Protein AF-A0A957E020-F1 (afdb_monomer)

pLDDT: mean 85.69, std 19.42, range [26.7, 98.88]

Secondary structure (DSSP, 8-state):
--EEE-TTT-PEEES--SB-TTT--B-TT-PPP------PPPP-------------PPPPPPPPPPPPPPP------PPPPPPPPPPTTSGGGTS-HHHHHHHHHHHHHHHHS----PPPPPPGGGG--GGGSB----TTSEEEE-SS-EEEPTT-EEEEEEEEEE-TT-EEEE-TT-EEEE-TT-EEEESSEEEEE--SSS-EEEEESS--TTSB--EEEES--TT-EEEEEEEESB-SEEEEEES---EEEEEEEES-SSEEEEE-SSS--EEEEEEEEESSSB-SEEE-SEEE-SSSEEEE---SS-EEE-SEEEE-TT-EEEE-TT-EEEE---SSS--EEEESSEEEEES-EEEETT---GGGTS--BSS-----TTSS--EEE-TT-TT-EEES-EEES--SSS-SEEESS---EEES-EEES-SS-SEEE-TT---EEES-EEES-SS-SEEEE-SSEEE-SSSEEEE---SSSS--EEEE-S-EEE-TT-EEEE-TT-EEEE-TT-EEEESSEEEEE--SSGGGSEEEEETT--TTT--SS---S--S-----EEEEES--TT-EEESEEEESS-EEEES---EEES-EEES-SS-SEEE-TT---EEES-EEESSSSSSEEE-S-EE-S-EEEPPEEETTEEEPEEESSEEEE-TT-EEEEETT-EEEE-TT-EEEESSEEEEE-BTTB-EEEEETT-TTTTS-SSS------TTSEEEEEE-TT-EEEE-SEEEESEEEEEEEETT---B-SS-EEEESSSEEEEEES-----TTEEEES-SB----PPP-

Foldseek 3Di:
DDWDADPVHRDIDDDDDCADQAFRHGCVVPDPDPDPPDDDDDDDDDDDDDDDDDDDDDDDDDDDDDDDDDDDDDDDDDDDDDDDDDDPVVVPPPDDPVVVVVVVVVVVVVPPDDDPPPPDPDQLLVVDDCVQADDDDDPPFAADEDPAAYEADALEEGEQEAEYEDAQPYEYAYEFQYEYEYAAQHEYEALEAYHADYDLVGAYEYAYPVRAANRYAAYEYAPYDQSHEHERYEFERHEQENYEYENYAHEYYNYAYEHHAHYPAEYCQLYYYHYYYDYHYYHYQFGFYEHEADENDPDLEGEDEDDVTAYEYEFEYEDALSHEYEYYALHAYAWALDDPRGYEYHYNEAYEAENYEYYHQQPQDVSRPGRGGPDHDHQAAQSGAAYEAEPNHQAYEHYLYEQESHANPHANYEYELHAYEYENYEYERHAAANAEYEPNYAYHAYNYHYYHHPPAPAYEHEAPGENDDLDEGEDEFDDDPQTRAYEYEAEYEDAANYEYEYFFQHHYAYEAHYEYEYNYAYHYAFDPDPNRAYEYWHQPDCVPRHNGRNDPDDDPSRAHAYYEYACAEQNHEDHRYEYERYAYAAHLYAYEYEQYEYENHQAERAEYEPNYHYQAYAYHYYHYQFQAYEHPADEDPAEDEAEFHDYPVGTGAYEDAAEYEYAQHYAYEYEFQHEHEYALRGEYEFNHHYHFHYDVVGGYEYYYLQPCVRPHNGRPDPDHAAAQRYAAYEYDPRGAYEHARYEQENHQANYEYEQQDEYHYHHAYEQYRYQHSHEYPHAYDYDPSYAYDNYVHRDPGYDHD

Radius of gyration: 39.65 Å; Cα contacts (8 Å, |Δi|>4): 2377; chains: 1; bounding box: 85×72×118 Å

Sequence (801 aa):
MKTYPCPDCEKILGGQHNFCPYCGYDFRGHIPASQNVNEMPTVEPDKPDAASDPITTPPPPSLRPQPPTTGGNNQNQRPPKRIRFIDLRTIIGIFGILDILILILLGAWFFLWPGVSEPAPQLACEQLVASEFVPPRFESGIKGELDEDTLFLADTEYLIQETLSVPQNRRLLIEPGAVIKFDEAAVLEVHGGLFACGSPENPISFTSDSGKADSWQGIRFLDAADSSTISHALVQFAGLRAISLENSAPTLADVKIVSSAGFPISSDGNEMPHLRGSIEFERNAFDALEIRGGKLSDKQNITWPNQDVVYVISGPITVGENTTLSIDTQTTLKFWQGGRDAAGLIIQGLLKAEEVQFTSIYDSRDEVGGPTYVEAQDPAAGDWVGISFQEGSSKSYIRDSLVQYAGRGQAAIAMQATAPELTGVTIADSAWYPLSVDADAFPTLQDLTLLDNDPGDALEVRGKSSMNSRNIRTWQRLGGDEQIVRIVRGDITIEPETTLVIEPGVIIKFEPQGRLIVKGTLDAVGGNAEDEKIIFTSLRDDEYGGQTDKNSSPQDERHWQGVYFENSDDSSVLQNVILRYGFVILDNASPRLIDNLLRDSESAPLWATPDAAPTLQGNQLQDNGLNGIAIAGDKLTSDHIWAPLAGENGQLVRILTENLTITENATLQIGAGTIIKADTKGKITVNGGLRTAGEAGLPVIFTSLHDDGSGGNTNQQLQEPHAGDWQGIELGRDADAIMGETDVRFAQDGLFLRDGNAPRGEGIVRLLNGINAVRCNGDSILPDMLEAEGNEVNDLQCPHQ

Nearest PDB structures (foldseek):
  8egr-assembly1_A  TM=2.109E-01  e=3.136E-02  Staphylococcus phage Andhra
  6kfn-assembly1_A  TM=2.211E-01  e=6.121E-02  Paenibacillus sp. FPU-7

Mean predicted aligned error: 12.85 Å

Structure (mmCIF, N/CA/C/O backbone):
data_AF-A0A957E020-F1
#
_entry.id   AF-A0A957E020-F1
#
loop_
_atom_site.group_PDB
_atom_site.id
_atom_site.type_symbol
_atom_site.label_atom_id
_atom_site.label_alt_id
_atom_site.label_comp_id
_atom_site.label_asym_id
_atom_site.label_entity_id
_atom_site.label_seq_id
_atom_site.pdbx_PDB_ins_code
_atom_site.Cartn_x
_atom_site.Cartn_y
_atom_site.Cartn_z
_atom_site.occupancy
_atom_site.B_iso_or_equiv
_atom_site.auth_seq_id
_atom_site.auth_comp_id
_atom_site.auth_asym_id
_atom_site.auth_atom_id
_atom_site.pdbx_PDB_model_num
ATOM 1 N N . MET A 1 1 ? 3.454 22.077 -39.063 1.00 43.38 1 MET A N 1
ATOM 2 C CA . MET A 1 1 ? 2.934 20.926 -38.289 1.00 43.38 1 MET A CA 1
ATOM 3 C C . MET A 1 1 ? 2.521 21.445 -36.919 1.00 43.38 1 MET A C 1
ATOM 5 O O . MET A 1 1 ? 3.179 22.364 -36.447 1.00 43.38 1 MET A O 1
ATOM 9 N N . LYS A 1 2 ? 1.408 20.977 -36.335 1.00 42.50 2 LYS A N 1
ATOM 10 C CA . LYS A 1 2 ? 0.993 21.412 -34.988 1.00 42.50 2 LYS A CA 1
ATOM 11 C C . LYS A 1 2 ? 1.899 20.728 -33.963 1.00 42.50 2 LYS A C 1
ATOM 13 O O . LYS A 1 2 ? 2.005 19.507 -33.988 1.00 42.50 2 LYS A O 1
ATOM 18 N N . THR A 1 3 ? 2.558 21.516 -33.127 1.00 48.81 3 THR A N 1
ATOM 19 C CA . THR A 1 3 ? 3.267 21.045 -31.939 1.00 48.81 3 THR A CA 1
ATOM 20 C C . THR A 1 3 ? 2.312 21.053 -30.751 1.00 48.81 3 THR A C 1
ATOM 22 O O . THR A 1 3 ? 1.408 21.892 -30.694 1.00 48.81 3 THR A O 1
ATOM 25 N N . TYR A 1 4 ? 2.479 20.122 -29.818 1.00 58.66 4 TYR A N 1
ATOM 26 C CA . TYR A 1 4 ? 1.692 20.079 -28.586 1.00 58.66 4 TYR A CA 1
ATOM 27 C C . TYR A 1 4 ? 2.575 19.673 -27.397 1.00 58.66 4 TYR A C 1
ATOM 29 O O . TYR A 1 4 ? 3.436 18.812 -27.561 1.00 58.66 4 TYR A O 1
ATOM 37 N N . PRO A 1 5 ? 2.423 20.299 -26.220 1.00 61.31 5 PRO A N 1
ATOM 38 C CA . PRO A 1 5 ? 3.154 19.894 -25.018 1.00 61.31 5 PRO A CA 1
ATOM 39 C C . PRO A 1 5 ? 2.617 18.560 -24.450 1.00 61.31 5 PRO A C 1
ATOM 41 O O . PRO A 1 5 ? 1.399 18.369 -24.434 1.00 61.31 5 PRO A O 1
ATOM 44 N N . CYS A 1 6 ? 3.493 17.651 -23.978 1.00 65.00 6 CYS A N 1
ATOM 45 C CA . CYS A 1 6 ? 3.095 16.501 -23.132 1.00 65.00 6 CYS A CA 1
ATOM 46 C C . CYS A 1 6 ? 2.389 17.070 -21.886 1.00 65.00 6 CYS A C 1
ATOM 48 O O . CYS A 1 6 ? 2.986 17.898 -21.205 1.00 65.00 6 CYS A O 1
ATOM 50 N N . PRO A 1 7 ? 1.149 16.661 -21.560 1.00 62.62 7 PRO A N 1
ATOM 51 C CA . PRO A 1 7 ? 0.459 17.117 -20.351 1.00 62.62 7 PRO A CA 1
ATOM 52 C C . PRO A 1 7 ? 1.18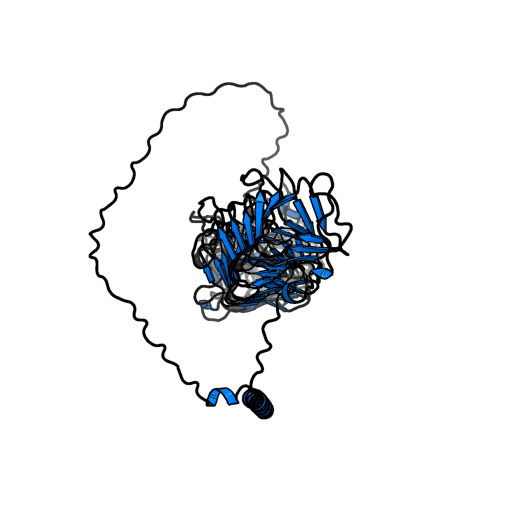8 16.770 -19.049 1.00 62.62 7 PRO A C 1
ATOM 54 O O . PRO A 1 7 ? 0.973 17.437 -18.046 1.00 62.62 7 PRO A O 1
ATOM 57 N N . ASP A 1 8 ? 2.022 15.731 -19.071 1.00 64.44 8 ASP A N 1
ATOM 58 C CA . ASP A 1 8 ? 2.730 15.222 -17.897 1.00 64.44 8 ASP A CA 1
ATOM 59 C C . ASP A 1 8 ? 4.124 15.858 -17.703 1.00 64.44 8 ASP A C 1
ATOM 61 O O . ASP A 1 8 ? 4.473 16.233 -16.592 1.00 64.44 8 ASP A O 1
ATOM 65 N N . CYS A 1 9 ? 4.908 16.076 -18.767 1.00 65.75 9 CYS A N 1
ATOM 66 C CA . CYS A 1 9 ? 6.271 16.631 -18.669 1.00 65.75 9 CYS A CA 1
ATOM 67 C C . CYS A 1 9 ? 6.494 17.947 -19.418 1.00 65.75 9 CYS A C 1
ATOM 69 O O . CYS A 1 9 ? 7.632 18.390 -19.560 1.00 65.75 9 CYS A O 1
ATOM 71 N N . GLU A 1 10 ? 5.439 18.528 -19.989 1.00 71.38 10 GLU A N 1
ATOM 72 C CA . GLU A 1 10 ? 5.422 19.817 -20.698 1.00 71.38 10 GLU A CA 1
ATOM 73 C C . GLU A 1 10 ? 6.343 19.926 -21.933 1.00 71.38 10 GLU A C 1
ATOM 75 O O . GLU A 1 10 ? 6.329 20.938 -22.641 1.00 71.38 10 GLU A O 1
ATOM 80 N N . LYS A 1 11 ? 7.105 18.874 -22.261 1.00 63.97 11 LYS A N 1
ATOM 81 C CA . LYS A 1 11 ? 7.976 18.818 -23.441 1.00 63.97 11 LYS A CA 1
ATOM 82 C C . LYS A 1 11 ? 7.137 18.949 -24.711 1.00 63.97 11 LYS A C 1
ATOM 84 O O . LYS A 1 11 ? 6.116 18.282 -24.875 1.00 63.97 11 LYS A O 1
ATOM 89 N N . ILE A 1 12 ? 7.571 19.826 -25.612 1.00 63.16 12 ILE A N 1
ATOM 90 C CA . ILE A 1 12 ? 6.870 20.128 -26.862 1.00 63.16 12 ILE A CA 1
ATOM 91 C C . ILE A 1 12 ? 7.156 19.022 -27.878 1.00 63.16 12 ILE A C 1
ATOM 93 O O . ILE A 1 12 ? 8.289 18.875 -28.325 1.00 63.16 12 ILE A O 1
ATOM 97 N N . LEU A 1 13 ? 6.116 18.297 -28.283 1.00 62.84 13 LEU A N 1
ATOM 98 C CA . LEU A 1 13 ? 6.199 17.207 -29.250 1.00 62.84 13 LEU A CA 1
ATOM 99 C C . LEU A 1 13 ? 5.843 17.671 -30.662 1.00 62.84 13 LEU A C 1
ATOM 101 O O . LEU A 1 13 ? 4.982 18.539 -30.860 1.00 62.84 13 LEU A O 1
ATOM 105 N N . GLY A 1 14 ? 6.500 17.073 -31.656 1.00 47.38 14 GLY A N 1
ATOM 106 C CA . GLY A 1 14 ? 6.231 17.290 -33.075 1.00 47.38 14 GLY A CA 1
ATOM 107 C C . GLY A 1 14 ? 5.528 16.099 -33.736 1.00 47.38 14 GLY A C 1
ATOM 108 O O . GLY A 1 14 ? 6.132 15.053 -33.928 1.00 47.38 14 GLY A O 1
ATOM 109 N N . GLY A 1 15 ? 4.283 16.281 -34.198 1.00 54.03 15 GLY A N 1
ATOM 110 C CA . GLY A 1 15 ? 3.522 15.244 -34.928 1.00 54.03 15 GLY A CA 1
ATOM 111 C C . GLY A 1 15 ? 2.663 14.363 -34.016 1.00 54.03 15 GLY A C 1
ATOM 112 O O . GLY A 1 15 ? 2.664 14.583 -32.821 1.00 54.03 15 GLY A O 1
ATOM 113 N N . GLN A 1 16 ? 1.890 13.410 -34.561 1.00 51.75 16 GLN A N 1
ATOM 114 C CA . GLN A 1 16 ? 1.068 12.485 -33.759 1.00 51.75 16 GLN A CA 1
ATOM 115 C C . GLN A 1 16 ? 1.934 11.348 -33.203 1.00 51.75 16 GLN A C 1
ATOM 117 O O . GLN A 1 16 ? 2.478 10.553 -33.968 1.00 51.75 16 GLN A O 1
ATOM 122 N N . HIS A 1 17 ? 2.058 11.285 -31.882 1.00 53.28 17 HIS A N 1
ATOM 123 C CA . HIS A 1 17 ? 2.618 10.155 -31.147 1.00 53.28 17 HIS A CA 1
ATOM 124 C C . HIS A 1 17 ? 1.512 9.545 -30.289 1.00 53.28 17 HIS A C 1
ATOM 126 O O . HIS A 1 17 ? 0.716 10.290 -29.723 1.00 53.28 17 HIS A O 1
ATOM 132 N N . ASN A 1 18 ? 1.475 8.215 -30.187 1.00 55.06 18 ASN A N 1
ATOM 133 C CA . ASN A 1 18 ? 0.595 7.528 -29.239 1.00 55.06 18 ASN A CA 1
ATOM 134 C C . ASN A 1 18 ? 1.122 7.632 -27.807 1.00 55.06 18 ASN A C 1
ATOM 136 O O . ASN A 1 18 ? 0.334 7.532 -26.888 1.00 55.06 18 ASN A O 1
ATOM 140 N N . PHE A 1 19 ? 2.417 7.901 -27.623 1.00 53.91 19 PHE A N 1
ATOM 141 C CA . PHE A 1 19 ? 3.027 8.106 -26.314 1.00 53.91 19 PHE A CA 1
ATOM 142 C C . PHE A 1 19 ? 4.050 9.231 -26.348 1.00 53.91 19 PHE A C 1
ATOM 144 O O . PHE A 1 19 ? 4.635 9.513 -27.396 1.00 53.91 19 PHE A O 1
ATOM 151 N N . CYS A 1 20 ? 4.293 9.876 -25.214 1.00 63.12 20 CYS A N 1
ATOM 152 C CA . CYS A 1 20 ? 5.343 10.873 -25.132 1.00 63.12 20 CYS A CA 1
ATOM 153 C C . CYS A 1 20 ? 6.716 10.208 -24.976 1.00 63.12 20 CYS A C 1
ATOM 155 O O . CYS A 1 20 ? 6.914 9.459 -24.020 1.00 63.12 20 CYS A O 1
ATOM 157 N N . PRO A 1 21 ? 7.690 10.552 -25.831 1.00 49.62 21 PRO A N 1
ATOM 158 C CA . PRO A 1 21 ? 9.036 9.981 -25.794 1.00 49.62 21 PRO A CA 1
ATOM 159 C C . PRO A 1 21 ? 9.849 10.372 -24.550 1.00 49.62 21 PRO A C 1
ATOM 161 O O . PRO A 1 21 ? 10.869 9.752 -24.276 1.00 49.62 21 PRO A O 1
ATOM 164 N N . TYR A 1 22 ? 9.423 11.399 -23.809 1.00 53.06 22 TYR A N 1
ATOM 165 C CA . TYR A 1 22 ? 10.112 11.867 -22.601 1.00 53.06 22 TYR A CA 1
ATOM 166 C C . TYR A 1 22 ? 9.459 11.367 -21.312 1.00 53.06 22 TYR A C 1
ATOM 168 O O . TYR A 1 22 ? 10.149 11.116 -20.336 1.00 53.06 22 TYR A O 1
ATOM 176 N N . CYS A 1 23 ? 8.127 11.269 -21.298 1.00 59.47 23 CYS A N 1
ATOM 177 C CA . CYS A 1 23 ? 7.340 11.055 -20.078 1.00 59.47 23 CYS A CA 1
ATOM 178 C C . CYS A 1 23 ? 6.582 9.716 -20.078 1.00 59.47 23 CYS A C 1
ATOM 180 O O . CYS A 1 23 ? 6.011 9.353 -19.057 1.00 59.47 23 CYS A O 1
ATOM 182 N N . GLY A 1 24 ? 6.532 9.001 -21.211 1.00 50.44 24 GLY A N 1
ATOM 183 C CA . GLY A 1 24 ? 5.731 7.781 -21.382 1.00 50.44 24 GLY A CA 1
ATOM 184 C C . GLY A 1 24 ? 4.227 8.027 -21.565 1.00 50.44 24 GLY A C 1
ATOM 185 O O . GLY A 1 24 ? 3.513 7.118 -21.967 1.00 50.44 24 GLY A O 1
ATOM 186 N N . TYR A 1 25 ? 3.744 9.260 -21.355 1.00 58.09 25 TYR A N 1
ATOM 187 C CA . TYR A 1 25 ? 2.320 9.625 -21.381 1.00 58.09 25 TYR A CA 1
ATOM 188 C C . TYR A 1 25 ? 1.578 9.147 -22.636 1.00 58.09 25 TYR A C 1
ATOM 190 O O . TYR A 1 25 ? 1.919 9.571 -23.740 1.00 58.09 25 TYR A O 1
ATOM 198 N N . ASP A 1 26 ? 0.534 8.330 -22.459 1.00 67.50 26 ASP A N 1
ATOM 199 C CA . ASP A 1 26 ? -0.316 7.816 -23.540 1.00 67.50 26 ASP A CA 1
ATOM 200 C C . ASP A 1 26 ? -1.304 8.884 -24.049 1.00 67.50 26 ASP A C 1
ATOM 202 O O . ASP A 1 26 ? -2.161 9.393 -23.324 1.00 67.50 26 ASP A O 1
ATOM 206 N N . PHE A 1 27 ? -1.217 9.207 -25.336 1.00 61.84 27 PHE A N 1
ATOM 207 C CA . PHE A 1 27 ? -2.083 10.153 -26.034 1.00 61.84 27 PHE A CA 1
ATOM 208 C C . PHE A 1 27 ? -3.378 9.524 -26.581 1.00 61.84 27 PHE A C 1
ATOM 210 O O . PHE A 1 27 ? -4.269 10.264 -27.016 1.00 61.84 27 PHE A O 1
ATOM 217 N N . ARG A 1 28 ? -3.534 8.191 -26.567 1.00 59.62 28 ARG A N 1
ATOM 218 C CA . ARG A 1 28 ? -4.648 7.448 -27.201 1.00 59.62 28 ARG A CA 1
ATOM 219 C C . ARG A 1 28 ? -6.011 7.647 -26.529 1.00 59.62 28 ARG A C 1
ATOM 221 O O . ARG A 1 28 ? -7.029 7.310 -27.127 1.00 59.62 28 ARG A O 1
ATOM 228 N N . GLY A 1 29 ? -6.060 8.288 -25.361 1.00 49.66 29 GLY A N 1
ATOM 229 C CA . GLY A 1 29 ? -7.302 8.735 -24.718 1.00 49.66 29 GLY A CA 1
ATOM 230 C C . GLY A 1 29 ? -7.653 10.214 -24.930 1.00 49.66 29 GLY A C 1
ATOM 231 O O . GLY A 1 29 ? -8.768 10.619 -24.600 1.00 49.66 29 GLY A O 1
ATOM 232 N N . HIS A 1 30 ? -6.729 11.045 -25.429 1.00 47.62 30 HIS A N 1
ATOM 233 C CA . HIS A 1 30 ? -6.806 12.517 -25.368 1.00 47.62 30 HIS A CA 1
ATOM 234 C C . HIS A 1 30 ? -6.349 13.197 -26.673 1.00 47.62 30 HIS A C 1
ATOM 236 O O . HIS A 1 30 ? -5.612 14.182 -26.653 1.00 47.62 30 HIS A O 1
ATOM 242 N N . ILE A 1 31 ? -6.807 12.726 -27.837 1.00 40.12 31 ILE A N 1
ATOM 243 C CA . ILE A 1 31 ? -6.669 13.514 -29.072 1.00 40.12 31 ILE A CA 1
ATOM 244 C C . ILE A 1 31 ? -7.720 14.636 -29.023 1.00 40.12 31 ILE A C 1
ATOM 246 O O . ILE A 1 31 ? -8.916 14.332 -29.052 1.00 40.12 31 ILE A O 1
ATOM 250 N N . PRO A 1 32 ? -7.352 15.934 -28.981 1.00 35.28 32 PRO A N 1
ATOM 251 C CA . PRO A 1 32 ? -8.343 16.992 -29.077 1.00 35.28 32 PRO A CA 1
ATOM 252 C C . PRO A 1 32 ? -8.972 16.910 -30.465 1.00 35.28 32 PRO A C 1
ATOM 254 O O . PRO A 1 32 ? -8.280 17.067 -31.477 1.00 35.28 32 PRO A O 1
ATOM 257 N N . ALA A 1 33 ? -10.286 16.687 -30.518 1.00 34.16 33 ALA A N 1
ATOM 258 C CA . ALA A 1 33 ? -11.058 16.944 -31.721 1.00 34.16 33 ALA A CA 1
ATOM 259 C C . ALA A 1 33 ? -10.673 18.338 -32.233 1.00 34.16 33 ALA A C 1
ATOM 261 O O . ALA A 1 33 ? -10.691 19.321 -31.486 1.00 34.16 33 ALA A O 1
ATOM 262 N N . SER A 1 34 ? -10.250 18.416 -33.493 1.00 37.16 34 SER A N 1
ATOM 263 C CA . SER A 1 34 ? -9.875 19.670 -34.133 1.00 37.16 34 SER A CA 1
ATOM 264 C C . SER A 1 34 ? -10.990 20.699 -33.931 1.00 37.16 34 SER A C 1
ATOM 266 O O . SER A 1 34 ? -12.074 20.543 -34.490 1.00 37.16 34 SER A O 1
ATOM 268 N N . GLN A 1 35 ? -10.735 21.745 -33.141 1.00 32.34 35 GLN A N 1
ATOM 269 C CA . GLN A 1 35 ? -11.659 22.866 -33.012 1.00 32.34 35 GLN A CA 1
ATOM 270 C C . GLN A 1 35 ? -11.739 23.605 -34.354 1.00 32.34 35 GLN A C 1
ATOM 272 O O . GLN A 1 35 ? -10.906 24.457 -34.660 1.00 32.34 35 GLN A O 1
ATOM 277 N N . ASN A 1 36 ? -12.749 23.275 -35.157 1.00 27.91 36 ASN A N 1
ATOM 278 C CA . ASN A 1 36 ? -13.342 24.227 -36.082 1.00 27.91 36 ASN A CA 1
ATOM 279 C C . ASN A 1 36 ? -14.314 25.078 -35.266 1.00 27.91 36 ASN A C 1
ATOM 281 O O . ASN A 1 36 ? -15.413 24.648 -34.926 1.00 27.91 36 ASN A O 1
ATOM 285 N N . VAL A 1 37 ? -13.880 26.285 -34.915 1.00 32.56 37 VAL A N 1
ATOM 286 C CA . VAL A 1 37 ? -14.755 27.309 -34.348 1.00 32.56 37 VAL A CA 1
ATOM 287 C C . VAL A 1 37 ? -15.560 27.897 -35.501 1.00 32.56 37 VAL A C 1
ATOM 289 O O . VAL A 1 37 ? -15.033 28.709 -36.255 1.00 32.56 37 VAL A O 1
ATOM 292 N N . ASN A 1 38 ? -16.792 27.422 -35.674 1.00 32.09 38 ASN A N 1
ATOM 293 C CA . ASN A 1 38 ? -17.953 28.180 -36.150 1.00 32.09 38 ASN A CA 1
ATOM 294 C C . ASN A 1 38 ? -19.153 27.234 -36.243 1.00 32.09 38 ASN A C 1
ATOM 296 O O . ASN A 1 38 ? -19.295 26.538 -37.238 1.00 32.09 38 ASN A O 1
ATOM 300 N N . GLU A 1 39 ? -19.985 27.211 -35.201 1.00 30.41 39 GLU A N 1
ATOM 301 C CA . GLU A 1 39 ? -21.451 27.304 -35.288 1.00 30.41 39 GLU A CA 1
ATOM 302 C C . GLU A 1 39 ? -22.047 27.183 -33.876 1.00 30.41 39 GLU A C 1
ATOM 304 O O . GLU A 1 39 ? -21.742 26.267 -33.115 1.00 30.41 39 GLU A O 1
ATOM 309 N N . MET A 1 40 ? -22.846 28.183 -33.492 1.00 29.98 40 MET A N 1
ATOM 310 C CA . MET A 1 40 ? -23.609 28.195 -32.242 1.00 29.98 40 MET A CA 1
ATOM 311 C C . MET A 1 40 ? -24.766 27.186 -32.324 1.00 29.98 40 MET A C 1
ATOM 313 O O . MET A 1 40 ? -25.366 27.058 -33.393 1.00 29.98 40 MET A O 1
ATOM 317 N N . PRO A 1 41 ? -25.149 26.526 -31.217 1.00 32.03 41 PRO A N 1
ATOM 318 C CA . PRO A 1 41 ? -26.229 25.554 -31.234 1.00 32.03 41 PRO A CA 1
ATOM 319 C C . PRO A 1 41 ? -27.596 26.248 -31.218 1.00 32.03 41 PRO A C 1
ATOM 321 O O . PRO A 1 41 ? -27.891 27.078 -30.355 1.00 32.03 41 PRO A O 1
ATOM 324 N N . THR A 1 42 ? -28.452 25.872 -32.164 1.00 29.45 42 THR A N 1
ATOM 325 C CA . THR A 1 42 ? -29.890 26.144 -32.120 1.00 29.45 42 THR A CA 1
ATOM 326 C C . THR A 1 42 ? -30.582 25.137 -31.205 1.00 29.45 42 THR A C 1
ATOM 328 O O . THR A 1 42 ? -30.451 23.929 -31.385 1.00 29.45 42 THR A O 1
ATOM 331 N N . VAL A 1 43 ? -31.323 25.664 -30.235 1.00 31.55 43 VAL A N 1
ATOM 332 C CA . VAL A 1 43 ? -32.247 24.950 -29.345 1.00 31.55 43 VAL A CA 1
ATOM 333 C C . VAL A 1 43 ? -33.559 24.663 -30.076 1.00 31.55 43 VAL A C 1
ATOM 335 O O . VAL A 1 43 ? -34.054 25.575 -30.732 1.00 31.55 43 VAL A O 1
ATOM 338 N N . GLU A 1 44 ? -34.107 23.448 -29.915 1.00 29.38 44 GLU A N 1
ATOM 339 C CA . GLU A 1 44 ? -35.541 23.075 -29.743 1.00 29.38 44 GLU A CA 1
ATOM 340 C C . GLU A 1 44 ? -35.790 21.590 -30.142 1.00 29.38 44 GLU A C 1
ATOM 342 O O . GLU A 1 44 ? -35.027 21.053 -30.941 1.00 29.38 44 GLU A O 1
ATOM 347 N N . PRO A 1 45 ? -36.899 20.927 -29.736 1.00 35.28 45 PRO A N 1
ATOM 348 C CA . PRO A 1 45 ? -37.399 20.681 -28.377 1.00 35.28 45 PRO A CA 1
ATOM 349 C C . PRO A 1 45 ? -37.798 19.189 -28.142 1.00 35.28 45 PRO A C 1
ATOM 351 O O . PRO A 1 45 ? -37.772 18.358 -29.047 1.00 35.28 45 PRO A O 1
ATOM 354 N N . ASP A 1 46 ? -38.204 18.869 -26.909 1.00 34.03 46 ASP A N 1
ATOM 355 C CA . ASP A 1 46 ? -38.703 17.570 -26.411 1.00 34.03 46 ASP A CA 1
ATOM 356 C C . ASP A 1 46 ? -39.797 16.858 -27.237 1.00 34.03 46 ASP A C 1
ATOM 358 O O . ASP A 1 46 ? -40.759 17.503 -27.670 1.00 34.03 46 ASP A O 1
ATOM 362 N N . LYS A 1 47 ? -39.724 15.505 -27.259 1.00 28.97 47 LYS A N 1
ATOM 363 C CA . LYS A 1 47 ? -40.775 14.482 -26.938 1.00 28.97 47 LYS A CA 1
ATOM 364 C C . LYS A 1 47 ? -40.622 13.172 -27.752 1.00 28.97 47 LYS A C 1
ATOM 366 O O . LYS A 1 47 ? -40.144 13.241 -28.880 1.00 28.97 47 LYS A O 1
ATOM 371 N N . PRO A 1 48 ? -41.272 12.046 -27.366 1.00 36.25 48 PRO A N 1
ATOM 372 C CA . PRO A 1 48 ? -41.530 11.480 -26.032 1.00 36.25 48 PRO A CA 1
ATOM 373 C C . PRO A 1 48 ? -41.201 9.962 -25.950 1.00 36.25 48 PRO A C 1
ATOM 375 O O . PRO A 1 48 ? -40.927 9.309 -26.956 1.00 36.25 48 PRO A O 1
ATOM 378 N N . ASP A 1 49 ? -41.303 9.406 -24.739 1.00 40.47 49 ASP A N 1
ATOM 379 C CA . ASP A 1 49 ? -41.224 7.976 -24.409 1.00 40.47 49 ASP A CA 1
ATOM 380 C C . ASP A 1 49 ? -42.084 7.053 -25.288 1.00 40.47 49 ASP A C 1
ATOM 382 O O . ASP A 1 49 ? -43.245 7.352 -25.593 1.00 40.47 49 ASP A O 1
ATOM 386 N N . ALA A 1 50 ? -41.552 5.860 -25.574 1.00 31.25 50 ALA A N 1
ATOM 387 C CA . ALA A 1 50 ? -42.334 4.717 -26.025 1.00 31.25 50 ALA A CA 1
ATOM 388 C C . ALA A 1 50 ? -41.792 3.387 -25.464 1.00 31.25 50 ALA A C 1
ATOM 390 O O . ALA A 1 50 ? -40.709 2.937 -25.817 1.00 31.25 50 ALA A O 1
ATOM 391 N N . ALA A 1 51 ? -42.656 2.771 -24.654 1.00 30.11 51 ALA A N 1
ATOM 392 C CA . ALA A 1 51 ? -42.956 1.342 -24.559 1.00 30.11 51 ALA A CA 1
ATOM 393 C C . ALA A 1 51 ? -41.879 0.360 -24.054 1.00 30.11 51 ALA A C 1
ATOM 395 O O . ALA A 1 51 ? -41.027 -0.142 -24.780 1.00 30.11 51 ALA A O 1
ATOM 396 N N . SER A 1 52 ? -42.084 -0.015 -22.791 1.00 35.88 52 SER A N 1
ATOM 397 C CA . SER A 1 52 ? -41.820 -1.328 -22.203 1.00 35.88 52 SER A CA 1
ATOM 398 C C . SER A 1 52 ? -42.418 -2.490 -23.006 1.00 35.88 52 SER A C 1
ATOM 400 O O . SER A 1 52 ? -43.578 -2.399 -23.405 1.00 35.88 52 SER A O 1
ATOM 402 N N . ASP A 1 53 ? -41.689 -3.605 -23.092 1.00 31.30 53 ASP A N 1
ATOM 403 C CA . ASP A 1 53 ? -42.230 -4.957 -23.302 1.00 31.30 53 ASP A CA 1
ATOM 404 C C . ASP A 1 53 ? -41.244 -6.025 -22.748 1.00 31.30 53 ASP A C 1
ATOM 406 O O . ASP A 1 53 ? -40.107 -5.685 -22.416 1.00 31.30 53 ASP A O 1
ATOM 410 N N . PRO A 1 54 ? -41.681 -7.278 -22.502 1.00 34.69 54 PRO A N 1
ATOM 411 C CA . PRO A 1 54 ? -41.606 -7.867 -21.164 1.00 34.69 54 PRO A CA 1
ATOM 412 C C . PRO A 1 54 ? -40.481 -8.887 -20.918 1.00 34.69 54 PRO A C 1
ATOM 414 O O . PRO A 1 54 ? -39.877 -9.466 -21.815 1.00 34.69 54 PRO A O 1
ATOM 417 N N . ILE A 1 55 ? -40.310 -9.138 -19.620 1.00 34.41 55 ILE A N 1
ATOM 418 C CA . ILE A 1 55 ? -39.540 -10.181 -18.935 1.00 34.41 55 ILE A CA 1
ATOM 419 C C . ILE A 1 55 ? -39.628 -11.563 -19.611 1.00 34.41 55 ILE A C 1
ATOM 421 O O . ILE A 1 55 ? -40.715 -12.121 -19.762 1.00 34.41 55 ILE A O 1
ATOM 425 N N . THR A 1 56 ? -38.467 -12.190 -19.829 1.00 29.67 56 THR A N 1
ATOM 426 C CA . THR A 1 56 ? -38.321 -13.656 -19.833 1.00 29.67 56 THR A CA 1
ATOM 427 C C . THR A 1 56 ? -37.137 -14.067 -18.957 1.00 29.67 56 THR A C 1
ATOM 429 O O . THR A 1 56 ? -35.981 -13.978 -19.364 1.00 29.67 56 THR A O 1
ATOM 432 N N . THR A 1 57 ? -37.438 -14.509 -17.737 1.00 35.56 57 THR A N 1
ATOM 433 C CA . THR A 1 57 ? -36.505 -15.149 -16.799 1.00 35.56 57 THR A CA 1
ATOM 434 C C . THR A 1 57 ? -36.165 -16.577 -17.251 1.00 35.56 57 THR A C 1
ATOM 436 O O . THR A 1 57 ? -37.091 -17.324 -17.585 1.00 35.56 57 THR A O 1
ATOM 439 N N . PRO A 1 58 ? -34.894 -17.012 -17.209 1.00 34.53 58 PRO A N 1
ATOM 440 C CA . PRO A 1 58 ? -34.549 -18.426 -17.332 1.00 34.53 58 PRO A CA 1
ATOM 441 C C . PRO A 1 58 ? -34.928 -19.197 -16.046 1.00 34.53 58 PRO A C 1
ATOM 443 O O . PRO A 1 58 ? -34.973 -18.605 -14.966 1.00 34.53 58 PRO A O 1
ATOM 446 N N . PRO A 1 59 ? -35.240 -20.504 -16.133 1.00 37.09 59 PRO A N 1
ATOM 447 C CA . PRO A 1 59 ? -35.717 -21.281 -14.993 1.00 37.09 59 PRO A CA 1
ATOM 448 C C . PRO A 1 59 ? -34.584 -21.614 -14.001 1.00 37.09 59 PRO A C 1
ATOM 450 O O . PRO A 1 59 ? -33.433 -21.765 -14.414 1.00 37.09 59 PRO A O 1
ATOM 453 N N . PRO A 1 60 ? -34.899 -21.785 -12.703 1.00 36.62 60 PRO A N 1
ATOM 454 C CA . PRO A 1 60 ? -33.917 -22.141 -11.684 1.00 36.62 60 PRO A CA 1
ATOM 455 C C . PRO A 1 60 ? -33.416 -23.589 -11.854 1.00 36.62 60 PRO A C 1
ATOM 457 O O . PRO A 1 60 ? -34.188 -24.468 -12.257 1.00 36.62 60 PRO A O 1
ATOM 460 N N . PRO A 1 61 ? -32.144 -23.878 -11.523 1.00 33.59 61 PRO A N 1
ATOM 461 C CA . PRO A 1 61 ? -31.603 -25.228 -11.583 1.00 33.59 61 PRO A CA 1
ATOM 462 C C . PRO A 1 61 ? -32.269 -26.154 -10.554 1.00 33.59 61 PRO A C 1
ATOM 464 O O . PRO A 1 61 ? -32.475 -25.818 -9.390 1.00 33.59 61 PRO A O 1
ATOM 467 N N . SER A 1 62 ? -32.599 -27.359 -11.015 1.00 31.19 62 SER A N 1
ATOM 468 C CA . SER A 1 62 ? -33.217 -28.437 -10.247 1.00 31.19 62 SER A CA 1
ATOM 469 C C . SER A 1 62 ? -32.299 -28.966 -9.138 1.00 31.19 62 SER A C 1
ATOM 471 O O . SER A 1 62 ? -31.207 -29.465 -9.419 1.00 31.19 62 SER A O 1
ATOM 473 N N . LEU A 1 63 ? -32.792 -28.948 -7.899 1.00 31.67 63 LEU A N 1
ATOM 474 C CA . LEU A 1 63 ? -32.209 -29.632 -6.744 1.00 31.67 63 LEU A CA 1
ATOM 475 C C . LEU A 1 63 ? -32.129 -31.148 -6.994 1.00 31.67 63 LEU A C 1
ATOM 477 O O . LEU A 1 63 ? -33.149 -31.810 -7.198 1.00 31.67 63 LEU A O 1
ATOM 481 N N . ARG A 1 64 ? -30.917 -31.717 -6.948 1.00 31.94 64 ARG A N 1
ATOM 482 C CA . ARG A 1 64 ? -30.732 -33.168 -6.789 1.00 31.94 64 ARG A CA 1
ATOM 483 C C . ARG A 1 64 ? -30.901 -33.543 -5.310 1.00 31.94 64 ARG A C 1
ATOM 485 O O . ARG A 1 64 ? -30.328 -32.867 -4.460 1.00 31.94 64 ARG A O 1
ATOM 492 N N . PRO A 1 65 ? -31.625 -34.628 -4.992 1.00 29.73 65 PRO A N 1
ATOM 493 C CA . PRO A 1 65 ? -31.767 -35.108 -3.622 1.00 29.73 65 PRO A CA 1
ATOM 494 C C . PRO A 1 65 ? -30.467 -35.762 -3.125 1.00 29.73 65 PRO A C 1
ATOM 496 O O . PRO A 1 65 ? -29.901 -36.622 -3.804 1.00 29.73 65 PRO A O 1
ATOM 499 N N . GLN A 1 66 ? -30.015 -35.375 -1.929 1.00 34.12 66 GLN A N 1
ATOM 500 C CA . GLN A 1 66 ? -28.978 -36.101 -1.194 1.00 34.12 66 GLN A CA 1
ATOM 501 C C . GLN A 1 66 ? -29.561 -37.378 -0.547 1.00 34.12 66 GLN A C 1
ATOM 503 O O . GLN A 1 66 ? -30.706 -37.359 -0.087 1.00 34.12 66 GLN A O 1
ATOM 508 N N . PRO A 1 67 ? -28.811 -38.496 -0.512 1.00 32.19 67 PRO A N 1
ATOM 509 C CA . PRO A 1 67 ? -29.227 -39.732 0.153 1.00 32.19 67 PRO A CA 1
ATOM 510 C C . PRO A 1 67 ? -29.124 -39.642 1.694 1.00 32.19 67 PRO A C 1
ATOM 512 O O . PRO A 1 67 ? -28.400 -38.796 2.216 1.00 32.19 67 PRO A O 1
ATOM 515 N N . PRO A 1 68 ? -29.857 -40.499 2.435 1.00 32.44 68 PRO A N 1
ATOM 516 C CA . PRO A 1 68 ? -30.209 -40.266 3.835 1.00 32.44 68 PRO A CA 1
ATOM 517 C C . PRO A 1 68 ? -29.071 -40.509 4.833 1.00 32.44 68 PRO A C 1
ATOM 519 O O . PRO A 1 68 ? -28.272 -41.437 4.703 1.00 32.44 68 PRO A O 1
ATOM 522 N N . THR A 1 69 ? -29.094 -39.700 5.890 1.00 28.98 69 THR A N 1
ATOM 523 C CA . THR A 1 69 ? -28.281 -39.795 7.100 1.00 28.98 69 THR A CA 1
ATOM 524 C C . THR A 1 69 ? -28.626 -41.049 7.909 1.00 28.98 69 THR A C 1
ATOM 526 O O . THR A 1 69 ? -29.755 -41.248 8.357 1.00 28.98 69 THR A O 1
ATOM 529 N N . THR A 1 70 ? -27.634 -41.909 8.140 1.00 29.59 70 THR A N 1
ATOM 530 C CA . THR A 1 70 ? -27.704 -42.953 9.169 1.00 29.59 70 THR A CA 1
ATOM 531 C C . THR A 1 70 ? -27.199 -42.392 10.490 1.00 29.59 70 THR A C 1
ATOM 533 O O . THR A 1 70 ? -26.039 -41.999 10.599 1.00 29.59 70 THR A O 1
ATOM 536 N N . GLY A 1 71 ? -28.081 -42.371 11.488 1.00 31.19 71 GLY A N 1
ATOM 537 C CA . GLY A 1 71 ? -27.747 -42.028 12.863 1.00 31.19 71 GLY A CA 1
ATOM 538 C C . GLY A 1 71 ? -26.800 -43.037 13.514 1.00 31.19 71 GLY A C 1
ATOM 539 O O . GLY A 1 71 ? -26.887 -44.245 13.289 1.00 31.19 71 GLY A O 1
ATOM 540 N N . GLY A 1 72 ? -25.928 -42.517 14.371 1.00 26.70 72 GLY A N 1
ATOM 541 C CA . GLY A 1 72 ? -25.067 -43.292 15.249 1.00 26.70 72 GLY A CA 1
ATOM 542 C C . GLY A 1 72 ? -24.592 -42.425 16.406 1.00 26.70 72 GLY A C 1
ATOM 543 O O . GLY A 1 72 ? -23.674 -41.629 16.248 1.00 26.70 72 GLY A O 1
ATOM 544 N N . ASN A 1 73 ? -25.231 -42.595 17.566 1.00 31.78 73 ASN A N 1
ATOM 545 C CA . ASN A 1 73 ? -24.689 -42.201 18.863 1.00 31.78 73 ASN A CA 1
ATOM 546 C C . ASN A 1 73 ? -23.252 -42.716 18.995 1.00 31.78 73 ASN A C 1
ATOM 548 O O . ASN A 1 73 ? -23.052 -43.920 18.840 1.00 31.78 73 ASN A O 1
ATOM 552 N N . ASN A 1 74 ? -22.295 -41.871 19.384 1.00 29.25 74 ASN A N 1
ATOM 553 C CA . ASN A 1 74 ? -21.219 -42.323 20.259 1.00 29.25 74 ASN A CA 1
ATOM 554 C C . ASN A 1 74 ? -20.580 -41.191 21.064 1.00 29.25 74 ASN A C 1
ATOM 556 O O . ASN A 1 74 ? -20.432 -40.057 20.627 1.00 29.25 74 ASN A O 1
ATOM 560 N N . GLN A 1 75 ? -20.275 -41.573 22.295 1.00 29.95 75 GLN A N 1
ATOM 561 C CA . GLN A 1 75 ? -19.896 -40.774 23.441 1.00 29.95 75 GLN A CA 1
ATOM 562 C C . GLN A 1 75 ? -18.558 -40.038 23.296 1.00 29.95 75 GLN A C 1
ATOM 564 O O . GLN A 1 75 ? -17.612 -40.534 22.690 1.00 29.95 75 GLN A O 1
ATOM 569 N N . ASN A 1 76 ? -18.491 -38.898 23.992 1.00 39.03 76 ASN A N 1
ATOM 570 C CA . ASN A 1 76 ? -17.314 -38.327 24.645 1.00 39.03 76 ASN A CA 1
ATOM 571 C C . ASN A 1 76 ? -16.178 -39.332 24.896 1.00 39.03 76 ASN A C 1
ATOM 573 O O . ASN A 1 76 ? -16.329 -40.213 25.741 1.00 39.03 76 ASN A O 1
ATOM 577 N N . GLN A 1 77 ? -15.016 -39.104 24.275 1.00 30.59 77 GLN A N 1
ATOM 578 C CA . GLN A 1 77 ? -13.695 -39.390 24.849 1.00 30.59 77 GLN A CA 1
ATOM 579 C C . GLN A 1 77 ? -12.602 -38.662 24.040 1.00 30.59 77 GLN A C 1
ATOM 581 O O . GLN A 1 77 ? -12.329 -38.995 22.890 1.00 30.59 77 GLN A O 1
ATOM 586 N N . ARG A 1 78 ? -11.975 -37.644 24.651 1.00 31.80 78 ARG A N 1
ATOM 587 C CA . ARG A 1 78 ? -10.753 -36.991 24.139 1.00 31.80 78 ARG A CA 1
ATOM 588 C C . ARG A 1 78 ? -9.563 -37.966 24.238 1.00 31.80 78 ARG A C 1
ATOM 590 O O . ARG A 1 78 ? -9.413 -38.589 25.291 1.00 31.80 78 ARG A O 1
ATOM 597 N N . PRO A 1 79 ? -8.673 -38.072 23.233 1.00 32.03 79 PRO A N 1
ATOM 598 C CA . PRO A 1 79 ? -7.414 -38.799 23.383 1.00 32.03 79 PRO A CA 1
ATOM 599 C C . PRO A 1 79 ? -6.387 -37.967 24.188 1.00 32.03 79 PRO A C 1
ATOM 601 O O . PRO A 1 79 ? -6.408 -36.735 24.126 1.00 32.03 79 PRO A O 1
ATOM 604 N N . PRO A 1 80 ? -5.470 -38.598 24.949 1.00 32.44 80 PRO A N 1
ATOM 605 C CA . PRO A 1 80 ? -4.499 -37.883 25.776 1.00 32.44 80 PRO A CA 1
ATOM 606 C C . PRO A 1 80 ? -3.390 -37.224 24.936 1.00 32.44 80 PRO A C 1
ATOM 608 O O . PRO A 1 80 ? -2.814 -37.845 24.039 1.00 32.44 80 PRO A O 1
ATOM 611 N N . LYS A 1 81 ? -3.054 -35.968 25.274 1.00 36.75 81 LYS A N 1
ATOM 612 C CA . LYS A 1 81 ? -1.912 -35.212 24.728 1.00 36.75 81 LYS A CA 1
ATOM 613 C C . LYS A 1 81 ? -0.591 -35.940 25.038 1.00 36.75 81 LYS A C 1
ATOM 615 O O . LYS A 1 81 ? -0.300 -36.241 26.194 1.00 36.75 81 LYS A O 1
ATOM 620 N N . ARG A 1 82 ? 0.235 -36.188 24.014 1.00 28.41 82 ARG A N 1
ATOM 621 C CA . ARG A 1 82 ? 1.629 -36.644 24.164 1.00 28.41 82 ARG A CA 1
ATOM 622 C C . ARG A 1 82 ? 2.531 -35.437 24.441 1.00 28.41 82 ARG A C 1
ATOM 624 O O . ARG A 1 82 ? 2.670 -34.577 23.579 1.00 28.41 82 ARG A O 1
ATOM 631 N N . ILE A 1 83 ? 3.163 -35.396 25.611 1.00 34.97 83 ILE A N 1
ATOM 632 C CA . ILE A 1 83 ? 4.206 -34.419 25.958 1.00 34.97 83 ILE A CA 1
ATOM 633 C C . ILE A 1 83 ? 5.510 -34.853 25.267 1.00 34.97 83 ILE A C 1
ATOM 635 O O . ILE A 1 83 ? 5.963 -35.983 25.461 1.00 34.97 83 ILE A O 1
ATOM 639 N N . ARG A 1 84 ? 6.106 -33.984 24.440 1.00 37.47 84 ARG A N 1
ATOM 640 C CA . ARG A 1 84 ? 7.469 -34.172 23.916 1.00 37.47 84 ARG A CA 1
ATOM 641 C C . ARG A 1 84 ? 8.465 -33.631 24.947 1.00 37.47 84 ARG A C 1
ATOM 643 O O . ARG A 1 84 ? 8.335 -32.493 25.380 1.00 37.47 84 ARG A O 1
ATOM 650 N N . PHE A 1 85 ? 9.441 -34.446 25.341 1.00 33.78 85 PHE A N 1
ATOM 651 C CA . PHE A 1 85 ? 10.564 -34.015 26.176 1.00 33.78 85 PHE A CA 1
ATOM 652 C C . PHE A 1 85 ? 11.511 -33.132 25.349 1.00 33.78 85 PHE A C 1
ATOM 654 O O . PHE A 1 85 ? 11.895 -33.516 24.246 1.00 33.78 85 PHE A O 1
ATOM 661 N N . ILE A 1 86 ? 11.868 -31.960 25.880 1.00 42.34 86 ILE A N 1
ATOM 662 C CA . ILE A 1 86 ? 12.865 -31.048 25.302 1.00 42.34 86 ILE A CA 1
ATOM 663 C C . ILE A 1 86 ? 14.266 -31.618 25.571 1.00 42.34 86 ILE A C 1
ATOM 665 O O . ILE A 1 86 ? 14.572 -32.023 26.694 1.00 42.34 86 ILE A O 1
ATOM 669 N N . ASP A 1 87 ? 15.109 -31.658 24.538 1.00 41.81 87 ASP A N 1
ATOM 670 C CA . ASP A 1 87 ? 16.515 -32.060 24.625 1.00 41.81 87 ASP A CA 1
ATOM 671 C C . ASP A 1 87 ? 17.337 -30.957 25.321 1.00 41.81 87 ASP A C 1
ATOM 673 O O . ASP A 1 87 ? 17.367 -29.803 24.890 1.00 41.81 87 ASP A O 1
ATOM 677 N N . LEU A 1 88 ? 18.018 -31.312 26.415 1.00 44.16 88 LEU A N 1
ATOM 678 C CA . LEU A 1 88 ? 18.787 -30.393 27.265 1.00 44.16 88 LEU A CA 1
ATOM 679 C C . LEU A 1 88 ? 20.003 -29.764 26.554 1.00 44.16 88 LEU A C 1
ATOM 681 O O . LEU A 1 88 ? 20.653 -28.880 27.112 1.00 44.16 88 LEU A O 1
ATOM 685 N N . ARG A 1 89 ? 20.335 -30.211 25.337 1.00 45.69 89 ARG A N 1
ATOM 686 C CA . ARG A 1 89 ? 21.458 -29.683 24.546 1.00 45.69 89 ARG A CA 1
ATOM 687 C C . ARG A 1 89 ? 21.155 -28.363 23.831 1.00 45.69 89 ARG A C 1
ATOM 689 O O . ARG A 1 89 ? 22.099 -27.690 23.430 1.00 45.69 89 ARG A O 1
ATOM 696 N N . THR A 1 90 ? 19.891 -27.945 23.746 1.00 44.28 90 THR A N 1
ATOM 697 C CA . THR A 1 90 ? 19.490 -26.679 23.097 1.00 44.28 90 THR A CA 1
ATOM 698 C C . THR A 1 90 ? 19.515 -25.474 24.053 1.00 44.28 90 THR A C 1
ATOM 700 O O . THR A 1 90 ? 19.567 -24.333 23.611 1.00 44.28 90 THR A O 1
ATOM 703 N N . ILE A 1 91 ? 19.551 -25.699 25.373 1.00 44.12 91 ILE A N 1
ATOM 704 C CA . ILE A 1 91 ? 19.483 -24.630 26.394 1.00 44.12 91 ILE A CA 1
ATOM 705 C C . ILE A 1 91 ? 20.840 -23.920 26.598 1.00 44.12 91 ILE A C 1
ATOM 707 O O . ILE A 1 91 ? 20.885 -22.765 27.010 1.00 44.12 91 ILE A O 1
ATOM 711 N N . ILE A 1 92 ? 21.958 -24.567 26.256 1.00 46.62 92 ILE A N 1
ATOM 712 C CA . ILE A 1 92 ? 23.318 -24.039 26.500 1.00 46.62 92 ILE A CA 1
ATOM 713 C C . ILE A 1 92 ? 23.768 -23.049 25.399 1.00 46.62 92 ILE A C 1
ATOM 715 O O . ILE A 1 92 ? 24.794 -22.393 25.537 1.00 46.62 92 ILE A O 1
ATOM 719 N N . GLY A 1 93 ? 22.994 -22.895 24.317 1.00 45.72 93 GLY A N 1
ATOM 720 C CA . GLY A 1 93 ? 23.326 -21.983 23.214 1.00 45.72 93 GLY A CA 1
ATOM 721 C C . GLY A 1 93 ? 22.887 -20.525 23.400 1.00 45.72 93 GLY A C 1
ATOM 722 O O . GLY A 1 93 ? 23.396 -19.667 22.689 1.00 45.72 93 GLY A O 1
ATOM 723 N N . ILE A 1 94 ? 21.958 -20.237 24.323 1.00 54.06 94 ILE A N 1
ATOM 724 C CA . ILE A 1 94 ? 21.269 -18.929 24.394 1.00 54.06 94 ILE A CA 1
ATOM 725 C C . ILE A 1 94 ? 21.584 -18.148 25.686 1.00 54.06 94 ILE A C 1
ATOM 727 O O . ILE A 1 94 ? 21.518 -16.924 25.681 1.00 54.06 94 ILE A O 1
ATOM 731 N N . PHE A 1 95 ? 22.004 -18.807 26.772 1.00 46.59 95 PHE A N 1
ATOM 732 C CA . PHE A 1 95 ? 22.259 -18.153 28.064 1.00 46.59 95 PHE A CA 1
ATOM 733 C C . PHE A 1 95 ? 23.700 -18.359 28.535 1.00 46.59 95 PHE A C 1
ATOM 735 O O . PHE A 1 95 ? 24.202 -19.486 28.574 1.00 46.59 95 PHE A O 1
ATOM 742 N N . GLY A 1 96 ? 24.375 -17.274 28.927 1.00 56.78 96 GLY A N 1
ATOM 743 C CA . GLY A 1 96 ? 25.675 -17.362 29.585 1.00 56.78 96 GLY A CA 1
ATOM 744 C C . GLY A 1 96 ? 25.547 -18.093 30.926 1.00 56.78 96 GLY A C 1
ATOM 745 O O . GLY A 1 96 ? 24.510 -18.045 31.581 1.00 56.78 96 GLY A O 1
ATOM 746 N N . ILE A 1 97 ? 26.616 -18.757 31.382 1.00 60.97 97 ILE A N 1
ATOM 747 C CA . ILE A 1 97 ? 26.652 -19.526 32.649 1.00 60.97 97 ILE A CA 1
ATOM 748 C C . ILE A 1 97 ? 26.172 -18.695 33.865 1.00 60.97 97 ILE A C 1
ATOM 750 O O . ILE A 1 97 ? 25.691 -19.255 34.850 1.00 60.97 97 ILE A O 1
ATOM 754 N N . LEU A 1 98 ? 26.261 -17.362 33.786 1.00 52.22 98 LEU A N 1
ATOM 755 C CA . LEU A 1 98 ? 25.790 -16.431 34.812 1.00 52.22 98 LEU A CA 1
ATOM 756 C C . LEU A 1 98 ? 24.250 -16.336 34.891 1.00 52.22 98 LEU A C 1
ATOM 758 O O . LEU A 1 98 ? 23.706 -16.279 35.992 1.00 52.22 98 LEU A O 1
ATOM 762 N N . ASP A 1 99 ? 23.547 -16.394 33.758 1.00 56.75 99 ASP A N 1
ATOM 763 C CA . ASP A 1 99 ? 22.082 -16.259 33.688 1.00 56.75 99 ASP A CA 1
ATOM 764 C C . ASP A 1 99 ? 21.375 -17.523 34.186 1.00 56.75 99 ASP A C 1
ATOM 766 O O . ASP A 1 99 ? 20.339 -17.462 34.848 1.00 56.75 99 ASP A O 1
ATOM 770 N N . ILE A 1 100 ? 21.994 -18.685 33.965 1.00 62.59 100 ILE A N 1
ATOM 771 C CA . ILE A 1 100 ? 21.516 -19.971 34.487 1.00 62.59 100 ILE A CA 1
ATOM 772 C C . ILE A 1 100 ? 21.579 -19.988 36.023 1.00 62.59 100 ILE A C 1
ATOM 774 O O . ILE A 1 100 ? 20.676 -20.509 36.673 1.00 62.59 100 ILE A O 1
ATOM 778 N N . LEU A 1 101 ? 22.601 -19.373 36.628 1.00 60.06 101 LEU A N 1
ATOM 779 C CA . LEU A 1 101 ? 22.702 -19.244 38.086 1.00 60.06 101 LEU A CA 1
ATOM 780 C C . LEU A 1 101 ? 21.648 -18.286 38.658 1.00 60.06 101 LEU A C 1
ATOM 782 O O . LEU A 1 101 ? 21.104 -18.565 39.726 1.00 60.06 101 LEU A O 1
ATOM 786 N N . ILE A 1 102 ? 21.310 -17.208 37.942 1.00 69.00 102 ILE A N 1
ATOM 787 C CA . ILE A 1 102 ? 20.234 -16.278 38.322 1.00 69.00 102 ILE A CA 1
ATOM 788 C C . ILE A 1 102 ? 18.867 -16.968 38.234 1.00 69.00 102 ILE A C 1
ATOM 790 O O . ILE A 1 102 ? 18.075 -16.861 39.167 1.00 69.00 102 ILE A O 1
ATOM 794 N N . LEU A 1 103 ? 18.612 -17.749 37.183 1.00 61.09 103 LEU A N 1
ATOM 795 C CA . LEU A 1 103 ? 17.373 -18.521 37.029 1.00 61.09 103 LEU A CA 1
ATOM 796 C C . LEU A 1 103 ? 17.232 -19.631 38.081 1.00 61.09 103 LEU A C 1
ATOM 798 O O . LEU A 1 103 ? 16.133 -19.866 38.579 1.00 61.09 103 LEU A O 1
ATOM 802 N N . ILE A 1 104 ? 18.332 -20.278 38.479 1.00 67.88 104 ILE A N 1
ATOM 803 C CA . ILE A 1 104 ? 18.333 -21.272 39.566 1.00 67.88 104 ILE A CA 1
ATOM 804 C C . ILE A 1 104 ? 18.087 -20.603 40.928 1.00 67.88 104 ILE A C 1
ATOM 806 O O . ILE A 1 104 ? 17.364 -21.160 41.754 1.00 67.88 104 ILE A O 1
ATOM 810 N N . LEU A 1 105 ? 18.634 -19.407 41.166 1.00 65.81 105 LEU A N 1
ATOM 811 C CA . LEU A 1 105 ? 18.400 -18.643 42.398 1.00 65.81 105 LEU A CA 1
ATOM 812 C C . LEU A 1 105 ? 16.977 -18.061 42.466 1.00 65.81 105 LEU A C 1
ATOM 814 O O . LEU A 1 105 ? 16.362 -18.115 43.529 1.00 65.81 105 LEU A O 1
ATOM 818 N N . LEU A 1 106 ? 16.423 -17.583 41.347 1.00 59.25 106 LEU A N 1
ATOM 819 C CA . LEU A 1 106 ? 15.026 -17.138 41.234 1.00 59.25 106 LEU A CA 1
ATOM 820 C C . LEU A 1 106 ? 14.045 -18.311 41.364 1.00 59.25 106 LEU A C 1
ATOM 822 O O . LEU A 1 106 ? 13.040 -18.198 42.063 1.00 59.25 106 LEU A O 1
ATOM 826 N N . GLY A 1 107 ? 14.372 -19.465 40.777 1.00 57.44 107 GLY A N 1
ATOM 827 C CA . GLY A 1 107 ? 13.618 -20.704 40.962 1.00 57.44 107 GLY A CA 1
ATOM 828 C C . GLY A 1 107 ? 13.639 -21.180 42.417 1.00 57.44 107 GLY A C 1
ATOM 829 O O . GLY A 1 107 ? 12.600 -21.527 42.969 1.00 57.44 107 GLY A O 1
ATOM 830 N N . ALA A 1 108 ? 14.792 -21.127 43.089 1.00 53.34 108 ALA A N 1
ATOM 831 C CA . ALA A 1 108 ? 14.900 -21.474 44.508 1.00 53.34 108 ALA A CA 1
ATOM 832 C C . ALA A 1 108 ? 14.154 -20.486 45.429 1.00 53.34 108 ALA A C 1
ATOM 834 O O . ALA A 1 108 ? 13.629 -20.902 46.462 1.00 53.34 108 ALA A O 1
ATOM 835 N N . TRP A 1 109 ? 14.057 -19.207 45.046 1.00 52.34 109 TRP A N 1
ATOM 836 C CA . TRP A 1 109 ? 13.245 -18.200 45.739 1.00 52.34 109 TRP A CA 1
ATOM 837 C C . TRP A 1 109 ? 11.739 -18.484 45.602 1.00 52.34 109 TRP A C 1
ATOM 839 O O . TRP A 1 109 ? 11.003 -18.370 46.580 1.00 52.34 109 TRP A O 1
ATOM 849 N N . PHE A 1 110 ? 11.301 -18.967 44.434 1.00 50.28 110 PHE A N 1
ATOM 850 C CA . PHE A 1 110 ? 9.904 -19.319 44.155 1.00 50.28 110 PHE A CA 1
ATOM 851 C C . PHE A 1 110 ? 9.424 -20.591 44.888 1.00 50.28 110 PHE A C 1
ATOM 853 O O . PHE A 1 110 ? 8.245 -20.711 45.205 1.00 50.28 110 PHE A O 1
ATOM 860 N N . PHE A 1 111 ? 10.322 -21.538 45.199 1.00 49.69 111 PHE A N 1
ATOM 861 C CA . PHE A 1 111 ? 9.966 -22.818 45.843 1.00 49.69 111 PHE A CA 1
ATOM 862 C C . PHE A 1 111 ? 10.088 -22.844 47.380 1.00 49.69 111 PHE A C 1
ATOM 864 O O . PHE A 1 111 ? 9.616 -23.798 48.000 1.00 49.69 111 PHE A O 1
ATOM 871 N N . LEU A 1 112 ? 10.710 -21.840 48.013 1.00 44.47 112 LEU A N 1
ATOM 872 C CA . LEU A 1 112 ? 10.942 -21.815 49.470 1.00 44.47 112 LEU A CA 1
ATOM 873 C C . LEU A 1 112 ? 10.057 -20.828 50.249 1.00 44.47 112 LEU A C 1
ATOM 875 O O . LEU A 1 112 ? 10.140 -20.794 51.478 1.00 44.47 112 LEU A O 1
ATOM 879 N N . TRP A 1 113 ? 9.182 -20.077 49.579 1.00 41.19 113 TRP A N 1
ATOM 880 C CA . TRP A 1 113 ? 8.172 -19.242 50.231 1.00 41.19 113 TRP A CA 1
ATOM 881 C C . TRP A 1 113 ? 6.788 -19.847 49.968 1.00 41.19 113 TRP A C 1
ATOM 883 O O . TRP A 1 113 ? 6.387 -19.933 48.807 1.00 41.19 113 TRP A O 1
ATOM 893 N N . PRO A 1 114 ? 6.035 -20.297 50.989 1.00 41.25 114 PRO A N 1
ATOM 894 C CA . PRO A 1 114 ? 4.645 -20.651 50.768 1.00 41.25 114 PRO A CA 1
ATOM 895 C C . PRO A 1 114 ? 3.945 -19.385 50.289 1.00 41.25 114 PRO A C 1
ATOM 897 O O . PRO A 1 114 ? 3.951 -18.379 51.000 1.00 41.25 114 PRO A O 1
ATOM 900 N N . GLY A 1 115 ? 3.402 -19.434 49.072 1.00 41.22 115 GLY A N 1
ATOM 901 C CA . GLY A 1 115 ? 2.578 -18.375 48.520 1.00 41.22 115 GLY A CA 1
ATOM 902 C C . GLY A 1 115 ? 1.487 -18.035 49.522 1.00 41.22 115 GLY A C 1
ATOM 903 O O . GLY A 1 115 ? 0.527 -18.784 49.695 1.00 41.22 115 GLY A O 1
ATOM 904 N N . VAL A 1 116 ? 1.657 -16.906 50.202 1.00 38.03 116 VAL A N 1
ATOM 905 C CA . VAL A 1 116 ? 0.523 -16.186 50.751 1.00 38.03 116 VAL A CA 1
ATOM 906 C C . VAL A 1 116 ? -0.167 -15.665 49.503 1.00 38.03 116 VAL A C 1
ATOM 908 O O . VAL A 1 116 ? 0.273 -14.679 48.923 1.00 38.03 116 VAL A O 1
ATOM 911 N N . SER A 1 117 ? -1.165 -16.402 49.016 1.00 43.31 117 SER A N 1
ATOM 912 C CA . SER A 1 117 ? -2.151 -15.820 48.118 1.00 43.31 117 SER A CA 1
ATOM 913 C C . SER A 1 117 ? -2.661 -14.583 48.841 1.00 43.31 117 SER A C 1
ATOM 915 O O . SER A 1 117 ? -3.249 -14.717 49.920 1.00 43.31 117 SER A O 1
ATOM 917 N N . GLU A 1 118 ? -2.359 -13.396 48.319 1.00 42.09 118 GLU A N 1
ATOM 918 C CA . GLU A 1 118 ? -3.031 -12.195 48.791 1.00 42.09 118 GLU A CA 1
ATOM 919 C C . GLU A 1 118 ? -4.537 -12.489 48.734 1.00 42.09 118 GLU A C 1
ATOM 921 O O . GLU A 1 118 ? -5.016 -13.004 47.716 1.00 42.09 118 GLU A O 1
ATOM 926 N N . PRO A 1 119 ? -5.280 -12.307 49.840 1.00 43.16 119 PRO A N 1
ATOM 927 C CA . PRO A 1 119 ? -6.722 -12.472 49.794 1.00 43.16 119 PRO A CA 1
ATOM 928 C C . PRO A 1 119 ? -7.262 -11.546 48.703 1.00 43.16 119 PRO A C 1
ATOM 930 O O . PRO A 1 119 ? -6.791 -10.416 48.572 1.00 43.16 119 PRO A O 1
ATOM 933 N N . ALA A 1 120 ? -8.218 -12.038 47.909 1.00 50.81 120 ALA A N 1
ATOM 934 C CA . ALA A 1 120 ? -8.867 -11.223 46.891 1.00 50.81 120 ALA A CA 1
ATOM 935 C C . ALA A 1 120 ? -9.297 -9.885 47.523 1.00 50.81 120 ALA A C 1
ATOM 937 O O . ALA A 1 120 ? -9.854 -9.903 48.627 1.00 50.81 120 ALA A O 1
ATOM 938 N N . PRO A 1 121 ? -9.011 -8.735 46.887 1.00 55.38 121 PRO A N 1
ATOM 939 C CA . PRO A 1 121 ? -9.356 -7.443 47.459 1.00 55.38 121 PRO A CA 1
ATOM 940 C C . PRO A 1 121 ? -10.868 -7.393 47.694 1.00 55.38 121 PRO A C 1
ATOM 942 O O . PRO A 1 121 ? -11.645 -7.543 46.744 1.00 55.38 121 PRO A O 1
ATOM 945 N N . GLN A 1 122 ? -11.256 -7.229 48.963 1.00 62.50 122 GLN A N 1
ATOM 946 C CA . GLN A 1 122 ? -12.650 -7.106 49.393 1.00 62.50 122 GLN A CA 1
ATOM 947 C C . GLN A 1 122 ? -13.345 -5.990 48.606 1.00 62.50 122 GLN A C 1
ATOM 949 O O . GLN A 1 122 ? -12.731 -4.957 48.325 1.00 62.50 122 GLN A O 1
ATOM 954 N N . LEU A 1 123 ? -14.616 -6.194 48.247 1.00 70.81 123 LEU A N 1
ATOM 955 C CA . LEU A 1 123 ? -15.435 -5.159 47.608 1.00 70.81 123 LEU A CA 1
ATOM 956 C C . LEU A 1 123 ? -15.458 -3.907 48.497 1.00 70.81 123 LEU A C 1
ATOM 958 O O . LEU A 1 123 ? -15.551 -4.026 49.719 1.00 70.81 123 LEU A O 1
ATOM 962 N N . ALA A 1 124 ? -15.425 -2.708 47.903 1.00 75.25 124 ALA A N 1
ATOM 963 C CA . ALA A 1 124 ? -15.436 -1.450 48.663 1.00 75.25 124 ALA A CA 1
ATOM 964 C C . ALA A 1 124 ? -16.650 -1.350 49.612 1.00 75.25 124 ALA A C 1
ATOM 966 O O . ALA A 1 124 ? -16.562 -0.779 50.697 1.00 75.25 124 ALA A O 1
ATOM 967 N N . CYS A 1 125 ? -17.748 -2.005 49.231 1.00 70.94 125 CYS A N 1
ATOM 968 C CA . CYS A 1 125 ? -18.936 -2.252 50.041 1.00 70.94 125 CYS A CA 1
ATOM 969 C C . CYS A 1 125 ? -18.664 -2.804 51.451 1.00 70.94 125 CYS A C 1
ATOM 971 O O . CYS A 1 125 ? -19.349 -2.422 52.395 1.00 70.94 125 CYS A O 1
ATOM 973 N N . GLU A 1 126 ? -17.671 -3.680 51.626 1.00 69.56 126 GLU A N 1
ATOM 974 C CA . GLU A 1 126 ? -17.385 -4.339 52.911 1.00 69.56 126 GLU A CA 1
ATOM 975 C C . GLU A 1 126 ? -16.670 -3.421 53.916 1.00 69.56 126 GLU A C 1
ATOM 977 O O . GLU A 1 126 ? -16.545 -3.762 55.093 1.00 69.56 126 GLU A O 1
ATOM 982 N N . GLN A 1 127 ? -16.195 -2.257 53.465 1.00 74.62 127 GLN A N 1
ATOM 983 C CA . GLN A 1 127 ? -15.430 -1.308 54.280 1.00 74.62 127 GLN A CA 1
ATOM 984 C C . GLN A 1 127 ? -16.256 -0.102 54.748 1.00 74.62 127 GLN A C 1
ATOM 986 O O . GLN A 1 127 ? -15.763 0.709 55.532 1.00 74.62 127 GLN A O 1
ATOM 991 N N . LEU A 1 128 ? -17.502 0.030 54.286 1.00 82.25 128 LEU A N 1
ATOM 992 C CA . LEU A 1 128 ? -18.379 1.147 54.630 1.00 82.25 128 LEU A CA 1
ATOM 993 C C . LEU A 1 128 ? -19.198 0.860 55.890 1.00 82.25 128 LEU A C 1
ATOM 995 O O . LEU A 1 128 ? -19.678 -0.251 56.108 1.00 82.25 128 LEU A O 1
ATOM 999 N N . VAL A 1 129 ? -19.396 1.891 56.715 1.00 82.31 129 VAL A N 1
ATOM 1000 C CA . VAL A 1 129 ? -20.190 1.803 57.946 1.00 82.31 129 VAL A CA 1
ATOM 1001 C C . VAL A 1 129 ? -21.490 2.584 57.764 1.00 82.31 129 VAL A C 1
ATOM 1003 O O . VAL A 1 129 ? -21.471 3.809 57.684 1.00 82.31 129 VAL A O 1
ATOM 1006 N N . ALA A 1 130 ? -22.634 1.890 57.756 1.00 81.69 130 ALA A N 1
ATOM 1007 C CA . ALA A 1 130 ? -23.954 2.489 57.509 1.00 81.69 130 ALA A CA 1
ATOM 1008 C C . ALA A 1 130 ? -24.298 3.672 58.441 1.00 81.69 130 ALA A C 1
ATOM 1010 O O . ALA A 1 130 ? -25.013 4.584 58.043 1.00 81.69 130 ALA A O 1
ATOM 1011 N N . SER A 1 131 ? -23.748 3.713 59.662 1.00 83.88 131 SER A N 1
ATOM 1012 C CA . SER A 1 131 ? -23.958 4.826 60.603 1.00 83.88 131 SER A CA 1
ATOM 1013 C C . SER A 1 131 ? -23.317 6.155 60.183 1.00 83.88 131 SER A C 1
ATOM 1015 O O . SER A 1 131 ? -23.569 7.168 60.830 1.00 83.88 131 SER A O 1
ATOM 1017 N N . GLU A 1 132 ? -22.458 6.160 59.162 1.00 89.69 132 GLU A N 1
ATOM 1018 C CA . GLU A 1 132 ? -21.892 7.383 58.572 1.00 89.69 132 GLU A CA 1
ATOM 1019 C C . GLU A 1 132 ? -22.851 8.078 57.597 1.00 89.69 132 GLU A C 1
ATOM 1021 O O . GLU A 1 132 ? -22.588 9.204 57.182 1.00 89.69 132 GLU A O 1
ATOM 1026 N N . PHE A 1 133 ? -23.948 7.415 57.239 1.00 91.88 133 PHE A N 1
ATOM 1027 C CA . PHE A 1 133 ? -24.896 7.861 56.232 1.00 91.88 133 PHE A CA 1
ATOM 1028 C C . PHE A 1 133 ? -26.233 8.232 56.878 1.00 91.88 133 PHE A C 1
ATOM 1030 O O . PHE A 1 133 ? -26.608 7.714 57.935 1.00 91.88 133 PHE A O 1
ATOM 1037 N N . VAL A 1 134 ? -26.980 9.123 56.232 1.00 91.19 134 VAL A N 1
ATOM 1038 C CA . VAL A 1 134 ? -28.318 9.532 56.673 1.00 91.19 134 VAL A CA 1
ATOM 1039 C C . VAL A 1 134 ? -29.401 9.008 55.726 1.00 91.19 134 VAL A C 1
ATOM 1041 O O . VAL A 1 134 ? -29.178 8.936 54.520 1.00 91.19 134 VAL A O 1
ATOM 1044 N N . PRO A 1 135 ? -30.603 8.660 56.223 1.00 85.00 135 PRO A N 1
ATOM 1045 C CA . PRO A 1 135 ? -31.723 8.341 55.346 1.00 85.00 135 PRO A CA 1
ATOM 1046 C C . PRO A 1 135 ? -32.088 9.527 54.437 1.00 85.00 135 PRO A C 1
ATOM 1048 O O . PRO A 1 135 ? -31.946 10.682 54.859 1.00 85.00 135 PRO A O 1
ATOM 1051 N N . PRO A 1 136 ? -32.621 9.270 53.231 1.00 81.38 136 PRO A N 1
ATOM 1052 C CA . PRO A 1 136 ? -32.975 10.311 52.277 1.00 81.38 136 PRO A CA 1
ATOM 1053 C C . PRO A 1 136 ? -34.009 11.288 52.854 1.00 81.38 136 PRO A C 1
ATOM 1055 O O . PRO A 1 136 ? -35.077 10.885 53.320 1.00 81.38 136 PRO A O 1
ATOM 1058 N N . ARG A 1 137 ? -33.710 12.591 52.804 1.00 73.81 137 ARG A N 1
ATOM 1059 C CA . ARG A 1 137 ? -34.618 13.666 53.235 1.00 73.81 137 ARG A CA 1
ATOM 1060 C C . ARG A 1 137 ? -35.229 14.364 52.028 1.00 73.81 137 ARG A C 1
ATOM 1062 O O . ARG A 1 137 ? -34.812 15.457 51.666 1.00 73.81 137 ARG A O 1
ATOM 1069 N N . PHE A 1 138 ? -36.246 13.749 51.433 1.00 69.81 138 PHE A N 1
ATOM 1070 C CA . PHE A 1 138 ? -36.991 14.372 50.341 1.00 69.81 138 PHE A CA 1
ATOM 1071 C C . PHE A 1 138 ? -38.459 14.561 50.723 1.00 69.81 138 PHE A C 1
ATOM 1073 O O . PHE A 1 138 ? -39.193 13.595 50.912 1.00 69.81 138 PHE A O 1
ATOM 1080 N N . GLU A 1 139 ? -38.904 15.816 50.831 1.00 57.78 139 GLU A N 1
ATOM 1081 C CA . GLU A 1 139 ? -40.285 16.152 51.219 1.00 57.78 139 GLU A CA 1
ATOM 1082 C C . GLU A 1 139 ? -41.316 15.886 50.100 1.00 57.78 139 GLU A C 1
ATOM 1084 O O . GLU A 1 139 ? -42.516 15.868 50.366 1.00 57.78 139 GLU A O 1
ATOM 1089 N N . SER A 1 140 ? -40.873 15.676 48.851 1.00 63.91 140 SER A N 1
ATOM 1090 C CA . SER A 1 140 ? -41.754 15.536 47.677 1.00 63.91 140 SER A CA 1
ATOM 1091 C C . SER A 1 140 ? -41.247 14.567 46.595 1.00 63.91 140 SER A C 1
ATOM 1093 O O . SER A 1 140 ? -41.553 14.769 45.427 1.00 63.91 140 SER A O 1
ATOM 1095 N N . GLY A 1 141 ? -40.523 13.507 46.982 1.00 75.00 141 GLY A N 1
ATOM 1096 C CA . GLY A 1 141 ? -39.931 12.513 46.065 1.00 75.00 141 GLY A CA 1
ATOM 1097 C C . GLY A 1 141 ? -38.436 12.739 45.803 1.00 75.00 141 GLY A C 1
ATOM 1098 O O . GLY A 1 141 ? -37.929 13.837 46.021 1.00 75.00 141 GLY A O 1
ATOM 1099 N N . ILE A 1 142 ? -37.708 11.686 45.411 1.00 89.00 142 ILE A N 1
ATOM 1100 C CA . ILE A 1 142 ? -36.236 11.695 45.345 1.00 89.00 142 ILE A CA 1
ATOM 1101 C C . ILE A 1 142 ? -35.773 12.330 44.037 1.00 89.00 142 ILE A C 1
ATOM 1103 O O . ILE A 1 142 ? -36.067 11.813 42.958 1.00 89.00 142 ILE A O 1
ATOM 1107 N N . LYS A 1 143 ? -35.053 13.449 44.137 1.00 92.19 143 LYS A N 1
ATOM 1108 C CA . LYS A 1 143 ? -34.501 14.203 43.004 1.00 92.19 143 LYS A CA 1
ATOM 1109 C C . LYS A 1 143 ? -33.517 15.273 43.469 1.00 92.19 143 LYS A C 1
ATOM 1111 O O . LYS A 1 143 ? -33.487 15.606 44.652 1.00 92.19 143 LYS A O 1
ATOM 1116 N N . GLY A 1 144 ? -32.798 15.869 42.525 1.00 92.31 144 GLY A N 1
ATOM 1117 C CA . GLY A 1 144 ? -31.817 16.918 42.776 1.00 92.31 144 GLY A CA 1
ATOM 1118 C C . GLY A 1 144 ? -30.470 16.354 43.216 1.00 92.31 144 GLY A C 1
ATOM 1119 O O . GLY A 1 144 ? -30.157 15.193 42.969 1.00 92.31 144 GLY A O 1
ATOM 1120 N N . GLU A 1 145 ? -29.657 17.187 43.852 1.00 93.88 145 GLU A N 1
ATOM 1121 C CA . GLU A 1 145 ? -28.337 16.802 44.353 1.00 93.88 145 GLU A CA 1
ATOM 1122 C C . GLU A 1 145 ? -28.421 16.288 45.795 1.00 93.88 145 GLU A C 1
ATOM 1124 O O . GLU A 1 145 ? -29.221 16.771 46.599 1.00 93.88 145 GLU A O 1
ATOM 1129 N N . LEU A 1 146 ? -27.581 15.308 46.139 1.00 93.94 146 LEU A N 1
ATOM 1130 C CA . LEU A 1 146 ? -27.424 14.872 47.523 1.00 93.94 146 LEU A CA 1
ATOM 1131 C C . LEU A 1 146 ? -26.690 15.927 48.360 1.00 93.94 146 LEU A C 1
ATOM 1133 O O . LEU A 1 146 ? -25.517 16.223 48.133 1.00 93.94 146 LEU A O 1
ATOM 1137 N N . ASP A 1 147 ? -27.355 16.415 49.405 1.00 91.81 147 ASP A N 1
ATOM 1138 C CA . ASP A 1 147 ? -26.768 17.366 50.352 1.00 91.81 147 ASP A CA 1
ATOM 1139 C C . ASP A 1 147 ? -25.885 16.699 51.417 1.00 91.81 147 ASP A C 1
ATOM 1141 O O . ASP A 1 147 ? -25.066 17.383 52.028 1.00 91.81 147 ASP A O 1
ATOM 1145 N N . GLU A 1 148 ? -26.027 15.391 51.655 1.00 93.38 148 GLU A N 1
ATOM 1146 C CA . GLU A 1 148 ? -25.310 14.598 52.668 1.00 93.38 148 GLU A CA 1
ATOM 1147 C C . GLU A 1 148 ? -25.039 13.170 52.154 1.00 93.38 148 GLU A C 1
ATOM 1149 O O . GLU A 1 148 ? -25.661 12.715 51.192 1.00 93.38 148 GLU A O 1
ATOM 1154 N N . ASP A 1 149 ? -24.108 12.453 52.790 1.00 95.50 149 ASP A N 1
ATOM 1155 C CA . ASP A 1 149 ? -23.894 11.030 52.501 1.00 95.50 149 ASP A CA 1
ATOM 1156 C C . ASP A 1 149 ? -25.175 10.256 52.836 1.00 95.50 149 ASP A C 1
ATOM 1158 O O . ASP A 1 149 ? -25.635 10.270 53.978 1.00 95.50 149 ASP A O 1
ATOM 1162 N N . THR A 1 150 ? -25.776 9.615 51.837 1.00 95.50 150 THR A N 1
ATOM 1163 C CA . THR A 1 150 ? -27.160 9.125 51.914 1.00 95.50 150 THR A CA 1
ATOM 1164 C C . THR A 1 150 ? -27.230 7.597 51.906 1.00 95.50 150 THR A C 1
ATOM 1166 O O . THR A 1 150 ? -26.495 6.944 51.168 1.00 95.50 150 THR A O 1
ATOM 1169 N N . LEU A 1 151 ? -28.123 7.031 52.724 1.00 94.38 151 LEU A N 1
ATOM 1170 C CA . LEU A 1 151 ? -28.384 5.594 52.862 1.00 94.38 151 LEU A CA 1
ATOM 1171 C C . LEU A 1 151 ? -29.766 5.224 52.325 1.00 94.38 151 LEU A C 1
ATOM 1173 O O . LEU A 1 151 ? -30.780 5.670 52.867 1.00 94.38 151 LEU A O 1
ATOM 1177 N N . PHE A 1 152 ? -29.814 4.353 51.323 1.00 95.06 152 PHE A N 1
ATOM 1178 C CA . PHE A 1 152 ? -31.029 3.647 50.923 1.00 95.06 152 PHE A CA 1
ATOM 1179 C C . PHE A 1 152 ? -31.075 2.305 51.653 1.00 95.06 152 PHE A C 1
ATOM 1181 O O . PHE A 1 152 ? -30.173 1.482 51.518 1.00 95.06 152 PHE A O 1
ATOM 1188 N N . LEU A 1 153 ? -32.115 2.132 52.463 1.00 92.56 153 LEU A N 1
ATOM 1189 C CA . LEU A 1 153 ? -32.292 1.018 53.383 1.00 92.56 153 LEU A CA 1
ATOM 1190 C C . LEU A 1 153 ? -32.668 -0.270 52.654 1.00 92.56 153 LEU A C 1
ATOM 1192 O O . LEU A 1 153 ? -33.331 -0.242 51.612 1.00 92.56 153 LEU A O 1
ATOM 1196 N N . ALA A 1 154 ? -32.308 -1.389 53.277 1.00 92.19 154 ALA A N 1
ATOM 1197 C CA . ALA A 1 154 ? -32.672 -2.717 52.813 1.00 92.19 154 ALA A CA 1
ATOM 1198 C C . ALA A 1 154 ? -34.190 -2.870 52.624 1.00 92.19 154 ALA A C 1
ATOM 1200 O O . ALA A 1 154 ? -34.992 -2.246 53.331 1.00 92.19 154 ALA A O 1
ATOM 1201 N N . ASP A 1 155 ? -34.574 -3.709 51.660 1.00 92.06 155 ASP A N 1
ATOM 1202 C CA . ASP A 1 155 ? -35.964 -4.102 51.375 1.00 92.06 155 ASP A CA 1
ATOM 1203 C C . ASP A 1 155 ? -36.950 -2.925 51.195 1.00 92.06 155 ASP A C 1
ATOM 1205 O O . ASP A 1 155 ? -38.157 -3.057 51.422 1.00 92.06 155 ASP A O 1
ATOM 1209 N N . THR A 1 156 ? -36.445 -1.747 50.813 1.00 94.25 156 THR A N 1
ATOM 1210 C CA . THR A 1 156 ? -37.232 -0.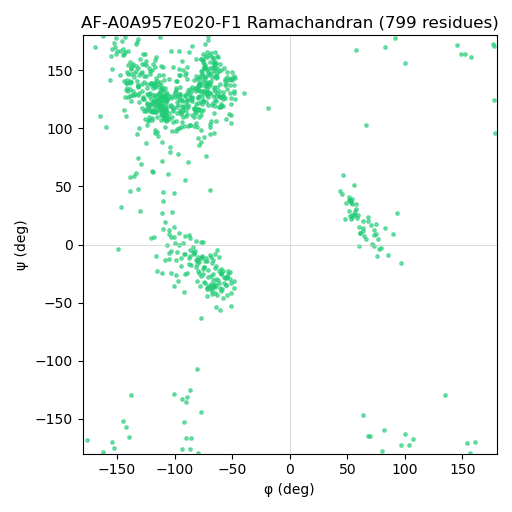517 50.671 1.00 94.25 156 THR A CA 1
ATOM 1211 C C . THR A 1 156 ? -37.343 -0.106 49.205 1.00 94.25 156 THR A C 1
ATOM 1213 O O . THR A 1 156 ? -36.365 -0.148 48.458 1.00 94.25 156 THR A O 1
ATOM 1216 N N . GLU A 1 157 ? -38.545 0.317 48.794 1.00 95.25 157 GLU A N 1
ATOM 1217 C CA . GLU A 1 157 ? -38.774 0.907 47.474 1.00 95.25 157 GLU A CA 1
ATOM 1218 C C . GLU A 1 157 ? -38.532 2.425 47.500 1.00 95.25 157 GLU A C 1
ATOM 1220 O O . GLU A 1 157 ? -39.099 3.147 48.325 1.00 95.25 157 GLU A O 1
ATOM 1225 N N . TYR A 1 158 ? -37.734 2.914 46.555 1.00 95.06 158 TYR A N 1
ATOM 1226 C CA . TYR A 1 158 ? -37.403 4.323 46.364 1.00 95.06 158 TYR A CA 1
ATOM 1227 C C . TYR A 1 158 ? -37.808 4.762 44.953 1.00 95.06 158 TYR A C 1
ATOM 1229 O O . TYR A 1 158 ? -37.434 4.104 43.989 1.00 95.06 158 TYR A O 1
ATOM 1237 N N . LEU A 1 159 ? -38.552 5.869 44.822 1.00 95.25 159 LEU A N 1
ATOM 1238 C CA . LEU A 1 159 ? -38.931 6.450 43.525 1.00 95.25 159 LEU A CA 1
ATOM 1239 C C . LEU A 1 159 ? -38.107 7.711 43.241 1.00 95.25 159 LEU A C 1
ATOM 1241 O O . LEU A 1 159 ? -38.272 8.730 43.922 1.00 95.25 159 LEU A O 1
ATOM 1245 N N . ILE A 1 160 ? -37.257 7.634 42.220 1.00 96.12 160 ILE A N 1
ATOM 1246 C CA . ILE A 1 160 ? -36.503 8.752 41.655 1.00 96.12 160 ILE A CA 1
ATOM 1247 C C . ILE A 1 160 ? -37.346 9.387 40.546 1.00 96.12 160 ILE A C 1
ATOM 1249 O O . ILE A 1 160 ? -37.643 8.743 39.543 1.00 96.12 160 ILE A O 1
ATOM 1253 N N . GLN A 1 161 ? -37.749 10.642 40.742 1.00 93.88 161 GLN A N 1
ATOM 1254 C CA . GLN A 1 161 ? -38.706 11.327 39.859 1.00 93.88 161 GLN A CA 1
ATOM 1255 C C . GLN A 1 161 ? -38.048 12.097 38.708 1.00 93.88 161 GLN A C 1
ATOM 1257 O O . GLN A 1 161 ? -38.682 12.356 37.695 1.00 93.88 161 GLN A O 1
ATOM 1262 N N . GLU A 1 162 ? -36.796 12.517 38.885 1.00 93.75 162 GLU A N 1
ATOM 1263 C CA . GLU A 1 162 ? -36.030 13.315 37.919 1.00 93.75 162 GLU A CA 1
ATOM 1264 C C . GLU A 1 162 ? -34.548 12.883 37.991 1.00 93.75 162 GLU A C 1
ATOM 1266 O O . GLU A 1 162 ? -34.242 11.750 38.353 1.00 93.75 162 GLU A O 1
ATOM 1271 N N . THR A 1 163 ? -33.601 13.764 37.671 1.00 96.25 163 THR A N 1
ATOM 1272 C CA . THR A 1 163 ? -32.179 13.540 37.961 1.00 96.25 163 THR A CA 1
ATOM 1273 C C . THR A 1 163 ? -31.949 13.483 39.471 1.00 96.25 163 THR A C 1
ATOM 1275 O O . THR A 1 163 ? -32.262 14.443 40.178 1.00 96.25 163 THR A O 1
ATOM 1278 N N . LEU A 1 164 ? -31.367 12.389 39.963 1.00 97.12 164 LEU A N 1
ATOM 1279 C CA . LEU A 1 164 ? -30.706 12.324 41.265 1.00 97.12 164 LEU A CA 1
ATOM 1280 C C . LEU A 1 164 ? -29.196 12.359 41.031 1.00 97.12 164 LEU A C 1
ATOM 1282 O O . LEU A 1 164 ? -28.668 11.466 40.376 1.00 97.12 164 LEU A O 1
ATOM 1286 N N . SER A 1 165 ? -28.508 13.359 41.570 1.00 97.44 165 SER A N 1
ATOM 1287 C CA . SER A 1 165 ? -27.057 13.498 41.447 1.00 97.44 165 SER A CA 1
ATOM 1288 C C . SER A 1 165 ? -26.360 13.209 42.775 1.00 97.44 165 SER A C 1
ATOM 1290 O O . SER A 1 165 ? -26.787 13.689 43.828 1.00 97.44 165 SER A O 1
ATOM 1292 N N . VAL A 1 166 ? -25.283 12.423 42.724 1.00 97.81 166 VAL A N 1
ATOM 1293 C CA . VAL A 1 166 ? -24.325 12.171 43.807 1.00 97.81 166 VAL A CA 1
ATOM 1294 C C . VAL A 1 166 ? -23.077 13.021 43.525 1.00 97.81 166 VAL A C 1
ATOM 1296 O O . VAL A 1 166 ? -22.241 12.602 42.721 1.00 97.81 166 VAL A O 1
ATOM 1299 N N . PRO A 1 167 ? -22.918 14.208 44.141 1.00 97.12 167 PRO A N 1
ATOM 1300 C CA . PRO A 1 167 ? -21.782 15.098 43.881 1.00 97.12 167 PRO A CA 1
ATOM 1301 C C . PRO A 1 167 ? -20.426 14.494 44.276 1.00 97.12 167 PRO A C 1
ATOM 1303 O O . PRO A 1 167 ? -20.367 13.589 45.104 1.00 97.12 167 PRO A O 1
ATOM 1306 N N . GLN A 1 168 ? -19.321 15.051 43.760 1.00 93.88 168 GLN A N 1
ATOM 1307 C CA . GLN A 1 168 ? -17.945 14.538 43.935 1.00 93.88 168 GLN A CA 1
ATOM 1308 C C . GLN A 1 168 ? -17.523 14.283 45.395 1.00 93.88 168 GLN A C 1
ATOM 1310 O O . GLN A 1 168 ? -16.706 13.411 45.681 1.00 93.88 168 GLN A O 1
ATOM 1315 N N . ASN A 1 169 ? -18.079 15.037 46.343 1.00 93.56 169 ASN A N 1
ATOM 1316 C CA . ASN A 1 169 ? -17.793 14.938 47.775 1.00 93.56 169 ASN A CA 1
ATOM 1317 C C . ASN A 1 169 ? -18.860 14.165 48.569 1.00 93.56 169 ASN A C 1
ATOM 1319 O O . ASN A 1 169 ? -18.908 14.290 49.796 1.00 93.56 169 ASN A O 1
ATOM 1323 N N . ARG A 1 170 ? -19.732 13.418 47.889 1.00 96.00 170 ARG A N 1
ATOM 1324 C CA . ARG A 1 170 ? -20.847 12.684 48.490 1.00 96.00 170 ARG A CA 1
ATOM 1325 C C . ARG A 1 170 ? -20.815 11.210 48.143 1.00 96.00 170 ARG A C 1
ATOM 1327 O O . ARG A 1 170 ? -20.270 10.793 47.121 1.00 96.00 170 ARG A O 1
ATOM 1334 N N . ARG A 1 171 ? -21.417 10.421 49.029 1.00 95.69 171 ARG A N 1
ATOM 1335 C CA . ARG A 1 171 ? -21.560 8.974 48.876 1.00 95.69 171 ARG A CA 1
ATOM 1336 C C . ARG A 1 171 ? -23.028 8.567 48.962 1.00 95.69 171 ARG A C 1
ATOM 1338 O O . ARG A 1 171 ? -23.749 9.036 49.841 1.00 95.69 171 ARG A O 1
ATOM 1345 N N . LEU A 1 172 ? -23.446 7.657 48.088 1.00 96.38 172 LEU A N 1
ATOM 1346 C CA . LEU A 1 172 ? -24.733 6.968 48.163 1.00 96.38 172 LEU A CA 1
ATOM 1347 C C . LEU A 1 172 ? -24.484 5.488 48.459 1.00 96.38 172 LEU A C 1
ATOM 1349 O O . LEU A 1 172 ? -23.879 4.794 47.643 1.00 96.38 172 LEU A O 1
ATOM 1353 N N . LEU A 1 173 ? -24.940 5.016 49.619 1.00 95.81 173 LEU A N 1
ATOM 1354 C CA . LEU A 1 173 ? -24.926 3.603 50.000 1.00 95.81 173 LEU A CA 1
ATOM 1355 C C . LEU A 1 173 ? -26.330 3.023 49.818 1.00 95.81 173 LEU A C 1
ATOM 1357 O O . LEU A 1 173 ? -27.297 3.573 50.341 1.00 95.81 173 LEU A O 1
ATOM 1361 N N . ILE A 1 174 ? -26.437 1.918 49.089 1.00 96.25 174 ILE A N 1
ATOM 1362 C CA . ILE A 1 174 ? -27.684 1.184 48.870 1.00 96.25 174 ILE A CA 1
ATOM 1363 C C . ILE A 1 174 ? -27.512 -0.218 49.450 1.00 96.25 174 ILE A C 1
ATOM 1365 O O . ILE A 1 174 ? -26.638 -0.977 49.022 1.00 96.25 174 ILE A O 1
ATOM 1369 N N . GLU A 1 175 ? -28.334 -0.539 50.445 1.00 93.81 175 GLU A N 1
ATOM 1370 C CA . GLU A 1 175 ? -28.319 -1.822 51.145 1.00 93.81 175 GLU A CA 1
ATOM 1371 C C . GLU A 1 175 ? -28.992 -2.953 50.335 1.00 93.81 175 GLU A C 1
ATOM 1373 O O . GLU A 1 175 ? -29.805 -2.683 49.442 1.00 93.81 175 GLU A O 1
ATOM 1378 N N . PRO A 1 176 ? -28.685 -4.231 50.647 1.00 95.25 176 PRO A N 1
ATOM 1379 C CA . PRO A 1 176 ? -29.279 -5.389 49.978 1.00 95.25 176 PRO A CA 1
ATOM 1380 C C . PRO A 1 176 ? -30.814 -5.364 49.931 1.00 95.25 176 PRO A C 1
ATOM 1382 O O . PRO A 1 176 ? -31.471 -4.973 50.892 1.00 95.25 176 PRO A O 1
ATOM 1385 N N . GLY A 1 177 ? -31.392 -5.827 48.821 1.00 96.19 177 GLY A N 1
ATOM 1386 C CA . GLY A 1 177 ? -32.846 -5.942 48.638 1.00 96.19 177 GLY A CA 1
ATOM 1387 C C . GLY A 1 177 ? -33.584 -4.633 48.330 1.00 96.19 177 GLY A C 1
ATOM 1388 O O . GLY A 1 177 ? -34.789 -4.661 48.082 1.00 96.19 177 GLY A O 1
ATOM 1389 N N . ALA A 1 178 ? -32.901 -3.484 48.316 1.00 96.88 178 ALA A N 1
ATOM 1390 C CA . ALA A 1 178 ? -33.516 -2.217 47.925 1.00 96.88 178 ALA A CA 1
ATOM 1391 C C . ALA A 1 178 ? -33.990 -2.230 46.456 1.00 96.88 178 ALA A C 1
ATOM 1393 O O . ALA A 1 178 ? -33.331 -2.784 45.569 1.00 96.88 178 ALA A O 1
ATOM 1394 N N . VAL A 1 179 ? -35.119 -1.564 46.190 1.00 97.69 179 VAL A N 1
ATOM 1395 C CA . VAL A 1 179 ? -35.699 -1.409 44.845 1.00 97.69 179 VAL A CA 1
ATOM 1396 C C . VAL A 1 179 ? -35.756 0.070 44.482 1.00 97.69 179 VAL A C 1
ATOM 1398 O O . VAL A 1 179 ? -36.482 0.850 45.093 1.00 97.69 179 VAL A O 1
ATOM 1401 N N . ILE A 1 180 ? -35.003 0.464 43.464 1.00 97.75 180 ILE A N 1
ATOM 1402 C CA . ILE A 1 180 ? -34.882 1.837 42.992 1.00 97.75 180 ILE A CA 1
ATOM 1403 C C . ILE A 1 180 ? -35.657 1.936 41.681 1.00 97.75 180 ILE A C 1
ATOM 1405 O O . ILE A 1 180 ? -35.238 1.404 40.650 1.00 97.75 180 ILE A O 1
ATOM 1409 N N . LYS A 1 181 ? -36.810 2.602 41.739 1.00 96.81 181 LYS A N 1
ATOM 1410 C CA . LYS A 1 181 ? -37.684 2.879 40.601 1.00 96.81 181 LYS A CA 1
ATOM 1411 C C . LYS A 1 181 ? -37.387 4.258 40.035 1.00 96.81 181 LYS A C 1
ATOM 1413 O O . LYS A 1 181 ? -37.267 5.224 40.786 1.00 96.81 181 LYS A O 1
ATOM 1418 N N . PHE A 1 182 ? -37.312 4.346 38.717 1.00 97.50 182 PHE A N 1
ATOM 1419 C CA . PHE A 1 182 ? -37.093 5.586 37.984 1.00 97.50 182 PHE A CA 1
ATOM 1420 C C . PHE A 1 182 ? -38.352 5.963 37.202 1.00 97.50 182 PHE A C 1
ATOM 1422 O O . PHE A 1 182 ? -38.886 5.141 36.448 1.00 97.50 182 PHE A O 1
ATOM 1429 N N . ASP A 1 183 ? -38.815 7.196 37.397 1.00 95.62 183 ASP A N 1
ATOM 1430 C CA . ASP A 1 183 ? -39.889 7.804 36.609 1.00 95.62 183 ASP A CA 1
ATOM 1431 C C . ASP A 1 183 ? -39.410 8.131 35.178 1.00 95.62 183 ASP A C 1
ATOM 1433 O O . ASP A 1 183 ? -38.239 7.937 34.827 1.00 95.62 183 ASP A O 1
ATOM 1437 N N . GLU A 1 184 ? -40.318 8.606 34.328 1.00 93.94 184 GLU A N 1
ATOM 1438 C CA . GLU A 1 184 ? -40.023 8.904 32.928 1.00 93.94 184 GLU A CA 1
ATOM 1439 C C . GLU A 1 184 ? -38.855 9.898 32.780 1.00 93.94 184 GLU A C 1
ATOM 1441 O O . GLU A 1 184 ? -38.856 10.986 33.353 1.00 93.94 184 GLU A O 1
ATOM 1446 N N . ALA A 1 185 ? -37.841 9.515 32.000 1.00 93.94 185 ALA A N 1
ATOM 1447 C CA . ALA A 1 185 ? -36.603 10.258 31.759 1.00 93.94 185 ALA A CA 1
ATOM 1448 C C . ALA A 1 185 ? -35.723 10.538 32.997 1.00 93.94 185 ALA A C 1
ATOM 1450 O O . ALA A 1 185 ? -34.731 11.262 32.868 1.00 93.94 185 ALA A O 1
ATOM 1451 N N . ALA A 1 186 ? -36.011 9.945 34.160 1.00 96.69 186 ALA A N 1
ATOM 1452 C CA . ALA A 1 186 ? -35.162 10.059 35.343 1.00 96.69 186 ALA A CA 1
ATOM 1453 C C . ALA A 1 186 ? -33.774 9.420 35.128 1.00 96.69 186 ALA A C 1
ATOM 1455 O O . ALA A 1 186 ? -33.589 8.540 34.279 1.00 96.69 186 ALA A O 1
ATOM 1456 N N . VAL A 1 187 ? -32.783 9.875 35.897 1.00 97.62 187 VAL A N 1
ATOM 1457 C CA . VAL A 1 187 ? -31.379 9.446 35.787 1.00 97.62 187 VAL A CA 1
ATOM 1458 C C . VAL A 1 187 ? -30.715 9.461 37.163 1.00 97.62 187 VAL A C 1
ATOM 1460 O O . VAL A 1 187 ? -31.025 10.315 37.994 1.00 97.62 187 VAL A O 1
ATOM 1463 N N . LEU A 1 188 ? -29.793 8.529 37.400 1.00 98.31 188 LEU A N 1
ATOM 1464 C CA . LEU A 1 188 ? -28.864 8.596 38.528 1.00 98.31 188 LEU A CA 1
ATOM 1465 C C . LEU A 1 188 ? -27.500 9.058 38.012 1.00 98.31 188 LEU A C 1
ATOM 1467 O O . LEU A 1 188 ? -26.839 8.305 37.304 1.00 98.31 188 LEU A O 1
ATOM 1471 N N . GLU A 1 189 ? -27.086 10.273 38.351 1.00 98.44 189 GLU A N 1
ATOM 1472 C CA . GLU A 1 189 ? -25.775 10.827 37.996 1.00 98.44 189 GLU A CA 1
ATOM 1473 C C . GLU A 1 189 ? -24.824 10.717 39.188 1.00 98.44 189 GLU A C 1
ATOM 1475 O O . GLU A 1 189 ? -25.164 11.064 40.316 1.00 98.44 189 GLU A O 1
ATOM 1480 N N . VAL A 1 190 ? -23.628 10.192 38.959 1.00 98.56 190 VAL A N 1
ATOM 1481 C CA . VAL A 1 190 ? -22.644 9.883 39.993 1.00 98.56 190 VAL A CA 1
ATOM 1482 C C . VAL A 1 190 ? -21.342 10.577 39.633 1.00 98.56 190 VAL A C 1
ATOM 1484 O O . VAL A 1 190 ? -20.643 10.155 38.721 1.00 98.56 190 VAL A O 1
ATOM 1487 N N . HIS A 1 191 ? -21.018 11.627 40.380 1.00 97.88 191 HIS A N 1
ATOM 1488 C CA . HIS A 1 191 ? -19.709 12.285 40.383 1.00 97.88 191 HIS A CA 1
ATOM 1489 C C . HIS A 1 191 ? -18.884 11.899 41.621 1.00 97.88 191 HIS A C 1
ATOM 1491 O O . HIS A 1 191 ? -17.665 12.018 41.633 1.00 97.88 191 HIS A O 1
ATOM 1497 N N . GLY A 1 192 ? -19.556 11.496 42.704 1.00 96.62 192 GLY A N 1
ATOM 1498 C CA . GLY A 1 192 ? -18.951 11.012 43.945 1.00 96.62 192 GLY A CA 1
ATOM 1499 C C . GLY A 1 192 ? -18.811 9.494 43.976 1.00 96.62 192 GLY A C 1
ATOM 1500 O O . GLY A 1 192 ? -18.335 8.885 43.022 1.00 96.62 192 GLY A O 1
ATOM 1501 N N . GLY A 1 193 ? -19.221 8.877 45.088 1.00 95.69 193 GLY A N 1
ATOM 1502 C CA . GLY A 1 193 ? -19.198 7.421 45.262 1.00 95.69 193 GLY A CA 1
ATOM 1503 C C . GLY A 1 193 ? -20.594 6.798 45.277 1.00 95.69 193 GLY A C 1
ATOM 1504 O O . GLY A 1 193 ? -21.424 7.179 46.104 1.00 95.69 193 GLY A O 1
ATOM 1505 N N . LEU A 1 194 ? -20.838 5.802 44.424 1.00 97.62 194 LEU A N 1
ATOM 1506 C CA . LEU A 1 194 ? -22.025 4.941 44.499 1.00 97.62 194 LEU A CA 1
ATOM 1507 C C . LEU A 1 194 ? -21.629 3.554 45.001 1.00 97.62 194 LEU A C 1
ATOM 1509 O O . LEU A 1 194 ? -20.796 2.891 44.392 1.00 97.62 194 LEU A O 1
ATOM 1513 N N . PHE A 1 195 ? -22.257 3.098 46.078 1.00 96.88 195 PHE A N 1
ATOM 1514 C CA . PHE A 1 195 ? -22.016 1.794 46.685 1.00 96.88 195 PHE A CA 1
ATOM 1515 C C . PHE A 1 195 ? -23.339 1.038 46.786 1.00 96.88 195 PHE A C 1
ATOM 1517 O O . PHE A 1 195 ? -24.053 1.138 47.780 1.00 96.88 195 PHE A O 1
ATOM 1524 N N . ALA A 1 196 ? -23.692 0.312 45.729 1.00 96.50 196 ALA A N 1
ATOM 1525 C CA . ALA A 1 196 ? -24.858 -0.559 45.689 1.00 96.50 196 ALA A CA 1
ATOM 1526 C C . ALA A 1 196 ? -24.433 -1.992 46.002 1.00 96.50 196 ALA A C 1
ATOM 1528 O O . ALA A 1 196 ? -23.884 -2.685 45.152 1.00 96.50 196 ALA A O 1
ATOM 1529 N N . CYS A 1 197 ? -24.657 -2.409 47.244 1.00 88.50 197 CYS A N 1
ATOM 1530 C CA . CYS A 1 197 ? -24.034 -3.590 47.826 1.00 88.50 197 CYS A CA 1
ATOM 1531 C C . CYS A 1 197 ? -25.065 -4.701 48.049 1.00 88.50 197 CYS A C 1
ATOM 1533 O O . CYS A 1 197 ? -25.459 -4.953 49.185 1.00 88.50 197 CYS A O 1
ATOM 1535 N N . GLY A 1 198 ? -25.539 -5.339 46.977 1.00 93.75 198 GLY A N 1
ATOM 1536 C CA . GLY A 1 198 ? -26.501 -6.439 47.065 1.00 93.75 198 GLY A CA 1
ATOM 1537 C C . GLY A 1 198 ? -25.880 -7.745 47.573 1.00 93.75 198 GLY A C 1
ATOM 1538 O O . GLY A 1 198 ? -24.656 -7.879 47.683 1.00 93.75 198 GLY A O 1
ATOM 1539 N N . SER A 1 199 ? -26.728 -8.747 47.816 1.00 93.50 199 SER A N 1
ATOM 1540 C CA . SER A 1 199 ? -26.304 -10.136 48.056 1.00 93.50 199 SER A CA 1
ATOM 1541 C C . SER A 1 199 ? -27.018 -11.110 47.107 1.00 93.50 199 SER A C 1
ATOM 1543 O O . SER A 1 199 ? -28.048 -10.745 46.537 1.00 93.50 199 SER A O 1
ATOM 1545 N N . PRO A 1 200 ? -26.533 -12.357 46.943 1.00 93.69 200 PRO A N 1
ATOM 1546 C CA . PRO A 1 200 ? -27.228 -13.375 46.151 1.00 93.69 200 PRO A CA 1
ATOM 1547 C C . PRO A 1 200 ? -28.673 -13.622 46.601 1.00 93.69 200 PRO A C 1
ATOM 1549 O O . PRO A 1 200 ? -29.542 -13.919 45.784 1.00 93.69 200 PRO A O 1
ATOM 1552 N N . GLU A 1 201 ? -28.931 -13.527 47.907 1.00 95.50 201 GLU A N 1
ATOM 1553 C CA . GLU A 1 201 ? -30.257 -13.719 48.496 1.00 95.50 201 GLU A CA 1
ATOM 1554 C C . GLU A 1 201 ? -31.151 -12.492 48.314 1.00 95.50 201 GLU A C 1
ATOM 1556 O O . GLU A 1 201 ? -32.354 -12.647 48.112 1.00 95.50 201 GLU A O 1
ATOM 1561 N N . ASN A 1 202 ? -30.563 -11.295 48.382 1.00 96.00 202 ASN A N 1
ATOM 1562 C CA . ASN A 1 202 ? -31.263 -10.015 48.326 1.00 96.00 202 ASN A CA 1
ATOM 1563 C C . ASN A 1 202 ? -30.575 -9.082 47.312 1.00 96.00 202 ASN A C 1
ATOM 1565 O O . ASN A 1 202 ? -29.859 -8.148 47.708 1.00 96.00 202 ASN A O 1
ATOM 1569 N N . PRO A 1 203 ? -30.751 -9.329 46.001 1.00 97.31 203 PRO A N 1
ATOM 1570 C CA . PRO A 1 203 ? -30.172 -8.474 44.978 1.00 97.31 203 PRO A CA 1
ATOM 1571 C C . PRO A 1 203 ? -30.840 -7.095 44.976 1.00 97.31 203 PRO A C 1
ATOM 1573 O O . PRO A 1 203 ? -32.035 -6.969 45.249 1.00 97.31 203 PRO A O 1
ATOM 1576 N N . ILE A 1 204 ? -30.076 -6.058 44.640 1.00 98.44 204 ILE A N 1
ATOM 1577 C CA . ILE A 1 204 ? -30.611 -4.700 44.456 1.00 98.44 204 ILE A CA 1
ATOM 1578 C C . ILE A 1 204 ? -31.269 -4.613 43.078 1.00 98.44 204 ILE A C 1
ATOM 1580 O O . ILE A 1 204 ? -30.716 -5.107 42.095 1.00 98.44 204 ILE A O 1
ATOM 1584 N N . SER A 1 205 ? -32.429 -3.966 42.977 1.00 98.12 205 SER A N 1
ATOM 1585 C CA . SER A 1 205 ? -33.112 -3.763 41.695 1.00 98.12 205 SER A CA 1
ATOM 1586 C C . SER A 1 205 ? -33.116 -2.291 41.293 1.00 98.12 205 SER A C 1
ATOM 1588 O O . SER A 1 205 ? -33.632 -1.455 42.026 1.00 98.12 205 SER A O 1
ATOM 1590 N N . PHE A 1 206 ? -32.588 -1.982 40.109 1.00 98.56 206 PHE A N 1
ATOM 1591 C CA . PHE A 1 206 ? -32.746 -0.692 39.434 1.00 98.56 206 PHE A CA 1
ATOM 1592 C C . PHE A 1 206 ? -33.702 -0.881 38.256 1.00 98.56 206 PHE A C 1
ATOM 1594 O O . PHE A 1 206 ? -33.422 -1.672 37.352 1.00 98.56 206 PHE A O 1
ATOM 1601 N N . THR A 1 207 ? -34.847 -0.203 38.259 1.00 97.56 207 THR A N 1
ATOM 1602 C CA . THR A 1 207 ? -35.911 -0.485 37.286 1.00 97.56 207 THR A CA 1
ATOM 1603 C C . THR A 1 207 ? -36.770 0.733 36.956 1.00 97.56 207 THR A C 1
ATOM 1605 O O . THR A 1 207 ? -36.779 1.728 37.673 1.00 97.56 207 THR A O 1
ATOM 1608 N N . SER A 1 208 ? -37.525 0.653 35.864 1.00 95.88 208 SER A N 1
ATOM 1609 C CA . SER A 1 208 ? -38.532 1.656 35.502 1.00 95.88 208 SER A CA 1
ATOM 1610 C C . SER A 1 208 ? -39.777 1.542 36.390 1.00 95.88 208 SER A C 1
ATOM 1612 O O . SER A 1 208 ? -40.265 0.434 36.622 1.00 95.88 208 SER A O 1
ATOM 1614 N N . ASP A 1 209 ? -40.357 2.673 36.800 1.00 94.75 209 ASP A N 1
ATOM 1615 C CA . ASP A 1 209 ? -41.679 2.700 37.449 1.00 94.75 209 ASP A CA 1
ATOM 1616 C C . ASP A 1 209 ? -42.806 2.265 36.491 1.00 94.75 209 ASP A C 1
ATOM 1618 O O . ASP A 1 209 ? -43.751 1.578 36.879 1.00 94.75 209 ASP A O 1
ATOM 1622 N N . SER A 1 210 ? -42.669 2.584 35.198 1.00 92.12 210 SER A N 1
ATOM 1623 C CA . SER A 1 210 ? -43.643 2.215 34.163 1.00 92.12 210 SER A CA 1
ATOM 1624 C C . SER A 1 210 ? -43.500 0.771 33.659 1.00 92.12 210 SER A C 1
ATOM 1626 O O . SER A 1 210 ? -44.396 0.265 32.974 1.00 92.12 210 SER A O 1
ATOM 1628 N N . GLY A 1 211 ? -42.381 0.106 33.976 1.00 87.94 211 GLY A N 1
ATOM 1629 C CA . GLY A 1 211 ? -42.052 -1.248 33.519 1.00 87.94 211 GLY A CA 1
ATOM 1630 C C . GLY A 1 211 ? -41.778 -1.360 32.013 1.00 87.94 211 GLY A C 1
ATOM 1631 O O . GLY A 1 211 ? -41.906 -2.449 31.450 1.00 87.94 211 GLY A O 1
ATOM 1632 N N . LYS A 1 212 ? -41.453 -0.250 31.339 1.00 87.31 212 LYS A N 1
ATOM 1633 C CA . LYS A 1 212 ? -41.160 -0.202 29.897 1.00 87.31 212 LYS A CA 1
ATOM 1634 C C . LYS A 1 212 ? -39.704 0.172 29.647 1.00 87.31 212 LYS A C 1
ATOM 1636 O O . LYS A 1 212 ? -39.193 1.083 30.289 1.00 87.31 212 LYS A O 1
ATOM 1641 N N . ALA A 1 213 ? -39.067 -0.498 28.683 1.00 84.19 213 ALA A N 1
ATOM 1642 C CA . ALA A 1 213 ? -37.752 -0.097 28.181 1.00 84.19 213 ALA A CA 1
ATOM 1643 C C . ALA A 1 213 ? -37.783 1.349 27.657 1.00 84.19 213 ALA A C 1
ATOM 1645 O O . ALA A 1 213 ? -38.836 1.809 27.211 1.00 84.19 213 ALA A O 1
ATOM 1646 N N . ASP A 1 214 ? -36.644 2.043 27.713 1.00 88.19 214 ASP A N 1
ATOM 1647 C CA . ASP A 1 214 ? -36.521 3.468 27.353 1.00 88.19 214 ASP A CA 1
ATOM 1648 C C . ASP A 1 214 ? -37.312 4.445 28.234 1.00 88.19 214 ASP A C 1
ATOM 1650 O O . ASP A 1 214 ? -37.421 5.629 27.935 1.00 88.19 214 ASP A O 1
ATOM 1654 N N . SER A 1 215 ? -37.840 3.972 29.365 1.00 87.00 215 SER A N 1
ATOM 1655 C CA . SER A 1 215 ? -38.562 4.832 30.301 1.00 87.00 215 SER A CA 1
ATOM 1656 C C . SER A 1 215 ? -37.630 5.689 31.155 1.00 87.00 215 SER A C 1
ATOM 1658 O O . SER A 1 215 ? -38.060 6.746 31.586 1.00 87.00 215 SER A O 1
ATOM 1660 N N . TRP A 1 216 ? -36.392 5.273 31.430 1.00 96.75 216 TRP A N 1
ATOM 1661 C CA . TRP A 1 216 ? -35.428 6.041 32.233 1.00 96.75 216 TRP A CA 1
ATOM 1662 C C . TRP A 1 216 ? -34.041 6.016 31.589 1.00 96.75 216 TRP A C 1
ATOM 1664 O O . TRP A 1 216 ? -33.725 5.108 30.823 1.00 96.75 216 TRP A O 1
ATOM 1674 N N . GLN A 1 217 ? -33.202 7.015 31.864 1.00 95.31 217 GLN A N 1
ATOM 1675 C CA . GLN A 1 217 ? -31.983 7.250 31.076 1.00 95.31 217 GLN A CA 1
ATOM 1676 C C . GLN A 1 217 ? -30.771 6.402 31.488 1.00 95.31 217 GLN A C 1
ATOM 1678 O O . GLN A 1 217 ? -29.766 6.438 30.780 1.00 95.31 217 GLN A O 1
ATOM 1683 N N . GLY A 1 218 ? -30.847 5.661 32.596 1.00 97.38 218 GLY A N 1
ATOM 1684 C CA . GLY A 1 218 ? -29.746 4.848 33.117 1.00 97.38 218 GLY A CA 1
ATOM 1685 C C . GLY A 1 218 ? -29.026 5.457 34.326 1.00 97.38 218 GLY A C 1
ATOM 1686 O O . GLY A 1 218 ? -29.450 6.460 34.909 1.00 97.38 218 GLY A O 1
ATOM 1687 N N . ILE A 1 219 ? -27.927 4.811 34.710 1.00 98.62 219 ILE A N 1
ATOM 1688 C CA . ILE A 1 219 ? -26.980 5.260 35.737 1.00 98.62 219 ILE A CA 1
ATOM 1689 C C . ILE A 1 219 ? -25.752 5.819 35.016 1.00 98.62 219 ILE A C 1
ATOM 1691 O O . ILE A 1 219 ? -25.170 5.138 34.171 1.00 98.62 219 ILE A O 1
ATOM 1695 N N . ARG A 1 220 ? -25.348 7.050 35.327 1.00 98.50 220 ARG A N 1
ATOM 1696 C CA . ARG A 1 220 ? -24.214 7.739 34.699 1.00 98.50 220 ARG A CA 1
ATOM 1697 C C . ARG A 1 220 ? -23.124 8.000 35.720 1.00 98.50 220 ARG A C 1
ATOM 1699 O O . ARG A 1 220 ? -23.359 8.718 36.682 1.00 98.50 220 ARG A O 1
ATOM 1706 N N . PHE A 1 221 ? -21.941 7.465 35.480 1.00 98.50 221 PHE A N 1
ATOM 1707 C CA . PHE A 1 221 ? -20.724 7.806 36.202 1.00 98.50 221 PHE A CA 1
ATOM 1708 C C . PHE A 1 221 ? -19.959 8.856 35.395 1.00 98.50 221 PHE A C 1
ATOM 1710 O O . PHE A 1 221 ? -19.699 8.633 34.213 1.00 98.50 221 PHE A O 1
ATOM 1717 N N . LEU A 1 222 ? -19.665 9.996 36.019 1.00 97.38 222 LEU A N 1
ATOM 1718 C CA . LEU A 1 222 ? -19.088 11.188 35.395 1.00 97.38 222 LEU A CA 1
ATOM 1719 C C . LEU A 1 222 ? -17.925 11.685 36.264 1.00 97.38 222 LEU A C 1
ATOM 1721 O O . LEU A 1 222 ? -18.160 12.387 37.253 1.00 97.38 222 LEU A O 1
ATOM 1725 N N . ASP A 1 223 ? -16.698 11.280 35.922 1.00 95.06 223 ASP A N 1
ATOM 1726 C CA . ASP A 1 223 ? -15.501 11.466 36.761 1.00 95.06 223 ASP A CA 1
ATOM 1727 C C . ASP A 1 223 ? -15.717 10.954 38.204 1.00 95.06 223 ASP A C 1
ATOM 1729 O O . ASP A 1 223 ? -15.328 11.588 39.192 1.00 95.06 223 ASP A O 1
ATOM 1733 N N . ALA A 1 224 ? -16.427 9.830 38.328 1.00 93.62 224 ALA A N 1
ATOM 1734 C CA . ALA A 1 224 ? -16.825 9.262 39.607 1.00 93.62 224 ALA A CA 1
ATOM 1735 C C . ALA A 1 224 ? -15.637 8.656 40.359 1.00 93.62 224 ALA A C 1
ATOM 1737 O O . ALA A 1 224 ? -14.619 8.292 39.779 1.00 93.62 224 ALA A O 1
ATOM 1738 N N . ALA A 1 225 ? -15.786 8.461 41.669 1.00 86.56 225 ALA A N 1
ATOM 1739 C CA . ALA A 1 225 ? -14.766 7.775 42.448 1.00 86.56 225 ALA A CA 1
ATOM 1740 C C . ALA A 1 225 ? -14.612 6.309 41.997 1.00 86.56 225 ALA A C 1
ATOM 1742 O O . ALA A 1 225 ? -15.590 5.555 42.041 1.00 86.56 225 ALA A O 1
ATOM 1743 N N . ASP A 1 226 ? -13.378 5.883 41.695 1.00 84.12 226 ASP A N 1
ATOM 1744 C CA . ASP A 1 226 ? -13.004 4.498 41.333 1.00 84.12 226 ASP A CA 1
ATOM 1745 C C . ASP A 1 226 ? -13.459 3.445 42.358 1.00 84.12 226 ASP A C 1
ATOM 1747 O O . ASP A 1 226 ? -13.606 2.264 42.052 1.00 84.12 226 ASP A O 1
ATOM 1751 N N . SER A 1 227 ? -13.691 3.860 43.608 1.00 89.06 227 SER A N 1
ATOM 1752 C CA . SER A 1 227 ? -14.207 2.988 44.666 1.00 89.06 227 SER A CA 1
ATOM 1753 C C . SER A 1 227 ? -15.686 2.629 44.499 1.00 89.06 227 SER A C 1
ATOM 1755 O O . SER A 1 227 ? -16.171 1.733 45.196 1.00 89.06 227 SER A O 1
ATOM 1757 N N . SER A 1 228 ? -16.407 3.290 43.590 1.00 95.69 228 SER A N 1
ATOM 1758 C CA . SER A 1 228 ? -17.811 2.997 43.323 1.00 95.69 228 SER A CA 1
ATOM 1759 C C . SER A 1 228 ? -18.006 1.531 42.942 1.00 95.69 228 SER A C 1
ATOM 1761 O O . SER A 1 228 ? -17.233 0.944 42.185 1.00 95.69 228 SER A O 1
ATOM 1763 N N . THR A 1 229 ? -19.045 0.919 43.496 1.00 96.12 229 THR A N 1
ATOM 1764 C CA . THR A 1 229 ? -19.321 -0.510 43.375 1.00 96.12 229 THR A CA 1
ATOM 1765 C C . THR A 1 229 ? -20.810 -0.736 43.155 1.00 96.12 229 THR A C 1
ATOM 1767 O O . THR A 1 229 ? -21.635 -0.189 43.886 1.00 96.12 229 THR A O 1
ATOM 1770 N N . ILE A 1 230 ? -21.152 -1.588 42.191 1.00 97.38 230 ILE A N 1
ATOM 1771 C CA . ILE A 1 230 ? -22.480 -2.188 42.053 1.00 97.38 230 ILE A CA 1
ATOM 1772 C C . ILE A 1 230 ? -22.289 -3.702 42.108 1.00 97.38 230 ILE A C 1
ATOM 1774 O O . ILE A 1 230 ? -21.642 -4.271 41.230 1.00 97.38 230 ILE A O 1
ATOM 1778 N N . SER A 1 231 ? -22.825 -4.351 43.139 1.00 96.31 231 SER A N 1
ATOM 1779 C CA . SER A 1 231 ? -22.735 -5.798 43.315 1.00 96.31 231 SER A CA 1
ATOM 1780 C C . SER A 1 231 ? -24.096 -6.460 43.519 1.00 96.31 231 SER A C 1
ATOM 1782 O O . SER A 1 231 ? -24.973 -5.873 44.156 1.00 96.31 231 SER A O 1
ATOM 1784 N N . HIS A 1 232 ? -24.267 -7.679 42.990 1.00 97.06 232 HIS A N 1
ATOM 1785 C CA . HIS A 1 232 ? -25.512 -8.463 43.047 1.00 97.06 232 HIS A CA 1
ATOM 1786 C C . HIS A 1 232 ? -26.737 -7.613 42.700 1.00 97.06 232 HIS A C 1
ATOM 1788 O O . HIS A 1 232 ? -27.635 -7.403 43.521 1.00 97.06 232 HIS A O 1
ATOM 1794 N N . ALA A 1 233 ? -26.741 -7.065 41.488 1.00 98.19 233 ALA A N 1
ATOM 1795 C CA . ALA A 1 233 ? -27.747 -6.104 41.060 1.00 98.19 233 ALA A CA 1
ATOM 1796 C C . ALA A 1 233 ? -28.453 -6.543 39.778 1.00 98.19 233 ALA A C 1
ATOM 1798 O O . ALA A 1 233 ? -27.850 -7.119 38.871 1.00 98.19 233 ALA A O 1
ATOM 1799 N N . LEU A 1 234 ? -29.738 -6.212 39.696 1.00 98.31 234 LEU A N 1
ATOM 1800 C CA . LEU A 1 234 ? -30.579 -6.376 38.521 1.00 98.31 234 LEU A CA 1
ATOM 1801 C C . LEU A 1 234 ? -30.948 -4.993 37.976 1.00 98.31 234 LEU A C 1
ATOM 1803 O O . LEU A 1 234 ? -31.682 -4.250 38.627 1.00 98.31 234 LEU A O 1
ATOM 1807 N N . VAL A 1 235 ? -30.465 -4.659 36.779 1.00 98.38 235 VAL A N 1
ATOM 1808 C CA . VAL A 1 235 ? -30.787 -3.407 36.075 1.00 98.38 235 VAL A CA 1
ATOM 1809 C C . VAL A 1 235 ? -31.736 -3.713 34.922 1.00 98.38 235 VAL A C 1
ATOM 1811 O O . VAL A 1 235 ? -31.444 -4.567 34.084 1.00 98.38 235 VAL A O 1
ATOM 1814 N N . GLN A 1 236 ? -32.893 -3.054 34.873 1.00 97.00 236 GLN A N 1
ATOM 1815 C CA . GLN A 1 236 ? -33.924 -3.363 33.881 1.00 97.00 236 GLN A CA 1
ATOM 1816 C C . GLN A 1 236 ? -34.571 -2.126 33.275 1.00 97.00 236 GLN A C 1
ATOM 1818 O O . GLN A 1 236 ? -34.727 -1.090 33.925 1.00 97.00 236 GLN A O 1
ATOM 1823 N N . PHE A 1 237 ? -35.019 -2.281 32.026 1.00 96.25 237 PHE A N 1
ATOM 1824 C CA . PHE A 1 237 ? -35.854 -1.301 31.329 1.00 96.25 237 PHE A CA 1
ATOM 1825 C C . PHE A 1 237 ? -35.218 0.088 31.176 1.00 96.25 237 PHE A C 1
ATOM 1827 O O . PHE A 1 237 ? -35.928 1.088 31.053 1.00 96.25 237 PHE A O 1
ATOM 1834 N N . ALA A 1 238 ? -33.886 0.157 31.184 1.00 95.62 238 ALA A N 1
ATOM 1835 C CA . ALA A 1 238 ? -33.166 1.397 30.933 1.00 95.62 238 ALA A CA 1
ATOM 1836 C C . ALA A 1 238 ? -33.264 1.808 29.456 1.00 95.62 238 ALA A C 1
ATOM 1838 O O . ALA A 1 238 ? -33.676 1.022 28.594 1.00 95.62 238 ALA A O 1
ATOM 1839 N N . GLY A 1 239 ? -32.901 3.054 29.169 1.00 93.69 239 GLY A N 1
ATOM 1840 C CA . GLY A 1 239 ? -32.837 3.603 27.819 1.00 93.69 239 GLY A CA 1
ATOM 1841 C C . GLY A 1 239 ? -31.610 3.157 27.042 1.00 93.69 239 GLY A C 1
ATOM 1842 O O . GLY A 1 239 ? -31.158 2.016 27.152 1.00 93.69 239 GLY A O 1
ATOM 1843 N N . LEU A 1 240 ? -31.086 4.064 26.219 1.00 91.38 240 LEU A N 1
ATOM 1844 C CA . LEU A 1 240 ? -29.990 3.773 25.287 1.00 91.38 240 LEU A CA 1
ATOM 1845 C C . LEU A 1 240 ? -28.721 3.225 25.960 1.00 91.38 240 LEU A C 1
ATOM 1847 O O . LEU A 1 240 ? -27.951 2.524 25.307 1.00 91.38 240 LEU A O 1
ATOM 1851 N N . ARG A 1 241 ? -28.475 3.564 27.231 1.00 95.50 241 ARG A N 1
ATOM 1852 C CA . ARG A 1 241 ? -27.304 3.125 28.004 1.00 95.50 241 ARG A CA 1
ATOM 1853 C C . ARG A 1 241 ? -27.723 2.864 29.443 1.00 95.50 241 ARG A C 1
ATOM 1855 O O . ARG A 1 241 ? -28.055 3.811 30.148 1.00 95.50 241 ARG A O 1
ATOM 1862 N N . ALA A 1 242 ? -27.728 1.605 29.879 1.00 97.69 242 ALA A N 1
ATOM 1863 C CA . ALA A 1 242 ? -28.180 1.276 31.232 1.00 97.69 242 ALA A CA 1
ATOM 1864 C C . ALA A 1 242 ? -27.176 1.733 32.300 1.00 97.69 242 ALA A C 1
ATOM 1866 O O . ALA A 1 242 ? -27.567 2.360 33.284 1.00 97.69 242 ALA A O 1
ATOM 1867 N N . ILE A 1 243 ? -25.885 1.482 32.068 1.00 98.50 243 ILE A N 1
ATOM 1868 C CA . ILE A 1 243 ? -24.770 2.025 32.848 1.00 98.50 243 ILE A CA 1
ATOM 1869 C C . ILE A 1 243 ? -23.821 2.745 31.884 1.00 98.50 243 ILE A C 1
ATOM 1871 O O . ILE A 1 243 ? -23.249 2.125 30.991 1.00 98.50 243 ILE A O 1
ATOM 1875 N N . SER A 1 244 ? -23.655 4.056 32.048 1.00 98.31 244 SER A N 1
ATOM 1876 C CA . SER A 1 244 ? -22.758 4.888 31.241 1.00 98.31 244 SER A CA 1
ATOM 1877 C C . SER A 1 244 ? -21.584 5.374 32.077 1.00 98.31 244 SER A C 1
ATOM 1879 O O . SER A 1 244 ? -21.789 5.876 33.178 1.00 98.31 244 SER A O 1
ATOM 1881 N N . LEU A 1 245 ? -20.378 5.268 31.535 1.00 98.06 245 LEU A N 1
ATOM 1882 C CA . LEU A 1 245 ? -19.118 5.607 32.184 1.00 98.06 245 LEU A CA 1
ATOM 1883 C C . LEU A 1 245 ? -18.410 6.684 31.368 1.00 98.06 245 LEU A C 1
ATOM 1885 O O . LEU A 1 245 ? -18.217 6.511 30.163 1.00 98.06 245 LEU A O 1
ATOM 1889 N N . GLU A 1 246 ? -18.065 7.793 32.005 1.00 96.69 246 GLU A N 1
ATOM 1890 C CA . GLU A 1 246 ? -17.220 8.852 31.457 1.00 96.69 246 GLU A CA 1
ATOM 1891 C C . GLU A 1 246 ? -16.087 9.089 32.452 1.00 96.69 246 GLU A C 1
ATOM 1893 O O . GLU A 1 246 ? -16.348 9.424 33.614 1.00 96.69 246 GLU A O 1
ATOM 1898 N N . ASN A 1 247 ? -14.855 8.789 32.031 1.00 94.12 247 ASN A N 1
ATOM 1899 C CA . ASN A 1 247 ? -13.651 8.816 32.866 1.00 94.12 247 ASN A CA 1
ATOM 1900 C C . ASN A 1 247 ? -13.861 8.177 34.249 1.00 94.12 247 ASN A C 1
ATOM 1902 O O . ASN A 1 247 ? -13.549 8.767 35.279 1.00 94.12 247 ASN A O 1
ATOM 1906 N N . SER A 1 248 ? -14.492 7.000 34.272 1.00 95.75 248 SER A N 1
ATOM 1907 C CA . SER A 1 248 ? -14.881 6.317 35.508 1.00 95.75 248 SER A CA 1
ATOM 1908 C C . SER A 1 248 ? -14.694 4.805 35.386 1.00 95.75 248 SER A C 1
ATOM 1910 O O . SER A 1 248 ? -15.194 4.195 34.437 1.00 95.75 248 SER A O 1
ATOM 1912 N N . ALA A 1 249 ? -14.076 4.181 36.391 1.00 95.38 249 ALA A N 1
ATOM 1913 C CA . ALA A 1 249 ? -13.838 2.734 36.457 1.00 95.38 249 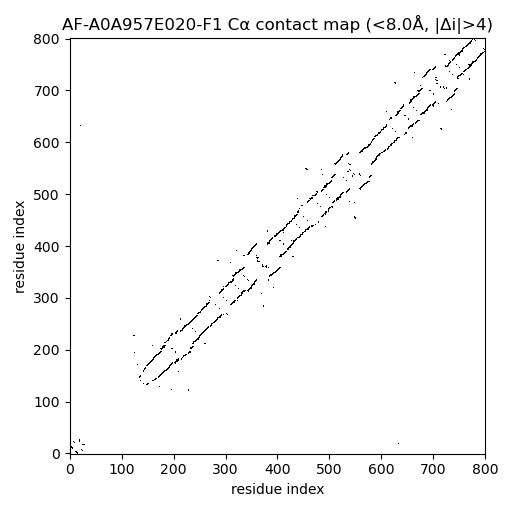ALA A CA 1
ATOM 1914 C C . ALA A 1 249 ? -14.520 2.050 37.668 1.00 95.38 249 ALA A C 1
ATOM 1916 O O . ALA A 1 249 ? -13.834 1.483 38.523 1.00 95.38 249 ALA A O 1
ATOM 1917 N N . PRO A 1 250 ? -15.865 2.058 37.788 1.00 96.62 250 PRO A N 1
ATOM 1918 C CA . PRO A 1 250 ? -16.529 1.384 38.901 1.00 96.62 250 PRO A CA 1
ATOM 1919 C C . PRO A 1 250 ? -16.329 -0.138 38.843 1.00 96.62 250 PRO A C 1
ATOM 1921 O O . PRO A 1 250 ? -16.151 -0.733 37.774 1.00 96.62 250 PRO A O 1
ATOM 1924 N N . THR A 1 251 ? -16.434 -0.791 40.000 1.00 96.19 251 THR A N 1
ATOM 1925 C CA . THR A 1 251 ? -16.505 -2.257 40.079 1.00 96.19 251 THR A CA 1
ATOM 1926 C C . THR A 1 251 ? -17.944 -2.728 39.888 1.00 96.19 251 THR A C 1
ATOM 1928 O O . THR A 1 251 ? -18.830 -2.340 40.651 1.00 96.19 251 THR A O 1
ATOM 1931 N N . LEU A 1 252 ? -18.176 -3.599 38.907 1.00 96.56 252 LEU A N 1
ATOM 1932 C CA . LEU A 1 252 ? -19.459 -4.263 38.668 1.00 96.56 252 LEU A CA 1
ATOM 1933 C C . LEU A 1 252 ? -19.291 -5.756 38.956 1.00 96.56 252 LEU A C 1
ATOM 1935 O O . LEU A 1 252 ? -18.493 -6.421 38.298 1.00 96.56 252 LEU A O 1
ATOM 1939 N N . ALA A 1 253 ? -20.005 -6.276 39.950 1.00 95.75 253 ALA A N 1
ATOM 1940 C CA . ALA A 1 253 ? -19.874 -7.663 40.389 1.00 95.75 253 ALA A CA 1
ATOM 1941 C C . ALA A 1 253 ? -21.226 -8.383 40.413 1.00 95.75 253 ALA A C 1
ATOM 1943 O O . ALA A 1 253 ? -22.146 -7.914 41.074 1.00 95.75 253 ALA A O 1
ATOM 1944 N N . ASP A 1 254 ? -21.362 -9.522 39.738 1.00 96.19 254 ASP A N 1
ATOM 1945 C CA . ASP A 1 254 ? -22.611 -10.305 39.766 1.00 96.19 254 ASP A CA 1
ATOM 1946 C C . ASP A 1 254 ? -23.835 -9.464 39.335 1.00 96.19 254 ASP A C 1
ATOM 1948 O O . ASP A 1 254 ? -24.839 -9.345 40.043 1.00 96.19 254 ASP A O 1
ATOM 1952 N N . VAL A 1 255 ? -23.710 -8.795 38.185 1.00 97.94 255 VAL A N 1
ATOM 1953 C CA . VAL A 1 255 ? -24.701 -7.848 37.662 1.00 97.94 255 VAL A CA 1
ATOM 1954 C C . VAL A 1 255 ? -25.429 -8.450 36.468 1.00 97.94 255 VAL A C 1
ATOM 1956 O O . VAL A 1 255 ? -24.813 -8.914 35.510 1.00 97.94 255 VAL A O 1
ATOM 1959 N N . LYS A 1 256 ? -26.759 -8.366 36.494 1.00 98.06 256 LYS A N 1
ATOM 1960 C CA . LYS A 1 256 ? -27.630 -8.766 35.389 1.00 98.06 256 LYS A CA 1
ATOM 1961 C C . LYS A 1 256 ? -28.360 -7.553 34.817 1.00 98.06 256 LYS A C 1
ATOM 1963 O O . LYS A 1 256 ? -29.050 -6.844 35.549 1.00 98.06 256 LYS A O 1
ATOM 1968 N N . ILE A 1 257 ? -28.238 -7.322 33.510 1.00 98.06 257 ILE A N 1
ATOM 1969 C CA . ILE A 1 257 ? -28.858 -6.189 32.808 1.00 98.06 257 ILE A CA 1
ATOM 1970 C C . ILE A 1 257 ? -29.781 -6.705 31.706 1.00 98.06 257 ILE A C 1
ATOM 1972 O O . ILE A 1 257 ? -29.350 -7.433 30.809 1.00 98.06 257 ILE A O 1
ATOM 1976 N N . VAL A 1 258 ? -31.068 -6.354 31.780 1.00 96.56 258 VAL A N 1
ATOM 1977 C CA . VAL A 1 258 ? -32.112 -7.027 30.991 1.00 96.56 258 VAL A CA 1
ATOM 1978 C C . VAL A 1 258 ? -33.120 -6.052 30.404 1.00 96.56 258 VAL A C 1
ATOM 1980 O O . VAL A 1 258 ? -33.617 -5.168 31.103 1.00 96.56 258 VAL A O 1
ATOM 1983 N N . SER A 1 259 ? -33.537 -6.289 29.156 1.00 94.38 259 SER A N 1
ATOM 1984 C CA . SER A 1 259 ? -34.640 -5.541 28.520 1.00 94.38 259 SER A CA 1
ATOM 1985 C C . SER A 1 259 ? -34.420 -4.024 28.477 1.00 94.38 259 SER A C 1
ATOM 1987 O O . SER A 1 259 ? -35.375 -3.263 28.625 1.00 94.38 259 SER A O 1
ATOM 1989 N N . SER A 1 260 ? -33.173 -3.587 28.298 1.00 93.88 260 SER A N 1
ATOM 1990 C CA . SER A 1 260 ? -32.822 -2.179 28.073 1.00 93.88 260 SER A CA 1
ATOM 1991 C C . SER A 1 260 ? -32.845 -1.836 26.581 1.00 93.88 260 SER A C 1
ATOM 1993 O O . SER A 1 260 ? -32.643 -2.703 25.728 1.00 93.88 260 SER A O 1
ATOM 1995 N N . ALA A 1 261 ? -33.108 -0.569 26.255 1.00 92.62 261 ALA A N 1
ATOM 1996 C CA . ALA A 1 261 ? -33.325 -0.125 24.877 1.00 92.62 261 ALA A CA 1
ATOM 1997 C C . ALA A 1 261 ? -32.045 -0.050 24.026 1.00 92.62 261 ALA A C 1
ATOM 1999 O O . ALA A 1 261 ? -32.137 -0.044 22.802 1.00 92.62 261 ALA A O 1
ATOM 2000 N N . GLY A 1 262 ? -30.867 0.010 24.652 1.00 93.25 262 GLY A N 1
ATOM 2001 C CA . GLY A 1 262 ? -29.573 0.041 23.967 1.00 93.25 262 GLY A CA 1
ATOM 2002 C C . GLY A 1 262 ? -28.532 -0.850 24.641 1.00 93.25 262 GLY A C 1
ATOM 2003 O O . GLY A 1 262 ? -28.795 -2.027 24.886 1.00 93.25 262 GLY A O 1
ATOM 2004 N N . PHE A 1 263 ? -27.353 -0.291 24.918 1.00 95.56 263 PHE A N 1
ATOM 2005 C CA . PHE A 1 263 ? -26.234 -1.021 25.509 1.00 95.56 263 PHE A CA 1
ATOM 2006 C C . PHE A 1 263 ? -26.369 -1.160 27.039 1.00 95.56 263 PHE A C 1
ATOM 2008 O O . PHE A 1 263 ? -26.641 -0.172 27.732 1.00 95.56 263 PHE A O 1
ATOM 2015 N N . PRO A 1 264 ? -26.131 -2.359 27.598 1.00 97.31 264 PRO A N 1
ATOM 2016 C CA . PRO A 1 264 ? -26.074 -2.607 29.033 1.00 97.31 264 PRO A CA 1
ATOM 2017 C C . PRO A 1 264 ? -25.022 -1.761 29.749 1.00 97.31 264 PRO A C 1
ATOM 2019 O O . PRO A 1 264 ? -25.296 -1.152 30.782 1.00 97.31 264 PRO A O 1
ATOM 2022 N N . ILE A 1 265 ? -23.820 -1.702 29.180 1.00 98.25 265 ILE A N 1
ATOM 2023 C CA . ILE A 1 265 ? -22.692 -0.931 29.695 1.00 98.25 265 ILE A CA 1
ATOM 2024 C C . ILE A 1 265 ? -22.108 -0.138 28.531 1.00 98.25 265 ILE A C 1
ATOM 2026 O O . ILE A 1 265 ? -21.957 -0.672 27.435 1.00 98.25 265 ILE A O 1
ATOM 2030 N N . SER A 1 266 ? -21.781 1.127 28.767 1.00 98.31 266 SER A N 1
ATOM 2031 C CA . SER A 1 266 ? -21.196 2.023 27.774 1.00 98.31 266 SER A CA 1
ATOM 2032 C C . SER A 1 266 ? -20.079 2.854 28.388 1.00 98.31 266 SER A C 1
ATOM 2034 O O . SER A 1 266 ? -20.320 3.568 29.357 1.00 98.31 266 SER A O 1
ATOM 2036 N N . SER A 1 267 ? -18.879 2.789 27.819 1.00 97.56 267 SER A N 1
ATOM 2037 C CA . SER A 1 267 ? -17.699 3.549 28.241 1.00 97.56 267 SER A CA 1
ATOM 2038 C C . SER A 1 267 ? -17.204 4.477 27.126 1.00 97.56 267 SER A C 1
ATOM 2040 O O . SER A 1 267 ? -17.448 4.232 25.945 1.00 97.56 267 SER A O 1
ATOM 2042 N N . ASP A 1 268 ? -16.503 5.548 27.489 1.00 96.25 268 ASP A N 1
ATOM 2043 C CA . ASP A 1 268 ? -15.692 6.353 26.565 1.00 96.25 268 ASP A CA 1
ATOM 2044 C C . ASP A 1 268 ? -14.355 5.686 26.177 1.00 96.25 268 ASP A C 1
ATOM 2046 O O . ASP A 1 268 ? -13.668 6.153 25.270 1.00 96.25 268 ASP A O 1
ATOM 2050 N N . GLY A 1 269 ? -13.990 4.589 26.846 1.00 96.25 269 GLY A N 1
ATOM 2051 C CA . GLY A 1 269 ? -12.773 3.822 26.600 1.00 96.25 269 GLY A CA 1
ATOM 2052 C C . GLY A 1 269 ? -11.491 4.413 27.196 1.00 96.25 269 GLY A C 1
ATOM 2053 O O . GLY A 1 269 ? -10.454 3.755 27.077 1.00 96.25 269 GLY A O 1
ATOM 2054 N N . ASN A 1 270 ? -11.524 5.595 27.831 1.00 95.56 270 ASN A N 1
ATOM 2055 C CA . ASN A 1 270 ? -10.377 6.149 28.573 1.00 95.56 270 ASN A CA 1
ATOM 2056 C C . ASN A 1 270 ? -10.171 5.410 29.899 1.00 95.56 270 ASN A C 1
ATOM 2058 O O . ASN A 1 270 ? -9.036 5.210 30.347 1.00 95.56 270 ASN A O 1
ATOM 2062 N N . GLU A 1 271 ? -11.275 4.962 30.492 1.00 93.50 271 GLU A N 1
ATOM 2063 C CA . GLU A 1 271 ? -11.307 4.084 31.651 1.00 93.50 271 GLU A CA 1
ATOM 2064 C C . GLU A 1 271 ? -12.258 2.909 31.424 1.00 93.50 271 GLU A C 1
ATOM 2066 O O . GLU A 1 271 ? -13.281 3.020 30.746 1.00 93.50 271 GLU A O 1
ATOM 2071 N N . MET A 1 272 ? -11.907 1.755 31.989 1.00 95.19 272 MET A N 1
ATOM 2072 C CA . MET A 1 272 ? -12.681 0.527 31.828 1.00 95.19 272 MET A CA 1
ATOM 2073 C C . MET A 1 272 ? -13.212 0.072 33.186 1.00 95.19 272 MET A C 1
ATOM 2075 O O . MET A 1 272 ? -12.451 0.079 34.155 1.00 95.19 272 MET A O 1
ATOM 2079 N N . PRO A 1 273 ? -14.489 -0.346 33.278 1.00 96.44 273 PRO A N 1
ATOM 2080 C CA . PRO A 1 273 ? -15.035 -0.870 34.520 1.00 96.44 273 PRO A CA 1
ATOM 2081 C C . PRO A 1 273 ? -14.340 -2.176 34.896 1.00 96.44 273 PRO A C 1
ATOM 2083 O O . PRO A 1 273 ? -13.899 -2.931 34.026 1.00 96.44 273 PRO A O 1
ATOM 2086 N N . HIS A 1 274 ? -14.310 -2.472 36.191 1.00 95.75 274 HIS A N 1
ATOM 2087 C CA . HIS A 1 274 ? -13.821 -3.746 36.704 1.00 95.75 274 HIS A CA 1
ATOM 2088 C C . HIS A 1 274 ? -14.983 -4.729 36.837 1.00 95.75 274 HIS A C 1
ATOM 2090 O O . HIS A 1 274 ? -15.761 -4.654 37.790 1.00 95.75 274 HIS A O 1
ATOM 2096 N N . LEU A 1 275 ? -15.098 -5.651 35.887 1.00 95.88 275 LEU A N 1
ATOM 2097 C CA . LEU A 1 275 ? -16.124 -6.686 35.868 1.00 95.88 275 LEU A CA 1
ATOM 2098 C C . LEU A 1 275 ? -15.675 -7.893 36.699 1.00 95.88 275 LEU A C 1
ATOM 2100 O O . LEU A 1 275 ? -14.547 -8.373 36.574 1.00 95.88 275 LEU A O 1
ATOM 2104 N N . ARG A 1 276 ? -16.547 -8.379 37.584 1.00 92.88 276 ARG A N 1
ATOM 2105 C CA . ARG A 1 276 ? -16.288 -9.530 38.459 1.00 92.88 276 ARG A CA 1
ATOM 2106 C C . ARG A 1 276 ? -17.514 -10.438 38.538 1.00 92.88 276 ARG A C 1
ATOM 2108 O O . ARG A 1 276 ? -18.647 -9.976 38.461 1.00 92.88 276 ARG A O 1
ATOM 2115 N N . GLY A 1 277 ? -17.286 -11.726 38.774 1.00 92.56 277 GLY A N 1
ATOM 2116 C CA . GLY A 1 277 ? -18.383 -12.682 38.939 1.00 92.56 277 GLY A CA 1
ATOM 2117 C C . GLY A 1 277 ? -19.223 -12.834 37.667 1.00 92.56 277 GLY A C 1
ATOM 2118 O O . GLY A 1 277 ? -18.684 -12.768 36.563 1.00 92.56 277 GLY A O 1
ATOM 2119 N N . SER A 1 278 ? -20.527 -13.071 37.818 1.00 94.06 278 SER A N 1
ATOM 2120 C CA . SER A 1 278 ? -21.436 -13.256 36.677 1.00 94.06 278 SER A CA 1
ATOM 2121 C C . SER A 1 278 ? -21.893 -11.914 36.098 1.00 94.06 278 SER A C 1
ATOM 2123 O O . SER A 1 278 ? -22.627 -11.179 36.756 1.00 94.06 278 SER A O 1
ATOM 2125 N N . ILE A 1 279 ? -21.502 -11.595 34.864 1.00 96.88 279 ILE A N 1
ATOM 2126 C CA . ILE A 1 279 ? -22.032 -10.441 34.124 1.00 96.88 279 ILE A CA 1
ATOM 2127 C C . ILE A 1 279 ? -22.955 -10.951 33.020 1.00 96.88 279 ILE A C 1
ATOM 2129 O O . ILE A 1 279 ? -22.506 -11.583 32.067 1.00 96.88 279 ILE A O 1
ATOM 2133 N N . GLU A 1 280 ? -24.255 -10.693 33.159 1.00 96.12 280 GLU A N 1
ATOM 2134 C CA . GLU A 1 280 ? -25.280 -11.217 32.251 1.00 96.12 280 GLU A CA 1
ATOM 2135 C C . GLU A 1 280 ? -26.005 -10.094 31.507 1.00 96.12 280 GLU A C 1
ATOM 2137 O O . GLU A 1 280 ? -26.634 -9.227 32.122 1.00 96.12 280 GLU A O 1
ATOM 2142 N N . PHE A 1 281 ? -25.988 -10.163 30.177 1.00 95.75 281 PHE A N 1
ATOM 2143 C CA . PHE A 1 281 ? -26.791 -9.321 29.294 1.00 95.75 281 PHE A CA 1
ATOM 2144 C C . PHE A 1 281 ? -27.867 -10.182 28.637 1.00 95.75 281 PHE A C 1
ATOM 2146 O O . PHE A 1 281 ? -27.573 -11.251 28.107 1.00 95.75 281 PHE A O 1
ATOM 2153 N N . GLU A 1 282 ? -29.129 -9.765 28.736 1.00 94.31 282 GLU A N 1
ATOM 2154 C CA . GLU A 1 282 ? -30.236 -10.540 28.184 1.00 94.31 282 GLU A CA 1
ATOM 2155 C C . GLU A 1 282 ? -31.328 -9.641 27.597 1.00 94.31 282 GLU A C 1
ATOM 2157 O O . GLU A 1 282 ? -31.917 -8.804 28.291 1.00 94.31 282 GLU A O 1
ATOM 2162 N N . ARG A 1 283 ? -31.700 -9.893 26.336 1.00 91.81 283 ARG A N 1
ATOM 2163 C CA . ARG A 1 283 ? -32.834 -9.218 25.673 1.00 91.81 283 ARG A CA 1
ATOM 2164 C C . ARG A 1 283 ? -32.670 -7.695 25.651 1.00 91.81 283 ARG A C 1
ATOM 2166 O O . ARG A 1 283 ? -33.670 -6.979 25.725 1.00 91.81 283 ARG A O 1
ATOM 2173 N N . ASN A 1 284 ? -31.440 -7.200 25.596 1.00 92.75 284 ASN A N 1
ATOM 2174 C CA . ASN A 1 284 ? -31.174 -5.800 25.290 1.00 92.75 284 ASN A CA 1
ATOM 2175 C C . ASN A 1 284 ? -31.082 -5.638 23.764 1.00 92.75 284 ASN A C 1
ATOM 2177 O O . ASN A 1 284 ? -30.986 -6.626 23.035 1.00 92.75 284 ASN A O 1
ATOM 2181 N N . ALA A 1 285 ? -31.129 -4.406 23.252 1.00 90.38 285 ALA A N 1
ATOM 2182 C CA . ALA A 1 285 ? -30.903 -4.195 21.816 1.00 90.38 285 ALA A CA 1
ATOM 2183 C C . ALA A 1 285 ? -29.484 -4.623 21.395 1.00 90.38 285 ALA A C 1
ATOM 2185 O O . ALA A 1 285 ? -29.284 -5.099 20.275 1.00 90.38 285 ALA A O 1
ATOM 2186 N N . PHE A 1 286 ? -28.531 -4.490 22.322 1.00 92.12 286 PHE A N 1
ATOM 2187 C CA . PHE A 1 286 ? -27.171 -4.993 22.204 1.00 92.12 286 PHE A CA 1
ATOM 2188 C C . PHE A 1 286 ? -26.800 -5.764 23.470 1.00 92.12 286 PHE A C 1
ATOM 2190 O O . PHE A 1 286 ? -26.951 -5.229 24.560 1.00 92.12 286 PHE A O 1
ATOM 2197 N N . ASP A 1 287 ? -26.266 -6.974 23.351 1.00 93.81 287 ASP A N 1
ATOM 2198 C CA . ASP A 1 287 ? -25.799 -7.769 24.496 1.00 93.81 287 ASP A CA 1
ATOM 2199 C C . ASP A 1 287 ? -24.257 -7.761 24.539 1.00 93.81 287 ASP A C 1
ATOM 2201 O O . ASP A 1 287 ? -23.587 -8.781 24.403 1.00 93.81 287 ASP A O 1
ATOM 2205 N N . ALA A 1 288 ? -23.688 -6.557 24.680 1.00 95.56 288 ALA A N 1
ATOM 2206 C CA . ALA A 1 288 ? -22.248 -6.291 24.709 1.00 95.56 288 ALA A CA 1
ATOM 2207 C C . ALA A 1 288 ? -21.926 -4.997 25.483 1.00 95.56 288 ALA A C 1
ATOM 2209 O O . ALA A 1 288 ? -22.821 -4.195 25.766 1.00 95.56 288 ALA A O 1
ATOM 2210 N N . LEU A 1 289 ? -20.646 -4.766 25.791 1.00 97.81 289 LEU A N 1
ATOM 2211 C CA . LEU A 1 289 ? -20.173 -3.493 26.344 1.00 97.81 289 LEU A CA 1
ATOM 2212 C C . LEU A 1 289 ? -19.800 -2.540 25.199 1.00 97.81 289 LEU A C 1
ATOM 2214 O O . LEU A 1 289 ? -18.976 -2.872 24.352 1.00 97.81 289 LEU A O 1
ATOM 2218 N N . GLU A 1 290 ? -20.389 -1.346 25.171 1.00 98.12 290 GLU A N 1
ATOM 2219 C CA . GLU A 1 290 ? -20.073 -0.300 24.190 1.00 98.12 290 GLU A CA 1
ATOM 2220 C C . GLU A 1 290 ? -18.797 0.453 24.576 1.00 98.12 290 GLU A C 1
ATOM 2222 O O . GLU A 1 290 ? -18.669 0.931 25.704 1.00 98.12 290 GLU A O 1
ATOM 2227 N N . ILE A 1 291 ? -17.903 0.645 23.609 1.00 98.19 291 ILE A N 1
ATOM 2228 C CA . ILE A 1 291 ? -16.859 1.669 23.644 1.00 98.19 291 ILE A CA 1
ATOM 2229 C C . ILE A 1 291 ? -17.245 2.742 22.626 1.00 98.19 291 ILE A C 1
ATOM 2231 O O . ILE A 1 291 ? -17.304 2.499 21.415 1.00 98.19 291 ILE A O 1
ATOM 2235 N N . ARG A 1 292 ? -17.556 3.933 23.131 1.00 96.38 292 ARG A N 1
ATOM 2236 C CA . ARG A 1 292 ? -18.034 5.058 22.327 1.00 96.38 292 ARG A CA 1
ATOM 2237 C C . ARG A 1 292 ? -16.901 5.670 21.520 1.00 96.38 292 ARG A C 1
ATOM 2239 O O . ARG A 1 292 ? -15.794 5.819 22.022 1.00 96.38 292 ARG A O 1
ATOM 2246 N N . GLY A 1 293 ? -17.211 6.098 20.294 1.00 95.00 293 GLY A N 1
ATOM 2247 C CA . GLY A 1 293 ? -16.287 6.884 19.475 1.00 95.00 293 GLY A CA 1
ATOM 2248 C C . GLY A 1 293 ? -15.788 8.138 20.204 1.00 95.00 293 GLY A C 1
ATOM 2249 O O . GLY A 1 293 ? -16.533 8.772 20.953 1.00 95.00 293 GLY A O 1
ATOM 2250 N N . GLY A 1 294 ? -14.530 8.508 19.976 1.00 95.56 294 GLY A N 1
ATOM 2251 C CA . GLY A 1 294 ? -13.867 9.579 20.711 1.00 95.56 294 GLY A CA 1
ATOM 2252 C C . GLY A 1 294 ? -12.346 9.520 20.616 1.00 95.56 294 GLY A C 1
ATOM 2253 O O . GLY A 1 294 ? -11.771 8.773 19.821 1.00 95.56 294 GLY A O 1
ATOM 2254 N N . LYS A 1 295 ? -11.677 10.340 21.427 1.00 96.62 295 LYS A N 1
ATOM 2255 C CA . LYS A 1 295 ? -10.217 10.369 21.522 1.00 96.62 295 LYS A CA 1
ATOM 2256 C C . LYS A 1 295 ? -9.774 9.762 22.849 1.00 96.62 295 LYS A C 1
ATOM 2258 O O . LYS A 1 295 ? -10.196 10.221 23.903 1.00 96.62 295 LYS A O 1
ATOM 2263 N N . LEU A 1 296 ? -8.872 8.791 22.771 1.00 97.31 296 LEU A N 1
ATOM 2264 C CA . LEU A 1 296 ? -8.143 8.248 23.907 1.00 97.31 296 LEU A CA 1
ATOM 2265 C C . LEU A 1 296 ? -6.896 9.105 24.124 1.00 97.31 296 LEU A C 1
ATOM 2267 O O . LEU A 1 296 ? -5.941 9.030 23.341 1.00 97.31 296 LEU A O 1
ATOM 2271 N N . SER A 1 297 ? -6.926 9.976 25.130 1.00 91.56 297 SER A N 1
ATOM 2272 C CA . SER A 1 297 ? -5.825 10.919 25.386 1.00 91.56 297 SER A CA 1
ATOM 2273 C C . SER A 1 297 ? -5.608 11.305 26.842 1.00 91.56 297 SER A C 1
ATOM 2275 O O . SER A 1 297 ? -4.644 12.012 27.136 1.00 91.56 297 SER A O 1
ATOM 2277 N N . ASP A 1 298 ? -6.457 10.841 27.752 1.00 78.75 298 ASP A N 1
ATOM 2278 C CA . ASP A 1 298 ? -6.451 11.345 29.129 1.00 78.75 298 ASP A CA 1
ATOM 2279 C C . ASP A 1 298 ? -5.346 10.700 29.972 1.00 78.75 298 ASP A C 1
ATOM 2281 O O . ASP A 1 298 ? -4.924 11.228 31.004 1.00 78.75 298 ASP A O 1
ATOM 2285 N N . LYS A 1 299 ? -4.808 9.574 29.490 1.00 83.62 299 LYS A N 1
ATOM 2286 C CA . LYS A 1 299 ? -3.717 8.832 30.117 1.00 83.62 299 LYS A CA 1
ATOM 2287 C C . LYS A 1 299 ? -2.650 8.450 29.099 1.00 83.62 299 LYS A C 1
ATOM 2289 O O . LYS A 1 299 ? -2.912 8.242 27.913 1.00 83.62 299 LYS A O 1
ATOM 2294 N N . GLN A 1 300 ? -1.427 8.295 29.604 1.00 90.00 300 GLN A N 1
ATOM 2295 C CA . GLN A 1 300 ? -0.300 7.804 28.812 1.00 90.00 300 GLN A CA 1
ATOM 2296 C C . GLN A 1 300 ? -0.472 6.327 28.426 1.00 90.00 300 GLN A C 1
ATOM 2298 O O . GLN A 1 300 ? -0.058 5.926 27.344 1.00 90.00 300 GLN A O 1
ATOM 2303 N N . ASN A 1 301 ? -1.083 5.518 29.297 1.00 95.88 301 ASN A N 1
ATOM 2304 C CA . ASN A 1 301 ? -1.354 4.104 29.053 1.00 95.88 301 ASN A CA 1
ATOM 2305 C C . ASN A 1 301 ? -2.815 3.808 29.391 1.00 95.88 301 ASN A C 1
ATOM 2307 O O . ASN A 1 301 ? -3.242 4.036 30.522 1.00 95.88 301 ASN A O 1
ATOM 2311 N N . ILE A 1 302 ? -3.548 3.290 28.414 1.00 97.31 302 ILE A N 1
ATOM 2312 C CA . ILE A 1 302 ? -4.929 2.828 28.532 1.00 97.31 302 ILE A CA 1
ATOM 2313 C C . ILE A 1 302 ? -4.922 1.332 28.244 1.00 97.31 302 ILE A C 1
ATOM 2315 O O . ILE A 1 302 ? -4.238 0.873 27.327 1.00 97.31 302 ILE A O 1
ATOM 2319 N N . THR A 1 303 ? -5.642 0.568 29.060 1.00 97.50 303 THR A N 1
ATOM 2320 C CA . THR A 1 303 ? -5.793 -0.879 28.881 1.00 97.50 303 THR A CA 1
ATOM 2321 C C . THR A 1 303 ? -7.262 -1.199 28.679 1.00 97.50 303 THR A C 1
ATOM 2323 O O . THR A 1 303 ? -8.094 -0.774 29.479 1.00 97.50 303 THR A O 1
ATOM 2326 N N . TRP A 1 304 ? -7.570 -1.939 27.620 1.00 98.19 304 TRP A N 1
ATOM 2327 C CA . TRP A 1 304 ? -8.858 -2.593 27.429 1.00 98.19 304 TRP A CA 1
ATOM 2328 C C . TRP A 1 304 ? -8.700 -4.051 27.857 1.00 98.19 304 TRP A C 1
ATOM 2330 O O . TRP A 1 304 ? -8.142 -4.844 27.096 1.00 98.19 304 TRP A O 1
ATOM 2340 N N . PRO A 1 305 ? -9.102 -4.387 29.096 1.00 97.56 305 PRO A N 1
ATOM 2341 C CA . PRO A 1 305 ? -8.825 -5.694 29.667 1.00 97.56 305 PRO A CA 1
ATOM 2342 C C . PRO A 1 305 ? -9.718 -6.772 29.059 1.00 97.56 305 PRO A C 1
ATOM 2344 O O . PRO A 1 305 ? -10.835 -6.475 28.639 1.00 97.56 305 PRO A O 1
ATOM 2347 N N . ASN A 1 306 ? -9.286 -8.028 29.086 1.00 96.19 306 ASN A N 1
ATOM 2348 C CA . ASN A 1 306 ? -10.173 -9.141 28.769 1.00 96.19 306 ASN A CA 1
ATOM 2349 C C . ASN A 1 306 ? -10.979 -9.492 30.025 1.00 96.19 306 ASN A C 1
ATOM 2351 O O . ASN A 1 306 ? -10.413 -9.857 31.055 1.00 96.19 306 ASN A O 1
ATOM 2355 N N . GLN A 1 307 ? -12.299 -9.329 29.951 1.00 93.75 307 GLN A N 1
ATOM 2356 C CA . GLN A 1 307 ? -13.217 -9.518 31.076 1.00 93.75 307 GLN A CA 1
ATOM 2357 C C . GLN A 1 307 ? -14.396 -10.433 30.708 1.00 93.75 307 GLN A C 1
ATOM 2359 O O . GLN A 1 307 ? -15.491 -10.259 31.238 1.00 93.75 307 GLN A O 1
ATOM 2364 N N . ASP A 1 308 ? -14.178 -11.365 29.769 1.00 91.06 308 ASP A N 1
ATOM 2365 C CA . ASP A 1 308 ? -15.175 -12.331 29.277 1.00 91.06 308 ASP A CA 1
ATOM 2366 C C . ASP A 1 308 ? -16.456 -11.684 28.703 1.00 91.06 308 ASP A C 1
ATOM 2368 O O . ASP A 1 308 ? -17.537 -12.272 28.707 1.00 91.06 308 ASP A O 1
ATOM 2372 N N . VAL A 1 309 ? -16.335 -10.464 28.171 1.00 94.12 309 VAL A N 1
ATOM 2373 C CA . VAL A 1 309 ? -17.406 -9.740 27.472 1.00 94.12 309 VAL A CA 1
ATOM 2374 C C . VAL A 1 309 ? -16.915 -9.248 26.114 1.00 94.12 309 VAL A C 1
ATOM 2376 O O . VAL A 1 309 ? -15.744 -8.910 25.946 1.00 94.12 309 VAL A O 1
ATOM 2379 N N . VAL A 1 310 ? -17.822 -9.175 25.138 1.00 97.00 310 VAL A N 1
ATOM 2380 C CA . VAL A 1 310 ? -17.523 -8.581 23.829 1.00 97.00 310 VAL A CA 1
ATOM 2381 C C . VAL A 1 310 ? -17.573 -7.058 23.935 1.00 97.00 310 VAL A C 1
ATOM 2383 O O . VAL A 1 310 ? -18.510 -6.502 24.520 1.00 97.00 310 VAL A O 1
ATOM 2386 N N . TYR A 1 311 ? -16.596 -6.384 23.329 1.00 98.25 311 TYR A N 1
ATOM 2387 C CA . TYR A 1 311 ? -16.609 -4.933 23.166 1.00 98.25 311 TYR A CA 1
ATOM 2388 C C . TYR A 1 311 ? -17.161 -4.552 21.797 1.00 98.25 311 TYR A C 1
ATOM 2390 O O . TYR A 1 311 ? -16.700 -5.052 20.774 1.00 98.25 311 TYR A O 1
ATOM 2398 N N . VAL A 1 312 ? -18.131 -3.641 21.773 1.00 97.75 312 VAL A N 1
ATOM 2399 C CA . VAL A 1 312 ? -18.672 -3.049 20.548 1.00 97.75 312 VAL A CA 1
ATOM 2400 C C . VAL A 1 312 ? -18.186 -1.612 20.426 1.00 97.75 312 VAL A C 1
ATOM 2402 O O . VAL A 1 312 ? -18.528 -0.760 21.242 1.00 97.75 312 VAL A O 1
ATOM 2405 N N . ILE A 1 313 ? -17.414 -1.330 19.383 1.00 98.12 313 ILE A N 1
ATOM 2406 C CA . ILE A 1 313 ? -16.945 0.011 19.049 1.00 98.12 313 ILE A CA 1
ATOM 2407 C C . ILE A 1 313 ? -18.037 0.707 18.232 1.00 98.12 313 ILE A C 1
ATOM 2409 O O . ILE A 1 313 ? -18.310 0.309 17.097 1.00 98.12 313 ILE A O 1
ATOM 2413 N N . SER A 1 314 ? -18.682 1.731 18.796 1.00 95.00 314 SER A N 1
ATOM 2414 C CA . SER A 1 314 ? -19.861 2.367 18.178 1.00 95.00 314 SER A CA 1
ATOM 2415 C C . SER A 1 314 ? -19.552 3.569 17.278 1.00 95.00 314 SER A C 1
ATOM 2417 O O . SER A 1 314 ? -20.439 4.061 16.580 1.00 95.00 314 SER A O 1
ATOM 2419 N N . GLY A 1 315 ? -18.299 4.029 17.257 1.00 94.00 315 GLY A N 1
ATOM 2420 C CA . GLY A 1 315 ? -17.831 5.128 16.409 1.00 94.00 315 GLY A CA 1
ATOM 2421 C C . GLY A 1 315 ? -16.305 5.157 16.278 1.00 94.00 315 GLY A C 1
ATOM 2422 O O . GLY A 1 315 ? -15.625 4.288 16.822 1.00 94.00 315 GLY A O 1
ATOM 2423 N N . PRO A 1 316 ? -15.732 6.129 15.550 1.00 96.19 316 PRO A N 1
ATOM 2424 C CA . PRO A 1 316 ? -14.289 6.201 15.340 1.00 96.19 316 PRO A CA 1
ATOM 2425 C C . PRO A 1 316 ? -13.539 6.479 16.649 1.00 96.19 316 PRO A C 1
ATOM 2427 O O . PRO A 1 316 ? -13.897 7.391 17.396 1.00 96.19 316 PRO A O 1
ATOM 2430 N N . ILE A 1 317 ? -12.466 5.728 16.899 1.00 98.06 317 ILE A N 1
ATOM 2431 C CA . ILE A 1 317 ? -11.571 5.908 18.048 1.00 98.06 317 ILE A CA 1
ATOM 2432 C C . ILE A 1 317 ? -10.234 6.457 17.568 1.00 98.06 317 ILE A C 1
ATOM 2434 O O . ILE A 1 317 ? -9.611 5.882 16.679 1.00 98.06 317 ILE A O 1
ATOM 2438 N N . THR A 1 318 ? -9.758 7.538 18.183 1.00 98.38 318 THR A N 1
ATOM 2439 C CA . THR A 1 318 ? -8.404 8.064 17.955 1.00 98.38 318 THR A CA 1
ATOM 2440 C C . THR A 1 318 ? -7.524 7.827 19.175 1.00 98.38 318 THR A C 1
ATOM 2442 O O . THR A 1 318 ? -7.779 8.398 20.232 1.00 98.38 318 THR A O 1
ATOM 2445 N N . VAL A 1 319 ? -6.454 7.047 19.033 1.00 98.56 319 VAL A N 1
ATOM 2446 C CA . VAL A 1 319 ? -5.393 6.921 20.043 1.00 98.56 319 VAL A CA 1
ATOM 2447 C C . VAL A 1 319 ? -4.422 8.082 19.860 1.00 98.56 319 VAL A C 1
ATOM 2449 O O . VAL A 1 319 ? -3.713 8.129 18.854 1.00 98.56 319 VAL A O 1
ATOM 2452 N N . GLY A 1 320 ? -4.405 9.034 20.796 1.00 97.69 320 GLY A N 1
ATOM 2453 C CA . GLY A 1 320 ? -3.583 10.244 20.691 1.00 97.69 320 GLY A CA 1
ATOM 2454 C C . GLY A 1 320 ? -2.072 9.975 20.724 1.00 97.69 320 GLY A C 1
ATOM 2455 O O . GLY A 1 320 ? -1.629 8.984 21.289 1.00 97.69 320 GLY A O 1
ATOM 2456 N N . GLU A 1 321 ? -1.277 10.896 20.171 1.00 94.81 321 GLU A N 1
ATOM 2457 C CA . GLU A 1 321 ? 0.189 10.787 19.975 1.00 94.81 321 GLU A CA 1
ATOM 2458 C C . GLU A 1 321 ? 1.001 10.332 21.205 1.00 94.81 321 GLU A C 1
ATOM 2460 O O . GLU A 1 321 ? 2.021 9.663 21.069 1.00 94.81 321 GLU A O 1
ATOM 2465 N N . ASN A 1 322 ? 0.553 10.673 22.417 1.00 94.56 322 ASN A N 1
ATOM 2466 C CA . ASN A 1 322 ? 1.247 10.349 23.672 1.00 94.56 322 ASN A CA 1
ATOM 2467 C C . ASN A 1 322 ? 0.587 9.207 24.460 1.00 94.56 322 ASN A C 1
ATOM 2469 O O . ASN A 1 322 ? 0.913 8.992 25.629 1.00 94.56 322 ASN A O 1
ATOM 2473 N N . THR A 1 323 ? -0.341 8.490 23.833 1.00 97.69 323 THR A N 1
ATOM 2474 C CA . THR A 1 323 ? -1.145 7.443 24.458 1.00 97.69 323 THR A CA 1
ATOM 2475 C C . THR A 1 323 ? -0.793 6.084 23.872 1.00 97.69 323 THR A C 1
ATOM 2477 O O . THR A 1 323 ? -0.659 5.912 22.664 1.00 97.69 323 THR A O 1
ATOM 2480 N N . THR A 1 324 ? -0.650 5.092 24.744 1.00 98.38 324 THR A N 1
ATOM 2481 C CA . THR A 1 324 ? -0.588 3.679 24.376 1.00 98.38 324 THR A CA 1
ATOM 2482 C C . THR A 1 324 ? -1.916 3.030 24.720 1.00 98.38 324 THR A C 1
ATOM 2484 O O . THR A 1 324 ? -2.281 2.990 25.894 1.00 98.38 324 THR A O 1
ATOM 2487 N N . LEU A 1 325 ? -2.604 2.489 23.719 1.00 98.69 325 LEU A N 1
ATOM 2488 C CA . LEU A 1 325 ? -3.716 1.568 23.909 1.00 98.69 325 LEU A CA 1
ATOM 2489 C C . LEU A 1 325 ? -3.174 0.135 23.919 1.00 98.69 325 LEU A C 1
ATOM 2491 O O . LEU A 1 325 ? -2.582 -0.313 22.937 1.00 98.69 325 LEU A O 1
ATOM 2495 N N . SER A 1 326 ? -3.366 -0.571 25.029 1.00 98.62 326 SER A N 1
ATOM 2496 C CA . SER A 1 326 ? -3.082 -2.004 25.147 1.00 98.62 326 SER A CA 1
ATOM 2497 C C . SER A 1 326 ? -4.394 -2.769 25.232 1.00 98.62 326 SER A C 1
ATOM 2499 O O . SER A 1 326 ? -5.230 -2.454 26.075 1.00 98.62 326 SER A O 1
ATOM 2501 N N . ILE A 1 327 ? -4.584 -3.740 24.350 1.00 98.75 327 ILE A N 1
ATOM 2502 C CA . ILE A 1 327 ? -5.749 -4.622 24.351 1.00 98.75 327 ILE A CA 1
ATOM 2503 C C . ILE A 1 327 ? -5.263 -5.981 24.841 1.00 98.75 327 ILE A C 1
ATOM 2505 O O . ILE A 1 327 ? -4.319 -6.534 24.273 1.00 98.75 327 ILE A O 1
ATOM 2509 N N . ASP A 1 328 ? -5.873 -6.486 25.909 1.00 98.38 328 ASP A N 1
ATOM 2510 C CA . ASP A 1 328 ? -5.501 -7.779 26.480 1.00 98.38 328 ASP A CA 1
ATOM 2511 C C . ASP A 1 328 ? -5.786 -8.924 25.500 1.00 98.38 328 ASP A C 1
ATOM 2513 O O . ASP A 1 328 ? -6.668 -8.842 24.637 1.00 98.38 328 ASP A O 1
ATOM 2517 N N . THR A 1 329 ? -5.052 -10.021 25.664 1.00 98.19 329 THR A N 1
ATOM 2518 C CA . THR A 1 329 ? -5.182 -11.193 24.800 1.00 98.19 329 THR A CA 1
ATOM 2519 C C . THR A 1 329 ? -6.577 -11.806 24.863 1.00 98.19 329 THR A C 1
ATOM 2521 O O . THR A 1 329 ? -7.260 -11.751 25.889 1.00 98.19 329 THR A O 1
ATOM 2524 N N . GLN A 1 330 ? -7.007 -12.406 23.751 1.00 96.19 330 GLN A N 1
ATOM 2525 C CA . GLN A 1 330 ? -8.316 -13.060 23.600 1.00 96.19 330 GLN A CA 1
ATOM 2526 C C . GLN A 1 330 ? -9.512 -12.104 23.731 1.00 96.19 330 GLN A C 1
ATOM 2528 O O . GLN A 1 330 ? -10.657 -12.544 23.836 1.00 96.19 330 GLN A O 1
ATOM 2533 N N . THR A 1 331 ? -9.269 -10.792 23.678 1.00 98.12 331 THR A N 1
ATOM 2534 C CA . THR A 1 331 ? -10.330 -9.786 23.606 1.00 98.12 331 THR A CA 1
ATOM 2535 C C . THR A 1 331 ? -10.984 -9.810 22.225 1.00 98.12 331 THR A C 1
ATOM 2537 O O . THR A 1 331 ? -10.303 -9.873 21.198 1.00 98.12 331 THR A O 1
ATOM 2540 N N . THR A 1 332 ? -12.314 -9.706 22.191 1.00 98.38 332 THR A N 1
ATOM 2541 C CA . THR A 1 332 ? -13.078 -9.552 20.946 1.00 98.38 332 THR A CA 1
ATOM 2542 C C . THR A 1 332 ? -13.617 -8.134 20.821 1.00 98.38 332 THR A C 1
ATOM 2544 O O . THR A 1 332 ? -14.384 -7.676 21.671 1.00 98.38 332 THR A O 1
ATOM 2547 N N . LEU A 1 333 ? -13.241 -7.464 19.732 1.00 98.62 333 LEU A N 1
ATOM 2548 C CA . LEU A 1 333 ? -13.768 -6.172 19.318 1.00 98.62 333 LEU A CA 1
ATOM 2549 C C . LEU A 1 333 ? -14.673 -6.337 18.096 1.00 98.62 333 LEU A C 1
ATOM 2551 O O . LEU A 1 333 ? -14.251 -6.834 17.049 1.00 98.62 333 LEU A O 1
ATOM 2555 N N . LYS A 1 334 ? -15.903 -5.848 18.217 1.00 98.06 334 LYS A N 1
ATOM 2556 C CA . LYS A 1 334 ? -16.871 -5.756 17.129 1.00 98.06 334 LYS A CA 1
ATOM 2557 C C . LYS A 1 334 ? -17.114 -4.309 16.744 1.00 98.06 334 LYS A C 1
ATOM 2559 O O . LYS A 1 334 ? -17.309 -3.465 17.612 1.00 98.06 334 LYS A O 1
ATOM 2564 N N . PHE A 1 335 ? -17.124 -4.006 15.456 1.00 97.75 335 PHE A N 1
ATOM 2565 C CA . PHE A 1 335 ? -17.225 -2.634 14.968 1.00 97.75 335 PHE A CA 1
ATOM 2566 C C . PHE A 1 335 ? -18.607 -2.355 14.381 1.00 97.75 335 PHE A C 1
ATOM 2568 O O . PHE A 1 335 ? -19.117 -3.111 13.553 1.00 97.75 335 PHE A O 1
ATOM 2575 N N . TRP A 1 336 ? -19.220 -1.256 14.820 1.00 91.88 336 TRP A N 1
ATOM 2576 C CA . TRP A 1 336 ? -20.489 -0.780 14.281 1.00 91.88 336 TRP A CA 1
ATOM 2577 C C . TRP A 1 336 ? -20.310 -0.199 12.878 1.00 91.88 336 TRP A C 1
ATOM 2579 O O . TRP A 1 336 ? -19.439 0.646 12.650 1.00 91.88 336 TRP A O 1
ATOM 2589 N N . GLN A 1 337 ? -21.195 -0.585 11.956 1.00 85.12 337 GLN A N 1
ATOM 2590 C CA . GLN A 1 337 ? -21.091 -0.144 10.569 1.00 85.12 337 GLN A CA 1
ATOM 2591 C C . GLN A 1 337 ? -21.282 1.353 10.389 1.00 85.12 337 GLN A C 1
ATOM 2593 O O . GLN A 1 337 ? -20.515 1.985 9.657 1.00 85.12 337 GLN A O 1
ATOM 2598 N N . GLY A 1 338 ? -22.249 1.930 11.105 1.00 71.12 338 GLY A N 1
ATOM 2599 C CA . GLY A 1 338 ? -22.497 3.368 11.138 1.00 71.12 338 GLY A CA 1
ATOM 2600 C C . GLY A 1 338 ? -22.779 4.019 9.774 1.00 71.12 338 GLY A C 1
ATOM 2601 O O . GLY A 1 338 ? -22.593 3.464 8.692 1.00 71.12 338 GLY A O 1
ATOM 2602 N N . GLY A 1 339 ? -23.253 5.263 9.814 1.00 71.81 339 GLY A N 1
ATOM 2603 C CA . GLY A 1 339 ? -23.459 6.087 8.620 1.00 71.81 339 GLY A CA 1
ATOM 2604 C C . GLY A 1 339 ? -22.152 6.720 8.138 1.00 71.81 339 GLY A C 1
ATOM 2605 O O . GLY A 1 339 ? -21.299 6.050 7.566 1.00 71.81 339 GLY A O 1
ATOM 2606 N N . ARG A 1 340 ? -22.010 8.036 8.345 1.00 64.69 340 ARG A N 1
ATOM 2607 C CA . ARG A 1 340 ? -20.746 8.761 8.113 1.00 64.69 340 ARG A CA 1
ATOM 2608 C C . ARG A 1 340 ? -19.699 8.507 9.202 1.00 64.69 340 ARG A C 1
ATOM 2610 O O . ARG A 1 340 ? -18.516 8.599 8.911 1.00 64.69 340 ARG A O 1
ATOM 2617 N N . ASP A 1 341 ? -20.140 8.152 10.404 1.00 79.06 341 ASP A N 1
ATOM 2618 C CA . ASP A 1 341 ? -19.297 7.957 11.589 1.00 79.06 341 ASP A CA 1
ATOM 2619 C C . ASP A 1 341 ? -19.030 6.466 11.842 1.00 79.06 341 ASP A C 1
ATOM 2621 O O . ASP A 1 341 ? -19.184 5.962 12.952 1.00 79.06 341 ASP A O 1
ATOM 2625 N N . ALA A 1 342 ? -18.714 5.741 10.770 1.00 88.38 342 ALA A N 1
ATOM 2626 C CA . ALA A 1 342 ? -18.405 4.318 10.815 1.00 88.38 342 ALA A CA 1
ATOM 2627 C C . ALA A 1 342 ? -17.258 4.025 11.792 1.00 88.38 342 ALA A C 1
ATOM 2629 O O . ALA A 1 342 ? -16.290 4.789 11.863 1.00 88.38 342 ALA A O 1
ATOM 2630 N N . ALA A 1 343 ? -17.361 2.927 12.540 1.00 95.56 343 ALA A N 1
ATOM 2631 C CA . ALA A 1 343 ? -16.363 2.595 13.542 1.00 95.56 343 ALA A CA 1
ATOM 2632 C C . ALA A 1 343 ? -15.035 2.153 12.905 1.00 95.56 343 ALA A C 1
ATOM 2634 O O . ALA A 1 343 ? -14.987 1.556 11.826 1.00 95.56 343 ALA A O 1
ATOM 2635 N N . GLY A 1 344 ? -13.944 2.455 13.600 1.00 97.31 344 GLY A N 1
ATOM 2636 C CA . GLY A 1 344 ? -12.579 2.153 13.186 1.00 97.31 344 GLY A CA 1
ATOM 2637 C C . GLY A 1 344 ? -11.575 2.706 14.190 1.00 97.31 344 GLY A C 1
ATOM 2638 O O . GLY A 1 344 ? -11.945 3.455 15.099 1.00 97.31 344 GLY A O 1
ATOM 2639 N N . LEU A 1 345 ? -10.307 2.337 14.025 1.00 98.62 345 LEU A N 1
ATOM 2640 C CA . LEU A 1 345 ? -9.221 2.772 14.903 1.00 98.62 345 LEU A CA 1
ATOM 2641 C C . LEU A 1 345 ? -8.249 3.679 14.145 1.00 98.62 345 LEU A C 1
ATOM 2643 O O . LEU A 1 345 ? -7.759 3.318 13.080 1.00 98.62 345 LEU A O 1
ATOM 2647 N N . ILE A 1 346 ? -7.936 4.840 14.713 1.00 98.44 346 ILE A N 1
ATOM 2648 C CA . ILE A 1 346 ? -6.948 5.795 14.205 1.00 98.44 346 ILE A CA 1
ATOM 2649 C C . ILE A 1 346 ? -5.825 5.888 15.237 1.00 98.44 346 ILE A C 1
ATOM 2651 O O . ILE A 1 346 ? -6.037 6.352 16.356 1.00 98.44 346 ILE A O 1
ATOM 2655 N N . ILE A 1 347 ? -4.629 5.435 14.880 1.00 98.69 347 ILE A N 1
ATOM 2656 C CA . ILE A 1 347 ? -3.499 5.282 15.797 1.00 98.69 347 ILE A CA 1
ATOM 2657 C C . ILE A 1 347 ? -2.448 6.357 15.503 1.00 98.69 347 ILE A C 1
ATOM 2659 O O . ILE A 1 347 ? -1.670 6.228 14.558 1.00 98.69 347 ILE A O 1
ATOM 2663 N N . GLN A 1 348 ? -2.432 7.414 16.319 1.00 97.75 348 GLN A N 1
ATOM 2664 C CA . GLN A 1 348 ? -1.384 8.449 16.324 1.00 97.75 348 GLN A CA 1
ATOM 2665 C C . GLN A 1 348 ? -0.334 8.172 17.410 1.00 97.75 348 GLN A C 1
ATOM 2667 O O . GLN A 1 348 ? 0.834 8.509 17.254 1.00 97.75 348 GLN A O 1
ATOM 2672 N N . GLY A 1 349 ? -0.756 7.552 18.517 1.00 97.44 349 GLY A N 1
ATOM 2673 C CA . GLY A 1 349 ? 0.119 7.002 19.552 1.00 97.44 349 GLY A CA 1
ATOM 2674 C C . GLY A 1 349 ? 0.504 5.554 19.264 1.00 97.44 349 GLY A C 1
ATOM 2675 O O . GLY A 1 349 ? 0.903 5.221 18.153 1.00 97.44 349 GLY A O 1
ATOM 2676 N N . LEU A 1 350 ? 0.374 4.672 20.258 1.00 98.38 350 LEU A N 1
ATOM 2677 C CA . LEU A 1 350 ? 0.739 3.257 20.138 1.00 98.38 350 LEU A CA 1
ATOM 2678 C C . LEU A 1 350 ? -0.465 2.332 20.317 1.00 98.38 350 LEU A C 1
ATOM 2680 O O . LEU A 1 350 ? -1.269 2.530 21.227 1.00 98.38 350 LEU A O 1
ATOM 2684 N N . LEU A 1 351 ? -0.530 1.278 19.506 1.00 98.81 351 LEU A N 1
ATOM 2685 C CA . LEU A 1 351 ? -1.431 0.141 19.692 1.00 98.81 351 LEU A CA 1
ATOM 2686 C C . LEU A 1 351 ? -0.622 -1.113 20.032 1.00 98.81 351 LEU A C 1
ATOM 2688 O O . LEU A 1 351 ? 0.354 -1.429 19.353 1.00 98.81 351 LEU A O 1
ATOM 2692 N N . LYS A 1 352 ? -1.046 -1.835 21.065 1.00 98.81 352 LYS A N 1
ATOM 2693 C CA . LYS A 1 352 ? -0.533 -3.157 21.425 1.00 98.81 352 LYS A CA 1
ATOM 2694 C C . LYS A 1 352 ? -1.694 -4.141 21.433 1.00 98.81 352 LYS A C 1
ATOM 2696 O O . LYS A 1 352 ? -2.554 -4.044 22.307 1.00 98.81 352 LYS A O 1
ATOM 2701 N N . ALA A 1 353 ? -1.717 -5.050 20.468 1.00 98.75 353 ALA A N 1
ATOM 2702 C CA . ALA A 1 353 ? -2.733 -6.089 20.354 1.00 98.75 353 ALA A CA 1
ATOM 2703 C C . ALA A 1 353 ? -2.068 -7.439 20.064 1.00 98.75 353 ALA A C 1
ATOM 2705 O O . ALA A 1 353 ? -1.235 -7.545 19.166 1.00 98.75 353 ALA A O 1
ATOM 2706 N N . GLU A 1 354 ? -2.424 -8.460 20.832 1.00 98.56 354 GLU A N 1
ATOM 2707 C CA . GLU A 1 354 ? -1.937 -9.832 20.674 1.00 98.56 354 GLU A CA 1
ATOM 2708 C C . GLU A 1 354 ? -3.107 -10.786 20.921 1.00 98.56 354 GLU A C 1
ATOM 2710 O O . GLU A 1 354 ? -3.847 -10.581 21.876 1.00 98.56 354 GLU A O 1
ATOM 2715 N N . GLU A 1 355 ? -3.327 -11.776 20.056 1.00 98.44 355 GLU A N 1
ATOM 2716 C CA . GLU A 1 355 ? -4.495 -12.674 20.128 1.00 98.44 355 GLU A CA 1
ATOM 2717 C C . GLU A 1 355 ? -5.857 -11.937 20.163 1.00 98.44 355 GLU A C 1
ATOM 2719 O O . GLU A 1 355 ? -6.790 -12.375 20.839 1.00 98.44 355 GLU A O 1
ATOM 2724 N N . VAL A 1 356 ? -5.993 -10.804 19.462 1.00 98.69 356 VAL A N 1
ATOM 2725 C CA . VAL A 1 356 ? -7.232 -10.002 19.435 1.00 98.69 356 VAL A CA 1
ATOM 2726 C C . VAL A 1 356 ? -8.060 -10.327 18.190 1.00 98.69 356 VAL A C 1
ATOM 2728 O O . VAL A 1 356 ? -7.527 -10.502 17.092 1.00 98.69 356 VAL A O 1
ATOM 2731 N N . GLN A 1 357 ? -9.382 -10.389 18.352 1.00 98.50 357 GLN A N 1
ATOM 2732 C CA . GLN A 1 357 ? -10.331 -10.566 17.249 1.00 98.50 357 GLN A CA 1
ATOM 2733 C C . GLN A 1 357 ? -10.973 -9.214 16.903 1.00 98.50 357 GLN A C 1
ATOM 2735 O O . GLN A 1 357 ? -11.673 -8.643 17.738 1.00 98.50 357 GLN A O 1
ATOM 2740 N N . PHE A 1 358 ? -10.756 -8.702 15.690 1.00 98.81 358 PHE A N 1
ATOM 2741 C CA . PHE A 1 358 ? -11.374 -7.481 15.161 1.00 98.81 358 PHE A CA 1
ATOM 2742 C C . PHE A 1 358 ? -12.366 -7.857 14.051 1.00 98.81 358 PHE A C 1
ATOM 2744 O O . PHE A 1 358 ? -11.952 -8.322 12.988 1.00 98.81 358 PHE A O 1
ATOM 2751 N N . THR A 1 359 ? -13.670 -7.673 14.274 1.00 98.31 359 THR A N 1
ATOM 2752 C CA . THR A 1 359 ? -14.699 -8.133 13.322 1.00 98.31 359 THR A CA 1
ATOM 2753 C C . THR A 1 359 ? -15.928 -7.216 13.252 1.00 98.31 359 THR A C 1
ATOM 2755 O O . THR A 1 359 ? -16.050 -6.237 13.989 1.00 98.31 359 THR A O 1
ATOM 2758 N N . SER A 1 360 ? -16.851 -7.511 12.341 1.00 96.69 360 SER A N 1
ATOM 2759 C CA . SER A 1 360 ? -18.140 -6.827 12.206 1.00 96.69 360 SER A CA 1
ATOM 2760 C C . SER A 1 360 ? -19.043 -7.075 13.418 1.00 96.69 360 SER A C 1
ATOM 2762 O O . SER A 1 360 ? -19.034 -8.153 14.016 1.00 96.69 360 SER A O 1
ATOM 2764 N N . ILE A 1 361 ? -19.895 -6.105 13.758 1.00 94.88 361 ILE A N 1
ATOM 2765 C CA . ILE A 1 361 ? -20.976 -6.321 14.732 1.00 94.88 361 ILE A CA 1
ATOM 2766 C C . ILE A 1 361 ? -21.959 -7.426 14.323 1.00 94.88 361 ILE A C 1
ATOM 2768 O O . ILE A 1 361 ? -22.576 -8.047 15.189 1.00 94.88 361 ILE A O 1
ATOM 2772 N N . TYR A 1 362 ? -22.078 -7.695 13.024 1.00 95.00 362 TYR A N 1
ATOM 2773 C CA . TYR A 1 362 ? -22.959 -8.724 12.478 1.00 95.00 362 TYR A CA 1
ATOM 2774 C C . TYR A 1 362 ? -22.330 -10.123 12.488 1.00 95.00 362 TYR A C 1
ATOM 2776 O O . TYR A 1 362 ? -23.002 -11.105 12.190 1.00 95.00 362 TYR A O 1
ATOM 2784 N N . ASP A 1 363 ? -21.052 -10.249 12.856 1.00 95.00 363 ASP A N 1
ATOM 2785 C CA . ASP A 1 363 ? -20.389 -11.546 12.937 1.00 95.00 363 ASP A CA 1
ATOM 2786 C C . ASP A 1 363 ? -20.962 -12.376 14.090 1.00 95.00 363 ASP A C 1
ATOM 2788 O O . ASP A 1 363 ? -20.724 -12.099 15.268 1.00 95.00 363 ASP A O 1
ATOM 2792 N N . SER A 1 364 ? -21.749 -13.391 13.749 1.00 93.94 364 SER A N 1
ATOM 2793 C CA . SER A 1 364 ? -22.493 -14.203 14.708 1.00 93.94 364 SER A CA 1
ATOM 2794 C C . SER A 1 364 ? -21.786 -15.503 15.094 1.00 93.94 364 SER A C 1
ATOM 2796 O O . SER A 1 364 ? -22.425 -16.369 15.694 1.00 93.94 364 SER A O 1
ATOM 2798 N N . ARG A 1 365 ? -20.517 -15.699 14.716 1.00 94.06 365 ARG A N 1
ATOM 2799 C CA . ARG A 1 365 ? -19.784 -16.929 15.049 1.00 94.06 365 ARG A CA 1
ATOM 2800 C C . ARG A 1 365 ? -19.523 -17.026 16.553 1.00 94.06 365 ARG A C 1
ATOM 2802 O O . ARG A 1 365 ? -19.258 -16.024 17.222 1.00 94.06 365 ARG A O 1
ATOM 2809 N N . ASP A 1 366 ? -19.570 -18.245 17.082 1.00 92.38 366 ASP A N 1
ATOM 2810 C CA . ASP A 1 366 ? -19.415 -18.495 18.520 1.00 92.38 366 ASP A CA 1
ATOM 2811 C C . ASP A 1 366 ? -18.013 -18.103 19.018 1.00 92.38 366 ASP A C 1
ATOM 2813 O O . ASP A 1 366 ? -17.876 -17.578 20.122 1.00 92.38 366 ASP A O 1
ATOM 2817 N N . GLU A 1 367 ? -16.970 -18.290 18.200 1.00 91.81 367 GLU A N 1
ATOM 2818 C CA . GLU A 1 367 ? -15.586 -17.932 18.544 1.00 91.81 367 GLU A CA 1
ATOM 2819 C C . GLU A 1 367 ? -15.344 -16.428 18.756 1.00 91.81 367 GLU A C 1
ATOM 2821 O O . GLU A 1 367 ? -14.364 -16.066 19.403 1.00 91.81 367 GLU A O 1
ATOM 2826 N N . VAL A 1 368 ? -16.236 -15.562 18.264 1.00 93.25 368 VAL A N 1
ATOM 2827 C CA . VAL A 1 368 ? -16.202 -14.102 18.476 1.00 93.25 368 VAL A CA 1
ATOM 2828 C C . VAL A 1 368 ? -17.357 -13.636 19.373 1.00 93.25 368 VAL A C 1
ATOM 2830 O O . VAL A 1 368 ? -17.841 -12.509 19.269 1.00 93.25 368 VAL A O 1
ATOM 2833 N N . GLY A 1 369 ? -17.850 -14.518 20.245 1.00 91.50 369 GLY A N 1
ATOM 2834 C CA . GLY A 1 369 ? -18.867 -14.194 21.247 1.00 91.50 369 GLY A CA 1
ATOM 2835 C C . GLY A 1 369 ? -20.313 -14.209 20.744 1.00 91.50 369 GLY A C 1
ATOM 2836 O O . GLY A 1 369 ? -21.192 -13.719 21.447 1.00 91.50 369 GLY A O 1
ATOM 2837 N N . GLY A 1 370 ? -20.582 -14.772 19.559 1.00 91.94 370 GLY A N 1
ATOM 2838 C CA . GLY A 1 370 ? -21.942 -14.965 19.051 1.00 91.94 370 GLY A CA 1
ATOM 2839 C C . GLY A 1 370 ? -22.676 -13.657 18.708 1.00 91.94 370 GLY A C 1
ATOM 2840 O O . GLY A 1 370 ? -22.049 -12.607 18.561 1.00 91.94 370 GLY A O 1
ATOM 2841 N N . PRO A 1 371 ? -24.007 -13.683 18.531 1.00 91.56 371 PRO A N 1
ATOM 2842 C CA . PRO A 1 371 ? -24.776 -12.494 18.173 1.00 91.56 371 PRO A CA 1
ATOM 2843 C C . PRO A 1 371 ? -24.793 -11.471 19.317 1.00 91.56 371 PRO A C 1
ATOM 2845 O O . PRO A 1 371 ? -25.293 -11.747 20.403 1.00 91.56 371 PRO A O 1
ATOM 2848 N N . THR A 1 372 ? -24.288 -10.266 19.051 1.00 90.12 372 THR A N 1
ATOM 2849 C CA . THR A 1 372 ? -24.277 -9.143 20.010 1.00 90.12 372 THR A CA 1
ATOM 2850 C C . THR A 1 372 ? -25.316 -8.073 19.701 1.00 90.12 372 THR A C 1
ATOM 2852 O O . THR A 1 372 ? -25.547 -7.196 20.528 1.00 90.12 372 THR A O 1
ATOM 2855 N N . TYR A 1 373 ? -25.921 -8.114 18.514 1.00 85.25 373 TYR A N 1
ATOM 2856 C CA . TYR A 1 373 ? -26.951 -7.184 18.064 1.00 85.25 373 TYR A CA 1
ATOM 2857 C C . TYR A 1 373 ? -28.229 -7.954 17.742 1.00 85.25 373 TYR A C 1
ATOM 2859 O O . TYR A 1 373 ? -28.178 -9.039 17.163 1.00 85.25 373 TYR A O 1
ATOM 2867 N N . VAL A 1 374 ? -29.376 -7.410 18.152 1.00 78.94 374 VAL A N 1
ATOM 2868 C CA . VAL A 1 374 ? -30.668 -8.106 18.066 1.00 78.94 374 VAL A CA 1
ATOM 2869 C C . VAL A 1 374 ? -31.141 -8.354 16.629 1.00 78.94 374 VAL A C 1
ATOM 2871 O O . VAL A 1 374 ? -31.920 -9.279 16.389 1.00 78.94 374 VAL A O 1
ATOM 2874 N N . GLU A 1 375 ? -30.695 -7.547 15.665 1.00 76.12 375 GLU A N 1
ATOM 2875 C CA . GLU A 1 375 ? -31.069 -7.727 14.263 1.00 76.12 375 GLU A CA 1
ATOM 2876 C C . GLU A 1 375 ? -30.139 -8.734 13.584 1.00 76.12 375 GLU A C 1
ATOM 2878 O O . GLU A 1 375 ? -28.919 -8.578 13.568 1.00 76.12 375 GLU A O 1
ATOM 2883 N N . ALA A 1 376 ? -30.736 -9.780 13.010 1.00 69.69 376 ALA A N 1
ATOM 2884 C CA . ALA A 1 376 ? -30.005 -10.792 12.267 1.00 69.69 376 ALA A CA 1
ATOM 2885 C C . ALA A 1 376 ? -29.633 -10.258 10.878 1.00 69.69 376 ALA A C 1
ATOM 2887 O O . ALA A 1 376 ? -30.497 -10.089 10.014 1.00 69.69 376 ALA A O 1
ATOM 2888 N N . GLN A 1 377 ? -28.342 -10.037 10.674 1.00 85.06 377 GLN A N 1
ATOM 2889 C CA . GLN A 1 377 ? -27.725 -9.718 9.395 1.00 85.06 377 GLN A CA 1
ATOM 2890 C C . GLN A 1 377 ? -26.422 -10.517 9.286 1.00 85.06 377 GLN A C 1
ATOM 2892 O O . GLN A 1 377 ? -25.778 -10.771 10.301 1.00 85.06 377 GLN A O 1
ATOM 2897 N N . ASP A 1 378 ? -26.055 -10.925 8.072 1.00 90.50 378 ASP A N 1
ATOM 2898 C CA . ASP A 1 378 ? -24.761 -11.561 7.819 1.00 90.50 378 ASP A CA 1
ATOM 2899 C C . ASP A 1 378 ? -23.667 -10.485 7.698 1.00 90.50 378 ASP A C 1
ATOM 2901 O O . ASP A 1 378 ? -23.927 -9.423 7.115 1.00 90.50 378 ASP A O 1
ATOM 2905 N N . PRO A 1 379 ? -22.450 -10.733 8.212 1.00 94.81 379 PRO A N 1
ATOM 2906 C CA . PRO A 1 379 ? -21.350 -9.795 8.058 1.00 94.81 379 PRO A CA 1
ATOM 2907 C C . PRO A 1 379 ? -20.963 -9.646 6.583 1.00 94.81 379 PRO A C 1
ATOM 2909 O O . PRO A 1 379 ? -21.007 -10.602 5.804 1.00 94.81 379 PRO A O 1
ATOM 2912 N N . ALA A 1 380 ? -20.573 -8.435 6.201 1.00 94.81 380 ALA A N 1
ATOM 2913 C CA . ALA A 1 380 ? -20.164 -8.094 4.848 1.00 94.81 380 ALA A CA 1
ATOM 2914 C C . ALA A 1 380 ? -18.844 -7.316 4.841 1.00 94.81 380 ALA A C 1
ATOM 2916 O O . ALA A 1 380 ? -18.513 -6.575 5.764 1.00 94.81 380 ALA A O 1
ATOM 2917 N N . ALA A 1 381 ? -18.094 -7.455 3.751 1.00 96.38 381 ALA A N 1
ATOM 2918 C CA . ALA A 1 381 ? -16.891 -6.673 3.516 1.00 96.38 381 ALA A CA 1
ATOM 2919 C C . ALA A 1 381 ? -17.185 -5.164 3.601 1.00 96.38 381 ALA A C 1
ATOM 2921 O O . ALA A 1 381 ? -18.150 -4.670 3.012 1.00 96.38 381 ALA A O 1
ATOM 2922 N N . GLY A 1 382 ? -16.339 -4.411 4.309 1.00 95.75 382 GLY A N 1
ATOM 2923 C CA . GLY A 1 382 ? -16.541 -2.974 4.507 1.00 95.75 382 GLY A CA 1
ATOM 2924 C C . GLY A 1 382 ? -17.636 -2.637 5.519 1.00 95.75 382 GLY A C 1
ATOM 2925 O O . GLY A 1 382 ? -18.102 -1.493 5.558 1.00 95.75 382 GLY A O 1
ATOM 2926 N N . ASP A 1 383 ? -18.023 -3.595 6.362 1.00 95.88 383 ASP A N 1
ATOM 2927 C CA . ASP A 1 383 ? -18.856 -3.332 7.529 1.00 95.88 383 ASP A CA 1
ATOM 2928 C C . ASP A 1 383 ? -18.190 -2.347 8.477 1.00 95.88 383 ASP A C 1
ATOM 2930 O O . ASP A 1 383 ? -18.892 -1.647 9.179 1.00 95.88 383 ASP A O 1
ATOM 2934 N N . TRP A 1 384 ? -16.867 -2.209 8.490 1.00 97.50 384 TRP A N 1
ATOM 2935 C CA . TRP A 1 384 ? -16.195 -1.174 9.273 1.00 97.50 384 TRP A CA 1
ATOM 2936 C C . TRP A 1 384 ? -14.952 -0.630 8.571 1.00 97.50 384 TRP A C 1
ATOM 2938 O O . TRP A 1 384 ? -14.499 -1.143 7.545 1.00 97.50 384 TRP A O 1
ATOM 2948 N N . VAL A 1 385 ? -14.425 0.479 9.089 1.00 96.88 385 VAL A N 1
ATOM 2949 C CA . VAL A 1 385 ? -13.410 1.287 8.395 1.00 96.88 385 VAL A CA 1
ATOM 2950 C C . VAL A 1 385 ? -12.047 0.603 8.325 1.00 96.88 385 VAL A C 1
ATOM 2952 O O . VAL A 1 385 ? -11.349 0.760 7.328 1.00 96.88 385 VAL A O 1
ATOM 2955 N N . GLY A 1 386 ? -11.661 -0.145 9.356 1.00 97.88 386 GLY A N 1
ATOM 2956 C CA . GLY A 1 386 ? -10.312 -0.692 9.508 1.00 97.88 386 GLY A CA 1
ATOM 2957 C C . GLY A 1 386 ? -9.483 0.015 10.585 1.00 97.88 386 GLY A C 1
ATOM 2958 O O . GLY A 1 386 ? -9.996 0.781 11.411 1.00 97.88 386 GLY A O 1
ATOM 2959 N N . ILE A 1 387 ? -8.183 -0.268 10.571 1.00 98.81 387 ILE A N 1
ATOM 2960 C CA . ILE A 1 387 ? -7.176 0.253 11.500 1.00 98.81 387 ILE A CA 1
ATOM 2961 C C . ILE A 1 387 ? -6.194 1.121 10.709 1.00 98.81 387 ILE A C 1
ATOM 2963 O O . ILE A 1 387 ? -5.534 0.648 9.789 1.00 98.81 387 ILE A O 1
ATOM 2967 N N . SER A 1 388 ? -6.075 2.396 11.067 1.00 98.50 388 SER A N 1
ATOM 2968 C CA . SER A 1 388 ? -5.193 3.361 10.408 1.00 98.50 388 SER A CA 1
ATOM 2969 C C . SER A 1 388 ? -4.043 3.758 11.326 1.00 98.50 388 SER A C 1
ATOM 2971 O O . SER A 1 388 ? -4.241 4.502 12.284 1.00 98.50 388 SER A O 1
ATOM 2973 N N . PHE A 1 389 ? -2.827 3.351 10.987 1.00 98.75 389 PHE A N 1
ATOM 2974 C CA . PHE A 1 389 ? -1.591 3.807 11.616 1.00 98.75 389 PHE A CA 1
ATOM 2975 C C . PHE A 1 389 ? -1.080 5.092 10.956 1.00 98.75 389 PHE A C 1
ATOM 2977 O O . PHE A 1 389 ? -0.903 5.147 9.737 1.00 98.75 389 PHE A O 1
ATOM 2984 N N . GLN A 1 390 ? -0.835 6.124 11.762 1.00 96.94 390 GLN A N 1
ATOM 2985 C CA . GLN A 1 390 ? -0.316 7.425 11.325 1.00 96.94 390 GLN A CA 1
ATOM 2986 C C . GLN A 1 390 ? 1.107 7.658 11.854 1.00 96.94 390 GLN A C 1
ATOM 2988 O O . GLN A 1 390 ? 1.664 6.822 12.574 1.00 96.94 390 GLN A O 1
ATOM 2993 N N . GLU A 1 391 ? 1.706 8.792 11.496 1.00 92.31 391 GLU A N 1
ATOM 2994 C CA . GLU A 1 391 ? 3.009 9.212 12.012 1.00 92.31 391 GLU A CA 1
ATOM 2995 C C . GLU A 1 391 ? 3.026 9.168 13.554 1.00 92.31 391 GLU A C 1
ATOM 2997 O O . GLU A 1 391 ? 2.055 9.541 14.208 1.00 92.31 391 GLU A O 1
ATOM 3002 N N . GLY A 1 392 ? 4.117 8.659 14.137 1.00 90.62 392 GLY A N 1
ATOM 3003 C CA . GLY A 1 392 ? 4.257 8.451 15.588 1.00 90.62 392 GLY A CA 1
ATOM 3004 C C . GLY A 1 392 ? 3.950 7.028 16.071 1.00 90.62 392 GLY A C 1
ATOM 3005 O O . GLY A 1 392 ? 4.408 6.630 17.145 1.00 90.62 392 GLY A O 1
ATOM 3006 N N . SER A 1 393 ? 3.290 6.210 15.245 1.00 96.56 393 SER A N 1
ATOM 3007 C CA . SER A 1 393 ? 2.824 4.873 15.639 1.00 96.56 393 SER A CA 1
ATOM 3008 C C . SER A 1 393 ? 3.791 3.712 15.385 1.00 96.56 393 SER A C 1
ATOM 3010 O O . SER A 1 393 ? 3.434 2.559 15.631 1.00 96.56 393 SER A O 1
ATOM 3012 N N . SER A 1 394 ? 5.034 3.979 14.971 1.00 95.38 394 SER A N 1
ATOM 3013 C CA . SER A 1 394 ? 6.008 2.963 14.521 1.00 95.38 394 SER A CA 1
ATOM 3014 C C . SER A 1 394 ? 6.440 1.926 15.568 1.00 95.38 394 SER A C 1
ATOM 3016 O O . SER A 1 394 ? 7.215 1.036 15.250 1.00 95.38 394 SER A O 1
ATOM 3018 N N . LYS A 1 395 ? 6.012 2.039 16.831 1.00 97.00 395 LYS A N 1
ATOM 3019 C CA . LYS A 1 395 ? 6.259 1.017 17.874 1.00 97.00 395 LYS A CA 1
ATOM 3020 C C . LYS A 1 395 ? 5.017 0.189 18.206 1.00 97.00 395 LYS A C 1
ATOM 3022 O O . LYS A 1 395 ? 5.014 -0.529 19.206 1.00 97.00 395 LYS A O 1
ATOM 3027 N N . SER A 1 396 ? 3.956 0.342 17.422 1.00 98.75 396 SER A N 1
ATOM 3028 C CA . SER A 1 396 ? 2.742 -0.451 17.562 1.00 98.75 396 SER A CA 1
ATOM 3029 C C . SER A 1 396 ? 2.960 -1.871 17.058 1.00 98.75 396 SER A C 1
ATOM 3031 O O . SER A 1 396 ? 3.777 -2.091 16.161 1.00 98.75 396 SER A O 1
ATOM 3033 N N . TYR A 1 397 ? 2.197 -2.816 17.598 1.00 98.81 397 TYR A N 1
ATOM 3034 C CA . TYR A 1 397 ? 2.158 -4.180 17.090 1.00 98.81 397 TYR A CA 1
ATOM 3035 C C . TYR A 1 397 ? 0.745 -4.760 17.107 1.00 98.81 397 TYR A C 1
ATOM 3037 O O . TYR A 1 397 ? -0.050 -4.480 18.012 1.00 98.81 397 TYR A O 1
ATOM 3045 N N . ILE A 1 398 ? 0.475 -5.602 16.112 1.00 98.88 398 ILE A N 1
ATOM 3046 C CA . ILE A 1 398 ? -0.644 -6.540 16.084 1.00 98.88 398 ILE A CA 1
ATOM 3047 C C . ILE A 1 398 ? -0.048 -7.932 15.864 1.00 98.88 398 ILE A C 1
ATOM 3049 O O . ILE A 1 398 ? 0.656 -8.157 14.877 1.00 98.88 398 ILE A O 1
ATOM 3053 N N . ARG A 1 399 ? -0.303 -8.852 16.796 1.00 98.75 399 ARG A N 1
ATOM 3054 C CA . ARG A 1 399 ? 0.252 -10.210 16.776 1.00 98.75 399 ARG A CA 1
ATOM 3055 C C . ARG A 1 399 ? -0.826 -11.270 16.896 1.00 98.75 399 ARG A C 1
ATOM 3057 O O . ARG A 1 399 ? -1.769 -11.079 17.661 1.00 98.75 399 ARG A O 1
ATOM 3064 N N . ASP A 1 400 ? -0.705 -12.358 16.144 1.00 98.62 400 ASP A N 1
ATOM 3065 C CA . ASP A 1 400 ? -1.560 -13.552 16.267 1.00 98.62 400 ASP A CA 1
ATOM 3066 C C . ASP A 1 400 ? -3.068 -13.225 16.292 1.00 98.62 400 ASP A C 1
ATOM 3068 O O . ASP A 1 400 ? -3.855 -13.811 17.032 1.00 98.62 400 ASP A O 1
ATOM 3072 N N . SER A 1 401 ? -3.461 -12.206 15.526 1.00 98.81 401 SER A N 1
ATOM 3073 C CA . SER A 1 401 ? -4.781 -11.568 15.588 1.00 98.81 401 SER A CA 1
ATOM 3074 C C . SER A 1 401 ? -5.542 -11.735 14.274 1.00 98.81 401 SER A C 1
ATOM 3076 O O . SER A 1 401 ? -4.945 -11.943 13.214 1.00 98.81 401 SER A O 1
ATOM 3078 N N . LEU A 1 402 ? -6.865 -11.597 14.335 1.00 98.62 402 LEU A N 1
ATOM 3079 C CA . LEU A 1 402 ? -7.755 -11.632 13.173 1.00 98.62 402 LEU A CA 1
ATOM 3080 C C . LEU A 1 402 ? -8.331 -10.242 12.903 1.00 98.62 402 LEU A C 1
ATOM 3082 O O . LEU A 1 402 ? -8.862 -9.617 13.815 1.00 98.62 402 LEU A O 1
ATOM 3086 N N . VAL A 1 403 ? -8.294 -9.797 11.650 1.00 98.81 403 VAL A N 1
ATOM 3087 C CA . VAL A 1 403 ? -8.996 -8.604 11.160 1.00 98.81 403 VAL A CA 1
ATOM 3088 C C . VAL A 1 403 ? -9.932 -9.028 10.035 1.00 98.81 403 VAL A C 1
ATOM 3090 O O . VAL A 1 403 ? -9.468 -9.497 9.000 1.00 98.81 403 VAL A O 1
ATOM 3093 N N . GLN A 1 404 ? -11.243 -8.882 10.220 1.00 98.38 404 GLN A N 1
ATOM 3094 C CA . GLN A 1 404 ? -12.220 -9.385 9.251 1.00 98.38 404 GLN A CA 1
ATOM 3095 C C . GLN A 1 404 ? -13.336 -8.384 8.948 1.00 98.38 404 GLN A C 1
ATOM 3097 O O . GLN A 1 404 ? -13.732 -7.607 9.822 1.00 98.38 404 GLN A O 1
ATOM 3102 N N . TYR A 1 405 ? -13.849 -8.409 7.713 1.00 98.06 405 TYR A N 1
ATOM 3103 C CA . TYR A 1 405 ? -14.980 -7.587 7.246 1.00 98.06 405 TYR A CA 1
ATOM 3104 C C . TYR A 1 405 ? -14.725 -6.069 7.260 1.00 98.06 405 TYR A C 1
ATOM 3106 O O . TYR A 1 405 ? -15.652 -5.256 7.262 1.00 98.06 405 TYR A O 1
ATOM 3114 N N . ALA A 1 406 ? -13.456 -5.663 7.283 1.00 98.31 406 ALA A N 1
ATOM 3115 C CA . ALA A 1 406 ? -13.052 -4.262 7.310 1.00 98.31 406 ALA A CA 1
ATOM 3116 C C . ALA A 1 406 ? -12.967 -3.663 5.894 1.00 98.31 406 ALA A C 1
ATOM 3118 O O . ALA A 1 406 ? -13.417 -4.246 4.906 1.00 98.31 406 ALA A O 1
ATOM 3119 N N . GLY A 1 407 ? -12.346 -2.490 5.782 1.00 96.81 407 GLY A N 1
ATOM 3120 C CA . GLY A 1 407 ? -11.950 -1.913 4.501 1.00 96.81 407 GLY A CA 1
ATOM 3121 C C . GLY A 1 407 ? -12.975 -0.962 3.879 1.00 96.81 407 GLY A C 1
ATOM 3122 O O . GLY A 1 407 ? -13.042 -0.804 2.659 1.00 96.81 407 GLY A O 1
ATOM 3123 N N . ARG A 1 408 ? -13.813 -0.308 4.692 1.00 94.44 408 ARG A N 1
ATOM 3124 C CA . ARG A 1 408 ? -14.759 0.693 4.186 1.00 94.44 408 ARG A CA 1
ATOM 3125 C C . ARG A 1 408 ? -14.030 1.951 3.704 1.00 94.44 408 ARG A C 1
ATOM 3127 O O . ARG A 1 408 ? -13.683 2.824 4.496 1.00 94.44 408 ARG A O 1
ATOM 3134 N N . GLY A 1 409 ? -13.861 2.072 2.388 1.00 91.56 409 GLY A N 1
ATOM 3135 C CA . GLY A 1 409 ? -13.270 3.251 1.741 1.00 91.56 409 GLY A CA 1
ATOM 3136 C C . GLY A 1 409 ? -11.743 3.357 1.847 1.00 91.56 409 GLY A C 1
ATOM 3137 O O . GLY A 1 409 ? -11.186 4.363 1.412 1.00 91.56 409 GLY A O 1
ATOM 3138 N N . GLN A 1 410 ? -11.077 2.349 2.413 1.00 93.38 410 GLN A N 1
ATOM 3139 C CA . GLN A 1 410 ? -9.620 2.206 2.510 1.00 93.38 410 GLN A CA 1
ATOM 3140 C C . GLN A 1 410 ? -9.263 0.741 2.808 1.00 93.38 410 GLN A C 1
ATOM 3142 O O . GLN A 1 410 ? -10.163 -0.066 2.995 1.00 93.38 410 GLN A O 1
ATOM 3147 N N . ALA A 1 411 ? -7.975 0.404 2.915 1.00 97.62 411 ALA A N 1
ATOM 3148 C CA . ALA A 1 411 ? -7.529 -0.919 3.358 1.00 97.62 411 ALA A CA 1
ATOM 3149 C C . ALA A 1 411 ? -7.993 -1.287 4.777 1.00 97.62 411 ALA A C 1
ATOM 3151 O O . ALA A 1 411 ? -8.198 -0.412 5.620 1.00 97.62 411 ALA A O 1
ATOM 3152 N N . ALA A 1 412 ? -8.081 -2.588 5.069 1.00 98.50 412 ALA A N 1
ATOM 3153 C CA . ALA A 1 412 ? -8.373 -3.078 6.418 1.00 98.50 412 ALA A CA 1
ATOM 3154 C C . ALA A 1 412 ? -7.332 -2.617 7.446 1.00 98.50 412 ALA A C 1
ATOM 3156 O O . ALA A 1 412 ? -7.694 -2.220 8.556 1.00 98.50 412 ALA A O 1
ATOM 3157 N N . ILE A 1 413 ? -6.052 -2.614 7.062 1.00 98.81 413 ILE A N 1
ATOM 3158 C CA . ILE A 1 413 ? -4.982 -1.956 7.810 1.00 98.81 413 ILE A CA 1
ATOM 3159 C C . ILE A 1 413 ? -4.243 -0.982 6.885 1.00 98.81 413 ILE A C 1
ATOM 3161 O O . ILE A 1 413 ? -3.582 -1.384 5.924 1.00 98.81 413 ILE A O 1
ATOM 3165 N N . ALA A 1 414 ? -4.330 0.309 7.195 1.00 98.50 414 ALA A N 1
ATOM 3166 C CA . ALA A 1 414 ? -3.683 1.388 6.455 1.00 98.50 414 ALA A CA 1
ATOM 3167 C C . ALA A 1 414 ? -2.531 2.000 7.265 1.00 98.50 414 ALA A C 1
ATOM 3169 O O . ALA A 1 414 ? -2.633 2.170 8.478 1.00 98.50 414 ALA A O 1
ATOM 3170 N N . MET A 1 415 ? -1.431 2.349 6.599 1.00 98.06 415 MET A N 1
ATOM 3171 C CA . MET A 1 415 ? -0.201 2.838 7.225 1.00 98.06 415 MET A CA 1
ATOM 3172 C C . MET A 1 415 ? 0.345 4.048 6.469 1.00 98.06 415 MET A C 1
ATOM 3174 O O . MET A 1 415 ? 0.512 4.008 5.248 1.00 98.06 415 MET A O 1
ATOM 3178 N N . GLN A 1 416 ? 0.618 5.129 7.194 1.00 95.62 416 GLN A N 1
ATOM 3179 C CA . GLN A 1 416 ? 1.140 6.378 6.644 1.00 95.62 416 GLN A CA 1
ATOM 3180 C C . GLN A 1 416 ? 2.387 6.815 7.411 1.00 95.62 416 GLN A C 1
ATOM 3182 O O . GLN A 1 416 ? 2.289 7.071 8.612 1.00 95.62 416 GLN A O 1
ATOM 3187 N N . ALA A 1 417 ? 3.534 6.885 6.725 1.00 93.31 417 ALA A N 1
ATOM 3188 C CA . ALA A 1 417 ? 4.824 7.295 7.293 1.00 93.31 417 ALA A CA 1
ATOM 3189 C C . ALA A 1 417 ? 5.137 6.627 8.655 1.00 93.31 417 ALA A C 1
ATOM 3191 O O . ALA A 1 417 ? 5.550 7.269 9.623 1.00 93.31 417 ALA A O 1
ATOM 3192 N N . THR A 1 418 ? 4.881 5.319 8.756 1.00 95.25 418 THR A N 1
ATOM 3193 C CA . THR A 1 418 ? 4.986 4.542 10.001 1.00 95.25 418 THR A CA 1
ATOM 3194 C C . THR A 1 418 ? 5.532 3.138 9.736 1.00 95.25 418 THR A C 1
ATOM 3196 O O . THR A 1 418 ? 5.608 2.688 8.593 1.00 95.25 418 THR A O 1
ATOM 3199 N N . ALA A 1 419 ? 5.942 2.439 10.790 1.00 95.31 419 ALA A N 1
ATOM 3200 C CA . ALA A 1 419 ? 6.538 1.107 10.704 1.00 95.31 419 ALA A CA 1
ATOM 3201 C C . ALA A 1 419 ? 6.036 0.160 11.815 1.00 95.31 419 ALA A C 1
ATOM 3203 O O . ALA A 1 419 ? 6.849 -0.309 12.610 1.00 95.31 419 ALA A O 1
ATOM 3204 N N . PRO A 1 420 ? 4.717 -0.099 11.929 1.00 98.06 420 PRO A N 1
ATOM 3205 C CA . PRO A 1 420 ? 4.196 -1.052 12.907 1.00 98.06 420 PRO A CA 1
ATOM 3206 C C . PRO A 1 420 ? 4.643 -2.488 12.583 1.00 98.06 420 PRO A C 1
ATOM 3208 O O . PRO A 1 420 ? 5.015 -2.807 11.451 1.00 98.06 420 PRO A O 1
ATOM 3211 N N . GLU A 1 421 ? 4.577 -3.363 13.583 1.00 98.44 421 GLU A N 1
ATOM 3212 C CA . GLU A 1 421 ? 4.792 -4.804 13.423 1.00 98.44 421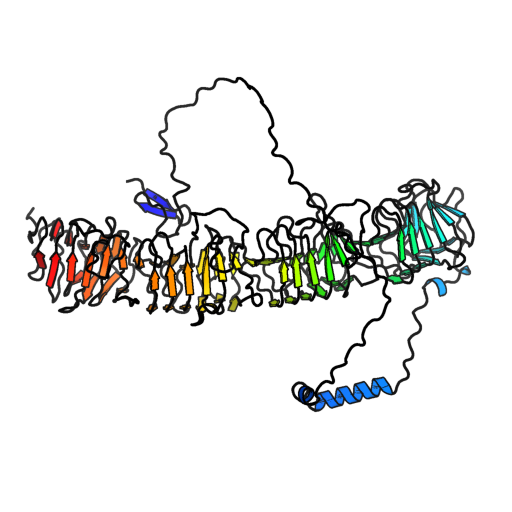 GLU A CA 1
ATOM 3213 C C . GLU A 1 421 ? 3.453 -5.532 13.245 1.00 98.44 421 GLU A C 1
ATOM 3215 O O . GLU A 1 421 ? 2.569 -5.415 14.095 1.00 98.44 421 GLU A O 1
ATOM 3220 N N . LEU A 1 422 ? 3.322 -6.312 12.171 1.00 98.50 422 LEU A N 1
ATOM 3221 C CA . LEU A 1 422 ? 2.230 -7.258 11.954 1.00 98.50 422 LEU A CA 1
ATOM 3222 C C . LEU A 1 422 ? 2.815 -8.669 11.818 1.00 98.50 422 LEU A C 1
ATOM 3224 O O . LEU A 1 422 ? 3.434 -8.985 10.798 1.00 98.50 422 LEU A O 1
ATOM 3228 N N . THR A 1 423 ? 2.600 -9.506 12.833 1.00 98.19 423 THR A N 1
ATOM 3229 C CA . THR A 1 423 ? 3.141 -10.875 12.895 1.00 98.19 423 THR A CA 1
ATOM 3230 C C . THR A 1 423 ? 2.020 -11.877 13.163 1.00 98.19 423 THR A C 1
ATOM 3232 O O . THR A 1 423 ? 1.278 -11.707 14.123 1.00 98.19 423 THR A O 1
ATOM 3235 N N . GLY A 1 424 ? 1.862 -12.918 12.343 1.00 97.44 424 GLY A N 1
ATOM 3236 C CA . GLY A 1 424 ? 0.816 -13.932 12.572 1.00 97.44 424 GLY A CA 1
ATOM 3237 C C . GLY A 1 424 ? -0.611 -13.397 12.386 1.00 97.44 424 GLY A C 1
ATOM 3238 O O . GLY A 1 424 ? -1.558 -13.910 12.980 1.00 97.44 424 GLY A O 1
ATOM 3239 N N . VAL A 1 425 ? -0.779 -12.320 11.613 1.00 98.50 425 VAL A N 1
ATOM 3240 C CA . VAL A 1 425 ? -2.076 -11.652 11.431 1.00 98.50 425 VAL A CA 1
ATOM 3241 C C . VAL A 1 425 ? -2.833 -12.273 10.262 1.00 98.50 425 VAL A C 1
ATOM 3243 O O . VAL A 1 425 ? -2.302 -12.388 9.155 1.00 98.50 425 VAL A O 1
ATOM 3246 N N . THR A 1 426 ? -4.098 -12.623 10.494 1.00 98.25 426 THR A N 1
ATOM 3247 C CA . THR A 1 426 ? -5.038 -13.000 9.431 1.00 98.25 426 THR A CA 1
ATOM 3248 C C . THR A 1 426 ? -5.909 -11.803 9.068 1.00 98.25 426 THR A C 1
ATOM 3250 O O . THR A 1 426 ? -6.515 -11.205 9.957 1.00 98.25 426 THR A O 1
ATOM 3253 N N . ILE A 1 427 ? -5.985 -11.455 7.783 1.00 98.69 427 ILE A N 1
ATOM 3254 C CA . ILE A 1 427 ? -6.857 -10.393 7.267 1.00 98.69 427 ILE A CA 1
ATOM 3255 C C . ILE A 1 427 ? -7.773 -10.983 6.199 1.00 98.69 427 ILE A C 1
ATOM 3257 O O . ILE A 1 427 ? -7.286 -11.481 5.180 1.00 98.69 427 ILE A O 1
ATOM 3261 N N . ALA A 1 428 ? -9.082 -10.934 6.431 1.00 98.31 428 ALA A N 1
ATOM 3262 C CA . ALA A 1 428 ? -10.049 -11.606 5.573 1.00 98.31 428 ALA A CA 1
ATOM 3263 C C . ALA A 1 428 ? -11.291 -10.767 5.251 1.00 98.31 428 ALA A C 1
ATOM 3265 O O . ALA A 1 428 ? -11.689 -9.894 6.028 1.00 98.31 428 ALA A O 1
ATOM 3266 N N . ASP A 1 429 ? -11.908 -11.058 4.104 1.00 97.94 429 ASP A N 1
ATOM 3267 C CA . ASP A 1 429 ? -13.192 -10.486 3.673 1.00 97.94 429 ASP A CA 1
ATOM 3268 C C . ASP A 1 429 ? -13.220 -8.945 3.693 1.00 97.94 429 ASP A C 1
ATOM 3270 O O . ASP A 1 429 ? -14.216 -8.323 4.066 1.00 97.94 429 ASP A O 1
ATOM 3274 N N . SER A 1 430 ? -12.110 -8.295 3.344 1.00 97.81 430 SER A N 1
ATOM 3275 C CA . SER A 1 430 ? -12.028 -6.830 3.312 1.00 97.81 430 SER A CA 1
ATOM 3276 C C . SER A 1 430 ? -12.615 -6.262 2.017 1.00 97.81 430 SER A C 1
ATOM 3278 O O . SER A 1 430 ? -12.442 -6.846 0.950 1.00 97.81 430 SER A O 1
ATOM 3280 N N . ALA A 1 431 ? -13.265 -5.093 2.087 1.00 96.81 431 ALA A N 1
ATOM 3281 C CA . ALA A 1 431 ? -13.818 -4.386 0.912 1.00 96.81 431 ALA A CA 1
ATOM 3282 C C . ALA A 1 431 ? -12.778 -3.565 0.125 1.00 96.81 431 ALA A C 1
ATOM 3284 O O . ALA A 1 431 ? -13.120 -2.834 -0.807 1.00 96.81 431 ALA A O 1
ATOM 3285 N N . TRP A 1 432 ? -11.521 -3.643 0.547 1.00 96.19 432 TRP A N 1
ATOM 3286 C CA . TRP A 1 432 ? -10.368 -3.110 -0.161 1.00 96.19 432 TRP A CA 1
ATOM 3287 C C . TRP A 1 432 ? -9.191 -4.075 0.021 1.00 96.19 432 TRP A C 1
ATOM 3289 O O . TRP A 1 432 ? -9.302 -5.059 0.759 1.00 96.19 432 TRP A O 1
ATOM 3299 N N . TYR A 1 433 ? -8.038 -3.770 -0.586 1.00 96.88 433 TYR A N 1
ATOM 3300 C CA . TYR A 1 433 ? -6.801 -4.494 -0.287 1.00 96.88 433 TYR A CA 1
ATOM 3301 C C . TYR A 1 433 ? -6.599 -4.596 1.236 1.00 96.88 433 TYR A C 1
ATOM 3303 O O . TYR A 1 433 ? -6.814 -3.613 1.951 1.00 96.88 433 TYR A O 1
ATOM 3311 N N . PRO A 1 434 ? -6.182 -5.757 1.764 1.00 97.94 434 PRO A N 1
ATOM 3312 C CA . PRO A 1 434 ? -6.084 -5.968 3.208 1.00 97.94 434 PRO A CA 1
ATOM 3313 C C . PRO A 1 434 ? -5.046 -5.049 3.867 1.00 97.94 434 PRO A C 1
ATOM 3315 O O . PRO A 1 434 ? -5.197 -4.655 5.025 1.00 97.94 434 PRO A O 1
ATOM 3318 N N . LEU A 1 435 ? -4.004 -4.675 3.122 1.00 98.38 435 LEU A N 1
ATOM 3319 C CA . LEU A 1 435 ? -2.916 -3.819 3.580 1.00 98.38 435 LEU A CA 1
ATOM 3320 C C . LEU A 1 435 ? -2.700 -2.661 2.609 1.00 98.38 435 LEU A C 1
ATOM 3322 O O . LEU A 1 435 ? -2.657 -2.869 1.397 1.00 98.38 435 LEU A O 1
ATOM 3326 N N . SER A 1 436 ? -2.476 -1.462 3.148 1.00 98.12 436 SER A N 1
ATOM 3327 C CA . SER A 1 436 ? -2.063 -0.284 2.379 1.00 98.12 436 SER A CA 1
ATOM 3328 C C . SER A 1 436 ? -0.948 0.479 3.081 1.00 98.12 436 SER A C 1
ATOM 3330 O O . SER A 1 436 ? -1.088 0.866 4.240 1.00 98.12 436 SER A O 1
ATOM 3332 N N . VAL A 1 437 ? 0.101 0.820 2.338 1.00 97.69 437 VAL A N 1
ATOM 3333 C CA . VAL A 1 437 ? 1.214 1.682 2.765 1.00 97.69 437 VAL A CA 1
ATOM 3334 C C . VAL A 1 437 ? 1.343 2.889 1.830 1.00 97.69 437 VAL A C 1
ATOM 3336 O O . VAL A 1 437 ? 0.946 2.831 0.668 1.00 97.69 437 VAL A O 1
ATOM 3339 N N . ASP A 1 438 ? 1.856 4.019 2.312 1.00 95.50 438 ASP A N 1
ATOM 3340 C CA . ASP A 1 438 ? 2.509 4.995 1.425 1.00 95.50 438 ASP A CA 1
ATOM 3341 C C . ASP A 1 438 ? 3.985 4.611 1.212 1.00 95.50 438 ASP A C 1
ATOM 3343 O O . ASP A 1 438 ? 4.488 3.695 1.861 1.00 95.50 438 ASP A O 1
ATOM 3347 N N . ALA A 1 439 ? 4.691 5.279 0.294 1.00 92.88 439 ALA A N 1
ATOM 3348 C CA . ALA A 1 439 ? 6.080 4.930 -0.004 1.00 92.88 439 ALA A CA 1
ATOM 3349 C C . ALA A 1 439 ? 7.032 5.069 1.198 1.00 92.88 439 ALA A C 1
ATOM 3351 O O . ALA A 1 439 ? 8.067 4.414 1.193 1.00 92.88 439 ALA A O 1
ATOM 3352 N N . ASP A 1 440 ? 6.712 5.880 2.216 1.00 91.44 440 ASP A N 1
ATOM 3353 C CA . ASP A 1 440 ? 7.572 6.069 3.397 1.00 91.44 440 ASP A CA 1
ATOM 3354 C C . ASP A 1 440 ? 7.192 5.178 4.598 1.00 91.44 440 ASP A C 1
ATOM 3356 O O . ASP A 1 440 ? 7.861 5.214 5.635 1.00 91.44 440 ASP A O 1
ATOM 3360 N N . ALA A 1 441 ? 6.154 4.344 4.477 1.00 94.00 441 ALA A N 1
ATOM 3361 C CA . ALA A 1 441 ? 5.796 3.351 5.484 1.00 94.00 441 ALA A CA 1
ATOM 3362 C C . ALA A 1 441 ? 6.509 2.009 5.236 1.00 94.00 441 ALA A C 1
ATOM 3364 O O . ALA A 1 441 ? 6.377 1.386 4.183 1.00 94.00 441 ALA A O 1
ATOM 3365 N N . PHE A 1 442 ? 7.239 1.536 6.250 1.00 93.38 442 PHE A N 1
ATOM 3366 C CA . PHE A 1 442 ? 8.047 0.309 6.197 1.00 93.38 442 PHE A CA 1
ATOM 3367 C C . PHE A 1 442 ? 7.736 -0.605 7.384 1.00 93.38 442 PHE A C 1
ATOM 3369 O O . PHE A 1 442 ? 8.558 -0.740 8.293 1.00 93.38 442 PHE A O 1
ATOM 3376 N N . PRO A 1 443 ? 6.535 -1.205 7.420 1.00 95.62 443 PRO A N 1
ATOM 3377 C CA . PRO A 1 443 ? 6.155 -2.124 8.483 1.00 95.62 443 PRO A CA 1
ATOM 3378 C C . PRO A 1 443 ? 7.001 -3.399 8.475 1.00 95.62 443 PRO A C 1
ATOM 3380 O O . PRO A 1 443 ? 7.480 -3.848 7.430 1.00 95.62 443 PRO A O 1
ATOM 3383 N N . THR A 1 444 ? 7.119 -4.030 9.642 1.00 95.81 444 THR A N 1
ATOM 3384 C CA . THR A 1 444 ? 7.553 -5.431 9.716 1.00 95.81 444 THR A CA 1
ATOM 3385 C C . THR A 1 444 ? 6.341 -6.312 9.470 1.00 95.81 444 THR A C 1
ATOM 3387 O O . THR A 1 444 ? 5.379 -6.256 10.230 1.00 95.81 444 THR A O 1
ATOM 3390 N N . LEU A 1 445 ? 6.380 -7.091 8.392 1.00 96.12 445 LEU A N 1
ATOM 3391 C CA . LEU A 1 445 ? 5.295 -7.971 7.968 1.00 96.12 445 LEU A CA 1
ATOM 3392 C C . LEU A 1 445 ? 5.799 -9.411 7.973 1.00 96.12 445 LEU A C 1
ATOM 3394 O O . LEU A 1 445 ? 6.693 -9.748 7.191 1.00 96.12 445 LEU A O 1
ATOM 3398 N N . GLN A 1 446 ? 5.231 -10.244 8.838 1.00 95.06 446 GLN A N 1
ATOM 3399 C CA . GLN A 1 446 ? 5.645 -11.630 9.008 1.00 95.06 446 GLN A CA 1
ATOM 3400 C C . GLN A 1 446 ? 4.429 -12.541 9.228 1.00 95.06 446 GLN A C 1
ATOM 3402 O O . GLN A 1 446 ? 3.480 -12.171 9.912 1.00 95.06 446 GLN A O 1
ATOM 3407 N N . ASP A 1 447 ? 4.460 -13.746 8.652 1.00 94.31 447 ASP A N 1
ATOM 3408 C CA . ASP A 1 447 ? 3.445 -14.788 8.872 1.00 94.31 447 ASP A CA 1
ATOM 3409 C C . ASP A 1 447 ? 1.998 -14.293 8.650 1.00 94.31 447 ASP A C 1
ATOM 3411 O O . ASP A 1 447 ? 1.079 -14.597 9.406 1.00 94.31 447 ASP A O 1
ATOM 3415 N N . LEU A 1 448 ? 1.807 -13.481 7.604 1.00 96.12 448 LEU A N 1
ATOM 3416 C CA . LEU A 1 448 ? 0.506 -12.936 7.226 1.00 96.12 448 LEU A CA 1
ATOM 3417 C C . LEU A 1 448 ? -0.331 -13.969 6.469 1.00 96.12 448 LEU A C 1
ATOM 3419 O O . LEU A 1 448 ? 0.174 -14.644 5.572 1.00 96.12 448 LEU A O 1
ATOM 3423 N N . THR A 1 449 ? -1.626 -14.017 6.774 1.00 96.19 449 THR A N 1
ATOM 3424 C CA . THR A 1 449 ? -2.618 -14.800 6.025 1.00 96.19 449 THR A CA 1
ATOM 3425 C C . THR A 1 449 ? -3.676 -13.854 5.462 1.00 96.19 449 THR A C 1
ATOM 3427 O O . THR A 1 449 ? -4.397 -13.216 6.223 1.00 96.19 449 THR A O 1
ATOM 3430 N N . LEU A 1 450 ? -3.752 -13.731 4.137 1.00 96.38 450 LEU A N 1
ATOM 3431 C CA . LEU A 1 450 ? -4.714 -12.874 3.436 1.00 96.38 450 LEU A CA 1
ATOM 3432 C C . LEU A 1 450 ? -5.728 -13.773 2.727 1.00 96.38 450 LEU A C 1
ATOM 3434 O O . LEU A 1 450 ? -5.304 -14.685 2.020 1.00 96.38 450 LEU A O 1
ATOM 3438 N N . LEU A 1 451 ? -7.026 -13.577 2.969 1.00 95.25 451 LEU A N 1
ATOM 3439 C CA . LEU A 1 451 ? -8.073 -14.458 2.446 1.00 95.25 451 LEU A CA 1
ATOM 3440 C C . LEU A 1 451 ? -9.280 -13.670 1.942 1.00 95.25 451 LEU A C 1
ATOM 3442 O O . LEU A 1 451 ? -9.871 -12.885 2.680 1.00 95.25 451 LEU A O 1
ATOM 3446 N N . ASP A 1 452 ? -9.693 -13.943 0.708 1.00 95.00 452 ASP A N 1
ATOM 3447 C CA . ASP A 1 452 ? -10.970 -13.487 0.150 1.00 95.00 452 ASP A CA 1
ATOM 3448 C C . ASP A 1 452 ? -11.174 -11.957 0.190 1.00 95.00 452 ASP A C 1
ATOM 3450 O O . ASP A 1 452 ? -12.299 -11.462 0.126 1.00 95.00 452 ASP A O 1
ATOM 3454 N N . ASN A 1 453 ? -10.090 -11.174 0.203 1.00 96.38 453 ASN A N 1
ATOM 3455 C CA . ASN A 1 453 ? -10.173 -9.713 0.175 1.00 96.38 453 ASN A CA 1
ATOM 3456 C C . ASN A 1 453 ? -10.470 -9.202 -1.245 1.00 96.38 453 ASN A C 1
ATOM 3458 O O . ASN A 1 453 ? -10.023 -9.786 -2.236 1.00 96.38 453 ASN A O 1
ATOM 3462 N N . ASP A 1 454 ? -11.237 -8.122 -1.377 1.00 93.88 454 ASP A N 1
ATOM 3463 C CA . ASP A 1 454 ? -11.601 -7.501 -2.659 1.00 93.88 454 ASP A CA 1
ATOM 3464 C C . ASP A 1 454 ? -10.925 -6.126 -2.768 1.00 93.88 454 ASP A C 1
ATOM 3466 O O . ASP A 1 454 ? -11.080 -5.328 -1.853 1.00 93.88 454 ASP A O 1
ATOM 3470 N N . PRO A 1 455 ? -10.146 -5.806 -3.819 1.00 93.00 455 PRO A N 1
ATOM 3471 C CA . PRO A 1 455 ? -10.041 -6.513 -5.096 1.00 93.00 455 PRO A CA 1
ATOM 3472 C C . PRO A 1 455 ? -9.032 -7.673 -5.122 1.00 93.00 455 PRO A C 1
ATOM 3474 O O . PRO A 1 455 ? -8.970 -8.386 -6.119 1.00 93.00 455 PRO A O 1
ATOM 3477 N N . GLY A 1 456 ? -8.258 -7.905 -4.059 1.00 93.25 456 GLY A N 1
ATOM 3478 C CA . GLY A 1 456 ? -7.351 -9.052 -3.995 1.00 93.25 456 GLY A CA 1
ATOM 3479 C C . GLY A 1 456 ? -6.480 -9.114 -2.742 1.00 93.25 456 GLY A C 1
ATOM 3480 O O . GLY A 1 456 ? -6.415 -8.176 -1.945 1.00 93.25 456 GLY A O 1
ATOM 3481 N N . ASP A 1 457 ? -5.768 -10.230 -2.599 1.00 94.75 457 ASP A N 1
ATOM 3482 C CA . ASP A 1 457 ? -4.883 -10.536 -1.472 1.00 94.75 457 ASP A CA 1
ATOM 3483 C C . ASP A 1 457 ? -3.464 -10.001 -1.721 1.00 94.75 457 ASP A C 1
ATOM 3485 O O . ASP A 1 457 ? -2.514 -10.736 -1.995 1.00 94.75 457 ASP A O 1
ATOM 3489 N N . ALA A 1 458 ? -3.326 -8.676 -1.669 1.00 96.50 458 ALA A N 1
ATOM 3490 C CA . ALA A 1 458 ? -2.078 -7.982 -1.976 1.00 96.50 458 ALA A CA 1
ATOM 3491 C C . ALA A 1 458 ? -1.809 -6.796 -1.035 1.00 96.50 458 ALA A C 1
ATOM 3493 O O . ALA A 1 458 ? -2.686 -6.337 -0.300 1.00 96.50 458 ALA A O 1
ATOM 3494 N N . LEU A 1 459 ? -0.574 -6.291 -1.073 1.00 97.75 459 LEU A N 1
ATOM 3495 C CA . LEU A 1 459 ? -0.155 -5.073 -0.383 1.00 97.75 459 LEU A CA 1
ATOM 3496 C C . LEU A 1 459 ? -0.257 -3.874 -1.335 1.00 97.75 459 LEU A C 1
ATOM 3498 O O . LEU A 1 459 ? 0.530 -3.761 -2.276 1.00 97.75 459 LEU A O 1
ATOM 3502 N N . GLU A 1 460 ? -1.181 -2.952 -1.073 1.00 97.88 460 GLU A N 1
ATOM 3503 C CA . GLU A 1 460 ? -1.275 -1.679 -1.795 1.00 97.88 460 GLU A CA 1
ATOM 3504 C C . GLU A 1 460 ? -0.124 -0.746 -1.387 1.00 97.88 460 GLU A C 1
ATOM 3506 O O . GLU A 1 460 ? 0.100 -0.477 -0.206 1.00 97.88 460 GLU A O 1
ATOM 3511 N N . VAL A 1 461 ? 0.582 -0.207 -2.378 1.00 97.56 461 VAL A N 1
ATOM 3512 C CA . VAL A 1 461 ? 1.512 0.916 -2.244 1.00 97.56 461 VAL A CA 1
ATOM 3513 C C . VAL A 1 461 ? 0.864 2.121 -2.918 1.00 97.56 461 VAL A C 1
ATOM 3515 O O . VAL A 1 461 ? 0.728 2.193 -4.146 1.00 97.56 461 VAL A O 1
ATOM 3518 N N . ARG A 1 462 ? 0.419 3.075 -2.100 1.00 95.31 462 ARG A N 1
ATOM 3519 C CA . ARG A 1 462 ? -0.301 4.265 -2.558 1.00 95.31 462 ARG A CA 1
ATOM 3520 C C . ARG A 1 462 ? 0.622 5.155 -3.389 1.00 95.31 462 ARG A C 1
ATOM 3522 O O . ARG A 1 462 ? 1.705 5.526 -2.941 1.00 95.31 462 ARG A O 1
ATOM 3529 N N . GLY A 1 463 ? 0.169 5.521 -4.586 1.00 91.12 463 GLY A N 1
ATOM 3530 C CA . GLY A 1 463 ? 0.880 6.453 -5.461 1.00 91.12 463 GLY A CA 1
ATOM 3531 C C . GLY A 1 463 ? 0.864 7.898 -4.951 1.00 91.12 463 GLY A C 1
ATOM 3532 O O . GLY A 1 463 ? 0.265 8.210 -3.920 1.00 91.12 463 GLY A O 1
ATOM 3533 N N . LYS A 1 464 ? 1.509 8.791 -5.709 1.00 89.69 464 LYS A N 1
ATOM 3534 C CA . LYS A 1 464 ? 1.783 10.192 -5.337 1.00 89.69 464 LYS A CA 1
ATOM 3535 C C . LYS A 1 464 ? 2.474 10.300 -3.975 1.00 89.69 464 LYS A C 1
ATOM 3537 O O . LYS A 1 464 ? 2.171 11.197 -3.188 1.00 89.69 464 LYS A O 1
ATOM 3542 N N . SER A 1 465 ? 3.376 9.364 -3.699 1.00 91.38 465 SER A N 1
ATOM 3543 C CA . SER A 1 465 ? 4.132 9.294 -2.452 1.00 91.38 465 SER A CA 1
ATOM 3544 C C . SER A 1 465 ? 5.634 9.192 -2.731 1.00 91.38 465 SER A C 1
ATOM 3546 O O . SER A 1 465 ? 6.059 8.769 -3.807 1.00 91.38 465 SER A O 1
ATOM 3548 N N . SER A 1 466 ? 6.441 9.619 -1.762 1.00 92.75 466 SER A N 1
ATOM 3549 C CA . SER A 1 466 ? 7.896 9.699 -1.894 1.00 92.75 466 SER A CA 1
ATOM 3550 C C . SER A 1 466 ? 8.582 9.087 -0.677 1.00 92.75 466 SER A C 1
ATOM 3552 O O . SER A 1 466 ? 8.141 9.284 0.456 1.00 92.75 466 SER A O 1
ATOM 3554 N N . MET A 1 467 ? 9.677 8.368 -0.914 1.00 91.94 467 MET A N 1
ATOM 3555 C CA . MET A 1 467 ? 10.598 7.889 0.115 1.00 91.94 467 MET A CA 1
ATOM 3556 C C . MET A 1 467 ? 11.564 9.027 0.446 1.00 91.94 467 MET A C 1
ATOM 3558 O O . MET A 1 467 ? 12.483 9.292 -0.324 1.00 91.94 467 MET A O 1
ATOM 3562 N N . ASN A 1 468 ? 11.332 9.718 1.564 1.00 85.12 468 ASN A N 1
ATOM 3563 C CA . ASN A 1 468 ? 12.014 10.982 1.886 1.00 85.12 468 ASN A CA 1
ATOM 3564 C C . ASN A 1 468 ? 13.103 10.847 2.962 1.00 85.12 468 ASN A C 1
ATOM 3566 O O . ASN A 1 468 ? 13.802 11.812 3.283 1.00 85.12 468 ASN A O 1
ATOM 3570 N N . SER A 1 469 ? 13.218 9.682 3.596 1.00 74.12 469 SER A N 1
ATOM 3571 C CA . SER A 1 469 ? 14.193 9.467 4.661 1.00 74.12 469 SER A CA 1
ATOM 3572 C C . SER A 1 469 ? 15.554 9.085 4.076 1.00 74.12 469 SER A C 1
ATOM 3574 O O . SER A 1 469 ? 15.605 8.174 3.257 1.00 74.12 469 SER A O 1
ATOM 3576 N N . ARG A 1 470 ? 16.656 9.671 4.569 1.00 73.25 470 ARG A N 1
ATOM 3577 C CA . ARG A 1 470 ? 18.049 9.301 4.214 1.00 73.25 470 ARG A CA 1
ATOM 3578 C C . ARG A 1 470 ? 18.477 7.923 4.744 1.00 73.25 470 ARG A C 1
ATOM 3580 O O . ARG A 1 470 ? 19.512 7.781 5.396 1.00 73.25 470 ARG A O 1
ATOM 3587 N N . ASN A 1 471 ? 17.632 6.924 4.564 1.00 79.38 471 ASN A N 1
ATOM 3588 C CA . ASN A 1 471 ? 17.815 5.578 5.064 1.00 79.38 471 ASN A CA 1
ATOM 3589 C C . ASN A 1 471 ? 17.728 4.593 3.906 1.00 79.38 471 ASN A C 1
ATOM 3591 O O . ASN A 1 471 ? 17.104 4.850 2.878 1.00 79.38 471 ASN A O 1
ATOM 3595 N N . ILE A 1 472 ? 18.316 3.425 4.134 1.00 89.88 472 ILE A N 1
ATOM 3596 C CA . ILE A 1 472 ? 18.077 2.258 3.300 1.00 89.88 472 ILE A CA 1
ATOM 3597 C C . ILE A 1 472 ? 16.678 1.734 3.625 1.00 89.88 472 ILE A C 1
ATOM 3599 O O . ILE A 1 472 ? 16.307 1.562 4.791 1.00 89.88 472 ILE A O 1
ATOM 3603 N N . ARG A 1 473 ? 15.904 1.509 2.574 1.00 91.62 473 ARG A N 1
ATOM 3604 C CA . ARG A 1 473 ? 14.559 0.955 2.591 1.00 91.62 473 ARG A CA 1
ATOM 3605 C C . ARG A 1 473 ? 14.593 -0.388 1.885 1.00 91.62 473 ARG A C 1
ATOM 3607 O O . ARG A 1 473 ? 15.104 -0.454 0.778 1.00 91.62 473 ARG A O 1
ATOM 3614 N N . THR A 1 474 ? 14.054 -1.438 2.498 1.00 95.06 474 THR A N 1
ATOM 3615 C CA . THR A 1 474 ? 14.103 -2.787 1.917 1.00 95.06 474 THR A CA 1
ATOM 3616 C C . THR A 1 474 ? 12.704 -3.307 1.649 1.00 95.06 474 THR A C 1
ATOM 3618 O O . THR A 1 474 ? 11.875 -3.416 2.554 1.00 95.06 474 THR A O 1
ATOM 3621 N N . TRP A 1 475 ? 12.442 -3.661 0.397 1.00 96.12 475 TRP A N 1
ATOM 3622 C CA . TRP A 1 475 ? 11.295 -4.465 0.015 1.00 96.12 475 TRP A CA 1
ATOM 3623 C C . TRP A 1 475 ? 11.710 -5.927 -0.039 1.00 96.12 475 TRP A C 1
ATOM 3625 O O . TRP A 1 475 ? 12.308 -6.379 -1.009 1.00 96.12 475 TRP A O 1
ATOM 3635 N N . GLN A 1 476 ? 11.362 -6.650 1.021 1.00 94.56 476 GLN A N 1
ATOM 3636 C CA . GLN A 1 476 ? 11.552 -8.095 1.116 1.00 94.56 476 GLN A CA 1
ATOM 3637 C C . GLN A 1 476 ? 10.446 -8.868 0.395 1.00 94.56 476 GLN A C 1
ATOM 3639 O O . GLN A 1 476 ? 9.334 -8.347 0.201 1.00 94.56 476 GLN A O 1
ATOM 3644 N N . ARG A 1 477 ? 10.707 -10.130 0.052 1.00 93.94 477 ARG A N 1
ATOM 3645 C CA . ARG A 1 477 ? 9.648 -11.052 -0.376 1.00 93.94 477 ARG A CA 1
ATOM 3646 C C . ARG A 1 477 ? 8.664 -11.260 0.786 1.00 93.94 477 ARG A C 1
ATOM 3648 O O . ARG A 1 477 ? 9.076 -11.526 1.908 1.00 93.94 477 ARG A O 1
ATOM 3655 N N . LEU A 1 478 ? 7.367 -11.116 0.520 1.00 93.50 478 LEU A N 1
ATOM 3656 C CA . LEU A 1 478 ? 6.303 -11.283 1.516 1.00 93.50 478 LEU A CA 1
ATOM 3657 C C . LEU A 1 478 ? 5.496 -12.551 1.238 1.00 93.50 478 LEU A C 1
ATOM 3659 O O . LEU A 1 478 ? 5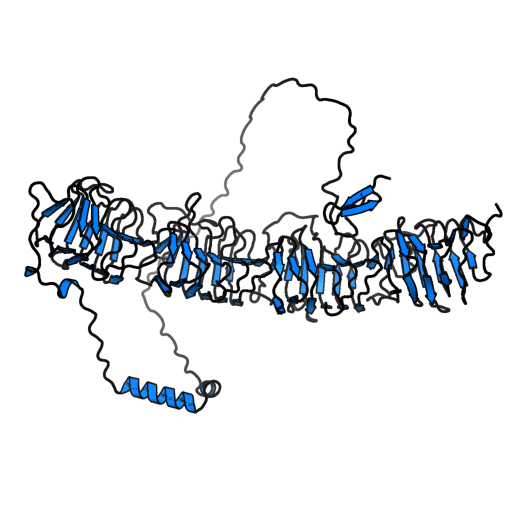.367 -12.952 0.084 1.00 93.50 478 LEU A O 1
ATOM 3663 N N . GLY A 1 479 ? 4.909 -13.136 2.281 1.00 87.50 479 GLY A N 1
ATOM 3664 C CA . GLY A 1 479 ? 4.144 -14.383 2.186 1.00 87.50 479 GLY A CA 1
ATOM 3665 C C . GLY A 1 479 ? 5.020 -15.640 2.213 1.00 87.50 479 GLY A C 1
ATOM 3666 O O . GLY A 1 479 ? 6.249 -15.566 2.147 1.00 87.50 479 GLY A O 1
ATOM 3667 N N . GLY A 1 480 ? 4.369 -16.796 2.342 1.00 82.06 480 GLY A N 1
ATOM 3668 C CA . GLY A 1 480 ? 5.007 -18.114 2.321 1.00 82.06 480 GLY A CA 1
ATOM 3669 C C . GLY A 1 480 ? 5.153 -18.641 0.894 1.00 82.06 480 GLY A C 1
ATOM 3670 O O . GLY A 1 480 ? 5.711 -17.961 0.028 1.00 82.06 480 GLY A O 1
ATOM 3671 N N . ASP A 1 481 ? 4.625 -19.845 0.657 1.00 80.06 481 ASP A N 1
ATOM 3672 C CA . ASP A 1 481 ? 4.610 -20.489 -0.665 1.00 80.06 481 ASP A CA 1
ATOM 3673 C C . ASP A 1 481 ? 3.960 -19.579 -1.720 1.00 80.06 481 ASP A C 1
ATOM 3675 O O . ASP A 1 481 ? 4.515 -19.374 -2.800 1.00 80.06 481 ASP A O 1
ATOM 3679 N N . GLU A 1 482 ? 2.842 -18.944 -1.363 1.00 84.31 482 GLU A N 1
ATOM 3680 C CA . GLU A 1 482 ? 2.225 -17.879 -2.149 1.00 84.31 482 GLU A CA 1
ATOM 3681 C C . GLU A 1 482 ? 2.762 -16.517 -1.705 1.00 84.31 482 GLU A C 1
ATOM 3683 O O . GLU A 1 482 ? 2.800 -16.179 -0.517 1.00 84.31 482 GLU A O 1
ATOM 3688 N N . GLN A 1 483 ? 3.224 -15.738 -2.678 1.00 90.88 483 GLN A N 1
ATOM 3689 C CA . GLN A 1 483 ? 3.777 -14.421 -2.424 1.00 90.88 483 GLN A CA 1
ATOM 3690 C C . GLN A 1 483 ? 2.671 -13.382 -2.272 1.00 90.88 483 GLN A C 1
ATOM 3692 O O . GLN A 1 483 ? 1.803 -13.259 -3.132 1.00 90.88 483 GLN A O 1
ATOM 3697 N N . ILE A 1 484 ? 2.787 -12.538 -1.251 1.00 95.12 484 ILE A N 1
ATOM 3698 C CA . ILE A 1 484 ? 1.988 -11.316 -1.160 1.00 95.12 484 ILE A CA 1
ATOM 3699 C C . ILE A 1 484 ? 2.616 -10.274 -2.092 1.00 95.12 484 ILE A C 1
ATOM 3701 O O . ILE A 1 484 ? 3.719 -9.772 -1.847 1.00 95.12 484 ILE A O 1
ATOM 3705 N N . VAL A 1 485 ? 1.916 -9.980 -3.185 1.00 96.81 485 VAL A N 1
ATOM 3706 C CA . VAL A 1 485 ? 2.356 -9.058 -4.241 1.00 96.81 485 VAL A CA 1
ATOM 3707 C C . VAL A 1 485 ? 2.228 -7.605 -3.775 1.00 96.81 485 VAL A C 1
ATOM 3709 O O . VAL A 1 485 ? 1.293 -7.258 -3.053 1.00 96.81 485 VAL A O 1
ATOM 3712 N N . ARG A 1 486 ? 3.147 -6.732 -4.207 1.00 97.62 486 ARG A N 1
ATOM 3713 C CA . ARG A 1 486 ? 3.009 -5.274 -4.038 1.00 97.62 486 ARG A CA 1
ATOM 3714 C C . ARG A 1 486 ? 2.306 -4.658 -5.244 1.00 97.62 486 ARG A C 1
ATOM 3716 O O . ARG A 1 486 ? 2.760 -4.856 -6.369 1.00 97.62 486 ARG A O 1
ATOM 3723 N N . ILE A 1 487 ? 1.253 -3.879 -5.009 1.00 97.00 487 ILE A N 1
ATOM 3724 C CA . ILE A 1 487 ? 0.489 -3.175 -6.047 1.00 97.00 487 ILE A CA 1
ATOM 3725 C C . ILE A 1 487 ? 0.707 -1.670 -5.930 1.00 97.00 487 ILE A C 1
ATOM 3727 O O . ILE A 1 487 ? 0.230 -1.036 -4.994 1.00 97.00 487 ILE A O 1
ATOM 3731 N N . VAL A 1 488 ? 1.398 -1.085 -6.899 1.00 97.31 488 VAL A N 1
ATOM 3732 C CA . VAL A 1 488 ? 1.692 0.345 -6.969 1.00 97.31 488 VAL A CA 1
ATOM 3733 C C . VAL A 1 488 ? 0.610 1.055 -7.784 1.00 97.31 488 VAL A C 1
ATOM 3735 O O . VAL A 1 488 ? 0.452 0.821 -8.983 1.00 97.31 488 VAL A O 1
ATOM 3738 N N . ARG A 1 489 ? -0.143 1.951 -7.138 1.00 93.25 489 ARG A N 1
ATOM 3739 C CA . ARG A 1 489 ? -1.347 2.590 -7.716 1.00 93.25 489 ARG A CA 1
ATOM 3740 C C . ARG A 1 489 ? -1.142 4.021 -8.222 1.00 93.25 489 ARG A C 1
ATOM 3742 O O . ARG A 1 489 ? -2.026 4.871 -8.169 1.00 93.25 489 ARG A O 1
ATOM 3749 N N . GLY A 1 490 ? 0.078 4.329 -8.635 1.00 93.94 4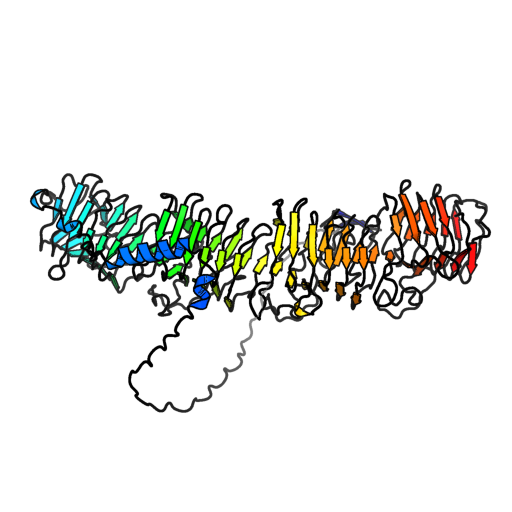90 GLY A N 1
ATOM 3750 C CA . GLY A 1 490 ? 0.483 5.640 -9.133 1.00 93.94 490 GLY A CA 1
ATOM 3751 C C . GLY A 1 490 ? 1.973 5.857 -8.917 1.00 93.94 490 GLY A C 1
ATOM 3752 O O . GLY A 1 490 ? 2.683 4.931 -8.545 1.00 93.94 490 GLY A O 1
ATOM 3753 N N . ASP A 1 491 ? 2.447 7.076 -9.140 1.00 95.88 491 ASP A N 1
ATOM 3754 C CA . ASP A 1 491 ? 3.877 7.366 -9.033 1.00 95.88 491 ASP A CA 1
ATOM 3755 C C . ASP A 1 491 ? 4.395 7.200 -7.604 1.00 95.88 491 ASP A C 1
ATOM 3757 O O . ASP A 1 491 ? 3.824 7.747 -6.656 1.00 95.88 491 ASP A O 1
ATOM 3761 N N . ILE A 1 492 ? 5.508 6.491 -7.465 1.00 96.69 492 ILE A N 1
ATOM 3762 C CA . ILE A 1 492 ? 6.317 6.473 -6.249 1.00 96.69 492 ILE A CA 1
ATOM 3763 C C . ILE A 1 492 ? 7.711 6.993 -6.573 1.00 96.69 492 ILE A C 1
ATOM 3765 O O . ILE A 1 492 ? 8.275 6.652 -7.613 1.00 96.69 492 ILE A O 1
ATOM 3769 N N . THR A 1 493 ? 8.266 7.820 -5.691 1.00 97.00 493 THR A N 1
ATOM 3770 C CA . THR A 1 493 ? 9.586 8.430 -5.905 1.00 97.00 493 THR A CA 1
ATOM 3771 C C . THR A 1 493 ? 10.575 7.982 -4.841 1.00 97.00 493 THR A C 1
ATOM 3773 O O . THR A 1 493 ? 10.306 8.100 -3.647 1.00 97.00 493 THR A O 1
ATOM 3776 N N . ILE A 1 494 ? 11.741 7.505 -5.267 1.00 96.81 494 ILE A N 1
ATOM 3777 C CA . ILE A 1 494 ? 12.932 7.395 -4.425 1.00 96.81 494 ILE A CA 1
ATOM 3778 C C . ILE A 1 494 ? 13.635 8.747 -4.507 1.00 96.81 494 ILE A C 1
ATOM 3780 O O . ILE A 1 494 ? 14.257 9.052 -5.528 1.00 96.81 494 ILE A O 1
ATOM 3784 N N . GLU A 1 495 ? 13.498 9.576 -3.472 1.00 95.81 495 GLU A N 1
ATOM 3785 C CA . GLU A 1 495 ? 14.114 10.906 -3.455 1.00 95.81 495 GLU A CA 1
ATOM 3786 C C . GLU A 1 495 ? 15.647 10.827 -3.336 1.00 95.81 495 GLU A C 1
ATOM 3788 O O . GLU A 1 495 ? 16.191 9.790 -2.931 1.00 95.81 495 GLU A O 1
ATOM 3793 N N . PRO A 1 496 ? 16.371 11.918 -3.657 1.00 93.38 496 PRO A N 1
ATOM 3794 C CA . PRO A 1 496 ? 17.814 11.987 -3.457 1.00 93.38 496 PRO A CA 1
ATOM 3795 C C . PRO A 1 496 ? 18.237 11.576 -2.037 1.00 93.38 496 PRO A C 1
ATOM 3797 O O . PRO A 1 496 ? 17.520 11.811 -1.067 1.00 93.38 496 PRO A O 1
ATOM 3800 N N . GLU A 1 497 ? 19.426 10.981 -1.913 1.00 90.12 497 GLU A N 1
ATOM 3801 C CA . GLU A 1 497 ? 19.984 10.452 -0.650 1.00 90.12 497 GLU A CA 1
ATOM 3802 C C . GLU A 1 497 ? 19.223 9.252 -0.038 1.00 90.12 497 GLU A C 1
ATOM 3804 O O . GLU A 1 497 ? 19.590 8.791 1.045 1.00 90.12 497 GLU A O 1
ATOM 3809 N N . THR A 1 498 ? 18.201 8.719 -0.717 1.00 94.31 498 THR A N 1
ATOM 3810 C CA . THR A 1 498 ? 17.468 7.511 -0.301 1.00 94.31 498 THR A CA 1
ATOM 3811 C C . THR A 1 498 ? 17.869 6.313 -1.158 1.00 94.31 498 THR A C 1
ATOM 3813 O O . THR A 1 498 ? 18.070 6.443 -2.368 1.00 94.31 498 THR A O 1
ATOM 3816 N N . THR A 1 499 ? 17.955 5.132 -0.542 1.00 95.50 499 THR A N 1
ATOM 3817 C CA . THR A 1 499 ? 18.197 3.868 -1.251 1.00 95.50 499 THR A CA 1
ATOM 3818 C C . THR A 1 499 ? 17.017 2.929 -1.054 1.00 95.50 499 THR A C 1
ATOM 3820 O O . THR A 1 499 ? 16.700 2.587 0.086 1.00 95.50 499 THR A O 1
ATOM 3823 N N . LEU A 1 500 ? 16.404 2.476 -2.149 1.00 97.38 500 LEU A N 1
ATOM 3824 C CA . LEU A 1 500 ? 15.469 1.351 -2.134 1.00 97.38 500 LEU A CA 1
ATOM 3825 C C . LEU A 1 500 ? 16.201 0.082 -2.569 1.00 97.38 500 LEU A C 1
ATOM 3827 O O . LEU A 1 500 ? 16.661 -0.006 -3.703 1.00 97.38 500 L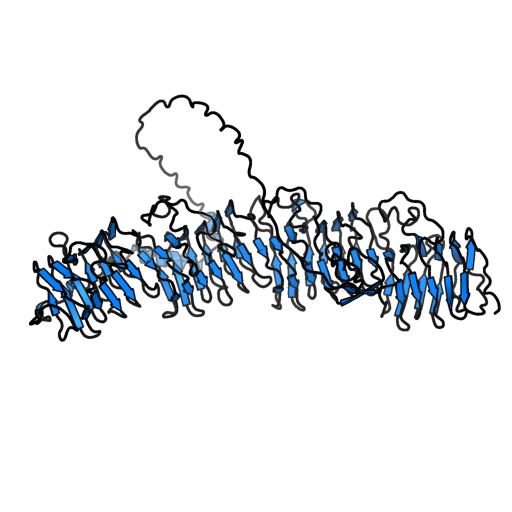EU A O 1
ATOM 3831 N N . VAL A 1 501 ? 16.266 -0.899 -1.678 1.00 97.94 501 VAL A N 1
ATOM 3832 C CA . VAL A 1 501 ? 16.711 -2.264 -1.956 1.00 97.94 501 VAL A CA 1
ATOM 3833 C C . VAL A 1 501 ? 15.481 -3.126 -2.219 1.00 97.94 501 VAL A C 1
ATOM 3835 O O . VAL A 1 501 ? 14.548 -3.139 -1.412 1.00 97.94 501 VAL A O 1
ATOM 3838 N N . ILE A 1 502 ? 15.477 -3.865 -3.323 1.00 98.44 502 ILE A N 1
ATOM 3839 C CA . ILE A 1 502 ? 14.449 -4.862 -3.635 1.00 98.44 502 ILE A CA 1
ATOM 3840 C C . ILE A 1 502 ? 15.115 -6.233 -3.605 1.00 98.44 502 ILE A C 1
ATOM 3842 O O . ILE A 1 502 ? 16.049 -6.492 -4.361 1.00 98.44 502 ILE A O 1
ATOM 3846 N N . GLU A 1 503 ? 14.651 -7.098 -2.706 1.00 97.44 503 GLU A N 1
ATOM 3847 C CA . GLU A 1 503 ? 15.229 -8.430 -2.526 1.00 97.44 503 GLU A CA 1
ATOM 3848 C C . GLU A 1 503 ? 14.833 -9.402 -3.656 1.00 97.44 503 GLU A C 1
ATOM 3850 O O . GLU A 1 503 ? 13.806 -9.205 -4.315 1.00 97.44 503 GLU A O 1
ATOM 3855 N N . PRO A 1 504 ? 15.612 -10.481 -3.868 1.00 97.94 504 PRO A N 1
ATOM 3856 C CA . PRO A 1 504 ? 15.272 -11.540 -4.813 1.00 97.94 504 PRO A CA 1
ATOM 3857 C C . PRO A 1 504 ? 13.849 -12.094 -4.642 1.00 97.94 504 PRO A C 1
ATOM 3859 O O . PRO A 1 504 ? 13.346 -12.254 -3.528 1.00 97.94 504 PRO A O 1
ATOM 3862 N N . GLY A 1 505 ? 13.210 -12.417 -5.768 1.00 96.06 505 GLY A N 1
ATOM 3863 C CA . GLY A 1 505 ? 11.870 -13.008 -5.815 1.00 96.06 505 GLY A CA 1
ATOM 3864 C C . GLY A 1 505 ? 10.727 -12.034 -5.524 1.00 96.06 505 GLY A C 1
ATOM 3865 O O . GLY A 1 505 ? 9.592 -12.463 -5.336 1.00 96.06 505 GLY A O 1
ATOM 3866 N N . VAL A 1 506 ? 10.979 -10.723 -5.431 1.00 97.94 506 VAL A N 1
ATOM 3867 C CA . VAL A 1 506 ? 9.922 -9.721 -5.227 1.00 97.94 506 VAL A CA 1
ATOM 3868 C C . VAL A 1 506 ? 9.135 -9.463 -6.520 1.00 97.94 506 VAL A C 1
ATOM 3870 O O . VAL A 1 506 ? 9.721 -9.132 -7.548 1.00 97.94 506 VAL A O 1
ATOM 3873 N N . ILE A 1 507 ? 7.800 -9.551 -6.448 1.00 98.06 507 ILE A N 1
ATOM 3874 C CA . ILE A 1 507 ? 6.872 -9.181 -7.527 1.00 98.06 507 ILE A CA 1
ATOM 3875 C C . ILE A 1 507 ? 6.203 -7.847 -7.193 1.00 98.06 507 ILE A C 1
ATOM 3877 O O . ILE A 1 507 ? 5.613 -7.678 -6.117 1.00 98.06 507 ILE A O 1
ATOM 3881 N N . ILE A 1 508 ? 6.275 -6.909 -8.136 1.00 98.50 508 ILE A N 1
ATOM 3882 C CA . ILE A 1 508 ? 5.655 -5.587 -8.052 1.00 98.50 508 ILE A CA 1
ATOM 3883 C C . ILE A 1 508 ? 4.820 -5.368 -9.308 1.00 98.50 508 ILE A C 1
ATOM 3885 O O . ILE A 1 508 ? 5.319 -5.478 -10.432 1.00 98.50 508 ILE A O 1
ATOM 3889 N N . LYS A 1 509 ? 3.550 -5.023 -9.113 1.00 97.50 509 LYS A N 1
ATOM 3890 C CA . LYS A 1 509 ? 2.641 -4.683 -10.203 1.00 97.50 509 LYS A CA 1
ATOM 3891 C C . LYS A 1 509 ? 2.224 -3.226 -10.151 1.00 97.50 509 LYS A C 1
ATOM 3893 O O . LYS A 1 509 ? 2.031 -2.683 -9.068 1.00 97.50 509 LYS A O 1
ATOM 3898 N N . PHE A 1 510 ? 2.031 -2.617 -11.313 1.00 96.81 510 PHE A N 1
ATOM 3899 C CA . PHE A 1 510 ? 1.706 -1.199 -11.442 1.00 96.81 510 PHE A CA 1
ATOM 3900 C C . PHE A 1 510 ? 0.367 -0.993 -12.146 1.00 96.81 510 PHE A C 1
ATOM 3902 O O . PHE A 1 510 ? 0.062 -1.643 -13.148 1.00 96.81 510 PHE A O 1
ATOM 3909 N N . GLU A 1 511 ? -0.428 -0.045 -11.654 1.00 93.56 511 GLU A N 1
ATOM 3910 C CA . GLU A 1 511 ? -1.541 0.506 -12.430 1.00 93.56 511 GLU A CA 1
ATOM 3911 C C . GLU A 1 511 ? -1.034 1.216 -13.708 1.00 93.56 511 GLU A C 1
ATOM 3913 O O . GLU A 1 511 ? 0.128 1.621 -13.762 1.00 93.56 511 GLU A O 1
ATOM 3918 N N . PRO A 1 512 ? -1.891 1.443 -14.728 1.00 91.00 512 PRO A N 1
ATOM 3919 C CA . PRO A 1 512 ? -1.471 2.001 -16.022 1.00 91.00 512 PRO A CA 1
ATOM 3920 C C . PRO A 1 512 ? -0.701 3.330 -15.977 1.00 91.00 512 PRO A C 1
ATOM 3922 O O . PRO A 1 512 ? 0.106 3.615 -16.861 1.00 91.00 512 PRO A O 1
ATOM 3925 N N . GLN A 1 513 ? -0.949 4.146 -14.950 1.00 87.38 513 GLN A N 1
ATOM 3926 C CA . GLN A 1 513 ? -0.292 5.440 -14.726 1.00 87.38 513 GLN A CA 1
ATOM 3927 C C . GLN A 1 513 ? 0.837 5.370 -13.685 1.00 87.38 513 GLN A C 1
ATOM 3929 O O . GLN A 1 513 ? 1.403 6.397 -13.339 1.00 87.38 513 GLN A O 1
ATOM 3934 N N . GLY A 1 514 ? 1.131 4.194 -13.128 1.00 91.62 514 GLY A N 1
ATOM 3935 C CA . GLY A 1 514 ? 2.152 4.038 -12.098 1.00 91.62 514 GLY A CA 1
ATOM 3936 C C . GLY A 1 514 ? 3.564 4.065 -12.671 1.00 91.62 514 GLY A C 1
ATOM 3937 O O . GLY A 1 514 ? 3.855 3.332 -13.619 1.00 91.62 514 GLY A O 1
ATOM 3938 N N . ARG A 1 515 ? 4.442 4.867 -12.058 1.00 95.25 515 ARG A N 1
ATOM 3939 C CA . ARG A 1 515 ? 5.900 4.855 -12.259 1.00 95.25 515 ARG A CA 1
ATOM 3940 C C . ARG A 1 515 ? 6.642 4.541 -10.972 1.00 95.25 515 ARG A C 1
ATOM 3942 O O . ARG A 1 515 ? 6.227 4.949 -9.888 1.00 95.25 515 ARG A O 1
ATOM 3949 N N . LEU A 1 516 ? 7.808 3.921 -11.122 1.00 98.12 516 LEU A N 1
ATOM 3950 C CA . LEU A 1 516 ? 8.870 3.994 -10.122 1.00 98.12 516 LEU A CA 1
ATOM 3951 C C . LEU A 1 516 ? 9.879 5.057 -10.565 1.00 98.12 516 LEU A C 1
ATOM 3953 O O . LEU A 1 516 ? 10.639 4.826 -11.501 1.00 98.12 516 LEU A O 1
ATOM 3957 N N . ILE A 1 517 ? 9.874 6.215 -9.909 1.00 98.12 517 ILE A N 1
ATOM 3958 C CA . ILE A 1 517 ? 10.776 7.333 -10.198 1.00 98.12 517 ILE A CA 1
ATOM 3959 C C . ILE A 1 517 ? 12.001 7.226 -9.287 1.00 98.12 517 ILE A C 1
ATOM 3961 O O . ILE A 1 517 ? 11.880 7.193 -8.063 1.00 98.12 517 ILE A O 1
ATOM 3965 N N . VAL A 1 518 ? 13.191 7.187 -9.875 1.00 98.31 518 VAL A N 1
ATOM 3966 C CA . VAL A 1 518 ? 14.467 6.983 -9.189 1.00 98.31 518 VAL A CA 1
ATOM 3967 C C . VAL A 1 518 ? 15.326 8.238 -9.328 1.00 98.31 518 VAL A C 1
ATOM 3969 O O . VAL A 1 518 ? 16.010 8.419 -10.336 1.00 98.31 518 VAL A O 1
ATOM 3972 N N . LYS A 1 519 ? 15.290 9.097 -8.303 1.00 96.50 519 LYS A N 1
ATOM 3973 C CA . LYS A 1 519 ? 16.200 10.249 -8.138 1.00 96.50 519 LYS A CA 1
ATOM 3974 C C . LYS A 1 519 ? 17.349 9.945 -7.170 1.00 96.50 519 LYS A C 1
ATOM 3976 O O . LYS A 1 519 ? 18.400 10.572 -7.241 1.00 96.50 519 LYS A O 1
ATOM 3981 N N . GLY A 1 520 ? 17.125 9.019 -6.236 1.00 95.25 520 GLY A N 1
ATOM 3982 C CA . GLY A 1 520 ? 18.146 8.425 -5.373 1.00 95.25 520 GLY A CA 1
ATOM 3983 C C . GLY A 1 520 ? 18.771 7.171 -5.994 1.00 95.25 520 GLY A C 1
ATOM 3984 O O . GLY A 1 520 ? 19.078 7.137 -7.189 1.00 95.25 520 GLY A O 1
ATOM 3985 N N . THR A 1 521 ? 18.925 6.128 -5.176 1.00 96.94 521 THR A N 1
ATOM 3986 C CA . THR A 1 521 ? 19.499 4.836 -5.582 1.00 96.94 521 THR A CA 1
ATOM 3987 C C . THR A 1 521 ? 18.440 3.735 -5.561 1.00 96.94 521 THR A C 1
ATOM 3989 O O . THR A 1 521 ? 17.745 3.551 -4.558 1.00 96.94 521 THR A O 1
ATOM 3992 N N . LEU A 1 522 ? 18.357 2.960 -6.643 1.00 98.38 522 LEU A N 1
ATOM 3993 C CA . LEU A 1 522 ? 17.603 1.706 -6.700 1.00 98.38 522 LEU A CA 1
ATOM 3994 C C . LEU A 1 522 ? 18.575 0.526 -6.773 1.00 98.38 522 LEU A C 1
ATOM 3996 O O . LEU A 1 522 ? 19.322 0.412 -7.738 1.00 98.38 522 LEU A O 1
ATOM 4000 N N . ASP A 1 523 ? 18.540 -0.358 -5.783 1.00 98.25 523 ASP A N 1
ATOM 4001 C CA . ASP A 1 523 ? 19.314 -1.601 -5.736 1.00 98.25 523 ASP A CA 1
ATOM 4002 C C . ASP A 1 523 ? 18.359 -2.798 -5.874 1.00 98.25 523 ASP A C 1
ATOM 4004 O O . ASP A 1 523 ? 17.810 -3.297 -4.890 1.00 98.25 523 ASP A O 1
ATOM 4008 N N . ALA A 1 524 ? 18.084 -3.215 -7.113 1.00 98.62 524 ALA A N 1
ATOM 4009 C CA . ALA A 1 524 ? 17.222 -4.356 -7.414 1.00 98.62 524 ALA A CA 1
ATOM 4010 C C . ALA A 1 524 ? 18.047 -5.471 -8.067 1.00 98.62 524 ALA A C 1
ATOM 4012 O O . ALA A 1 524 ? 18.241 -5.503 -9.286 1.00 98.62 524 ALA A O 1
ATOM 4013 N N . VAL A 1 525 ? 18.538 -6.389 -7.235 1.00 98.50 525 VAL A N 1
ATOM 4014 C CA . VAL A 1 525 ? 19.409 -7.496 -7.648 1.00 98.50 525 VAL A CA 1
ATOM 4015 C C . VAL A 1 525 ? 18.705 -8.822 -7.382 1.00 98.50 525 VAL A C 1
ATOM 4017 O O . VAL A 1 525 ? 18.708 -9.336 -6.265 1.00 98.50 525 VAL A O 1
ATOM 4020 N N . GLY A 1 526 ? 18.098 -9.379 -8.430 1.00 98.06 526 GLY A N 1
ATOM 4021 C CA . GLY A 1 526 ? 17.468 -10.695 -8.411 1.00 98.06 526 GLY A CA 1
ATOM 4022 C C . GLY A 1 526 ? 18.475 -11.850 -8.439 1.00 98.06 526 GLY A C 1
ATOM 4023 O O . GLY A 1 526 ? 19.650 -11.698 -8.800 1.00 98.06 526 GLY A O 1
ATOM 4024 N N . GLY A 1 527 ? 18.001 -13.041 -8.085 1.00 96.56 527 GLY A N 1
ATOM 4025 C CA . GLY A 1 527 ? 18.775 -14.275 -8.184 1.00 96.56 527 GLY A CA 1
ATOM 4026 C C . GLY A 1 527 ? 18.823 -14.854 -9.600 1.00 96.56 527 GLY A C 1
ATOM 4027 O O . GLY A 1 527 ? 18.299 -14.302 -10.571 1.00 96.56 527 GLY A O 1
ATOM 4028 N N . ASN A 1 528 ? 19.512 -15.983 -9.740 1.00 93.00 528 ASN A N 1
ATOM 4029 C CA . ASN A 1 528 ? 19.667 -16.640 -11.042 1.00 93.00 528 ASN A CA 1
ATOM 4030 C C . ASN A 1 528 ? 18.540 -17.635 -11.332 1.00 93.00 528 ASN A C 1
ATOM 4032 O O . ASN A 1 528 ? 18.294 -17.917 -12.503 1.00 93.00 528 ASN A O 1
ATOM 4036 N N . ALA A 1 529 ? 17.887 -18.165 -10.295 1.00 94.69 529 ALA A N 1
ATOM 4037 C CA . ALA A 1 529 ? 16.714 -19.014 -10.448 1.00 94.69 529 ALA A CA 1
ATOM 4038 C C . ALA A 1 529 ? 15.483 -18.175 -10.827 1.00 94.69 529 ALA A C 1
ATOM 4040 O O . ALA A 1 529 ? 15.406 -16.998 -10.478 1.00 94.69 529 ALA A O 1
ATOM 4041 N N . GLU A 1 530 ? 14.532 -18.776 -11.546 1.00 91.31 530 GLU A N 1
ATOM 4042 C CA . GLU A 1 530 ? 13.322 -18.089 -12.033 1.00 91.31 530 GLU A CA 1
ATOM 4043 C C . GLU A 1 530 ? 12.477 -17.493 -10.895 1.00 91.31 530 GLU A C 1
ATOM 4045 O O . GLU A 1 530 ? 11.982 -16.378 -11.007 1.00 91.31 530 GLU A O 1
ATOM 4050 N N . ASP A 1 531 ? 12.365 -18.195 -9.768 1.00 90.81 531 ASP A N 1
ATOM 4051 C CA . ASP A 1 531 ? 11.635 -17.761 -8.570 1.00 90.81 531 ASP A CA 1
ATOM 4052 C C . ASP A 1 531 ? 12.389 -16.718 -7.727 1.00 90.81 531 ASP A C 1
ATOM 4054 O O . ASP A 1 531 ? 11.804 -16.091 -6.845 1.00 90.81 531 ASP A O 1
ATOM 4058 N N . GLU A 1 532 ? 13.673 -16.497 -8.013 1.00 95.69 532 GLU A N 1
ATOM 4059 C CA . GLU A 1 532 ? 14.492 -15.459 -7.385 1.00 95.69 532 GLU A CA 1
ATOM 4060 C C . GLU A 1 532 ? 14.604 -14.190 -8.249 1.00 95.69 532 GLU A C 1
ATOM 4062 O O . GLU A 1 532 ? 15.169 -13.186 -7.795 1.00 95.69 532 GLU A O 1
ATOM 4067 N N . LYS A 1 533 ? 14.082 -14.193 -9.483 1.00 97.88 533 LYS A N 1
ATOM 4068 C CA . LYS A 1 533 ? 14.015 -12.988 -10.321 1.00 97.88 533 LYS A CA 1
ATOM 4069 C C . LYS A 1 533 ? 13.108 -11.945 -9.673 1.00 97.88 533 LYS A C 1
ATOM 4071 O O . LYS A 1 533 ? 12.089 -12.268 -9.068 1.00 97.88 533 LYS A O 1
ATOM 4076 N N . ILE A 1 534 ? 13.478 -10.677 -9.809 1.00 98.75 534 ILE A N 1
ATOM 4077 C CA . ILE A 1 534 ? 12.602 -9.562 -9.427 1.00 98.75 534 ILE A CA 1
ATOM 4078 C C . ILE A 1 534 ? 11.702 -9.249 -10.618 1.00 98.75 534 ILE A C 1
ATOM 4080 O O . ILE A 1 534 ? 12.191 -9.144 -11.744 1.00 98.75 534 ILE A O 1
ATOM 4084 N N . ILE A 1 535 ? 10.405 -9.081 -10.375 1.00 98.56 535 ILE A N 1
ATOM 4085 C CA . ILE A 1 535 ? 9.411 -8.876 -11.430 1.00 98.56 535 ILE A CA 1
ATOM 4086 C C . ILE A 1 535 ? 8.779 -7.489 -11.302 1.00 98.56 535 ILE A C 1
ATOM 4088 O O . ILE A 1 535 ? 8.171 -7.178 -10.276 1.00 98.56 535 ILE A O 1
ATOM 4092 N N . PHE A 1 536 ? 8.859 -6.691 -12.369 1.00 98.69 536 PHE A N 1
ATOM 4093 C CA . PHE A 1 536 ? 8.064 -5.472 -12.547 1.00 98.69 536 PHE A CA 1
ATOM 4094 C C . PHE A 1 536 ? 7.080 -5.681 -13.698 1.00 98.69 536 PHE A C 1
ATOM 4096 O O . PHE A 1 536 ? 7.490 -5.969 -14.825 1.00 98.69 536 PHE A O 1
ATOM 4103 N N . THR A 1 537 ? 5.783 -5.544 -13.437 1.00 97.06 537 THR A N 1
ATOM 4104 C CA . THR A 1 537 ? 4.758 -5.808 -14.457 1.00 97.06 537 THR A CA 1
ATOM 4105 C C . THR A 1 537 ? 3.491 -4.966 -14.262 1.00 97.06 537 THR A C 1
ATOM 4107 O O . THR A 1 537 ? 3.376 -4.181 -13.322 1.00 97.06 537 THR A O 1
ATOM 4110 N N . SER A 1 538 ? 2.525 -5.097 -15.167 1.00 94.69 538 SER A N 1
ATOM 4111 C CA . SER A 1 538 ? 1.211 -4.458 -15.059 1.00 94.69 538 SER A CA 1
ATOM 4112 C C . SER A 1 538 ? 0.354 -5.123 -13.973 1.00 94.69 538 SER A C 1
ATOM 4114 O O . SER A 1 538 ? 0.436 -6.330 -13.762 1.00 94.69 538 SER A O 1
ATOM 4116 N N . LEU A 1 539 ? -0.538 -4.362 -13.330 1.00 93.38 539 LEU A N 1
ATOM 4117 C CA . LEU A 1 539 ? -1.584 -4.880 -12.432 1.00 93.38 539 LEU A CA 1
ATOM 4118 C C . LEU A 1 539 ? -2.403 -6.005 -13.079 1.00 93.38 539 LEU A C 1
ATOM 4120 O O . LEU A 1 539 ? -2.792 -6.949 -12.401 1.00 93.38 539 LEU A O 1
ATOM 4124 N N . ARG A 1 540 ? -2.593 -5.908 -14.398 1.00 90.56 540 ARG A N 1
ATOM 4125 C CA . ARG A 1 540 ? -3.400 -6.813 -15.227 1.00 90.56 540 ARG A CA 1
ATOM 4126 C C . ARG A 1 540 ? -2.616 -8.039 -15.729 1.00 90.56 540 ARG A C 1
ATOM 4128 O O . ARG A 1 540 ? -3.103 -8.771 -16.593 1.00 90.56 540 ARG A O 1
ATOM 4135 N N . ASP A 1 541 ? -1.372 -8.217 -15.280 1.00 91.69 541 ASP A N 1
ATOM 4136 C CA . ASP A 1 541 ? -0.561 -9.395 -15.593 1.00 91.69 541 ASP A CA 1
ATOM 4137 C C . ASP A 1 541 ? -0.809 -10.507 -14.570 1.00 91.69 541 ASP A C 1
ATOM 4139 O O . ASP A 1 541 ? -0.279 -10.472 -13.461 1.00 91.69 541 ASP A O 1
ATOM 4143 N N . ASP A 1 542 ? -1.599 -11.505 -14.956 1.00 90.00 542 ASP A N 1
ATOM 4144 C CA . ASP A 1 542 ? -1.910 -12.670 -14.118 1.00 90.00 542 ASP A CA 1
ATOM 4145 C C . ASP A 1 542 ? -0.781 -13.714 -14.085 1.00 90.00 542 ASP A C 1
ATOM 4147 O O . ASP A 1 542 ? -0.803 -14.608 -13.238 1.00 90.00 542 ASP A O 1
ATOM 4151 N N . GLU A 1 543 ? 0.194 -13.640 -15.000 1.00 91.38 543 GLU A N 1
ATOM 4152 C CA . GLU A 1 543 ? 1.264 -14.643 -15.110 1.00 91.38 543 GLU A CA 1
ATOM 4153 C C . GLU A 1 543 ? 2.183 -14.631 -13.886 1.00 91.38 543 GLU A C 1
ATOM 4155 O O . GLU A 1 543 ? 2.615 -15.685 -13.423 1.00 91.38 543 GLU A O 1
ATOM 4160 N N . TYR A 1 544 ? 2.428 -13.446 -13.325 1.00 91.94 544 TYR A N 1
ATOM 4161 C CA . TYR A 1 544 ? 3.227 -13.267 -12.119 1.00 91.94 544 TYR A CA 1
ATOM 4162 C C . TYR A 1 544 ? 2.334 -12.837 -10.962 1.00 91.94 544 TYR A C 1
ATOM 4164 O O . TYR A 1 544 ? 1.670 -11.810 -11.030 1.00 91.94 544 TYR A O 1
ATOM 4172 N N . GLY A 1 545 ? 2.314 -13.611 -9.877 1.00 89.38 545 GLY A N 1
ATOM 4173 C CA . GLY A 1 545 ? 1.562 -13.263 -8.667 1.00 89.38 545 GLY A CA 1
ATOM 4174 C C . GLY A 1 545 ? 0.034 -13.406 -8.764 1.00 89.38 545 GLY A C 1
ATOM 4175 O O . GLY A 1 545 ? -0.655 -12.996 -7.838 1.00 89.38 545 GLY A O 1
ATOM 4176 N N . GLY A 1 546 ? -0.503 -13.977 -9.850 1.00 89.25 546 GLY A N 1
ATOM 4177 C CA . GLY A 1 546 ? -1.929 -14.302 -9.987 1.00 89.25 546 GLY A CA 1
ATOM 4178 C C . GLY A 1 546 ? -2.860 -13.089 -10.113 1.00 89.25 546 GLY A C 1
ATOM 4179 O O . GLY A 1 546 ? -2.416 -11.972 -10.372 1.00 89.25 546 GLY A O 1
ATOM 4180 N N . GLN A 1 547 ? -4.166 -13.313 -9.932 1.00 88.00 547 GLN A N 1
ATOM 4181 C CA . GLN A 1 547 ? -5.210 -12.287 -10.071 1.00 88.00 547 GLN A CA 1
ATOM 4182 C C . GLN A 1 547 ? -5.302 -11.397 -8.830 1.00 88.00 547 GLN A C 1
ATOM 4184 O O . GLN A 1 547 ? -6.035 -11.687 -7.888 1.00 88.00 547 GLN A O 1
ATOM 4189 N N . THR A 1 548 ? -4.564 -10.291 -8.844 1.00 89.81 548 THR A N 1
ATOM 4190 C CA . THR A 1 548 ? -4.492 -9.337 -7.725 1.00 89.81 548 THR A CA 1
ATOM 4191 C C . THR A 1 548 ? -5.570 -8.255 -7.759 1.00 89.81 548 THR A C 1
ATOM 4193 O O . THR A 1 548 ? -5.726 -7.543 -6.777 1.00 89.81 548 THR A O 1
ATOM 4196 N N . ASP A 1 549 ? -6.305 -8.120 -8.864 1.00 86.75 549 ASP A N 1
ATOM 4197 C CA . ASP A 1 549 ? -7.399 -7.155 -9.034 1.00 86.75 549 ASP A CA 1
ATOM 4198 C C . ASP A 1 549 ? -8.768 -7.823 -9.294 1.00 86.75 549 ASP A C 1
ATOM 4200 O O . ASP A 1 549 ? -9.738 -7.130 -9.612 1.00 86.75 549 ASP A O 1
ATOM 4204 N N . LYS A 1 550 ? -8.830 -9.168 -9.210 1.00 82.88 550 LYS A N 1
ATOM 4205 C CA . LYS A 1 550 ? -9.993 -10.031 -9.515 1.00 82.88 550 LYS A CA 1
ATOM 4206 C C . LYS A 1 550 ? -10.679 -9.712 -10.855 1.00 82.88 550 LYS A C 1
ATOM 4208 O O . LYS A 1 550 ? -11.843 -10.070 -11.076 1.00 82.88 550 LYS A O 1
ATOM 4213 N N . ASN A 1 551 ? -9.971 -9.076 -11.790 1.00 75.69 551 ASN A N 1
ATOM 4214 C CA . ASN A 1 551 ? -10.533 -8.681 -13.070 1.00 75.69 551 ASN A CA 1
ATOM 4215 C C . ASN A 1 551 ? -10.357 -9.797 -14.106 1.00 75.69 551 ASN A C 1
ATOM 4217 O O . ASN A 1 551 ? -9.262 -10.084 -14.569 1.00 75.69 551 ASN A O 1
ATOM 4221 N N . SER A 1 552 ? -11.462 -10.429 -14.502 1.00 64.81 552 SER A N 1
ATOM 4222 C CA . SER A 1 552 ? -11.454 -11.592 -15.407 1.00 64.81 552 SER A CA 1
ATOM 4223 C C . SER A 1 552 ? -11.620 -11.251 -16.895 1.00 64.81 552 SER A C 1
ATOM 4225 O O . SER A 1 552 ? -11.667 -12.154 -17.735 1.00 64.81 552 SER A O 1
ATOM 4227 N N . SER A 1 553 ? -11.735 -9.969 -17.255 1.00 60.84 553 SER A N 1
ATOM 4228 C CA . SER A 1 553 ? -11.880 -9.575 -18.664 1.00 60.84 553 SER A CA 1
ATOM 4229 C C . SER A 1 553 ? -10.529 -9.656 -19.387 1.00 60.84 553 SER A C 1
ATOM 4231 O O . SER A 1 553 ? -9.544 -9.200 -18.820 1.00 60.84 553 SER A O 1
ATOM 4233 N N . PRO A 1 554 ? -10.438 -10.171 -20.629 1.00 51.88 554 PRO A N 1
ATOM 4234 C CA . PRO A 1 554 ? -9.222 -10.069 -21.439 1.00 51.88 554 PRO A CA 1
ATOM 4235 C C . PRO A 1 554 ? -8.890 -8.593 -21.666 1.00 51.88 554 PRO A C 1
ATOM 4237 O O . PRO A 1 554 ? -9.768 -7.842 -22.091 1.00 51.88 554 PRO A O 1
ATOM 4240 N N . GLN A 1 555 ? -7.666 -8.162 -21.355 1.00 56.47 555 GLN A N 1
ATOM 4241 C CA . GLN A 1 555 ? -7.321 -6.739 -21.407 1.00 56.47 555 GLN A CA 1
ATOM 4242 C C . GLN A 1 555 ? -6.154 -6.486 -22.350 1.00 56.47 555 GLN A C 1
ATOM 4244 O O . GLN A 1 555 ? -5.041 -6.942 -22.103 1.00 56.47 555 GLN A O 1
ATOM 4249 N N . ASP A 1 556 ? -6.431 -5.693 -23.384 1.00 54.84 556 ASP A N 1
ATOM 4250 C CA . ASP A 1 556 ? -5.453 -5.126 -24.319 1.00 54.84 556 ASP A CA 1
ATOM 4251 C C . ASP A 1 556 ? -4.658 -3.952 -23.697 1.00 54.84 556 ASP A C 1
ATOM 4253 O O . ASP A 1 556 ? -3.819 -3.347 -24.351 1.00 54.84 556 ASP A O 1
ATOM 4257 N N . GLU A 1 557 ? -4.899 -3.616 -22.423 1.00 66.88 557 GLU A N 1
ATOM 4258 C CA . GLU A 1 557 ? -4.250 -2.506 -21.703 1.00 66.88 557 GLU A CA 1
ATOM 4259 C C . GLU A 1 557 ? -3.284 -3.016 -20.615 1.00 66.88 557 GLU A C 1
ATOM 4261 O O . GLU A 1 557 ? -3.187 -2.447 -19.524 1.00 66.88 557 GLU A O 1
ATOM 4266 N N . ARG A 1 558 ? -2.572 -4.117 -20.881 1.00 81.62 558 ARG A N 1
ATOM 4267 C CA . ARG A 1 558 ? -1.417 -4.526 -20.069 1.00 81.62 558 ARG A CA 1
ATOM 4268 C C . ARG A 1 558 ? -0.271 -3.568 -20.370 1.00 81.62 558 ARG A C 1
ATOM 4270 O O . ARG A 1 558 ? 0.625 -3.894 -21.135 1.00 81.62 558 ARG A O 1
ATOM 4277 N N . HIS A 1 559 ? -0.348 -2.363 -19.823 1.00 88.56 559 HIS A N 1
ATOM 4278 C CA . HIS A 1 559 ? 0.727 -1.385 -19.861 1.00 88.56 559 HIS A CA 1
ATOM 4279 C C . HIS A 1 559 ? 0.854 -0.680 -18.513 1.00 88.56 559 HIS A C 1
ATOM 4281 O O . HIS A 1 559 ? -0.092 -0.634 -17.724 1.00 88.56 559 HIS A O 1
ATOM 4287 N N . TRP A 1 560 ? 2.040 -0.147 -18.252 1.00 94.94 560 TRP A N 1
ATOM 4288 C CA . TRP A 1 560 ? 2.338 0.794 -17.175 1.00 94.94 560 TRP A CA 1
ATOM 4289 C C . TRP A 1 560 ? 3.512 1.679 -17.610 1.00 94.94 560 TRP A C 1
ATOM 4291 O O . TRP A 1 560 ? 4.135 1.437 -18.644 1.00 94.94 560 TRP A O 1
ATOM 4301 N N . GLN A 1 561 ? 3.809 2.735 -16.856 1.00 92.75 561 GLN A N 1
ATOM 4302 C CA . GLN A 1 561 ? 4.724 3.782 -17.325 1.00 92.75 561 GLN A CA 1
ATOM 4303 C C . GLN A 1 561 ? 6.214 3.442 -17.159 1.00 92.75 561 GLN A C 1
ATOM 4305 O O . GLN A 1 561 ? 7.060 4.094 -17.768 1.00 92.75 561 GLN A O 1
ATOM 4310 N N . GLY A 1 562 ? 6.552 2.411 -16.385 1.00 96.06 562 GLY A N 1
ATOM 4311 C CA . GLY A 1 562 ? 7.922 1.923 -16.264 1.00 96.06 562 GLY A CA 1
ATOM 4312 C C . GLY A 1 562 ? 8.719 2.449 -15.064 1.00 96.06 562 GLY A C 1
ATOM 4313 O O . GLY A 1 562 ? 8.208 3.122 -14.162 1.00 96.06 562 GLY A O 1
ATOM 4314 N N . VAL A 1 563 ? 10.008 2.108 -15.066 1.00 98.56 563 VAL A N 1
ATOM 4315 C CA . VAL A 1 563 ? 11.021 2.612 -14.132 1.00 98.56 563 VAL A CA 1
ATOM 4316 C C . VAL A 1 563 ? 11.711 3.816 -14.773 1.00 98.56 563 VAL A C 1
ATOM 4318 O O . VAL A 1 563 ? 12.319 3.692 -15.836 1.00 98.56 563 VAL A O 1
ATOM 4321 N N . TYR A 1 564 ? 11.622 4.977 -14.133 1.00 98.19 564 TYR A N 1
ATOM 4322 C CA . TYR A 1 564 ? 12.166 6.243 -14.618 1.00 98.19 564 TYR A CA 1
ATOM 4323 C C . TYR A 1 564 ? 13.373 6.653 -13.776 1.00 98.19 564 TYR A C 1
ATOM 4325 O O . TYR A 1 564 ? 13.214 7.043 -12.623 1.00 98.19 564 TYR A O 1
ATOM 4333 N N . PHE A 1 565 ? 14.576 6.581 -14.337 1.00 98.38 565 PHE A N 1
ATOM 4334 C CA . PHE A 1 565 ? 15.792 7.089 -13.706 1.00 98.38 565 PHE A CA 1
ATOM 4335 C C . PHE A 1 565 ? 16.008 8.549 -14.097 1.00 98.38 565 PHE A C 1
ATOM 4337 O O . PHE A 1 565 ? 16.135 8.857 -15.281 1.00 98.38 565 PHE A O 1
ATOM 4344 N N . GLU A 1 566 ? 16.097 9.428 -13.102 1.00 96.69 566 GLU A N 1
ATOM 4345 C CA . GLU A 1 566 ? 16.260 10.871 -13.288 1.00 96.69 566 GLU A CA 1
ATOM 4346 C C . GLU A 1 566 ? 17.565 11.329 -12.644 1.00 96.69 566 GLU A C 1
ATOM 4348 O O . GLU A 1 566 ? 17.669 11.380 -11.418 1.00 96.69 566 GLU A O 1
ATOM 4353 N N . ASN A 1 567 ? 18.571 11.661 -13.458 1.00 93.81 567 ASN A N 1
ATOM 4354 C CA . ASN A 1 567 ? 19.905 12.054 -12.983 1.00 93.81 567 ASN A CA 1
ATOM 4355 C C . ASN A 1 567 ? 20.553 11.035 -12.015 1.00 93.81 567 ASN A C 1
ATOM 4357 O O . ASN A 1 567 ? 21.422 11.398 -11.223 1.00 93.81 567 ASN A O 1
ATOM 4361 N N . SER A 1 568 ? 20.113 9.771 -12.053 1.00 90.69 568 SER A N 1
ATOM 4362 C CA . SER A 1 568 ? 20.652 8.693 -11.221 1.00 90.69 568 SER A CA 1
ATOM 4363 C C . SER A 1 568 ? 21.985 8.208 -11.790 1.00 90.69 568 SER A C 1
ATOM 4365 O O . SER A 1 568 ? 22.132 8.068 -13.007 1.00 90.69 568 SER A O 1
ATOM 4367 N N . ASP A 1 569 ? 22.953 7.952 -10.917 1.00 91.81 569 ASP A N 1
ATOM 4368 C CA . ASP A 1 569 ? 24.292 7.504 -11.294 1.00 91.81 569 ASP A CA 1
ATOM 4369 C C . ASP A 1 569 ? 24.400 5.963 -11.360 1.00 91.81 569 ASP A C 1
ATOM 4371 O O . ASP A 1 569 ? 23.404 5.235 -11.393 1.00 91.81 569 ASP A O 1
ATOM 4375 N N . ASP A 1 570 ? 25.629 5.449 -11.422 1.00 92.19 570 ASP A N 1
ATOM 4376 C CA . ASP A 1 570 ? 25.926 4.014 -11.494 1.00 92.19 570 ASP A CA 1
ATOM 4377 C C . ASP A 1 570 ? 25.787 3.267 -10.155 1.00 92.19 570 ASP A C 1
ATOM 4379 O O . ASP A 1 570 ? 26.009 2.049 -10.109 1.00 92.19 570 ASP A O 1
ATOM 4383 N N . SER A 1 571 ? 25.375 3.957 -9.081 1.00 95.38 571 SER A N 1
ATOM 4384 C CA . SER A 1 571 ? 24.968 3.316 -7.825 1.00 95.38 571 SER A CA 1
ATOM 4385 C C . SER A 1 571 ? 23.667 2.531 -7.975 1.00 95.38 571 SER A C 1
ATOM 4387 O O . SER A 1 571 ? 23.463 1.554 -7.254 1.00 95.38 571 SER A O 1
ATOM 4389 N N . SER A 1 572 ? 22.809 2.921 -8.923 1.00 98.25 572 SER A N 1
ATOM 4390 C CA . SER A 1 572 ? 21.576 2.207 -9.231 1.00 98.25 572 SER A CA 1
ATOM 4391 C C . SER A 1 572 ? 21.835 0.970 -10.091 1.00 98.25 572 SER A C 1
ATOM 4393 O O . SER A 1 572 ? 22.520 1.028 -11.120 1.00 98.25 572 SER A O 1
ATOM 4395 N N . VAL A 1 573 ? 21.234 -0.153 -9.704 1.00 98.38 573 VAL A N 1
ATOM 4396 C CA . VAL A 1 573 ? 21.381 -1.451 -10.364 1.00 98.38 573 VAL A CA 1
ATOM 4397 C C . VAL A 1 573 ? 20.010 -2.086 -10.590 1.00 98.38 573 VAL A C 1
ATOM 4399 O O . VAL A 1 573 ? 19.224 -2.248 -9.660 1.00 98.38 573 VAL A O 1
ATOM 4402 N N . LEU A 1 574 ? 19.758 -2.496 -11.835 1.00 98.44 574 LEU A N 1
ATOM 4403 C CA . LEU A 1 574 ? 18.757 -3.506 -12.174 1.00 98.44 574 LEU A CA 1
ATOM 4404 C C . LEU A 1 574 ? 19.517 -4.738 -12.654 1.00 98.44 574 LEU A C 1
ATOM 4406 O O . LEU A 1 574 ? 20.166 -4.693 -13.707 1.00 98.44 574 LEU A O 1
ATOM 4410 N N . GLN A 1 575 ? 19.467 -5.817 -11.881 1.00 98.31 575 GLN A N 1
ATOM 4411 C CA . GLN A 1 575 ? 20.112 -7.069 -12.240 1.00 98.31 575 GLN A CA 1
ATOM 4412 C C . GLN A 1 575 ? 19.171 -8.251 -12.069 1.00 98.31 575 GLN A C 1
ATOM 4414 O O . GLN A 1 575 ? 18.522 -8.364 -11.031 1.00 98.31 575 GLN A O 1
ATOM 4419 N N . ASN A 1 576 ? 19.154 -9.171 -13.041 1.00 98.25 576 ASN A N 1
ATOM 4420 C CA . ASN A 1 576 ? 18.294 -10.359 -12.997 1.00 98.25 576 ASN A CA 1
ATOM 4421 C C . ASN A 1 576 ? 16.809 -9.999 -12.787 1.00 98.25 576 ASN A C 1
ATOM 4423 O O . ASN A 1 576 ? 16.080 -10.662 -12.043 1.00 98.25 576 ASN A O 1
ATOM 4427 N N . VAL A 1 577 ? 16.376 -8.920 -13.434 1.00 98.69 577 VAL A N 1
ATOM 4428 C CA . VAL A 1 577 ? 15.003 -8.422 -13.404 1.00 98.69 577 VAL A CA 1
ATOM 4429 C C . VAL A 1 577 ? 14.256 -8.885 -14.650 1.00 98.69 577 VAL A C 1
ATOM 4431 O O . VAL A 1 577 ? 14.800 -8.843 -15.756 1.00 98.69 577 VAL A O 1
ATOM 4434 N N . ILE A 1 578 ? 12.989 -9.261 -14.485 1.00 98.56 578 ILE A N 1
ATOM 4435 C CA . ILE A 1 578 ? 12.030 -9.358 -15.585 1.00 98.56 578 ILE A CA 1
ATOM 4436 C C . ILE A 1 578 ? 11.135 -8.120 -15.530 1.00 98.56 578 ILE A C 1
ATOM 4438 O O . ILE A 1 578 ? 10.424 -7.897 -14.548 1.00 98.56 578 ILE A O 1
ATOM 4442 N N . LEU A 1 579 ? 11.169 -7.310 -16.585 1.00 98.56 579 LEU A N 1
ATOM 4443 C CA . LEU A 1 579 ? 10.281 -6.164 -16.748 1.00 98.56 579 LEU A CA 1
ATOM 4444 C C . LEU A 1 579 ? 9.371 -6.408 -17.943 1.00 98.56 579 LEU A C 1
ATOM 4446 O O . LEU A 1 579 ? 9.844 -6.634 -19.059 1.00 98.56 579 LEU A O 1
ATOM 4450 N N . ARG A 1 580 ? 8.063 -6.352 -17.697 1.00 97.06 580 ARG A N 1
ATOM 4451 C CA . ARG A 1 580 ? 7.034 -6.587 -18.711 1.00 97.06 580 ARG A CA 1
ATOM 4452 C C . ARG A 1 580 ? 6.130 -5.389 -18.858 1.00 97.06 580 ARG A C 1
ATOM 4454 O O . ARG A 1 580 ? 5.871 -4.711 -17.863 1.00 97.06 580 ARG A O 1
ATOM 4461 N N . TYR A 1 581 ? 5.606 -5.166 -20.061 1.00 95.12 581 TYR A N 1
ATOM 4462 C CA . TYR A 1 581 ? 4.511 -4.216 -20.301 1.00 95.12 581 TYR A CA 1
ATOM 4463 C C . TYR A 1 581 ? 4.819 -2.747 -19.938 1.00 95.12 581 TYR A C 1
ATOM 4465 O O . TYR A 1 581 ? 3.923 -1.910 -19.895 1.00 95.12 581 TYR A O 1
ATOM 4473 N N . GLY A 1 582 ? 6.074 -2.418 -19.644 1.00 95.19 582 GLY A N 1
ATOM 4474 C CA . GLY A 1 582 ? 6.507 -1.084 -19.239 1.00 95.19 582 GLY A CA 1
ATOM 4475 C C . GLY A 1 582 ? 7.829 -0.723 -19.891 1.00 95.19 582 GLY A C 1
ATOM 4476 O O . GLY A 1 582 ? 8.275 -1.388 -20.826 1.00 95.19 582 GLY A O 1
ATOM 4477 N N . PHE A 1 583 ? 8.477 0.319 -19.384 1.00 95.94 583 PHE A N 1
ATOM 4478 C CA . PHE A 1 583 ? 9.722 0.839 -19.945 1.00 95.94 583 PHE A CA 1
ATOM 4479 C C . PHE A 1 583 ? 10.787 1.020 -18.859 1.00 95.94 583 PHE A C 1
ATOM 4481 O O . PHE A 1 583 ? 10.472 1.147 -17.678 1.00 95.94 583 PHE A O 1
ATOM 4488 N N . VAL A 1 584 ? 12.054 1.072 -19.252 1.00 98.19 584 VAL A N 1
ATOM 4489 C CA . VAL A 1 584 ? 13.118 1.690 -18.456 1.00 98.19 584 VAL A CA 1
ATOM 4490 C C . VAL A 1 584 ? 13.508 2.978 -19.162 1.00 98.19 584 VAL A C 1
ATOM 4492 O O . VAL A 1 584 ? 13.968 2.945 -20.305 1.00 98.19 584 VAL A O 1
ATOM 4495 N N . ILE A 1 585 ? 13.303 4.107 -18.494 1.00 97.38 585 ILE A N 1
ATOM 4496 C CA . ILE A 1 585 ? 13.557 5.440 -19.038 1.00 97.38 585 ILE A CA 1
ATOM 4497 C C . ILE A 1 585 ? 14.765 6.032 -18.317 1.00 97.38 585 ILE A C 1
ATOM 4499 O O . ILE A 1 585 ? 14.820 6.039 -17.090 1.00 97.38 585 ILE A O 1
ATOM 4503 N N . LEU A 1 586 ? 15.741 6.501 -19.089 1.00 96.88 586 LEU A N 1
ATOM 4504 C CA . LEU A 1 586 ? 17.014 7.026 -18.615 1.00 96.88 586 LEU A CA 1
ATOM 4505 C C . LEU A 1 586 ? 17.122 8.502 -18.992 1.00 96.88 586 LEU A C 1
ATOM 4507 O O . LEU A 1 586 ? 17.520 8.845 -20.109 1.00 96.88 586 LEU A O 1
ATOM 4511 N N . ASP A 1 587 ? 16.771 9.375 -18.059 1.00 95.00 587 ASP A N 1
ATOM 4512 C CA . ASP A 1 587 ? 16.884 10.818 -18.227 1.00 95.00 587 ASP A CA 1
ATOM 4513 C C . ASP A 1 587 ? 18.166 11.321 -17.568 1.00 95.00 587 ASP A C 1
ATOM 4515 O O . ASP A 1 587 ? 18.247 11.451 -16.343 1.00 95.00 587 ASP A O 1
ATOM 4519 N N . ASN A 1 588 ? 19.195 11.536 -18.397 1.00 92.94 588 ASN A N 1
ATOM 4520 C CA . ASN A 1 588 ? 20.532 11.940 -17.959 1.00 92.94 588 ASN A CA 1
ATOM 4521 C C . ASN A 1 588 ? 21.076 11.002 -16.862 1.00 92.94 588 ASN A C 1
ATOM 4523 O O . ASN A 1 588 ? 21.673 11.429 -15.877 1.00 92.94 588 ASN A O 1
ATOM 4527 N N . ALA A 1 589 ? 20.795 9.706 -17.013 1.00 95.44 589 ALA A N 1
ATOM 4528 C CA . ALA A 1 589 ? 21.064 8.689 -16.009 1.00 95.44 589 ALA A CA 1
ATOM 4529 C C . ALA A 1 589 ? 22.070 7.648 -16.515 1.00 95.44 589 ALA A C 1
ATOM 4531 O O . ALA A 1 589 ? 22.157 7.364 -17.716 1.00 95.44 589 ALA A O 1
ATOM 4532 N N . SER A 1 590 ? 22.810 7.040 -15.591 1.00 95.44 590 SER A N 1
ATOM 4533 C CA . SER A 1 590 ? 23.834 6.031 -15.877 1.00 95.44 590 SER A CA 1
ATOM 4534 C C . SER A 1 590 ? 23.732 4.764 -15.006 1.00 95.44 590 SER A C 1
ATOM 4536 O O . SER A 1 590 ? 24.754 4.318 -14.481 1.00 95.44 590 SER A O 1
ATOM 4538 N N . PRO A 1 591 ? 22.549 4.145 -14.833 1.00 97.50 591 PRO A N 1
ATOM 4539 C CA . PRO A 1 591 ? 22.429 2.938 -14.025 1.00 97.50 591 PRO A CA 1
ATOM 4540 C C . PRO A 1 591 ? 23.123 1.738 -14.684 1.00 97.50 591 PRO A C 1
ATOM 4542 O O . PRO A 1 591 ? 23.417 1.715 -15.889 1.00 97.50 591 PRO A O 1
ATOM 4545 N N . ARG A 1 592 ? 23.343 0.689 -13.892 1.00 97.06 592 ARG A N 1
ATOM 4546 C CA . ARG A 1 592 ? 23.848 -0.604 -14.365 1.00 97.06 592 ARG A CA 1
ATOM 4547 C C . ARG A 1 592 ? 22.677 -1.552 -14.615 1.00 97.06 592 ARG A C 1
ATOM 4549 O O . ARG A 1 592 ? 21.992 -1.949 -13.678 1.00 97.06 592 ARG A O 1
ATOM 4556 N N . LEU A 1 593 ? 22.464 -1.929 -15.874 1.00 96.38 593 LEU A N 1
ATOM 4557 C CA . LEU A 1 593 ? 21.432 -2.875 -16.303 1.00 96.38 593 LEU A CA 1
ATOM 4558 C C . LEU A 1 593 ? 22.114 -4.183 -16.725 1.00 96.38 593 LEU A C 1
ATOM 4560 O O . LEU A 1 593 ? 22.805 -4.223 -17.749 1.00 96.38 593 LEU A O 1
ATOM 4564 N N . ILE A 1 594 ? 21.970 -5.233 -15.917 1.00 95.62 594 ILE A N 1
ATOM 4565 C CA . ILE A 1 594 ? 22.734 -6.479 -16.045 1.00 95.62 594 ILE A CA 1
ATOM 4566 C C . ILE A 1 594 ? 21.796 -7.695 -16.085 1.00 95.62 594 ILE A C 1
ATOM 4568 O O . ILE A 1 594 ? 21.018 -7.905 -15.167 1.00 95.62 594 ILE A O 1
ATOM 4572 N N . ASP A 1 595 ? 21.896 -8.538 -17.111 1.00 94.88 595 ASP A N 1
ATOM 4573 C CA . ASP A 1 595 ? 21.197 -9.832 -17.199 1.00 94.88 595 ASP A CA 1
ATOM 4574 C C . ASP A 1 595 ? 19.669 -9.735 -16.981 1.00 94.88 595 ASP A C 1
ATOM 4576 O O . ASP A 1 595 ? 19.047 -10.600 -16.362 1.00 94.88 595 ASP A O 1
ATOM 4580 N N . ASN A 1 596 ? 19.054 -8.653 -17.470 1.00 97.06 596 ASN A N 1
ATOM 4581 C CA . ASN A 1 596 ? 17.609 -8.440 -17.375 1.00 97.06 596 ASN A CA 1
ATOM 4582 C C . ASN A 1 596 ? 16.875 -8.965 -18.613 1.00 97.06 596 ASN A C 1
ATOM 4584 O O . ASN A 1 596 ? 17.402 -8.900 -19.724 1.00 97.06 596 ASN A O 1
ATOM 4588 N N . LEU A 1 597 ? 15.626 -9.389 -18.434 1.00 96.50 597 LEU A N 1
ATOM 4589 C CA . LEU A 1 597 ? 14.688 -9.693 -19.512 1.00 96.50 597 LEU A CA 1
ATOM 4590 C C . LEU A 1 597 ? 13.650 -8.571 -19.605 1.00 96.50 597 LEU A C 1
ATOM 4592 O O . LEU A 1 597 ? 12.802 -8.431 -18.725 1.00 96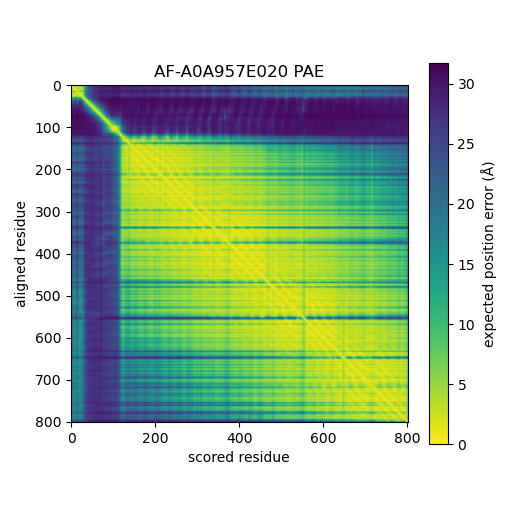.50 597 LEU A O 1
ATOM 4596 N N . LEU A 1 598 ? 13.714 -7.775 -20.670 1.00 97.00 598 LEU A N 1
ATOM 4597 C CA . LEU A 1 598 ? 12.767 -6.690 -20.928 1.00 97.00 598 LEU A CA 1
ATOM 4598 C C . LEU A 1 598 ? 11.877 -7.082 -22.109 1.00 97.00 598 LEU A C 1
ATOM 4600 O O . LEU A 1 598 ? 12.374 -7.275 -23.227 1.00 97.00 598 LEU A O 1
ATOM 4604 N N . ARG A 1 599 ? 10.578 -7.251 -21.866 1.00 95.62 599 ARG A N 1
ATOM 4605 C CA . ARG A 1 599 ? 9.679 -7.873 -22.843 1.00 95.62 599 ARG A CA 1
ATOM 4606 C C . ARG A 1 599 ? 8.257 -7.337 -22.832 1.00 95.62 599 ARG A C 1
ATOM 4608 O O . ARG A 1 599 ? 7.824 -6.699 -21.879 1.00 95.62 599 ARG A O 1
ATOM 4615 N N . ASP A 1 600 ? 7.513 -7.671 -23.881 1.00 94.06 600 ASP A N 1
ATOM 4616 C CA . ASP A 1 600 ? 6.090 -7.349 -24.029 1.00 94.06 600 ASP A CA 1
ATOM 4617 C C . ASP A 1 600 ? 5.777 -5.830 -23.963 1.00 94.06 600 ASP A C 1
ATOM 4619 O O . ASP A 1 600 ? 4.655 -5.433 -23.642 1.00 94.06 600 ASP A O 1
ATOM 4623 N N . SER A 1 601 ? 6.751 -4.955 -24.238 1.00 92.75 601 SER A N 1
ATOM 4624 C CA . SER A 1 601 ? 6.547 -3.502 -24.302 1.00 92.75 601 SER A CA 1
ATOM 4625 C C . SER A 1 601 ? 6.012 -3.082 -25.674 1.00 92.75 601 SER A C 1
ATOM 4627 O O . SER A 1 601 ? 6.473 -3.560 -26.707 1.00 92.75 601 SER A O 1
ATOM 4629 N N . GLU A 1 602 ? 5.099 -2.109 -25.730 1.00 90.19 602 GLU A N 1
ATOM 4630 C CA . GLU A 1 602 ? 4.517 -1.645 -27.006 1.00 90.19 602 GLU A CA 1
ATOM 4631 C C . GLU A 1 602 ? 5.519 -0.929 -27.944 1.00 90.19 602 GLU A C 1
ATOM 4633 O O . GLU A 1 602 ? 5.228 -0.691 -29.116 1.00 90.19 602 GLU A O 1
ATOM 4638 N N . SER A 1 603 ? 6.698 -0.562 -27.438 1.00 90.56 603 SER A N 1
ATOM 4639 C CA . SER A 1 603 ? 7.769 0.134 -28.164 1.00 90.56 603 SER A CA 1
ATOM 4640 C C . SER A 1 603 ? 9.134 -0.406 -27.722 1.00 90.56 603 SER A C 1
ATOM 4642 O O . SER A 1 603 ? 9.214 -1.528 -27.231 1.00 90.56 603 SER A O 1
ATOM 4644 N N . ALA A 1 604 ? 10.214 0.363 -27.880 1.00 93.19 604 ALA A N 1
ATOM 4645 C CA . ALA A 1 604 ? 11.495 0.035 -27.266 1.00 93.19 604 ALA A CA 1
ATOM 4646 C C . ALA A 1 604 ? 11.334 -0.080 -25.738 1.00 93.19 604 ALA A C 1
ATOM 4648 O O . ALA A 1 604 ? 10.759 0.827 -25.133 1.00 93.19 604 ALA A O 1
ATOM 4649 N N . PRO A 1 605 ? 11.839 -1.144 -25.092 1.00 94.94 605 PRO A N 1
ATOM 4650 C CA . PRO A 1 605 ? 11.771 -1.282 -23.638 1.00 94.94 605 PRO A CA 1
ATOM 4651 C C . PRO A 1 605 ? 12.774 -0.369 -22.917 1.00 94.94 605 PRO A C 1
ATOM 4653 O O . PRO A 1 605 ? 12.607 -0.100 -21.732 1.00 94.94 605 PRO A O 1
ATOM 4656 N N . LEU A 1 606 ? 13.810 0.112 -23.616 1.00 96.00 606 LEU A N 1
ATOM 4657 C CA . LEU A 1 606 ? 14.808 1.051 -23.107 1.00 96.00 606 LEU A CA 1
ATOM 4658 C C . LEU A 1 606 ? 14.687 2.390 -23.836 1.00 96.00 606 LEU A C 1
ATOM 4660 O O . LEU A 1 606 ? 14.810 2.439 -25.062 1.00 96.00 606 LEU A O 1
ATOM 4664 N N . TRP A 1 607 ? 14.529 3.467 -23.074 1.00 96.00 607 TRP A N 1
ATOM 4665 C CA . TRP A 1 607 ? 14.536 4.846 -23.560 1.00 96.00 607 TRP A CA 1
ATOM 4666 C C . TRP A 1 607 ? 15.646 5.625 -22.877 1.00 96.00 607 TRP A C 1
ATOM 4668 O O . TRP A 1 607 ? 15.854 5.487 -21.675 1.00 96.00 607 TRP A O 1
ATOM 4678 N N . ALA A 1 608 ? 16.352 6.455 -23.632 1.00 95.12 608 ALA A N 1
ATOM 4679 C CA . ALA A 1 608 ? 17.455 7.248 -23.118 1.00 95.12 608 ALA A CA 1
ATOM 4680 C C . ALA A 1 608 ? 17.480 8.639 -23.742 1.00 95.12 608 ALA A C 1
ATOM 4682 O O . ALA A 1 608 ? 17.298 8.790 -24.953 1.00 95.12 608 ALA A O 1
ATOM 4683 N N . THR A 1 609 ? 17.763 9.657 -22.932 1.00 94.56 609 THR A N 1
ATOM 4684 C CA . THR A 1 609 ? 18.225 10.936 -23.474 1.00 94.56 609 THR A CA 1
ATOM 4685 C C . THR A 1 609 ? 19.639 10.779 -24.048 1.00 94.56 609 THR A C 1
ATOM 4687 O O . THR A 1 609 ? 20.359 9.850 -23.672 1.00 94.56 609 THR A O 1
ATOM 4690 N N . PRO A 1 610 ? 20.073 11.652 -24.975 1.00 92.50 610 PRO A N 1
ATOM 4691 C CA . PRO A 1 610 ? 21.398 11.535 -25.586 1.00 92.50 610 PRO A CA 1
ATOM 4692 C C . PRO A 1 610 ? 22.563 11.538 -24.587 1.00 92.50 610 PRO A C 1
ATOM 4694 O O . PRO A 1 610 ? 23.561 10.862 -24.837 1.00 92.50 610 PRO A O 1
ATOM 4697 N N . ASP A 1 611 ? 22.417 12.277 -23.479 1.00 92.38 611 ASP A N 1
ATOM 4698 C CA . ASP A 1 611 ? 23.417 12.382 -22.408 1.00 92.38 611 ASP A CA 1
ATOM 4699 C C . ASP A 1 611 ? 23.357 11.192 -21.409 1.00 92.38 611 ASP A C 1
ATOM 4701 O O . ASP A 1 611 ? 24.210 11.057 -20.532 1.00 92.38 611 ASP A O 1
ATOM 4705 N N . ALA A 1 612 ? 22.387 10.274 -21.528 1.00 93.69 612 ALA A N 1
ATOM 4706 C CA . ALA A 1 612 ? 22.345 9.077 -20.687 1.00 93.69 612 ALA A CA 1
ATOM 4707 C C . ALA A 1 612 ? 23.473 8.089 -21.047 1.00 93.69 612 ALA A C 1
ATOM 4709 O O . ALA A 1 612 ? 23.775 7.835 -22.219 1.00 93.69 612 ALA A O 1
ATOM 4710 N N . ALA A 1 613 ? 24.076 7.478 -20.026 1.00 91.69 613 ALA A N 1
ATOM 4711 C CA . ALA A 1 613 ? 25.250 6.615 -20.170 1.00 91.69 613 ALA A CA 1
ATOM 4712 C C . ALA A 1 613 ? 25.135 5.315 -19.347 1.00 91.69 613 ALA A C 1
ATOM 4714 O O . ALA A 1 613 ? 25.974 5.060 -18.481 1.00 91.69 613 ALA A O 1
ATOM 4715 N N . PRO A 1 614 ? 24.106 4.476 -19.576 1.00 93.44 614 PRO A N 1
ATOM 4716 C CA . PRO A 1 614 ? 23.937 3.237 -18.823 1.00 93.44 614 PRO A CA 1
ATOM 4717 C C . PRO A 1 614 ? 25.037 2.218 -19.134 1.00 93.44 614 PRO A C 1
ATOM 4719 O O . PRO A 1 614 ? 25.533 2.126 -20.262 1.00 93.44 614 PRO A O 1
ATOM 4722 N N . THR A 1 615 ? 25.336 1.361 -18.159 1.00 92.25 615 THR A N 1
ATOM 4723 C CA . THR A 1 615 ? 26.084 0.123 -18.417 1.00 92.25 615 THR A CA 1
ATOM 4724 C C . THR A 1 615 ? 25.100 -0.980 -18.784 1.00 92.25 615 THR A C 1
ATOM 4726 O O . THR A 1 615 ? 24.247 -1.324 -17.971 1.00 92.25 615 THR A O 1
ATOM 4729 N N . LEU A 1 616 ? 25.226 -1.552 -19.984 1.00 91.19 616 LEU A N 1
ATOM 4730 C CA . LEU A 1 616 ? 24.402 -2.675 -20.441 1.00 91.19 616 LEU A CA 1
ATOM 4731 C C . LEU A 1 616 ? 25.250 -3.942 -20.554 1.00 91.19 616 LEU A C 1
ATOM 4733 O O . LEU A 1 616 ? 26.236 -3.967 -21.293 1.00 91.19 616 LEU A O 1
ATOM 4737 N N . GLN A 1 617 ? 24.841 -5.005 -19.868 1.00 91.25 617 GLN A N 1
ATOM 4738 C CA . GLN A 1 617 ? 25.491 -6.312 -19.937 1.00 91.25 617 GLN A CA 1
ATOM 4739 C C . GLN A 1 617 ? 24.434 -7.419 -19.937 1.00 91.25 617 GLN A C 1
ATOM 4741 O O . GLN A 1 617 ? 23.583 -7.436 -19.064 1.00 91.25 617 GLN A O 1
ATOM 4746 N N . GLY A 1 618 ? 24.472 -8.330 -20.912 1.00 89.81 618 GLY A N 1
ATOM 4747 C CA . GLY A 1 618 ? 23.662 -9.561 -20.900 1.00 89.81 618 GLY A CA 1
ATOM 4748 C C . GLY A 1 618 ? 22.136 -9.388 -20.957 1.00 89.81 618 GLY A C 1
ATOM 4749 O O . GLY A 1 618 ? 21.414 -10.372 -20.845 1.00 89.81 618 GLY A O 1
ATOM 4750 N N . ASN A 1 619 ? 21.630 -8.167 -21.159 1.00 93.00 619 ASN A N 1
ATOM 4751 C CA . ASN A 1 619 ? 20.191 -7.914 -21.237 1.00 93.00 619 ASN A CA 1
ATOM 4752 C C . ASN A 1 619 ? 19.572 -8.536 -22.499 1.00 93.00 619 ASN A C 1
ATOM 4754 O O . ASN A 1 619 ? 20.140 -8.461 -23.595 1.00 93.00 619 ASN A O 1
ATOM 4758 N N . GLN A 1 620 ? 18.370 -9.081 -22.340 1.00 92.62 620 GLN A N 1
ATOM 4759 C CA . GLN A 1 620 ? 17.562 -9.698 -23.384 1.00 92.62 620 GLN A CA 1
ATOM 4760 C C . GLN A 1 620 ? 16.335 -8.827 -23.653 1.00 92.62 620 GLN A C 1
ATOM 4762 O O . GLN A 1 620 ? 15.593 -8.497 -22.729 1.00 92.62 620 GLN A O 1
ATOM 4767 N N . LEU A 1 621 ? 16.120 -8.457 -24.918 1.00 93.31 621 LEU A N 1
ATOM 4768 C CA . LEU A 1 621 ? 14.937 -7.714 -25.359 1.00 93.31 621 LEU A CA 1
ATOM 4769 C C . LEU A 1 621 ? 14.099 -8.641 -26.246 1.00 93.31 621 LEU A C 1
ATOM 4771 O O . LEU A 1 621 ? 14.596 -9.088 -27.282 1.00 93.31 621 LEU A O 1
ATOM 4775 N N . GLN A 1 622 ? 12.876 -8.970 -25.829 1.00 91.94 622 GLN A N 1
ATOM 4776 C CA . GLN A 1 622 ? 12.026 -9.973 -26.490 1.00 91.94 622 GLN A CA 1
ATOM 4777 C C . GLN A 1 622 ? 10.587 -9.472 -26.630 1.00 91.94 622 GLN A C 1
ATOM 4779 O O . GLN A 1 622 ? 10.093 -8.788 -25.748 1.00 91.94 622 GLN A O 1
ATOM 4784 N N . ASP A 1 623 ? 9.900 -9.809 -27.724 1.00 91.31 623 ASP A N 1
ATOM 4785 C CA . ASP A 1 623 ? 8.459 -9.534 -27.896 1.00 91.31 623 ASP A CA 1
ATOM 4786 C C . ASP A 1 623 ? 8.036 -8.057 -27.689 1.00 91.31 623 ASP A C 1
ATOM 4788 O O . ASP A 1 623 ? 6.883 -7.760 -27.392 1.00 91.31 623 ASP A O 1
ATOM 4792 N N . ASN A 1 624 ? 8.968 -7.113 -27.868 1.00 92.62 624 ASN A N 1
ATOM 4793 C CA . ASN A 1 624 ? 8.712 -5.674 -27.801 1.00 92.62 624 ASN A CA 1
ATOM 4794 C C . ASN A 1 624 ? 8.404 -5.066 -29.176 1.00 92.62 624 ASN A C 1
ATOM 4796 O O . ASN A 1 624 ? 8.882 -5.552 -30.200 1.00 92.62 624 ASN A O 1
ATOM 4800 N N . GLY A 1 625 ? 7.732 -3.915 -29.214 1.00 90.94 625 GLY A N 1
ATOM 4801 C CA . GLY A 1 625 ? 7.539 -3.160 -30.457 1.00 90.94 625 GLY A CA 1
ATOM 4802 C C . GLY A 1 625 ? 8.858 -2.818 -31.164 1.00 90.94 625 GLY A C 1
ATOM 4803 O O . GLY A 1 625 ? 8.919 -2.842 -32.390 1.00 90.94 625 GLY A O 1
ATOM 4804 N N . LEU A 1 626 ? 9.927 -2.557 -30.400 1.00 92.50 626 LEU A N 1
ATOM 4805 C CA . LEU A 1 626 ? 11.299 -2.424 -30.899 1.00 92.50 626 LEU A CA 1
ATOM 4806 C C . LEU A 1 626 ? 12.277 -3.128 -29.943 1.00 92.50 626 LEU A C 1
ATOM 4808 O O . LEU A 1 626 ? 12.185 -2.960 -28.732 1.00 92.50 626 LEU A O 1
ATOM 4812 N N . ASN A 1 627 ? 13.271 -3.845 -30.464 1.00 91.56 627 ASN A N 1
ATOM 4813 C CA . ASN A 1 627 ? 14.349 -4.447 -29.671 1.00 91.56 627 ASN A CA 1
ATOM 4814 C C . ASN A 1 627 ? 15.641 -3.635 -29.818 1.00 91.56 627 ASN A C 1
ATOM 4816 O O . ASN A 1 627 ? 16.518 -3.944 -30.626 1.00 91.56 627 ASN A O 1
ATOM 4820 N N . GLY A 1 628 ? 15.758 -2.580 -29.017 1.00 92.38 628 GLY A N 1
ATOM 4821 C CA . GLY A 1 628 ? 16.954 -1.751 -28.913 1.00 92.38 628 GLY A CA 1
ATOM 4822 C C . GLY A 1 628 ? 16.795 -0.677 -27.843 1.00 92.38 628 GLY A C 1
ATOM 4823 O O . GLY A 1 628 ? 15.851 -0.714 -27.053 1.00 92.38 628 GLY A O 1
ATOM 4824 N N . ILE A 1 629 ? 17.718 0.283 -27.833 1.00 94.12 629 ILE A N 1
ATOM 4825 C CA . ILE A 1 629 ? 17.612 1.486 -27.003 1.00 94.12 629 ILE A CA 1
ATOM 4826 C C . ILE A 1 629 ? 17.143 2.657 -27.866 1.00 94.12 629 ILE A C 1
ATOM 4828 O O . ILE A 1 629 ? 17.844 3.076 -28.790 1.00 94.12 629 ILE A O 1
ATOM 4832 N N . ALA A 1 630 ? 15.946 3.169 -27.587 1.00 95.12 630 ALA A N 1
ATOM 4833 C CA . ALA A 1 630 ? 15.431 4.367 -28.232 1.00 95.12 630 ALA A CA 1
ATOM 4834 C C . ALA A 1 630 ? 16.125 5.599 -27.646 1.00 95.12 630 ALA A C 1
ATOM 4836 O O . ALA A 1 630 ? 16.116 5.816 -26.434 1.00 95.12 630 ALA A O 1
ATOM 4837 N N . ILE A 1 631 ? 16.732 6.404 -28.512 1.00 94.12 631 ILE A N 1
ATOM 4838 C CA . ILE A 1 631 ? 17.297 7.696 -28.139 1.00 94.12 631 ILE A CA 1
ATOM 4839 C C . ILE A 1 631 ? 16.220 8.747 -28.383 1.00 94.12 631 ILE A C 1
ATOM 4841 O O . ILE A 1 631 ? 15.882 9.038 -29.535 1.00 94.12 631 ILE A O 1
ATOM 4845 N N . ALA A 1 632 ? 15.673 9.298 -27.300 1.00 83.12 632 ALA A N 1
ATOM 4846 C CA . ALA A 1 632 ? 14.698 10.376 -27.376 1.00 83.12 632 ALA A CA 1
ATOM 4847 C C . ALA A 1 632 ? 15.334 11.596 -28.066 1.00 83.12 632 ALA A C 1
ATOM 4849 O O . ALA A 1 632 ? 16.498 11.926 -27.819 1.00 83.12 632 ALA A O 1
ATOM 4850 N N . GLY A 1 633 ? 14.585 12.261 -28.949 1.00 77.75 633 GLY A N 1
ATOM 4851 C CA . GLY A 1 633 ? 15.066 13.442 -29.661 1.00 77.75 633 GLY A CA 1
ATOM 4852 C C . GLY A 1 633 ? 15.339 14.574 -28.691 1.00 77.75 633 GLY A C 1
ATOM 4853 O O . GLY A 1 633 ? 14.418 15.191 -28.171 1.00 77.75 633 GLY A O 1
ATOM 4854 N N . ASP A 1 634 ? 16.603 14.865 -28.430 1.00 84.50 634 ASP A N 1
ATOM 4855 C CA . ASP A 1 634 ? 16.998 16.008 -27.619 1.00 84.50 634 ASP A CA 1
ATOM 4856 C C . ASP A 1 634 ? 18.420 16.438 -28.008 1.00 84.50 634 ASP A C 1
ATOM 4858 O O . ASP A 1 634 ? 18.990 16.029 -29.034 1.00 84.50 634 ASP A O 1
ATOM 4862 N N . LYS A 1 635 ? 18.986 17.325 -27.205 1.00 93.25 635 LYS A N 1
ATOM 4863 C CA . LYS A 1 635 ? 20.344 17.816 -27.345 1.00 93.25 635 LYS A CA 1
ATOM 4864 C C . LYS A 1 635 ? 21.309 16.915 -26.587 1.00 93.25 635 LYS A C 1
ATOM 4866 O O . LYS A 1 635 ? 21.087 16.632 -25.420 1.00 93.25 635 LYS A O 1
ATOM 4871 N N . LEU A 1 636 ? 22.404 16.548 -27.242 1.00 95.31 636 LEU A N 1
ATOM 4872 C CA . LEU A 1 636 ? 23.620 16.120 -26.564 1.00 95.31 636 LEU A CA 1
ATOM 4873 C C . LEU A 1 636 ? 24.352 17.379 -26.096 1.00 95.31 636 LEU A C 1
ATOM 4875 O O . LEU A 1 636 ? 24.719 18.230 -26.926 1.00 95.31 636 LEU A O 1
ATOM 4879 N N . THR A 1 637 ? 24.501 17.535 -24.786 1.00 94.56 637 THR A N 1
ATOM 4880 C CA . THR A 1 637 ? 25.027 18.765 -24.175 1.00 94.56 637 THR A CA 1
ATOM 4881 C C . THR A 1 637 ? 26.428 18.611 -23.606 1.00 94.56 637 THR A C 1
ATOM 4883 O O . THR A 1 637 ? 27.092 19.624 -23.373 1.00 94.56 637 THR A O 1
ATOM 4886 N N . SER A 1 638 ? 26.907 17.376 -23.462 1.00 94.06 638 SER A N 1
ATOM 4887 C CA . SER A 1 638 ? 28.269 17.084 -23.023 1.00 94.06 638 SER A CA 1
ATOM 4888 C C . SER A 1 638 ? 28.955 16.018 -23.884 1.00 94.06 638 SER A C 1
ATOM 4890 O O . SER A 1 638 ? 28.359 15.461 -24.806 1.00 94.06 638 SER A O 1
ATOM 4892 N N . ASP A 1 639 ? 30.249 15.796 -23.659 1.00 96.12 639 ASP A N 1
ATOM 4893 C CA . ASP A 1 639 ? 31.019 14.813 -24.422 1.00 96.12 639 ASP A CA 1
ATOM 4894 C C . ASP A 1 639 ? 30.602 13.388 -24.043 1.00 96.12 639 ASP A C 1
ATOM 4896 O O . ASP A 1 639 ? 30.663 13.003 -22.876 1.00 96.12 639 ASP A O 1
ATOM 4900 N N . HIS A 1 640 ? 30.254 12.575 -25.042 1.00 94.75 640 HIS A N 1
ATOM 4901 C CA . HIS A 1 640 ? 29.842 11.188 -24.835 1.00 94.75 640 HIS A CA 1
ATOM 4902 C C . HIS A 1 640 ? 30.522 10.227 -25.804 1.00 94.75 640 HIS A C 1
ATOM 4904 O O . HIS A 1 640 ? 30.822 10.554 -26.955 1.00 94.75 640 HIS A O 1
ATOM 4910 N N . ILE A 1 641 ? 30.724 8.994 -25.331 1.00 93.88 641 ILE A N 1
ATOM 4911 C CA . ILE A 1 641 ? 31.232 7.882 -26.132 1.00 93.88 641 ILE A CA 1
ATOM 4912 C C . ILE A 1 641 ? 30.119 6.853 -26.308 1.00 93.88 641 ILE A C 1
ATOM 4914 O O . ILE A 1 641 ? 29.630 6.266 -25.344 1.00 93.88 641 ILE A O 1
ATOM 4918 N N . TRP A 1 642 ? 29.750 6.587 -27.554 1.00 93.62 642 TRP A N 1
ATOM 4919 C CA . TRP A 1 642 ? 28.878 5.486 -27.931 1.00 93.62 642 TRP A CA 1
ATOM 4920 C C . TRP A 1 642 ? 29.715 4.337 -28.480 1.00 93.62 642 TRP A C 1
ATOM 4922 O O . TRP A 1 642 ? 30.217 4.379 -29.600 1.00 93.62 642 TRP A O 1
ATOM 4932 N N . ALA A 1 643 ? 29.862 3.298 -27.665 1.00 89.50 643 ALA A N 1
ATOM 4933 C CA . ALA A 1 643 ? 30.469 2.032 -28.058 1.00 89.50 643 ALA A CA 1
ATOM 4934 C C . ALA A 1 643 ? 29.391 0.999 -28.451 1.00 89.50 643 ALA A C 1
ATOM 4936 O O . ALA A 1 643 ? 28.206 1.198 -28.126 1.00 89.50 643 ALA A O 1
ATOM 4937 N N . PRO A 1 644 ? 29.782 -0.114 -29.103 1.00 88.00 644 PRO A N 1
ATOM 4938 C CA . PRO A 1 644 ? 28.915 -1.273 -29.272 1.00 88.00 644 PRO A CA 1
ATOM 4939 C C . PRO A 1 644 ? 28.326 -1.722 -27.935 1.00 88.00 644 PRO A C 1
ATOM 4941 O O . PRO A 1 644 ? 29.045 -1.871 -26.948 1.00 88.00 644 PRO A O 1
ATOM 4944 N N . LEU A 1 645 ? 27.011 -1.923 -27.899 1.00 84.44 645 LEU A N 1
ATOM 4945 C CA . LEU A 1 645 ? 26.309 -2.401 -26.711 1.00 84.44 645 LEU A CA 1
ATOM 4946 C C . LEU A 1 645 ? 26.160 -3.922 -26.806 1.00 84.44 645 LEU A C 1
ATOM 4948 O O . LEU A 1 645 ? 25.694 -4.428 -27.824 1.00 84.44 645 LEU A O 1
ATOM 4952 N N . ALA A 1 646 ? 26.550 -4.660 -25.768 1.00 76.31 646 ALA A N 1
ATOM 4953 C CA . ALA A 1 646 ? 26.441 -6.118 -25.761 1.00 76.31 646 ALA A CA 1
ATOM 4954 C C . ALA A 1 646 ? 24.973 -6.579 -25.644 1.00 76.31 646 ALA A C 1
ATOM 4956 O O . ALA A 1 646 ? 24.223 -6.033 -24.835 1.00 76.31 646 ALA A O 1
ATOM 4957 N N . GLY A 1 647 ? 24.582 -7.601 -26.414 1.00 67.25 647 GLY A N 1
ATOM 4958 C CA . GLY A 1 647 ? 23.284 -8.284 -26.329 1.00 67.25 647 GLY A CA 1
ATOM 4959 C C . GLY A 1 647 ? 23.404 -9.790 -26.601 1.00 67.25 647 GLY A C 1
ATOM 4960 O O . GLY A 1 647 ? 24.412 -10.256 -27.127 1.00 67.25 647 GLY A O 1
ATOM 4961 N N . GLU A 1 648 ? 22.380 -10.570 -26.244 1.00 57.94 648 GLU A N 1
ATOM 4962 C CA . GLU A 1 648 ? 22.414 -12.046 -26.328 1.00 57.94 648 GLU A CA 1
ATOM 4963 C C . GLU A 1 648 ? 22.602 -12.583 -27.763 1.00 57.94 648 GLU A C 1
ATOM 4965 O O . GLU A 1 648 ? 23.296 -13.575 -27.972 1.00 57.94 648 GLU A O 1
ATOM 4970 N N . ASN A 1 649 ? 22.060 -11.886 -28.768 1.00 62.62 649 ASN A N 1
ATOM 4971 C CA . ASN A 1 649 ? 22.110 -12.285 -30.182 1.00 62.62 649 ASN A CA 1
ATOM 4972 C C . ASN A 1 649 ? 23.048 -11.412 -31.039 1.00 62.62 649 ASN A C 1
ATOM 4974 O O . ASN A 1 649 ? 22.918 -11.371 -32.263 1.00 62.62 649 ASN A O 1
ATOM 4978 N N . GLY A 1 650 ? 23.984 -10.691 -30.412 1.00 68.00 650 GLY A N 1
ATOM 4979 C CA . GLY A 1 650 ? 24.908 -9.782 -31.092 1.00 68.00 650 GLY A CA 1
ATOM 4980 C C . GLY A 1 650 ? 25.031 -8.440 -30.375 1.00 68.00 650 GLY A C 1
ATOM 4981 O O . GLY A 1 650 ? 25.281 -8.386 -29.175 1.00 68.00 650 GLY A O 1
ATOM 4982 N N . GLN A 1 651 ? 24.884 -7.345 -31.119 1.00 78.25 651 GLN A N 1
ATOM 4983 C CA . GLN A 1 651 ? 24.915 -5.991 -30.570 1.00 78.25 651 GLN A CA 1
ATOM 4984 C C . GLN A 1 651 ? 23.489 -5.454 -30.368 1.00 78.25 651 GLN A C 1
ATOM 4986 O O . GLN A 1 651 ? 22.684 -5.496 -31.296 1.00 78.25 651 GLN A O 1
ATOM 4991 N N . LEU A 1 652 ? 23.205 -4.869 -29.199 1.00 86.69 652 LEU A N 1
ATOM 4992 C CA . LEU A 1 652 ? 22.043 -3.993 -29.020 1.00 86.69 652 LEU A CA 1
ATOM 4993 C C . LEU A 1 652 ? 22.261 -2.688 -29.802 1.00 86.69 652 LEU A C 1
ATOM 4995 O O . LEU A 1 652 ? 23.312 -2.045 -29.703 1.00 86.69 652 LEU A O 1
ATOM 4999 N N . VAL A 1 653 ? 21.267 -2.286 -30.591 1.00 92.00 653 VAL A N 1
ATOM 5000 C CA . VAL A 1 653 ? 21.354 -1.090 -31.439 1.00 92.00 653 VAL A CA 1
ATOM 5001 C C . VAL A 1 653 ? 20.750 0.131 -30.754 1.00 92.00 653 VAL A C 1
ATOM 5003 O O . VAL A 1 653 ? 19.761 0.025 -30.024 1.00 92.00 653 VAL A O 1
ATOM 5006 N N . ARG A 1 654 ? 21.335 1.304 -31.020 1.00 94.12 654 ARG A N 1
ATOM 5007 C CA . ARG A 1 654 ? 20.709 2.597 -30.710 1.00 94.12 654 ARG A CA 1
ATOM 5008 C C . ARG A 1 654 ? 19.753 2.962 -31.837 1.00 94.12 654 ARG A C 1
ATOM 5010 O O . ARG A 1 654 ? 20.134 2.854 -33.002 1.00 94.12 654 ARG A O 1
ATOM 5017 N N . ILE A 1 655 ? 18.546 3.393 -31.491 1.00 95.69 655 ILE A N 1
ATOM 5018 C CA . ILE A 1 655 ? 17.482 3.732 -32.435 1.00 95.69 655 ILE A CA 1
ATOM 5019 C C . ILE A 1 655 ? 17.164 5.217 -32.290 1.00 95.69 655 ILE A C 1
ATOM 5021 O O . ILE A 1 655 ? 16.675 5.656 -31.253 1.00 95.69 655 ILE A O 1
ATOM 5025 N N . LEU A 1 656 ? 17.438 5.995 -33.330 1.00 96.06 656 LEU A N 1
ATOM 5026 C CA . LEU A 1 656 ? 17.027 7.388 -33.426 1.00 96.06 656 LEU A CA 1
ATOM 5027 C C . LEU A 1 656 ? 15.569 7.433 -33.880 1.00 96.06 656 LEU A C 1
ATOM 5029 O O . LEU A 1 656 ? 15.271 7.203 -35.052 1.00 96.06 656 LEU A O 1
ATOM 5033 N N . THR A 1 657 ? 14.670 7.725 -32.947 1.00 91.19 657 THR A N 1
ATOM 5034 C CA . THR A 1 657 ? 13.234 7.900 -33.230 1.00 91.19 657 THR A CA 1
ATOM 5035 C C . THR A 1 657 ? 12.878 9.356 -33.540 1.00 91.19 657 THR A C 1
ATOM 5037 O O . THR A 1 657 ? 11.747 9.673 -33.894 1.00 91.19 657 THR A O 1
ATOM 5040 N N . GLU A 1 658 ? 13.834 10.268 -33.348 1.00 92.88 658 GLU A N 1
ATOM 5041 C CA . GLU A 1 658 ? 13.709 11.711 -33.548 1.00 92.88 658 GLU A CA 1
ATOM 5042 C C . GLU A 1 658 ? 15.084 12.329 -33.887 1.00 92.88 658 GLU A C 1
ATOM 5044 O O . GLU A 1 658 ? 16.082 11.626 -34.068 1.00 92.88 658 GLU A O 1
ATOM 5049 N N . ASN A 1 659 ? 15.152 13.660 -33.991 1.00 95.19 659 ASN A N 1
ATOM 5050 C CA . ASN A 1 659 ? 16.392 14.375 -34.285 1.00 95.19 659 ASN A CA 1
ATOM 5051 C C . ASN A 1 659 ? 17.307 14.474 -33.053 1.00 95.19 659 ASN A C 1
ATOM 5053 O O . ASN A 1 659 ? 17.002 15.201 -32.107 1.00 95.19 659 ASN A O 1
ATOM 5057 N N . LEU A 1 660 ? 18.472 13.837 -33.122 1.00 96.50 660 LEU A N 1
ATOM 5058 C CA . LEU A 1 660 ? 19.586 14.033 -32.199 1.00 96.50 660 LEU A CA 1
ATOM 5059 C C . LEU A 1 660 ? 20.346 15.306 -32.575 1.00 96.50 660 LEU A C 1
ATOM 5061 O O . LEU A 1 660 ? 20.878 15.401 -33.680 1.00 96.50 660 LEU A O 1
ATOM 5065 N N . THR A 1 661 ? 20.454 16.271 -31.661 1.00 97.25 661 THR A N 1
ATOM 5066 C CA . THR A 1 661 ? 21.252 17.485 -31.899 1.00 97.25 661 THR A CA 1
ATOM 5067 C C . THR A 1 661 ? 22.514 17.496 -31.048 1.00 97.25 661 THR A C 1
ATOM 5069 O O . THR A 1 661 ? 22.440 17.682 -29.839 1.00 97.25 661 THR A O 1
ATOM 5072 N N . ILE A 1 662 ? 23.686 17.389 -31.668 1.00 97.94 662 ILE A N 1
ATOM 5073 C CA . ILE A 1 662 ? 24.965 17.589 -30.981 1.00 97.94 662 ILE A CA 1
ATOM 5074 C C . ILE A 1 662 ? 25.225 19.092 -30.891 1.00 97.94 662 ILE A C 1
ATOM 5076 O O . ILE A 1 662 ? 25.382 19.763 -31.915 1.00 97.94 662 ILE A O 1
ATOM 5080 N N . THR A 1 663 ? 25.215 19.639 -29.677 1.00 97.38 663 THR A N 1
ATOM 5081 C CA . THR A 1 663 ? 25.406 21.081 -29.450 1.00 97.38 663 THR A CA 1
ATOM 5082 C C . THR A 1 663 ? 26.859 21.510 -29.654 1.00 97.38 663 THR A C 1
ATOM 5084 O O . THR A 1 663 ? 27.755 20.680 -29.629 1.00 97.38 663 THR A O 1
ATOM 5087 N N . GLU A 1 664 ? 27.100 22.813 -29.839 1.00 95.94 664 GLU A N 1
ATOM 5088 C CA . GLU A 1 664 ? 28.428 23.398 -30.124 1.00 95.94 664 GLU A CA 1
ATOM 5089 C C . GLU A 1 664 ? 29.522 23.024 -29.105 1.00 95.94 664 GLU A C 1
ATOM 5091 O O . GLU A 1 664 ? 30.700 23.005 -29.450 1.00 95.94 664 GLU A O 1
ATOM 5096 N N . ASN A 1 665 ? 29.139 22.703 -27.863 1.00 93.44 665 ASN A N 1
ATOM 5097 C CA . ASN A 1 665 ? 30.060 22.367 -26.772 1.00 93.44 665 ASN A CA 1
ATOM 5098 C C . ASN A 1 665 ? 30.149 20.860 -26.480 1.00 93.44 665 ASN A C 1
ATOM 5100 O O . ASN A 1 665 ? 30.769 20.483 -25.491 1.00 93.44 665 ASN A O 1
ATOM 5104 N N . ALA A 1 666 ? 29.514 20.021 -27.298 1.00 97.31 666 ALA A N 1
ATOM 5105 C CA . ALA A 1 666 ? 29.476 18.578 -27.114 1.00 97.31 666 ALA A CA 1
ATOM 5106 C C . ALA A 1 666 ? 30.172 17.862 -28.272 1.00 97.31 666 ALA A C 1
ATOM 5108 O O . ALA A 1 666 ? 30.050 18.258 -29.436 1.00 97.31 666 ALA A O 1
ATOM 5109 N N . THR A 1 667 ? 30.858 16.770 -27.959 1.00 97.88 667 THR A N 1
ATOM 5110 C CA . THR A 1 667 ? 31.425 15.834 -28.927 1.00 97.88 667 THR A CA 1
ATOM 5111 C C . THR A 1 667 ? 30.814 14.455 -28.733 1.00 97.88 667 THR A C 1
ATOM 5113 O O . THR A 1 667 ? 30.957 13.847 -27.674 1.00 97.88 667 THR A O 1
ATOM 5116 N N . LEU A 1 668 ? 30.199 13.916 -29.787 1.00 97.44 668 LEU A N 1
ATOM 5117 C CA . LEU A 1 668 ? 29.814 12.509 -29.828 1.00 97.44 668 LEU A CA 1
ATOM 5118 C C . LEU A 1 668 ? 30.916 11.686 -30.490 1.00 97.44 668 LEU A C 1
ATOM 5120 O O . LEU A 1 668 ? 31.156 11.824 -31.692 1.00 97.44 668 LEU A O 1
ATOM 5124 N N . GLN A 1 669 ? 31.555 10.803 -29.730 1.00 97.44 669 GLN A N 1
ATOM 5125 C CA . GLN A 1 669 ? 32.482 9.814 -30.268 1.00 97.44 669 GLN A CA 1
ATOM 5126 C C . GLN A 1 669 ? 31.802 8.454 -30.406 1.00 97.44 669 GLN A C 1
ATOM 5128 O O . GLN A 1 669 ? 31.272 7.917 -29.443 1.00 97.44 669 GLN A O 1
ATOM 5133 N N . ILE A 1 670 ? 31.858 7.863 -31.595 1.00 97.19 670 ILE A N 1
ATOM 5134 C CA . ILE A 1 670 ? 31.243 6.577 -31.911 1.00 97.19 670 ILE A CA 1
ATOM 5135 C C . ILE A 1 670 ? 32.350 5.574 -32.231 1.00 97.19 670 ILE A C 1
ATOM 5137 O O . ILE A 1 670 ? 33.130 5.776 -33.162 1.00 97.19 670 ILE A O 1
ATOM 5141 N N . GLY A 1 671 ? 32.445 4.518 -31.425 1.00 95.31 671 GLY A N 1
ATOM 5142 C CA . GLY A 1 671 ? 33.487 3.496 -31.533 1.00 95.31 671 GLY A CA 1
ATOM 5143 C C . GLY A 1 671 ? 33.255 2.508 -32.679 1.00 95.31 671 GLY A C 1
ATOM 5144 O O . GLY A 1 671 ? 32.125 2.340 -33.142 1.00 95.31 671 GLY A O 1
ATOM 5145 N N . ALA A 1 672 ? 34.321 1.826 -33.104 1.00 95.12 672 ALA A N 1
ATOM 5146 C CA . ALA A 1 672 ? 34.286 0.820 -34.165 1.00 95.12 672 ALA A CA 1
ATOM 5147 C C . ALA A 1 672 ? 33.200 -0.246 -33.963 1.00 95.12 672 ALA A C 1
ATOM 5149 O O . ALA A 1 672 ? 32.922 -0.667 -32.840 1.00 95.12 672 ALA A O 1
ATOM 5150 N N . GLY A 1 673 ? 32.580 -0.670 -35.067 1.00 92.88 673 GLY A N 1
ATOM 5151 C CA . GLY A 1 673 ? 31.497 -1.654 -35.081 1.00 92.88 673 GLY A CA 1
ATOM 5152 C C . GLY A 1 673 ? 30.147 -1.152 -34.560 1.00 92.88 673 GLY A C 1
ATOM 5153 O O . GLY A 1 673 ? 29.189 -1.915 -34.578 1.00 92.88 673 GLY A O 1
ATOM 5154 N N . THR A 1 674 ? 30.029 0.101 -34.101 1.00 95.00 674 THR A N 1
ATOM 5155 C CA . THR A 1 674 ? 28.759 0.609 -33.561 1.00 95.00 674 THR A CA 1
ATOM 5156 C C . THR A 1 674 ? 27.713 0.777 -34.662 1.00 95.00 674 THR A C 1
ATOM 5158 O O . THR A 1 674 ? 27.968 1.436 -35.668 1.00 95.00 674 THR A O 1
ATOM 5161 N N . ILE A 1 675 ? 26.511 0.245 -34.423 1.00 95.50 675 ILE A N 1
ATOM 5162 C CA . ILE A 1 675 ? 25.349 0.364 -35.305 1.00 95.50 675 ILE A CA 1
ATOM 5163 C C . ILE A 1 675 ? 24.327 1.321 -34.683 1.00 95.50 675 ILE A C 1
ATOM 5165 O O . ILE A 1 675 ? 23.909 1.148 -33.531 1.00 95.50 675 ILE A O 1
ATOM 5169 N N . ILE A 1 676 ? 23.913 2.314 -35.466 1.00 96.94 676 ILE A N 1
ATOM 5170 C CA . ILE A 1 676 ? 22.851 3.268 -35.150 1.00 96.94 676 ILE A CA 1
ATOM 5171 C C . ILE A 1 676 ? 21.783 3.140 -36.231 1.00 96.94 676 ILE A C 1
ATOM 5173 O O . ILE A 1 676 ? 22.053 3.324 -37.419 1.00 96.94 676 ILE A O 1
ATOM 5177 N N . LYS A 1 677 ? 20.564 2.817 -35.810 1.00 96.31 677 LYS A N 1
ATOM 5178 C CA . LYS A 1 677 ? 19.394 2.745 -36.681 1.00 96.31 677 LYS A CA 1
ATOM 5179 C C . LYS A 1 677 ? 18.541 3.991 -36.525 1.00 96.31 677 LYS A C 1
ATOM 5181 O O . LYS A 1 677 ? 18.542 4.604 -35.462 1.00 96.31 677 LYS A O 1
ATOM 5186 N N . ALA A 1 678 ? 17.798 4.351 -37.558 1.00 96.38 678 ALA A N 1
ATOM 5187 C CA . ALA A 1 678 ? 16.917 5.509 -37.541 1.00 96.38 678 ALA A CA 1
ATOM 5188 C C . ALA A 1 678 ? 15.590 5.193 -38.235 1.00 96.38 678 ALA A C 1
ATOM 5190 O O . ALA A 1 678 ? 15.569 4.497 -39.251 1.00 96.38 678 ALA A O 1
ATOM 5191 N N . ASP A 1 679 ? 14.490 5.700 -37.683 1.00 93.00 679 ASP A N 1
ATOM 5192 C CA . ASP A 1 679 ? 13.202 5.714 -38.377 1.00 93.00 679 ASP A CA 1
ATOM 5193 C C . ASP A 1 679 ? 13.064 6.969 -39.265 1.00 93.00 679 ASP A C 1
ATOM 5195 O O . ASP A 1 679 ? 13.965 7.804 -39.353 1.00 93.00 679 ASP A O 1
ATOM 5199 N N . THR A 1 680 ? 11.899 7.144 -39.890 1.00 93.19 680 THR A N 1
ATOM 5200 C CA . THR A 1 680 ? 11.607 8.297 -40.770 1.00 93.19 680 THR A CA 1
ATOM 5201 C C . THR A 1 680 ? 11.757 9.677 -40.110 1.00 93.19 680 THR A C 1
ATOM 5203 O O . THR A 1 680 ? 11.955 10.685 -40.799 1.00 93.19 680 THR A O 1
ATOM 5206 N N . LYS A 1 681 ? 11.661 9.762 -38.779 1.00 91.06 681 LYS A N 1
ATOM 5207 C CA . LYS A 1 681 ? 11.880 10.988 -37.996 1.00 91.06 681 LYS A CA 1
ATOM 5208 C C . LYS A 1 681 ? 13.318 11.092 -37.484 1.00 91.06 681 LYS A C 1
ATOM 5210 O O . LYS A 1 681 ? 13.749 12.196 -37.140 1.00 91.06 681 LYS A O 1
ATOM 5215 N N . GLY A 1 682 ? 14.045 9.981 -37.457 1.00 94.69 682 GLY A N 1
ATOM 5216 C CA . GLY A 1 682 ? 15.446 9.894 -37.090 1.00 94.69 682 GLY A CA 1
ATOM 5217 C C . GLY A 1 682 ? 16.339 10.774 -37.964 1.00 94.69 682 GLY A C 1
ATOM 5218 O O . GLY A 1 682 ? 16.307 10.735 -39.200 1.00 94.69 682 GLY A O 1
ATOM 5219 N N . LYS A 1 683 ? 17.150 11.589 -37.293 1.00 96.06 683 LYS A N 1
ATOM 5220 C CA . LYS A 1 683 ? 18.120 12.506 -37.898 1.00 96.06 683 LYS A CA 1
ATOM 5221 C C . LYS A 1 683 ? 19.249 12.784 -36.917 1.00 96.06 683 LYS A C 1
ATOM 5223 O O . LYS A 1 683 ? 19.022 12.797 -35.710 1.00 96.06 683 LYS A O 1
ATOM 5228 N N . ILE A 1 684 ? 20.439 13.076 -37.430 1.00 97.88 684 ILE A N 1
ATOM 5229 C CA . ILE A 1 684 ? 21.522 13.651 -36.628 1.00 97.88 684 ILE A CA 1
ATOM 5230 C C . ILE A 1 684 ? 21.801 15.063 -37.132 1.00 97.88 684 ILE A C 1
ATOM 5232 O O . ILE A 1 684 ? 22.051 15.256 -38.315 1.00 97.88 684 ILE A O 1
ATOM 5236 N N . THR A 1 685 ? 21.773 16.047 -36.241 1.00 97.62 685 THR A N 1
ATOM 5237 C CA . THR A 1 685 ? 22.193 17.425 -36.508 1.00 97.62 685 THR A CA 1
ATOM 5238 C C . THR A 1 685 ? 23.441 17.727 -35.689 1.00 97.62 685 THR A C 1
ATOM 5240 O O . THR A 1 685 ? 23.404 17.677 -34.460 1.00 97.62 685 THR A O 1
ATOM 5243 N N . VAL A 1 686 ? 24.546 18.061 -36.347 1.00 98.19 686 VAL A N 1
ATOM 5244 C CA . VAL A 1 686 ? 25.838 18.306 -35.697 1.00 98.19 686 VAL A CA 1
ATOM 5245 C C . VAL A 1 686 ? 26.148 19.798 -35.717 1.00 98.19 686 VAL A C 1
ATOM 5247 O O . VAL A 1 686 ? 26.341 20.360 -36.788 1.00 98.19 686 VAL A O 1
ATOM 5250 N N . ASN A 1 687 ? 26.214 20.434 -34.547 1.00 97.38 687 ASN A N 1
ATOM 5251 C CA . ASN A 1 687 ? 26.728 21.802 -34.388 1.00 97.38 687 ASN A CA 1
ATOM 5252 C C . ASN A 1 687 ? 28.069 21.835 -33.635 1.00 97.38 687 ASN A C 1
ATOM 5254 O O . ASN A 1 687 ? 28.824 22.784 -33.805 1.00 97.38 687 ASN A O 1
ATOM 5258 N N . GLY A 1 688 ? 28.358 20.819 -32.813 1.00 97.19 688 GLY A N 1
ATOM 5259 C CA . GLY A 1 688 ? 29.659 20.606 -32.165 1.00 97.19 688 GLY A CA 1
ATOM 5260 C C . GLY A 1 688 ? 30.496 19.545 -32.873 1.00 97.19 688 GLY A C 1
ATOM 5261 O O . GLY A 1 688 ? 30.695 19.610 -34.086 1.00 97.19 688 GLY A O 1
ATOM 5262 N N . GLY A 1 689 ? 30.988 18.560 -32.120 1.00 97.62 689 GLY A N 1
ATOM 5263 C CA . GLY A 1 689 ? 31.867 17.503 -32.621 1.00 97.62 689 GLY A CA 1
ATOM 5264 C C . GLY A 1 689 ? 31.152 16.186 -32.939 1.00 97.62 689 GLY A C 1
ATOM 5265 O O . GLY A 1 689 ? 30.397 15.664 -32.122 1.00 97.62 689 GLY A O 1
ATOM 5266 N N . LEU A 1 690 ? 31.458 15.580 -34.088 1.00 98.12 690 LEU A N 1
ATOM 5267 C CA . LEU A 1 690 ? 31.104 14.186 -34.393 1.00 98.12 690 LEU A CA 1
ATOM 5268 C C . LEU A 1 690 ? 32.379 13.422 -34.741 1.00 98.12 690 LEU A C 1
ATOM 5270 O O . LEU A 1 690 ? 33.085 13.792 -35.675 1.00 98.12 690 LEU A O 1
ATOM 5274 N N . ARG A 1 691 ? 32.689 12.361 -33.995 1.00 97.81 691 ARG A N 1
ATOM 5275 C CA . ARG A 1 691 ? 33.892 11.545 -34.186 1.00 97.81 691 ARG A CA 1
ATOM 5276 C C . ARG A 1 691 ? 33.498 10.098 -34.441 1.00 97.81 691 ARG A C 1
ATOM 5278 O O . ARG A 1 691 ? 33.104 9.420 -33.502 1.00 97.81 691 ARG A O 1
ATOM 5285 N N . THR A 1 692 ? 33.619 9.592 -35.664 1.00 97.56 692 THR A N 1
ATOM 5286 C CA . THR A 1 692 ? 33.457 8.148 -35.918 1.00 97.56 692 THR A CA 1
ATOM 5287 C C . THR A 1 692 ? 34.831 7.491 -35.969 1.00 97.56 692 THR A C 1
ATOM 5289 O O . THR A 1 692 ? 35.701 7.893 -36.735 1.00 97.56 692 THR A O 1
ATOM 5292 N N . ALA A 1 693 ? 35.054 6.500 -35.112 1.00 95.12 693 ALA A N 1
ATOM 5293 C CA . ALA A 1 693 ? 36.328 5.801 -34.960 1.00 95.12 693 ALA A CA 1
ATOM 5294 C C . ALA A 1 693 ? 36.226 4.359 -35.480 1.00 95.12 693 ALA A C 1
ATOM 5296 O O . ALA A 1 693 ? 36.627 3.423 -34.794 1.00 95.12 693 ALA A O 1
ATOM 5297 N N . GLY A 1 694 ? 35.612 4.178 -36.654 1.00 94.19 694 GLY A N 1
ATOM 5298 C CA . GLY A 1 694 ? 35.501 2.873 -37.301 1.00 94.19 694 GLY A CA 1
ATOM 5299 C C . GLY A 1 694 ? 36.838 2.350 -37.812 1.00 94.19 694 GLY A C 1
ATOM 5300 O O . GLY A 1 694 ? 37.722 3.123 -38.180 1.00 94.19 694 GLY A O 1
ATOM 5301 N N . GLU A 1 695 ? 36.958 1.025 -37.863 1.00 93.25 695 GLU A N 1
ATOM 5302 C CA . GLU A 1 695 ? 38.148 0.321 -38.343 1.00 93.25 695 GLU A CA 1
ATOM 5303 C C . GLU A 1 695 ? 37.829 -0.496 -39.601 1.00 93.25 695 GLU A C 1
ATOM 5305 O O . GLU A 1 695 ? 36.675 -0.831 -39.879 1.00 93.25 695 GLU A O 1
ATOM 5310 N N . ALA A 1 696 ? 38.860 -0.866 -40.365 1.00 88.06 696 ALA A N 1
ATOM 5311 C CA . ALA A 1 696 ? 38.687 -1.711 -41.541 1.00 88.06 696 ALA A CA 1
ATOM 5312 C C . ALA A 1 696 ? 38.055 -3.063 -41.151 1.00 88.06 696 ALA A C 1
ATOM 5314 O O . ALA A 1 696 ? 38.619 -3.826 -40.369 1.00 88.06 696 ALA A O 1
ATOM 5315 N N . GLY A 1 697 ? 36.879 -3.361 -41.708 1.00 89.94 697 GLY A N 1
ATOM 5316 C CA . GLY A 1 697 ? 36.089 -4.554 -41.374 1.00 89.94 697 GLY A CA 1
ATOM 5317 C C . GLY A 1 697 ? 35.166 -4.404 -40.156 1.00 89.94 697 GLY A C 1
ATOM 5318 O O . GLY A 1 697 ? 34.323 -5.272 -39.945 1.00 89.94 697 GLY A O 1
ATOM 5319 N N . LEU A 1 698 ? 35.273 -3.305 -39.402 1.00 92.88 698 LEU A N 1
ATOM 5320 C CA . LEU A 1 698 ? 34.389 -2.929 -38.293 1.00 92.88 698 LEU A CA 1
ATOM 5321 C C . LEU A 1 698 ? 33.989 -1.441 -38.411 1.00 92.88 698 LEU A C 1
ATOM 5323 O O . LEU A 1 698 ? 34.326 -0.634 -37.532 1.00 92.88 698 LEU A O 1
ATOM 5327 N N . PRO A 1 699 ? 33.301 -1.048 -39.501 1.00 95.81 699 PRO A N 1
ATOM 5328 C CA . PRO A 1 699 ? 32.889 0.336 -39.690 1.00 95.81 699 PRO A CA 1
ATOM 5329 C C . PRO A 1 699 ? 31.860 0.757 -38.636 1.00 95.81 699 PRO A C 1
ATOM 5331 O O . PRO A 1 699 ? 31.166 -0.074 -38.044 1.00 95.81 699 PRO A O 1
ATOM 5334 N N . VAL A 1 700 ? 31.734 2.065 -38.427 1.00 97.69 700 VAL A N 1
ATOM 5335 C CA . VAL A 1 700 ? 30.534 2.634 -37.798 1.00 97.69 700 VAL A CA 1
ATOM 5336 C C . VAL A 1 700 ? 29.408 2.619 -38.830 1.00 97.69 700 VAL A C 1
ATOM 5338 O O . VAL A 1 700 ? 29.626 3.040 -39.962 1.00 97.69 700 VAL A O 1
ATOM 5341 N N . ILE A 1 701 ? 28.215 2.147 -38.469 1.00 97.69 701 ILE A N 1
ATOM 5342 C CA . ILE A 1 701 ? 27.089 2.014 -39.405 1.00 97.69 701 ILE A CA 1
ATOM 5343 C C . ILE A 1 701 ? 25.915 2.875 -38.939 1.00 97.69 701 ILE A C 1
ATOM 5345 O O . ILE A 1 701 ? 25.377 2.659 -37.855 1.00 97.69 701 ILE A O 1
ATOM 5349 N N . PHE A 1 702 ? 25.481 3.799 -39.792 1.00 98.50 702 PHE A N 1
ATOM 5350 C CA . PHE A 1 702 ? 24.197 4.493 -39.696 1.00 98.50 702 PHE A CA 1
ATOM 5351 C C . PHE A 1 702 ? 23.263 3.944 -40.771 1.00 98.50 702 PHE A C 1
ATOM 5353 O O . PHE A 1 702 ? 23.626 3.923 -41.948 1.00 98.50 702 PHE A O 1
ATOM 5360 N N . THR A 1 703 ? 22.078 3.474 -40.396 1.00 97.62 703 THR A N 1
ATOM 5361 C CA . THR A 1 703 ? 21.197 2.771 -41.339 1.00 97.62 703 THR A CA 1
ATOM 5362 C C . THR A 1 703 ? 19.714 2.900 -40.983 1.00 97.62 703 THR A C 1
ATOM 5364 O O . THR A 1 703 ? 19.351 3.431 -39.932 1.00 97.62 703 THR A O 1
ATOM 5367 N N . SER A 1 704 ? 18.854 2.408 -41.872 1.00 96.75 704 SER A N 1
ATOM 5368 C CA . SER A 1 704 ? 17.405 2.334 -41.679 1.00 96.75 704 SER A CA 1
ATOM 5369 C C . SER A 1 704 ? 17.032 1.412 -40.512 1.00 96.75 704 SER A C 1
ATOM 5371 O O . SER A 1 704 ? 17.679 0.389 -40.272 1.00 96.75 704 SER A O 1
ATOM 5373 N N . LEU A 1 705 ? 15.937 1.727 -39.815 1.00 95.31 705 LEU A N 1
ATOM 5374 C CA . LEU A 1 705 ? 15.292 0.813 -38.869 1.00 95.31 705 LEU A CA 1
ATOM 5375 C C . LEU A 1 705 ? 14.914 -0.531 -39.521 1.00 95.31 705 LEU A C 1
ATOM 5377 O O . LEU A 1 705 ? 14.930 -1.552 -38.837 1.00 95.31 705 LEU A O 1
ATOM 5381 N N . HIS A 1 706 ? 14.642 -0.527 -40.828 1.00 95.25 706 HIS A N 1
ATOM 5382 C CA . HIS A 1 706 ? 14.286 -1.697 -41.636 1.00 95.25 706 HIS A CA 1
ATOM 5383 C C . HIS A 1 706 ? 15.504 -2.494 -42.147 1.00 95.25 706 HIS A C 1
ATOM 5385 O O . HIS A 1 706 ? 15.339 -3.510 -42.811 1.00 95.25 706 HIS A O 1
ATOM 5391 N N . ASP A 1 707 ? 16.742 -2.058 -41.875 1.00 94.69 707 ASP A N 1
ATOM 5392 C CA . ASP A 1 707 ? 17.944 -2.801 -42.278 1.00 94.69 707 ASP A CA 1
ATOM 5393 C C . ASP A 1 707 ? 18.212 -3.980 -41.330 1.00 94.69 707 ASP A C 1
ATOM 5395 O O . ASP A 1 707 ? 18.995 -3.882 -40.379 1.00 94.69 707 ASP A O 1
ATOM 5399 N N . ASP A 1 708 ? 17.573 -5.116 -41.600 1.00 91.50 708 ASP A N 1
ATOM 5400 C CA . ASP A 1 708 ? 17.764 -6.365 -40.852 1.00 91.50 708 ASP A CA 1
ATOM 5401 C C . ASP A 1 708 ? 19.186 -6.940 -40.992 1.00 91.50 708 ASP A C 1
ATOM 5403 O O . ASP A 1 708 ? 19.635 -7.716 -40.141 1.00 91.50 708 ASP A O 1
ATOM 5407 N N . GLY A 1 709 ? 19.924 -6.541 -42.036 1.00 90.31 709 GLY A N 1
ATOM 5408 C CA . GLY A 1 709 ? 21.297 -6.978 -42.290 1.00 90.31 709 GLY A CA 1
ATOM 5409 C C . GLY A 1 709 ? 22.316 -6.402 -41.305 1.00 90.31 709 GLY A C 1
ATOM 5410 O O . GLY A 1 709 ? 23.379 -6.992 -41.102 1.00 90.31 709 GLY A O 1
ATOM 5411 N N . SER A 1 710 ? 21.989 -5.285 -40.652 1.00 90.12 710 SER A N 1
ATOM 5412 C CA . SER A 1 710 ? 22.852 -4.618 -39.675 1.00 90.12 710 SER A CA 1
ATOM 5413 C C . SER A 1 710 ? 22.201 -4.659 -38.295 1.00 90.12 710 SER A C 1
ATOM 5415 O O . SER A 1 710 ? 21.220 -3.971 -38.054 1.00 90.12 710 SER A O 1
ATOM 5417 N N . GLY A 1 711 ? 22.732 -5.438 -37.351 1.00 86.06 711 GLY A N 1
ATOM 5418 C CA . GLY A 1 711 ? 22.203 -5.467 -35.976 1.00 86.06 711 GLY A CA 1
ATOM 5419 C C . GLY A 1 711 ? 20.857 -6.191 -35.811 1.00 86.06 711 GLY A C 1
ATOM 5420 O O . GLY A 1 711 ? 20.247 -6.084 -34.751 1.00 86.06 711 GLY A O 1
ATOM 5421 N N . GLY A 1 712 ? 20.413 -6.944 -36.826 1.00 88.19 712 GLY A N 1
ATOM 5422 C CA . GLY A 1 712 ? 19.249 -7.835 -36.769 1.00 88.19 712 GLY A CA 1
ATOM 5423 C C . GLY A 1 712 ? 17.894 -7.140 -36.935 1.00 88.19 712 GLY A C 1
ATOM 5424 O O . GLY A 1 712 ? 17.817 -5.927 -37.128 1.00 88.19 712 GLY A O 1
ATOM 5425 N N . ASN A 1 713 ? 16.818 -7.929 -36.842 1.00 88.50 713 ASN A N 1
ATOM 5426 C CA . ASN A 1 713 ? 15.439 -7.457 -36.982 1.00 88.50 713 ASN A CA 1
ATOM 5427 C C . ASN A 1 713 ? 14.986 -6.681 -35.734 1.00 88.50 713 ASN A C 1
ATOM 5429 O O . ASN A 1 713 ? 14.521 -7.249 -34.744 1.00 88.50 713 ASN A O 1
ATOM 5433 N N . THR A 1 714 ? 15.177 -5.363 -35.777 1.00 89.81 714 THR A N 1
ATOM 5434 C CA . THR A 1 714 ? 14.990 -4.454 -34.638 1.00 89.81 714 THR A CA 1
ATOM 5435 C C . THR A 1 714 ? 13.528 -4.080 -34.411 1.00 89.81 714 THR A C 1
ATOM 5437 O O . THR A 1 714 ? 13.140 -3.853 -33.270 1.00 89.81 714 THR A O 1
ATOM 5440 N N . ASN A 1 715 ? 12.713 -4.011 -35.463 1.00 89.75 715 ASN A N 1
ATOM 5441 C CA . ASN A 1 715 ? 11.298 -3.625 -35.391 1.00 89.75 715 ASN A CA 1
ATOM 5442 C C . ASN A 1 715 ? 10.332 -4.821 -35.435 1.00 89.75 715 ASN A C 1
ATOM 5444 O O . ASN A 1 715 ? 9.123 -4.627 -35.533 1.00 89.75 715 ASN A O 1
ATOM 5448 N N . GLN A 1 716 ? 10.865 -6.044 -35.398 1.00 87.25 716 GLN A N 1
ATOM 5449 C CA . GLN A 1 716 ? 10.127 -7.306 -35.476 1.00 87.25 716 GLN A CA 1
ATOM 5450 C C . GLN A 1 716 ? 9.234 -7.442 -36.718 1.00 87.25 716 GLN A C 1
ATOM 5452 O O . GLN A 1 716 ? 8.242 -8.174 -36.717 1.00 87.25 716 GLN A O 1
ATOM 5457 N N . GLN A 1 717 ? 9.582 -6.755 -37.804 1.00 88.12 717 GLN A N 1
ATOM 5458 C CA . GLN A 1 717 ? 8.844 -6.798 -39.060 1.00 88.12 717 GLN A CA 1
ATOM 5459 C C . GLN A 1 717 ? 9.789 -7.204 -40.179 1.00 88.12 717 GLN A C 1
ATOM 5461 O O . GLN A 1 717 ? 10.851 -6.623 -40.341 1.00 88.12 717 GLN A O 1
ATOM 5466 N N . LEU A 1 718 ? 9.397 -8.203 -40.970 1.00 85.50 718 LEU A N 1
ATOM 5467 C CA . LEU A 1 718 ? 10.143 -8.580 -42.170 1.00 85.50 718 LEU A CA 1
ATOM 5468 C C . LEU A 1 718 ? 9.840 -7.566 -43.279 1.00 85.50 718 LEU A C 1
ATOM 5470 O O . LEU A 1 718 ? 8.894 -7.743 -44.051 1.00 85.50 718 LEU A O 1
ATOM 5474 N N . GLN A 1 719 ? 10.617 -6.487 -43.312 1.00 88.56 719 GLN A N 1
ATOM 5475 C CA . GLN A 1 719 ? 10.514 -5.405 -44.285 1.00 88.56 719 GLN A CA 1
ATOM 5476 C C . GLN A 1 719 ? 11.899 -5.083 -44.850 1.00 88.56 719 GLN A C 1
ATOM 5478 O O . GLN A 1 719 ? 12.867 -5.002 -44.110 1.00 88.56 719 GLN A O 1
ATOM 5483 N N . GLU A 1 720 ? 11.980 -4.867 -46.163 1.00 90.38 720 GLU A N 1
ATOM 5484 C CA . GLU A 1 720 ? 13.224 -4.445 -46.813 1.00 90.38 720 GLU A CA 1
ATOM 5485 C C . GLU A 1 720 ? 13.476 -2.937 -46.603 1.00 90.38 720 GLU A C 1
ATOM 5487 O O . GLU A 1 720 ? 12.517 -2.153 -46.645 1.00 90.38 720 GLU A O 1
ATOM 5492 N N . PRO A 1 721 ? 14.736 -2.503 -46.425 1.00 95.50 721 PRO A N 1
ATOM 5493 C CA . PRO A 1 721 ? 15.082 -1.089 -46.332 1.00 95.50 721 PRO A CA 1
ATOM 5494 C C . PRO A 1 721 ? 15.013 -0.389 -47.699 1.00 95.50 721 PRO A C 1
ATOM 5496 O O . PRO A 1 721 ? 15.369 -0.964 -48.732 1.00 95.50 721 PRO A O 1
ATOM 5499 N N . HIS A 1 722 ? 14.585 0.873 -47.709 1.00 96.06 722 HIS A N 1
ATOM 5500 C CA . HIS A 1 722 ? 14.449 1.701 -48.909 1.00 96.06 722 HIS A CA 1
ATOM 5501 C C . HIS A 1 722 ? 15.199 3.034 -48.776 1.00 96.06 722 HIS A C 1
ATOM 5503 O O . HIS A 1 722 ? 15.439 3.552 -47.688 1.00 96.06 722 HIS A O 1
ATOM 5509 N N . ALA A 1 723 ? 15.570 3.616 -49.917 1.00 96.88 723 ALA A N 1
ATOM 5510 C CA . ALA A 1 723 ? 16.145 4.953 -49.962 1.00 96.88 723 ALA A CA 1
ATOM 5511 C C . ALA A 1 723 ? 15.179 5.979 -49.340 1.00 96.88 723 ALA A C 1
ATOM 5513 O O . ALA A 1 723 ? 14.018 6.068 -49.740 1.00 96.88 723 ALA A O 1
ATOM 5514 N N . GLY A 1 724 ? 15.662 6.776 -48.383 1.00 96.38 724 GLY A N 1
ATOM 5515 C CA . GLY A 1 724 ? 14.848 7.796 -47.715 1.00 96.38 724 GLY A CA 1
ATOM 5516 C C . GLY A 1 724 ? 14.115 7.322 -46.461 1.00 96.38 724 GLY A C 1
ATOM 5517 O O . GLY A 1 724 ? 13.313 8.083 -45.922 1.00 96.38 724 GLY A O 1
ATOM 5518 N N . ASP A 1 725 ? 14.406 6.118 -45.968 1.00 96.88 725 ASP A N 1
ATOM 5519 C CA . ASP A 1 725 ? 13.807 5.571 -44.744 1.00 96.88 725 ASP A CA 1
ATOM 5520 C C . ASP A 1 725 ? 14.068 6.428 -43.493 1.00 96.88 725 ASP A C 1
ATOM 5522 O O . ASP A 1 725 ? 13.324 6.334 -42.520 1.00 96.88 725 ASP A O 1
ATOM 5526 N N . TRP A 1 726 ? 15.105 7.269 -43.511 1.00 97.88 726 TRP A N 1
ATOM 5527 C CA . TRP A 1 726 ? 15.445 8.226 -42.454 1.00 97.88 726 TRP A CA 1
ATOM 5528 C C . TRP A 1 726 ? 16.143 9.463 -43.034 1.00 97.88 726 TRP A C 1
ATOM 5530 O O . TRP A 1 726 ? 16.557 9.469 -44.194 1.00 97.88 726 TRP A O 1
ATOM 5540 N N . GLN A 1 727 ? 16.280 10.545 -42.261 1.00 97.50 727 GLN A N 1
ATOM 5541 C CA . GLN A 1 727 ? 16.656 11.851 -42.831 1.00 97.50 727 GLN A CA 1
ATOM 5542 C C . GLN A 1 727 ? 18.147 12.010 -43.146 1.00 97.50 727 GLN A C 1
ATOM 5544 O O . GLN A 1 727 ? 18.484 12.818 -44.010 1.00 97.50 727 GLN A O 1
ATOM 5549 N N . GLY A 1 728 ? 19.028 11.266 -42.475 1.00 97.75 728 GLY A N 1
ATOM 5550 C CA . GLY A 1 728 ? 20.475 11.377 -42.646 1.00 97.75 728 GLY A CA 1
ATOM 5551 C C . GLY A 1 728 ? 21.203 12.193 -41.576 1.00 97.75 728 GLY A C 1
ATOM 5552 O O . GLY A 1 728 ? 20.681 12.446 -40.482 1.00 97.75 728 GLY A O 1
ATOM 5553 N N . ILE A 1 729 ? 22.434 12.601 -41.900 1.00 98.44 729 ILE A N 1
ATOM 5554 C CA . ILE A 1 729 ? 23.320 13.371 -41.014 1.00 98.44 729 ILE A CA 1
ATOM 5555 C C . ILE A 1 729 ? 23.503 14.782 -41.581 1.00 98.44 729 ILE A C 1
ATOM 5557 O O . ILE A 1 729 ? 24.058 14.969 -42.661 1.00 98.44 729 ILE A O 1
ATOM 5561 N N . GLU A 1 730 ? 23.065 15.791 -40.834 1.00 97.88 730 GLU A N 1
ATOM 5562 C CA . GLU A 1 730 ? 23.268 17.204 -41.145 1.00 97.88 730 GLU A CA 1
ATOM 5563 C C . GLU A 1 730 ? 24.475 17.755 -40.382 1.00 97.88 730 GLU A C 1
ATOM 5565 O O . GLU A 1 730 ? 24.486 17.779 -39.150 1.00 97.88 730 GLU A O 1
ATOM 5570 N N . LEU A 1 731 ? 25.468 18.248 -41.121 1.00 97.31 731 LEU A N 1
ATOM 5571 C CA . LEU A 1 731 ? 26.610 18.973 -40.578 1.00 97.31 731 LEU A CA 1
ATOM 5572 C C . LEU A 1 731 ? 26.335 20.475 -40.659 1.00 97.31 731 LEU A C 1
ATOM 5574 O O . LEU A 1 731 ? 26.184 21.045 -41.745 1.00 97.31 731 LEU A O 1
ATOM 5578 N N . GLY A 1 732 ? 26.248 21.109 -39.491 1.00 95.50 732 GLY A N 1
ATOM 5579 C CA . GLY A 1 732 ? 26.128 22.552 -39.343 1.00 95.50 732 GLY A CA 1
ATOM 5580 C C . GLY A 1 732 ? 27.371 23.287 -39.845 1.00 95.50 732 GLY A C 1
ATOM 5581 O O . GLY A 1 732 ? 28.433 22.695 -40.044 1.00 95.50 732 GLY A O 1
ATOM 5582 N N . ARG A 1 733 ? 27.235 24.605 -40.027 1.00 93.00 733 ARG A N 1
ATOM 5583 C CA . ARG A 1 733 ? 28.288 25.482 -40.568 1.00 93.00 733 ARG A CA 1
ATOM 5584 C C . ARG A 1 733 ? 29.633 25.317 -39.859 1.00 93.00 733 ARG A C 1
ATOM 5586 O O . ARG A 1 733 ? 30.663 25.299 -40.521 1.00 93.00 733 ARG A O 1
ATOM 5593 N N . ASP A 1 734 ? 29.590 25.199 -38.535 1.00 91.88 734 ASP A N 1
ATOM 5594 C CA . ASP A 1 734 ? 30.768 25.203 -37.664 1.00 91.88 734 ASP A CA 1
ATOM 5595 C C . ASP A 1 734 ? 31.041 23.824 -37.027 1.00 91.88 734 ASP A C 1
ATOM 5597 O O . ASP A 1 734 ? 31.833 23.714 -36.094 1.00 91.88 734 ASP A O 1
ATOM 5601 N N . ALA A 1 735 ? 30.396 22.763 -37.526 1.00 96.19 735 ALA A N 1
ATOM 5602 C CA . ALA A 1 735 ? 30.561 21.407 -37.007 1.00 96.19 735 ALA A CA 1
ATOM 5603 C C . ALA A 1 735 ? 32.005 20.886 -37.173 1.00 96.19 735 ALA A C 1
ATOM 5605 O O . ALA A 1 735 ? 32.575 20.972 -38.263 1.00 96.19 735 ALA A O 1
ATOM 5606 N N . ASP A 1 736 ? 32.567 20.260 -36.133 1.00 96.31 736 ASP A N 1
ATOM 5607 C CA . ASP A 1 736 ? 33.849 19.536 -36.181 1.00 96.31 736 ASP A CA 1
ATOM 5608 C C . ASP A 1 736 ? 33.610 18.030 -36.368 1.00 96.31 736 ASP A C 1
ATOM 5610 O O . ASP A 1 736 ? 33.680 17.229 -35.429 1.00 96.31 736 ASP A O 1
ATOM 5614 N N . ALA A 1 737 ? 33.301 17.634 -37.603 1.00 96.56 737 ALA A N 1
ATOM 5615 C CA . ALA A 1 737 ? 33.108 16.234 -37.963 1.00 96.56 737 ALA A CA 1
ATOM 5616 C C . ALA A 1 737 ? 34.434 15.582 -38.394 1.00 96.56 737 ALA A C 1
ATOM 5618 O O . ALA A 1 737 ? 34.976 15.902 -39.457 1.00 96.56 737 ALA A O 1
ATOM 5619 N N . ILE A 1 738 ? 34.940 14.639 -37.592 1.00 96.62 738 ILE A N 1
ATOM 5620 C CA . ILE A 1 738 ? 36.034 13.744 -37.984 1.00 96.62 738 ILE A CA 1
ATOM 5621 C C . ILE A 1 738 ? 35.488 12.330 -38.163 1.00 96.62 738 ILE A C 1
ATOM 5623 O O . ILE A 1 738 ? 35.067 11.709 -37.191 1.00 96.62 738 ILE A O 1
ATOM 5627 N N . MET A 1 739 ? 35.510 11.808 -39.383 1.00 96.12 739 MET A N 1
ATOM 5628 C CA . MET A 1 739 ? 34.938 10.501 -39.692 1.00 96.12 739 MET A CA 1
ATOM 5629 C C . MET A 1 739 ? 36.008 9.514 -40.167 1.00 96.12 739 MET A C 1
ATOM 5631 O O . MET A 1 739 ? 36.780 9.821 -41.070 1.00 96.12 739 MET A O 1
ATOM 5635 N N . GLY A 1 740 ? 36.078 8.346 -39.529 1.00 93.69 740 GLY A N 1
ATOM 5636 C CA . GLY A 1 740 ? 36.857 7.185 -39.977 1.00 93.69 740 GLY A CA 1
ATOM 5637 C C . GLY A 1 740 ? 36.016 6.249 -40.851 1.00 93.69 740 GLY A C 1
ATOM 5638 O O . GLY A 1 740 ? 35.040 6.695 -41.456 1.00 93.69 740 GLY A O 1
ATOM 5639 N N . GLU A 1 741 ? 36.336 4.947 -40.880 1.00 97.38 741 GLU A N 1
ATOM 5640 C CA . GLU A 1 741 ? 35.546 3.948 -41.627 1.00 97.38 741 GLU A CA 1
ATOM 5641 C C . GLU A 1 741 ? 34.070 3.976 -41.198 1.00 97.38 741 GLU A C 1
ATOM 5643 O O . GLU A 1 741 ? 33.716 3.565 -40.089 1.00 97.38 741 GLU A O 1
ATOM 5648 N N . THR A 1 742 ? 33.205 4.495 -42.068 1.00 98.19 742 THR A N 1
ATOM 5649 C CA . THR A 1 742 ? 31.797 4.752 -41.748 1.00 98.19 742 THR A CA 1
ATOM 5650 C C . THR A 1 742 ? 30.913 4.423 -42.932 1.00 98.19 742 THR A C 1
ATOM 5652 O O . THR A 1 742 ? 31.177 4.876 -44.038 1.00 98.19 742 THR A O 1
ATOM 5655 N N . ASP A 1 743 ? 29.813 3.727 -42.688 1.00 98.25 743 ASP A N 1
ATOM 5656 C CA . ASP A 1 743 ? 28.773 3.507 -43.681 1.00 98.25 743 ASP A CA 1
ATOM 5657 C C . ASP A 1 743 ? 27.507 4.267 -43.265 1.00 98.25 743 ASP A C 1
ATOM 5659 O O . ASP A 1 743 ? 27.013 4.108 -42.147 1.00 98.25 743 ASP A O 1
ATOM 5663 N N . VAL A 1 744 ? 26.957 5.074 -44.169 1.00 98.50 744 VAL A N 1
ATOM 5664 C CA . VAL A 1 744 ? 25.653 5.731 -44.026 1.00 98.50 744 VAL A CA 1
ATOM 5665 C C . VAL A 1 744 ? 24.745 5.190 -45.118 1.00 98.50 744 VAL A C 1
ATOM 5667 O O . VAL A 1 744 ? 25.017 5.379 -46.304 1.00 98.50 744 VAL A O 1
ATOM 5670 N N . ARG A 1 745 ? 23.685 4.481 -44.730 1.00 98.31 745 ARG A N 1
ATOM 5671 C CA . ARG A 1 745 ? 22.861 3.692 -45.651 1.00 98.31 745 ARG A CA 1
ATOM 5672 C C . ARG A 1 745 ? 21.402 4.129 -45.638 1.00 98.31 745 ARG A C 1
ATOM 5674 O O . ARG A 1 745 ? 20.891 4.492 -44.582 1.00 98.31 745 ARG A O 1
ATOM 5681 N N . PHE A 1 746 ? 20.720 4.043 -46.781 1.00 98.19 746 PHE A N 1
ATOM 5682 C CA . PHE A 1 746 ? 19.259 4.214 -46.912 1.00 98.19 746 PHE A CA 1
ATOM 5683 C C . PHE A 1 746 ? 18.708 5.585 -46.468 1.00 98.19 746 PHE A C 1
ATOM 5685 O O . PHE A 1 746 ? 17.505 5.757 -46.289 1.00 98.19 746 PHE A O 1
ATOM 5692 N N . ALA A 1 747 ? 19.573 6.586 -46.303 1.00 98.12 747 ALA A N 1
ATOM 5693 C CA . ALA A 1 747 ? 19.182 7.931 -45.890 1.00 98.12 747 ALA A CA 1
ATOM 5694 C C . ALA A 1 747 ? 18.515 8.713 -47.033 1.00 98.12 747 ALA A C 1
ATOM 5696 O O . ALA A 1 747 ? 18.774 8.465 -48.211 1.00 98.12 747 ALA A O 1
ATOM 5697 N N . GLN A 1 748 ? 17.707 9.718 -46.696 1.00 97.75 748 GLN A N 1
ATOM 5698 C CA . GLN A 1 748 ? 17.269 10.728 -47.657 1.00 97.75 748 GLN A CA 1
ATOM 5699 C C . GLN A 1 748 ? 18.479 11.532 -48.147 1.00 97.75 748 GLN A C 1
ATOM 5701 O O . GLN A 1 748 ? 18.720 11.619 -49.345 1.00 97.75 748 GLN A O 1
ATOM 5706 N N . ASP A 1 749 ? 19.255 12.094 -47.225 1.00 96.50 749 ASP A N 1
ATOM 5707 C CA . ASP A 1 749 ? 20.504 12.782 -47.530 1.00 96.50 749 ASP A CA 1
ATOM 5708 C C . ASP A 1 749 ? 21.618 12.101 -46.725 1.00 96.50 749 ASP A C 1
ATOM 5710 O O . ASP A 1 749 ? 21.683 12.284 -45.515 1.00 96.50 749 ASP A O 1
ATOM 5714 N N . GLY A 1 750 ? 22.488 11.306 -47.358 1.00 96.62 750 GLY A N 1
ATOM 5715 C CA . GLY A 1 750 ? 23.582 10.611 -46.664 1.00 96.62 750 GLY A CA 1
ATOM 5716 C C . GLY A 1 750 ? 24.391 11.575 -45.794 1.00 96.62 750 GLY A C 1
ATOM 5717 O O . GLY A 1 750 ? 24.497 11.390 -44.581 1.00 96.62 750 GLY A O 1
ATOM 5718 N N . LEU A 1 751 ? 24.853 12.671 -46.399 1.00 96.69 751 LEU A N 1
ATOM 5719 C CA . LEU A 1 751 ? 25.332 13.857 -45.690 1.00 96.69 751 LEU A CA 1
ATOM 5720 C C . LEU A 1 751 ? 24.645 15.120 -46.216 1.00 96.69 751 LEU A C 1
ATOM 5722 O O . LEU A 1 751 ? 24.640 15.376 -47.422 1.00 96.69 751 LEU A O 1
ATOM 5726 N N . PHE A 1 752 ? 24.144 15.962 -45.312 1.00 95.69 752 PHE A N 1
ATOM 5727 C CA . PHE A 1 752 ? 23.709 17.321 -45.627 1.00 95.69 752 PHE A CA 1
ATOM 5728 C C . PHE A 1 752 ? 24.695 18.351 -45.062 1.00 95.69 752 PHE A C 1
ATOM 5730 O O . PHE A 1 752 ? 24.767 18.563 -43.855 1.00 95.69 752 PHE A O 1
ATOM 5737 N N . LEU A 1 753 ? 25.434 19.022 -45.946 1.00 94.69 753 LEU A N 1
ATOM 5738 C CA . LEU A 1 753 ? 26.487 19.975 -45.598 1.00 94.69 753 LEU A CA 1
ATOM 5739 C C . LEU A 1 753 ? 25.968 21.421 -45.654 1.00 94.69 753 LEU A C 1
ATOM 5741 O O . LEU A 1 753 ? 25.641 21.950 -46.730 1.00 94.69 753 LEU A O 1
ATOM 5745 N N . ARG A 1 754 ? 25.897 22.097 -44.503 1.00 92.69 754 ARG A N 1
ATOM 5746 C CA . ARG A 1 754 ? 25.562 23.530 -44.430 1.00 92.69 754 ARG A CA 1
ATOM 5747 C C . ARG A 1 754 ? 26.786 24.382 -44.726 1.00 92.69 754 ARG A C 1
ATOM 5749 O O . ARG A 1 754 ? 27.855 24.129 -44.186 1.00 92.69 754 ARG A O 1
ATOM 5756 N N . ASP A 1 755 ? 26.618 25.380 -45.598 1.00 87.31 755 ASP A N 1
ATOM 5757 C CA . ASP A 1 755 ? 27.700 26.252 -46.077 1.00 87.31 755 ASP A CA 1
ATOM 5758 C C . ASP A 1 755 ? 28.918 25.471 -46.608 1.00 87.31 755 ASP A C 1
ATOM 5760 O O . ASP A 1 755 ? 30.052 25.936 -46.539 1.00 87.31 755 ASP A O 1
ATOM 5764 N N . GLY A 1 756 ? 28.675 24.260 -47.121 1.00 78.69 756 GLY A N 1
ATOM 5765 C CA . GLY A 1 756 ? 29.714 23.386 -47.647 1.00 78.69 756 GLY A CA 1
ATOM 5766 C C . GLY A 1 756 ? 30.659 22.785 -46.598 1.00 78.69 756 GLY A C 1
ATOM 5767 O O . GLY A 1 756 ? 31.720 22.296 -46.976 1.00 78.69 756 GLY A O 1
ATOM 5768 N N . ASN A 1 757 ? 30.324 22.792 -45.304 1.00 89.19 757 ASN A N 1
ATOM 5769 C CA . ASN A 1 757 ? 31.183 22.195 -44.276 1.00 89.19 757 ASN A CA 1
ATOM 5770 C C . ASN A 1 757 ? 31.225 20.659 -44.399 1.00 89.19 757 ASN A C 1
ATOM 5772 O O . ASN A 1 757 ? 30.263 19.986 -44.037 1.00 89.19 757 ASN A O 1
ATOM 5776 N N . ALA A 1 758 ? 32.319 20.116 -44.942 1.00 90.69 758 ALA A N 1
ATOM 5777 C CA . ALA A 1 758 ? 32.515 18.686 -45.184 1.00 90.69 758 ALA A CA 1
ATOM 5778 C C . ALA A 1 758 ? 33.302 18.009 -44.041 1.00 90.69 758 ALA A C 1
ATOM 5780 O O . ALA A 1 758 ? 34.140 18.658 -43.411 1.00 90.69 758 ALA A O 1
ATOM 5781 N N . PRO A 1 759 ? 33.085 16.703 -43.778 1.00 94.31 759 PRO A N 1
ATOM 5782 C CA . PRO A 1 759 ? 33.854 15.976 -42.769 1.00 94.31 759 PRO A CA 1
ATOM 5783 C C . PRO A 1 759 ? 35.326 15.815 -43.179 1.00 94.31 759 PRO A C 1
ATOM 5785 O O . PRO A 1 759 ? 35.681 15.916 -44.351 1.00 94.31 759 PRO A O 1
ATOM 5788 N N . ARG A 1 760 ? 36.193 15.518 -42.210 1.00 94.44 760 ARG A N 1
ATOM 5789 C CA . ARG A 1 760 ? 37.619 15.188 -42.421 1.00 94.44 760 ARG A CA 1
ATOM 5790 C C . ARG A 1 760 ? 37.979 13.873 -41.730 1.00 94.44 760 ARG A C 1
ATOM 5792 O O . ARG A 1 760 ? 37.257 13.457 -40.840 1.00 94.44 760 ARG A O 1
ATOM 5799 N N . GLY A 1 761 ? 39.098 13.231 -42.055 1.00 89.94 761 GLY A N 1
ATOM 5800 C CA . GLY A 1 761 ? 39.539 12.039 -41.317 1.00 89.94 761 GLY A CA 1
ATOM 5801 C C . GLY A 1 761 ? 40.456 11.111 -42.103 1.00 89.94 761 GLY A C 1
ATOM 5802 O O . GLY A 1 761 ? 40.809 11.394 -43.245 1.00 89.94 761 GLY A O 1
ATOM 5803 N N . GLU A 1 762 ? 40.850 10.014 -41.455 1.00 81.69 762 GLU A N 1
ATOM 5804 C CA . GLU A 1 762 ? 41.595 8.906 -42.056 1.00 81.69 762 GLU A CA 1
ATOM 5805 C C . GLU A 1 762 ? 40.665 7.677 -42.086 1.00 81.69 762 GLU A C 1
ATOM 5807 O O . GLU A 1 762 ? 40.333 7.126 -41.039 1.00 81.69 762 GLU A O 1
ATOM 5812 N N . GLY A 1 763 ? 40.181 7.297 -43.273 1.00 86.88 763 GLY A N 1
ATOM 5813 C CA . GLY A 1 763 ? 39.215 6.207 -43.488 1.00 86.88 763 GLY A CA 1
ATOM 5814 C C . GLY A 1 763 ? 38.246 6.516 -44.632 1.00 86.88 763 GLY A C 1
ATOM 5815 O O . GLY A 1 763 ? 38.260 7.630 -45.152 1.00 86.88 763 GLY A O 1
ATOM 5816 N N . ILE A 1 764 ? 37.428 5.542 -45.035 1.00 94.75 764 ILE A N 1
ATOM 5817 C CA . ILE A 1 764 ? 36.404 5.707 -46.080 1.00 94.75 764 ILE A CA 1
ATOM 5818 C C . ILE A 1 764 ? 35.023 5.930 -45.451 1.00 94.75 764 ILE A C 1
ATOM 5820 O O . ILE A 1 764 ? 34.587 5.158 -44.596 1.00 94.75 764 ILE A O 1
ATOM 5824 N N . VAL A 1 765 ? 34.303 6.952 -45.919 1.00 97.38 765 VAL A N 1
ATOM 5825 C CA . VAL A 1 765 ? 32.886 7.176 -45.598 1.00 97.38 765 VAL A CA 1
ATOM 5826 C C . VAL A 1 765 ? 32.039 6.778 -46.804 1.00 97.38 765 VAL A C 1
ATOM 5828 O O . VAL A 1 765 ? 32.032 7.471 -47.822 1.00 97.38 765 VAL A O 1
ATOM 5831 N N . ARG A 1 766 ? 31.319 5.661 -46.690 1.00 97.75 766 ARG A N 1
ATOM 5832 C CA . ARG A 1 766 ? 30.464 5.106 -47.744 1.00 97.75 766 ARG A CA 1
ATOM 5833 C C . ARG A 1 766 ? 29.033 5.590 -47.578 1.00 97.75 766 ARG A C 1
ATOM 5835 O O . ARG A 1 766 ? 28.414 5.385 -46.538 1.00 97.75 766 ARG A O 1
ATOM 5842 N N . LEU A 1 767 ? 28.497 6.198 -48.622 1.00 98.19 767 LEU A N 1
ATOM 5843 C CA . LEU A 1 767 ? 27.139 6.721 -48.710 1.00 98.19 767 LEU A CA 1
ATOM 5844 C C . LEU A 1 767 ? 26.367 5.789 -49.643 1.00 98.19 767 LEU A C 1
ATOM 5846 O O . LEU A 1 767 ? 26.627 5.769 -50.847 1.00 98.19 767 LEU A O 1
ATOM 5850 N N . LEU A 1 768 ? 25.488 4.957 -49.089 1.00 98.00 768 LEU A N 1
ATOM 5851 C CA . LEU A 1 768 ? 24.968 3.775 -49.777 1.00 98.00 768 LEU A CA 1
ATOM 5852 C C . LEU A 1 768 ? 23.439 3.764 -49.855 1.00 98.00 768 LEU A C 1
ATOM 5854 O O . LEU A 1 768 ? 22.760 3.933 -48.845 1.00 98.00 768 LEU A O 1
ATOM 5858 N N . ASN A 1 769 ? 22.888 3.452 -51.029 1.00 97.75 769 ASN A N 1
ATOM 5859 C CA . ASN A 1 769 ? 21.460 3.137 -51.217 1.00 97.75 769 ASN A CA 1
ATOM 5860 C C . ASN A 1 769 ? 20.465 4.197 -50.684 1.00 97.75 769 ASN A C 1
ATOM 5862 O O . ASN A 1 769 ? 19.340 3.857 -50.324 1.00 97.75 769 ASN A O 1
ATOM 5866 N N . GLY A 1 770 ? 20.876 5.462 -50.578 1.00 97.19 770 GLY A N 1
ATOM 5867 C CA . GLY A 1 770 ? 20.033 6.591 -50.183 1.00 97.19 770 GLY A CA 1
ATOM 5868 C C . GLY A 1 770 ? 19.409 7.330 -51.371 1.00 97.19 770 GLY A C 1
ATOM 5869 O O . GLY A 1 770 ? 19.582 6.939 -52.525 1.00 97.19 770 GLY A O 1
ATOM 5870 N N . ILE A 1 771 ? 18.691 8.426 -51.108 1.00 97.50 771 ILE A N 1
ATOM 5871 C CA . ILE A 1 771 ? 18.187 9.299 -52.185 1.00 97.50 771 ILE A CA 1
ATOM 5872 C C . ILE A 1 771 ? 19.347 10.153 -52.707 1.00 97.50 771 ILE A C 1
ATOM 5874 O O . ILE A 1 771 ? 19.772 9.986 -53.847 1.00 97.50 771 ILE A O 1
ATOM 5878 N N . ASN A 1 772 ? 19.919 11.013 -51.863 1.00 96.12 772 ASN A N 1
ATOM 5879 C CA . ASN A 1 772 ? 21.099 11.810 -52.194 1.00 96.12 772 ASN A CA 1
ATOM 5880 C C . ASN A 1 772 ? 22.302 11.311 -51.395 1.00 96.12 772 ASN A C 1
ATOM 5882 O O . ASN A 1 772 ? 22.240 11.262 -50.168 1.00 96.12 772 ASN A O 1
ATOM 5886 N N . ALA A 1 773 ? 23.417 11.010 -52.065 1.00 94.56 773 ALA A N 1
ATOM 5887 C CA . ALA A 1 773 ? 24.671 10.719 -51.372 1.00 94.56 773 ALA A CA 1
ATOM 5888 C C . ALA A 1 773 ? 25.110 11.932 -50.532 1.00 94.56 773 ALA A C 1
ATOM 5890 O O . ALA A 1 773 ? 25.251 11.842 -49.311 1.00 94.56 773 ALA A O 1
ATOM 5891 N N . VAL A 1 774 ? 25.256 13.092 -51.180 1.00 94.31 774 VAL A N 1
ATOM 5892 C CA . VAL A 1 774 ? 25.570 14.365 -50.527 1.00 94.31 774 VAL A CA 1
ATOM 5893 C C . VAL A 1 774 ? 24.622 15.448 -51.025 1.00 94.31 774 VAL A C 1
ATOM 5895 O O . VAL A 1 774 ? 24.393 15.604 -52.222 1.00 94.31 774 VAL A O 1
ATOM 5898 N N . ARG A 1 775 ? 24.108 16.246 -50.093 1.00 93.25 775 ARG A N 1
ATOM 5899 C CA . ARG A 1 775 ? 23.370 17.479 -50.362 1.00 93.25 775 ARG A CA 1
ATOM 5900 C C . ARG A 1 775 ? 24.137 18.648 -49.752 1.00 93.25 775 ARG A C 1
ATOM 5902 O O . ARG A 1 775 ? 24.590 18.559 -48.616 1.00 93.25 775 ARG A O 1
ATOM 5909 N N . CYS A 1 776 ? 24.240 19.772 -50.457 1.00 89.88 776 CYS A N 1
ATOM 5910 C CA . CYS A 1 776 ? 24.939 20.961 -49.956 1.00 89.88 776 CYS A CA 1
ATOM 5911 C C . CYS A 1 776 ? 24.076 22.216 -50.090 1.00 89.88 776 CYS A C 1
ATOM 5913 O O . CYS A 1 776 ? 23.298 22.351 -51.034 1.00 89.88 776 CYS A O 1
ATOM 5915 N N . ASN A 1 777 ? 24.237 23.159 -49.162 1.00 87.25 777 ASN A N 1
ATOM 5916 C CA . ASN A 1 777 ? 23.718 24.524 -49.290 1.00 87.25 777 ASN A CA 1
ATOM 5917 C C . ASN A 1 777 ? 24.880 25.526 -49.240 1.00 87.25 777 ASN A C 1
ATOM 5919 O O . ASN A 1 777 ? 24.999 26.285 -48.282 1.00 87.25 777 ASN A O 1
ATOM 5923 N N . GLY A 1 778 ? 25.771 25.437 -50.226 1.00 81.19 778 GLY A N 1
ATOM 5924 C CA . GLY A 1 778 ? 27.004 26.214 -50.344 1.00 81.19 778 GLY A CA 1
ATOM 5925 C C . GLY A 1 778 ? 28.066 25.450 -51.137 1.00 81.19 778 GLY A C 1
ATOM 5926 O O . GLY A 1 778 ? 27.949 24.235 -51.320 1.00 81.19 778 GLY A O 1
ATOM 5927 N N . ASP A 1 779 ? 29.094 26.164 -51.591 1.00 80.50 779 ASP A N 1
ATOM 5928 C CA . ASP A 1 779 ? 30.229 25.578 -52.305 1.00 80.50 779 ASP A CA 1
ATOM 5929 C C . ASP A 1 779 ? 31.101 24.768 -51.336 1.00 80.50 779 ASP A C 1
ATOM 5931 O O . ASP A 1 779 ? 31.476 25.261 -50.273 1.00 80.50 779 ASP A O 1
ATOM 5935 N N . SER A 1 780 ? 31.466 23.541 -51.713 1.00 79.56 780 SER A N 1
ATOM 5936 C CA . SER A 1 780 ? 32.404 22.712 -50.950 1.00 79.56 780 SER A CA 1
ATOM 5937 C C . SER A 1 780 ? 33.335 21.935 -51.864 1.00 79.56 780 SER A C 1
ATOM 5939 O O . SER A 1 780 ? 32.939 21.501 -52.947 1.00 79.56 780 SER A O 1
ATOM 5941 N N . ILE A 1 781 ? 34.554 21.707 -51.382 1.00 81.31 781 ILE A N 1
ATOM 5942 C CA . ILE A 1 781 ? 35.449 20.692 -51.929 1.00 81.31 781 ILE A CA 1
ATOM 5943 C C . ILE A 1 781 ? 35.213 19.432 -51.104 1.00 81.31 781 ILE A C 1
ATOM 5945 O O . ILE A 1 781 ? 35.636 19.355 -49.951 1.00 81.31 781 ILE A O 1
ATOM 5949 N N . LEU A 1 782 ? 34.522 18.461 -51.697 1.00 87.44 782 LEU A N 1
ATOM 5950 C CA . LEU A 1 782 ? 34.305 17.179 -51.043 1.00 87.44 782 LEU A CA 1
ATOM 5951 C C . LEU A 1 782 ? 35.624 16.394 -50.978 1.00 87.44 782 LEU A C 1
ATOM 5953 O O . LEU A 1 782 ? 36.369 16.382 -51.961 1.00 87.44 782 LEU A O 1
ATOM 5957 N N . PRO A 1 783 ? 35.939 15.767 -49.836 1.00 88.38 783 PRO A N 1
ATOM 5958 C CA . PRO A 1 783 ? 37.183 15.030 -49.669 1.00 88.38 783 PRO A CA 1
ATOM 5959 C C . PRO A 1 783 ? 37.128 13.668 -50.377 1.00 88.38 783 PRO A C 1
ATOM 5961 O O . PRO A 1 783 ? 36.081 13.025 -50.418 1.00 88.38 783 PRO A O 1
ATOM 5964 N N . ASP A 1 784 ? 38.284 13.184 -50.845 1.00 90.00 784 ASP A N 1
ATOM 5965 C CA . ASP A 1 784 ? 38.430 11.888 -51.541 1.00 90.00 784 ASP A CA 1
ATOM 5966 C C . ASP A 1 784 ? 38.037 10.670 -50.678 1.00 90.00 784 ASP A C 1
ATOM 5968 O O . ASP A 1 784 ? 37.928 9.558 -51.182 1.00 90.00 784 ASP A O 1
ATOM 5972 N N . MET A 1 785 ? 37.833 10.870 -49.372 1.00 93.38 785 MET A N 1
ATOM 5973 C CA . MET A 1 785 ? 37.356 9.843 -48.440 1.00 93.38 785 MET A CA 1
ATOM 5974 C C . MET A 1 785 ? 35.876 9.475 -48.621 1.00 93.38 785 MET A C 1
ATOM 5976 O O . MET A 1 785 ? 35.440 8.486 -48.035 1.00 93.38 785 MET A O 1
ATOM 5980 N N . LEU A 1 786 ? 35.088 10.270 -49.357 1.00 95.25 786 LEU A N 1
ATOM 5981 C CA . LEU A 1 786 ? 33.676 9.972 -49.608 1.00 95.25 786 LEU A CA 1
ATOM 5982 C C . LEU A 1 786 ? 33.530 9.032 -50.808 1.00 95.25 786 LEU A C 1
ATOM 5984 O O . LEU A 1 786 ? 33.961 9.352 -51.915 1.00 95.25 786 LEU A O 1
ATOM 5988 N N . GLU A 1 787 ? 32.837 7.918 -50.606 1.00 96.19 787 GLU A N 1
ATOM 5989 C CA . GLU A 1 787 ? 32.442 6.990 -51.667 1.00 96.19 787 GLU A CA 1
ATOM 5990 C C . GLU A 1 787 ? 30.914 6.913 -51.725 1.00 96.19 787 GLU A C 1
ATOM 5992 O O . GLU A 1 787 ? 30.256 6.801 -50.693 1.00 96.19 787 GLU A O 1
ATOM 5997 N N . ALA A 1 788 ? 30.333 6.976 -52.924 1.00 95.94 788 ALA A N 1
ATOM 5998 C CA . ALA A 1 788 ? 28.889 6.895 -53.124 1.00 95.94 788 ALA A CA 1
ATOM 5999 C C . ALA A 1 788 ? 28.537 5.734 -54.056 1.00 95.94 788 ALA A C 1
ATOM 6001 O O . ALA A 1 788 ? 29.063 5.646 -55.168 1.00 95.94 788 ALA A O 1
ATOM 6002 N N . GLU A 1 789 ? 27.628 4.865 -53.621 1.00 96.25 789 GLU A N 1
ATOM 6003 C CA . GLU A 1 789 ? 27.161 3.727 -54.414 1.00 96.25 789 GLU A CA 1
ATOM 6004 C C . GLU A 1 789 ? 25.672 3.450 -54.171 1.00 96.25 789 GLU A C 1
ATOM 6006 O O . GLU A 1 789 ? 25.172 3.532 -53.052 1.00 96.25 789 GLU A O 1
ATOM 6011 N N . GLY A 1 790 ? 24.939 3.108 -55.232 1.00 93.94 790 GLY A N 1
ATOM 6012 C CA . GLY A 1 790 ? 23.551 2.651 -55.120 1.00 93.94 790 GLY A CA 1
ATOM 6013 C C . GLY A 1 790 ? 22.527 3.727 -54.743 1.00 93.94 790 GLY A C 1
ATOM 6014 O O . GLY A 1 790 ? 21.347 3.407 -54.653 1.00 93.94 790 GLY A O 1
ATOM 6015 N N . ASN A 1 791 ? 22.934 4.988 -54.558 1.00 96.06 791 ASN A N 1
ATOM 6016 C CA . ASN A 1 791 ? 22.000 6.088 -54.308 1.00 96.06 791 ASN A CA 1
ATOM 6017 C C . ASN A 1 791 ? 21.240 6.463 -55.588 1.00 96.06 791 ASN A C 1
ATOM 6019 O O . ASN A 1 791 ? 21.769 6.296 -56.694 1.00 96.06 791 ASN A O 1
ATOM 6023 N N . GLU A 1 792 ? 20.043 7.039 -55.451 1.00 96.62 792 GLU A N 1
ATOM 6024 C CA . GLU A 1 792 ? 19.316 7.619 -56.593 1.00 96.62 792 GLU A CA 1
ATOM 6025 C C . GLU A 1 792 ? 20.130 8.747 -57.248 1.00 96.62 792 GLU A C 1
ATOM 6027 O O . GLU A 1 792 ? 20.182 8.860 -58.476 1.00 96.62 792 GLU A O 1
ATOM 6032 N N . VAL A 1 793 ? 20.829 9.530 -56.421 1.00 93.38 793 VAL A N 1
ATOM 6033 C CA . VAL A 1 793 ? 21.785 10.567 -56.809 1.00 93.38 793 VAL A CA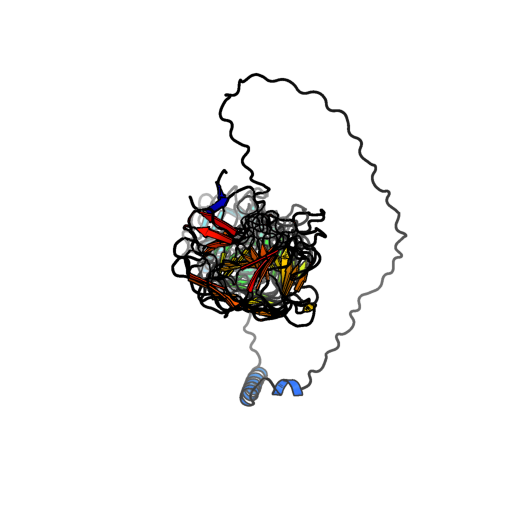 1
ATOM 6034 C C . VAL A 1 793 ? 23.134 10.285 -56.136 1.00 93.38 793 VAL A C 1
ATOM 6036 O O . VAL A 1 793 ? 23.327 10.563 -54.953 1.00 93.38 793 VAL A O 1
ATOM 6039 N N . ASN A 1 794 ? 24.089 9.744 -56.902 1.00 90.81 794 ASN A N 1
ATOM 6040 C CA . ASN A 1 794 ? 25.465 9.463 -56.445 1.00 90.81 794 ASN A CA 1
ATOM 6041 C C . ASN A 1 794 ? 26.420 10.659 -56.607 1.00 90.81 794 ASN A C 1
ATOM 6043 O O . ASN A 1 794 ? 27.631 10.506 -56.449 1.00 90.81 794 ASN A O 1
ATOM 6047 N N . ASP A 1 795 ? 25.904 11.835 -56.965 1.00 83.62 795 ASP A N 1
ATOM 6048 C CA . ASP A 1 795 ? 26.736 12.999 -57.247 1.00 83.62 795 ASP A CA 1
ATOM 6049 C C . ASP A 1 795 ? 27.465 13.466 -55.980 1.00 83.62 795 ASP A C 1
ATOM 6051 O O . ASP A 1 795 ? 26.872 13.988 -55.038 1.00 83.62 795 ASP A O 1
ATOM 6055 N N . LEU A 1 796 ? 28.789 13.318 -55.989 1.00 83.81 796 LEU A N 1
ATOM 6056 C CA . LEU A 1 796 ? 29.699 13.896 -55.003 1.00 83.81 796 LEU A CA 1
ATOM 6057 C C . LEU A 1 796 ? 30.162 15.278 -55.478 1.00 83.81 796 LEU A C 1
ATOM 6059 O O . LEU A 1 796 ? 31.355 15.546 -55.627 1.00 83.81 796 LEU A O 1
ATOM 6063 N N . GLN A 1 797 ? 29.208 16.161 -55.766 1.00 80.19 797 GLN A N 1
ATOM 6064 C CA . GLN A 1 797 ? 29.481 17.548 -56.136 1.00 80.19 797 GLN A CA 1
ATOM 6065 C C . GLN A 1 797 ? 28.502 18.472 -55.421 1.00 80.19 797 GLN A C 1
ATOM 6067 O O . GLN A 1 797 ? 27.290 18.298 -55.515 1.00 80.19 797 GLN A O 1
ATOM 6072 N N . CYS A 1 798 ? 29.021 19.495 -54.745 1.00 78.19 798 CYS A N 1
ATOM 6073 C CA . CYS A 1 798 ? 28.184 20.600 -54.302 1.00 78.19 798 CYS A CA 1
ATOM 6074 C C . CYS A 1 798 ? 27.995 21.559 -55.489 1.00 78.19 798 CYS A C 1
ATOM 6076 O O . CYS A 1 798 ? 28.994 22.038 -56.032 1.00 78.19 798 CYS A O 1
ATOM 6078 N N . PRO A 1 799 ? 26.756 21.827 -55.936 1.00 64.62 799 PRO A N 1
ATOM 6079 C CA . PRO A 1 799 ? 26.531 22.738 -57.049 1.00 64.62 799 PRO A CA 1
ATOM 6080 C C . PRO A 1 799 ? 27.044 24.137 -56.693 1.00 64.62 799 PRO A C 1
ATOM 6082 O O . PRO A 1 799 ? 26.654 24.684 -55.664 1.00 64.62 799 PRO A O 1
ATOM 6085 N N . HIS A 1 800 ? 27.885 24.708 -57.564 1.00 56.34 800 HIS A N 1
ATOM 6086 C CA . HIS A 1 800 ? 28.242 26.124 -57.503 1.00 56.34 800 HIS A CA 1
ATOM 6087 C C . HIS A 1 800 ? 26.967 26.962 -57.652 1.00 56.34 800 HIS A C 1
ATOM 6089 O O . HIS A 1 800 ? 26.287 26.834 -58.675 1.00 56.34 800 HIS A O 1
ATOM 6095 N N . GLN A 1 801 ? 26.626 27.777 -56.649 1.00 48.59 801 GLN A N 1
ATOM 6096 C CA . GLN A 1 801 ? 25.525 28.747 -56.776 1.00 48.59 801 GLN A CA 1
ATOM 6097 C C . GLN A 1 801 ? 25.909 29.960 -57.621 1.00 48.59 801 GLN A C 1
ATOM 6099 O O . GLN A 1 801 ? 27.012 30.516 -57.418 1.00 48.59 801 GLN A O 1
#

Solvent-accessible surface area (backbone atoms only — not comparable to full-atom values): 39428 Å² total; per-residue (Å²): 132,73,65,49,58,38,92,86,67,60,52,75,38,83,63,95,57,61,44,36,81,86,67,51,51,69,35,85,87,65,73,77,75,80,83,76,90,79,80,83,86,83,88,87,83,94,86,80,92,80,82,89,81,84,90,82,83,83,82,80,85,82,84,78,83,80,83,84,88,80,86,75,93,79,77,93,77,86,81,84,86,82,83,80,84,81,69,78,79,68,63,70,79,80,52,58,80,68,54,56,53,51,52,52,52,53,50,53,56,64,74,73,50,82,79,74,71,73,73,77,82,74,59,60,60,81,75,62,61,75,87,78,37,40,69,78,87,53,99,82,58,42,52,48,69,56,92,57,37,29,36,46,54,55,71,36,80,44,58,30,59,34,53,32,32,32,44,68,92,25,40,40,40,33,35,34,33,17,34,41,27,24,29,74,70,6,31,43,38,30,26,8,35,45,33,34,42,27,35,94,90,31,43,23,36,41,32,28,65,85,72,37,53,54,29,13,52,24,37,36,32,50,58,20,40,58,70,16,31,42,25,23,31,39,41,33,14,14,9,65,28,32,32,32,30,36,68,20,35,37,36,41,28,36,33,37,35,35,41,23,55,19,26,50,33,32,25,54,60,64,33,56,60,45,71,39,83,55,75,45,64,45,76,25,45,24,53,35,37,33,31,41,44,43,72,38,62,92,46,58,69,32,65,51,74,59,68,96,61,44,36,32,30,60,17,41,34,33,34,30,67,74,13,31,44,36,41,35,58,72,28,35,41,21,23,29,44,60,79,94,54,31,5,35,41,36,30,27,5,35,44,40,37,36,41,28,39,39,34,30,44,39,40,53,50,70,96,64,68,22,71,33,44,71,73,91,51,80,61,46,55,30,31,15,32,24,38,38,38,29,56,73,15,42,84,14,37,41,28,56,21,40,42,34,19,14,4,41,94,40,25,24,37,28,35,37,56,23,31,35,38,38,35,44,30,36,37,30,35,13,50,16,29,42,31,30,27,31,54,50,26,63,53,48,76,40,71,58,45,66,42,81,20,34,47,11,60,30,37,36,34,43,34,84,27,50,28,78,57,79,45,84,41,76,46,66,61,38,57,70,96,62,58,46,33,38,38,30,65,22,37,34,34,35,33,69,75,13,35,43,36,38,38,44,35,28,48,38,23,19,34,62,74,10,30,46,36,29,43,22,34,42,41,33,54,25,40,91,52,82,77,22,24,23,36,41,34,19,50,76,38,49,90,64,78,38,71,50,59,67,71,85,69,91,68,96,73,51,31,25,50,22,42,37,30,43,62,15,49,66,80,17,34,44,23,26,30,39,39,33,20,29,32,40,37,24,44,53,13,22,34,34,41,32,49,24,41,38,28,55,10,88,37,44,35,32,37,28,36,63,64,29,58,57,46,62,38,60,35,41,65,43,79,30,42,21,51,34,37,32,34,38,56,41,61,23,68,51,74,44,77,47,59,63,36,54,28,81,94,51,49,45,32,42,31,28,67,21,48,37,32,30,32,70,80,8,34,45,34,34,32,45,52,20,52,37,28,16,34,69,56,7,31,40,37,32,38,10,32,38,35,40,53,18,39,96,95,30,38,25,35,39,34,26,47,41,33,45,90,62,71,39,68,30,53,76,58,100,50,81,61,48,57,41,39,12,51,28,36,33,32,30,67,74,35,51,39,35,40,13,19,29,38,32,31,18,10,31,22,30,33,30,20,30,63,22,37,66,66,45,70,76,48,48,37,38,21,31,36,12,37,24,24,45,42,54,61,33,62,41,83,75,56,90,41,61,44,55,46,78,23,81,36,51,54,85,62,41,68,80,127